Protein 4QKO (pdb70)

Nearest PDB structures (foldseek):
  4qko-assembly4_G  TM=1.012E+00  e=4.601E-16  Pseudomonas aeruginosa PAO1
  2wpt-assembly1_A  TM=9.923E-01  e=1.750E-10  Escherichia coli
  3u43-assembly2_A-2  TM=9.787E-01  e=2.387E-10  Escherichia coli
  6er6-assembly1_A  TM=9.795E-01  e=7.762E-10  Escherichia coli
  7cei-assembly1_A  TM=9.139E-01  e=5.317E-09  Escherichia coli str. K-12 substr. W3110

CATH classification: 1.10.1200.20

GO terms:
  GO:0030153 bacteriocin immunity (P, IDA)

InterPro domains:
  IPR000290 Colicin immunity protein/pyocin immunity protein [PF01320] (5-78)
  IPR000290 Colicin immunity protein/pyocin immunity protein [PR01299] (2-20)
  IPR000290 Colicin immunity protein/pyocin immunity protein [PR01299] (41-57)
  IPR000290 Colicin immunity protein/pyocin immunity protein [PR01299] (64-85)
  IPR000290 Colicin immunity protein/pyocin immunity protein [cd16363] (2-85)
  IPR035900 Colicin E immunity protein superfamily [G3DSA:1.10.1200.20] (1-87)
  IPR035900 Colicin E immunity protein superfamily [SSF47345] (1-86)

Secondary structure (DSSP, 8-state):
---SGGGSBHHHHHHHHHHHHTT-TTT--SHHHHHHHHHHHHHHH--TTTTHHHHS--TTS--SHHHHHHHHHHHHHHTT---PBP-/--TTSS-EE-BS--B---TTGGGGGGSTT-EEPBHHHHHHHTT-EESSHHHHHHHHHHHHHH-TTGGGGS-HHHHHHHTTTPPPBPPGGG-BTTB-B-EEEESS-GGGT--SSBGGGEEEE-HHHHHHHH-/---SGGGSBHHHHHHHHHHHHTT-TTT--SHHHHHHHHHHHHHHH--TTTTHHHHS--TTS-SSHHHHHHHHHHHHHHTT---PBP-/--TT-S-EE-BS--B---S-GGGGGGSSS-EEPBHHHHHHHTT-EESSHHHHHHHHHHHHHH-HHHHTTS-HHHHHHHTTTPPPBPPGGG-BTTB-B-EEEESS-GGGT--SSBGGGEEEE-HHHHHHHHH--/--SSGGGSBHHHHHHHHHHHHTT-TTT--SHHHHHHHHHHHHHHH--TTTTHHHHS--TTS--SHHHHHHHHHHHHHHTT---PBP-/--TT-S-EE-BS--B---S-GGGGGGSTT-EEPBHHHHHHHTT-EESSHHHHHHHHHHHHHH-HHHHTTS-HHHHHHHTTTPPPBPPGGG-BTTB-B-EEEESS-GGGT--SSBGGGEEEE-HHHHHHHT-/--SGGGSBHHHHHHHHHHHHTT-TTT--SHHHHHHHHHHHHHHH--TTTTHHHHS--TTS-SSHHHHHHHHHHHHHHTT---PBP-/--TT-S-EE-BS--B---SSGGGGGGSTT-EEPBHHHHHHHTT-EESSHHHHHHHHHHHHHH-HHHHTTS-HHHHHHHTTTPPPBPPGGG-BTTB-B-EEEESS-GGGT--SSBGGGEEEE-HHHHHHHT-

B-factor: mean 29.51, std 12.12, range [12.55, 99.49]

Solvent-accessible surface area: 43694 Å² total; per-residue (Å²): 195,72,73,135,5,38,70,21,21,68,120,55,0,39,58,32,0,91,16,0,13,82,14,44,38,68,118,20,26,52,43,121,32,4,39,94,4,0,54,61,0,48,157,14,0,100,17,103,39,4,1,25,4,0,6,66,26,78,133,119,47,113,53,21,20,55,6,0,4,121,43,0,97,97,52,11,76,88,131,69,65,84,45,36,105,96,116,244,89,85,62,39,63,100,25,52,3,75,22,144,10,71,39,37,29,66,88,4,33,28,39,0,29,117,43,128,12,0,36,2,0,39,57,2,0,80,136,3,108,53,92,104,4,150,30,4,118,34,0,28,72,56,0,0,62,11,0,8,106,18,101,103,1,12,96,59,24,22,77,0,4,17,16,7,0,137,58,2,5,0,0,1,4,123,48,83,22,30,24,70,69,89,5,16,9,47,9,40,20,103,75,152,44,86,86,69,12,28,22,6,54,3,43,8,3,6,0,0,6,0,78,57,38,54,90,89,98,216,162,72,61,79,5,38,40,21,24,69,160,65,0,43,84,36,0,80,18,0,13,83,14,43,80,180,116,20,86,65,30,98,20,5,41,125,6,0,60,24,0,45,127,5,0,101,17,66,40,3,1,28,4,0,6,68,27,80,176,124,48,116,53,21,22,56,7,0,5,128,45,0,100,103,53,12,72,85,133,72,62,84,47,35,99,93,115,211,84,79,77,51,31,103,26,50,4,71,21,158,10,102,106,47,78,67,102,6,31,33,36,0,32,95,36,131,6,0,41,1,0,38,57,2,0,81,142,6,102,50,109,104,5,164,54,14,121,26,0,46,60,54,0,1,70,13,0,2,94,22,104,104,1,22,149,62,26,22,81,0,4,19,26,6,0,138,67,2,4,0,0,1,4,123,46,66,26,26,27,66,55,97,2,15,9,40,10,21,20,106,77,145,41,80,94,63,10,27,27,7,54,3,41,8,2,5,0,0,6,0,40,52,20,52,46,38,116,169,73,102,143,145,77,127,5,32,45,23,26,71,137,47,0,41,71,34,0,86,15,0,14,81,14,47,79,189,131,20,82,52,33,34,8,5,38,92,7,0,43,67,0,45,158,5,0,99,17,98,39,3,1,28,4,0,6,64,19,80,167,122,51,115,52,21,17,57,7,0,5,131,45,0,95,99,56,9,72,84,127,69,62,82,45,40,108,103,110,172,86,65,82,43,43,106,29,45,3,80,20,147,9,107,108,46,78,66,99,5,32,28,37,0,35,110,42,117,15,0,41,1,0,34,60,2,0,79,129,2,98,54,89,104,4,158,47,13,96,25,0,45,64,50,0,0,69,11,0,10,110,20,103,101,2,23,147,60,26,22,76,0,4,22,16,5,0,141,68,2,5,0,0,1,3,125,48,76,29,26,26,67,58,96,2,13,8,42,9,19,23,86,76,137,44,77,92,67,9,27,27,8,58,3,40,10,1,4,0,0,7,0,103,70,27,77,90,62,126,184,102,71,134,5,40,79,40,18,65,127,85,0,39,65,30,0,78,28,0,14,79,11,38,28,102,125,22,60,64,34,100,25,4,39,106,1,0,62,66,0,48,109,7,0,103,16,98,38,4,1,30,4,0,7,67,34,78,176,120,50,110,56,21,16,56,8,1,4,131,48,0,97,96,59,9,74,84,121,70,58,87,42,40,100,90,110,226,88,88,78,53,32,93,29,48,5,70,26,146,15,90,121,44,78,67,103,5,33,27,31,0,35,115,45,128,12,0,30,1,0,34,66,3,0,49,116,4,68,43,105,91,5,146,57,12,120,28,0,46,39,51,0,1,62,14,0,11,110,22,62,105,1,24,154,57,29,23,77,0,3,22,10,6,0,139,30,2,5,0,2,0,4,129,48,82,26,28,31,66,55,100,3,13,10,40,8,22,20,84,77,141,42,84,92,67,12,27,25,9,53,3,42,10,1,4,0,0,6,0,82,54,25,80,74,53,115,218

Structure (mmCIF, N/CA/C/O backbone):
data_4QKO
#
_entry.id   4QKO
#
_cell.length_a   65.390
_cell.length_b   114.420
_cell.length_c   120.220
_cell.angle_alpha   90.00
_cell.angle_beta   90.00
_cell.angle_gamma   90.00
#
_symmetry.space_group_name_H-M   'P 21 21 21'
#
loop_
_entity.id
_entity.type
_entity.pdbx_description
1 polymer 'Pyocin-S2 immunity protein'
2 polymer Pyocin-S2
3 non-polymer 'BROMIDE ION'
4 non-polymer 'MAGNESIUM ION'
5 water water
#
loop_
_atom_site.group_PDB
_atom_site.id
_atom_site.type_symbol
_atom_site.label_atom_id
_atom_site.label_alt_id
_atom_site.label_comp_id
_atom_site.label_asym_id
_atom_site.label_entity_id
_atom_site.label_seq_id
_atom_site.pdbx_PDB_ins_code
_atom_site.Cartn_x
_atom_site.Cartn_y
_atom_site.Cartn_z
_atom_site.occupancy
_atom_site.B_iso_or_equiv
_atom_site.auth_seq_id
_atom_site.auth_comp_id
_atom_site.auth_asym_id
_atom_site.auth_atom_id
_atom_site.pdbx_PDB_model_num
ATOM 1 N N . MET A 1 1 ? 8.320 100.921 43.911 1.00 45.49 1 MET A N 1
ATOM 2 C CA . MET A 1 1 ? 8.486 100.624 42.447 1.00 48.99 1 MET A CA 1
ATOM 3 C C . MET A 1 1 ? 9.292 99.315 42.245 1.00 45.18 1 MET A C 1
ATOM 4 O O . MET A 1 1 ? 9.856 98.774 43.205 1.00 43.92 1 MET A O 1
ATOM 9 N N . LYS A 1 2 ? 9.332 98.798 41.014 1.00 52.05 2 LYS A N 1
ATOM 10 C CA . LYS A 1 2 ? 10.263 97.703 40.697 1.00 50.07 2 LYS A CA 1
ATOM 11 C C . LYS A 1 2 ? 11.692 98.256 40.685 1.00 46.46 2 LYS A C 1
ATOM 12 O O . LYS A 1 2 ? 11.982 99.336 40.130 1.00 43.47 2 LYS A O 1
ATOM 18 N N . SER A 1 3 ? 12.567 97.471 41.304 1.00 49.83 3 SER A N 1
ATOM 19 C CA . SER A 1 3 ? 13.975 97.826 41.607 1.00 51.10 3 SER A CA 1
ATOM 20 C C . SER A 1 3 ? 14.985 97.317 40.540 1.00 47.66 3 SER A C 1
ATOM 21 O O . SER A 1 3 ? 16.061 97.905 40.307 1.00 45.72 3 SER A O 1
ATOM 24 N N . LYS A 1 4 ? 14.631 96.208 39.909 1.00 40.83 4 LYS A N 1
ATOM 25 C CA . LYS A 1 4 ? 15.526 95.514 39.009 1.00 39.96 4 LYS A CA 1
ATOM 26 C C . LYS A 1 4 ? 14.741 95.175 37.791 1.00 35.02 4 LYS A C 1
ATOM 27 O O . LYS A 1 4 ? 13.548 94.837 37.878 1.00 32.00 4 LYS A O 1
ATOM 33 N N . ILE A 1 5 ? 15.419 95.206 36.646 1.00 30.85 5 ILE A N 1
ATOM 34 C CA . ILE A 1 5 ? 14.751 94.937 35.407 1.00 31.58 5 ILE A CA 1
ATOM 35 C C . ILE A 1 5 ? 14.137 93.477 35.366 1.00 31.90 5 ILE A C 1
ATOM 36 O O . ILE A 1 5 ? 13.128 93.205 34.694 1.00 30.55 5 ILE A O 1
ATOM 41 N N . SER A 1 6 ? 14.708 92.535 36.125 1.00 34.05 6 SER A N 1
ATOM 42 C CA . SER A 1 6 ? 14.204 91.166 36.137 1.00 37.73 6 SER A CA 1
ATOM 43 C C . SER A 1 6 ? 12.833 90.999 36.846 1.00 39.85 6 SER A C 1
ATOM 44 O O . SER A 1 6 ? 12.177 89.968 36.705 1.00 39.81 6 SER A O 1
ATOM 47 N N . GLU A 1 7 ? 12.405 92.018 37.586 1.00 37.61 7 GLU A N 1
ATOM 48 C CA . GLU A 1 7 ? 11.016 92.137 38.079 1.00 39.58 7 GLU A CA 1
ATOM 49 C C . GLU A 1 7 ? 9.976 92.568 37.000 1.00 38.32 7 GLU A C 1
ATOM 50 O O . GLU A 1 7 ? 8.754 92.348 37.170 1.00 36.75 7 GLU A O 1
ATOM 56 N N . TYR A 1 8 ? 10.430 93.179 35.889 1.00 31.29 8 TYR A N 1
ATOM 57 C CA . TYR A 1 8 ? 9.521 93.487 34.821 1.00 28.98 8 TYR A CA 1
ATOM 58 C C . TYR A 1 8 ? 9.379 92.306 33.901 1.00 30.05 8 TYR A C 1
ATOM 59 O O . TYR A 1 8 ? 10.378 91.661 33.570 1.00 33.26 8 TYR A O 1
ATOM 68 N N . THR A 1 9 ? 8.180 92.042 33.417 1.00 29.34 9 THR A N 1
ATOM 69 C CA . THR A 1 9 ? 8.081 91.359 32.155 1.00 29.88 9 THR A CA 1
ATOM 70 C C . THR A 1 9 ? 8.503 92.298 31.043 1.00 28.20 9 THR A C 1
ATOM 71 O O . THR A 1 9 ? 8.459 93.513 31.214 1.00 26.80 9 THR A O 1
ATOM 75 N N . GLU A 1 10 ? 8.863 91.725 29.895 1.00 28.13 10 GLU A N 1
ATOM 76 C CA . GLU A 1 10 ? 9.149 92.510 28.695 1.00 28.75 10 GLU A CA 1
ATOM 77 C C . GLU A 1 10 ? 7.992 93.458 28.340 1.00 29.87 10 GLU A C 1
ATOM 78 O O . GLU A 1 10 ? 8.233 94.627 28.041 1.00 28.36 10 GLU A O 1
ATOM 84 N N . LYS A 1 11 ? 6.738 92.971 28.383 1.00 28.67 11 LYS A N 1
ATOM 85 C CA . LYS A 1 11 ? 5.586 93.840 28.106 1.00 30.77 11 LYS A CA 1
ATOM 86 C C . LYS A 1 11 ? 5.479 95.035 29.074 1.00 28.40 11 LYS A C 1
ATOM 87 O O . LYS A 1 11 ? 5.159 96.180 28.627 1.00 27.65 11 LYS A O 1
ATOM 93 N N . GLU A 1 12 ? 5.734 94.793 30.366 1.00 24.97 12 GLU A N 1
ATOM 94 C CA . GLU A 1 12 ? 5.760 95.846 31.390 1.00 25.71 12 GLU A CA 1
ATOM 95 C C . GLU A 1 12 ? 6.877 96.855 31.143 1.00 24.26 12 GLU A C 1
ATOM 96 O O . GLU A 1 12 ? 6.740 98.058 31.373 1.00 22.80 12 GLU A O 1
ATOM 102 N N . PHE A 1 13 ? 8.036 96.343 30.766 1.00 22.93 13 PHE A N 1
ATOM 103 C CA . PHE A 1 13 ? 9.140 97.260 30.515 1.00 22.75 13 PHE A CA 1
ATOM 104 C C . PHE A 1 13 ? 8.885 98.102 29.257 1.00 20.58 13 PHE A C 1
ATOM 105 O O . PHE A 1 13 ? 9.194 99.257 29.238 1.00 20.89 13 PHE A O 1
ATOM 113 N N . LEU A 1 14 ? 8.293 97.498 28.229 1.00 21.90 14 LEU A N 1
ATOM 114 C CA . LEU A 1 14 ? 7.924 98.212 27.014 1.00 22.76 14 LEU A CA 1
ATOM 115 C C . LEU A 1 14 ? 6.949 99.325 27.362 1.00 24.52 14 LEU A C 1
ATOM 116 O O . LEU A 1 14 ? 7.113 100.457 26.879 1.00 21.77 14 LEU A O 1
ATOM 121 N N A GLU A 1 15 ? 5.964 99.034 28.200 0.50 24.63 15 GLU A N 1
ATOM 122 N N B GLU A 1 15 ? 5.936 99.054 28.195 0.50 24.71 15 GLU A N 1
ATOM 123 C CA A GLU A 1 15 ? 4.995 100.073 28.549 0.50 26.68 15 GLU A CA 1
ATOM 124 C CA B GLU A 1 15 ? 4.988 100.148 28.552 0.50 26.84 15 GLU A CA 1
ATOM 125 C C A GLU A 1 15 ? 5.631 101.251 29.358 0.50 24.47 15 GLU A C 1
ATOM 126 C C B GLU A 1 15 ? 5.669 101.290 29.335 0.50 24.50 15 GLU A C 1
ATOM 127 O O A GLU A 1 15 ? 5.304 102.415 29.122 0.50 26.31 15 GLU A O 1
ATOM 128 O O B GLU A 1 15 ? 5.398 102.470 29.076 0.50 25.71 15 GLU A O 1
ATOM 139 N N . PHE A 1 16 ? 6.567 100.970 30.262 1.00 22.61 16 PHE A N 1
ATOM 140 C CA . PHE A 1 16 ? 7.358 102.019 30.922 1.00 21.61 16 PHE A CA 1
ATOM 141 C C . PHE A 1 16 ? 8.176 102.832 29.885 1.00 20.26 16 PHE A C 1
ATOM 142 O O . PHE A 1 16 ? 8.122 104.082 29.871 1.00 20.61 16 PHE A O 1
ATOM 150 N N . VAL A 1 17 ? 8.878 102.143 28.965 1.00 18.93 17 VAL A N 1
ATOM 151 C CA . VAL A 1 17 ? 9.669 102.888 27.967 1.00 18.39 17 VAL A CA 1
ATOM 152 C C . VAL A 1 17 ? 8.763 103.733 27.027 1.00 19.42 17 VAL A C 1
ATOM 153 O O . VAL A 1 17 ? 9.075 104.877 26.705 1.00 18.89 17 VAL A O 1
ATOM 157 N N . LYS A 1 18 ? 7.617 103.189 26.623 1.00 20.53 18 LYS A N 1
ATOM 158 C CA . LYS A 1 18 ? 6.682 103.929 25.775 1.00 25.16 18 LYS A CA 1
ATOM 159 C C . LYS A 1 18 ? 6.207 105.150 26.526 1.00 22.88 18 LYS A C 1
ATOM 160 O O . LYS A 1 18 ? 6.097 106.225 25.916 1.00 23.58 18 LYS A O 1
ATOM 166 N N . ASP A 1 19 ? 5.931 105.013 27.828 1.00 22.54 19 ASP A N 1
ATOM 167 C CA . ASP A 1 19 ? 5.543 106.173 28.647 1.00 23.86 19 ASP A CA 1
ATOM 168 C C . ASP A 1 19 ? 6.577 107.266 28.702 1.00 24.18 19 ASP A C 1
ATOM 169 O O . ASP A 1 19 ? 6.244 108.460 28.580 1.00 21.17 19 ASP A O 1
ATOM 174 N N . ILE A 1 20 ? 7.827 106.874 28.911 1.00 21.66 20 ILE A N 1
ATOM 175 C CA . ILE A 1 20 ? 8.914 107.871 28.883 1.00 20.75 20 ILE A CA 1
ATOM 176 C C . ILE A 1 20 ? 9.037 108.508 27.495 1.00 19.53 20 ILE A C 1
ATOM 177 O O . ILE A 1 20 ? 9.073 109.742 27.372 1.00 18.83 20 ILE A O 1
ATOM 182 N N . TYR A 1 21 ? 9.089 107.671 26.454 1.00 19.31 21 TYR A N 1
ATOM 183 C CA . TYR A 1 21 ? 9.330 108.088 25.088 1.00 20.19 21 TYR A CA 1
ATOM 184 C C . TYR A 1 21 ? 8.266 109.014 24.521 1.00 21.97 21 TYR A C 1
ATOM 185 O O . TYR A 1 21 ? 8.607 109.989 23.834 1.00 20.99 21 TYR A O 1
ATOM 194 N N . THR A 1 22 ? 7.000 108.721 24.808 1.00 20.77 22 THR A N 1
ATOM 195 C CA . THR A 1 22 ? 5.884 109.544 24.348 1.00 22.17 22 THR A CA 1
ATOM 196 C C . THR A 1 22 ? 5.576 110.687 25.287 1.00 24.73 22 THR A C 1
ATOM 197 O O . THR A 1 22 ? 4.660 111.487 25.001 1.00 26.72 22 THR A O 1
ATOM 201 N N . ASN A 1 23 ? 6.277 110.774 26.406 1.00 22.87 23 ASN A N 1
ATOM 202 C CA . ASN A 1 23 ? 5.992 111.766 27.421 1.00 23.26 23 ASN A CA 1
ATOM 203 C C . ASN A 1 23 ? 4.503 111.725 27.854 1.00 25.23 23 ASN A C 1
ATOM 204 O O . ASN A 1 23 ? 3.762 112.725 27.773 1.00 24.34 23 ASN A O 1
ATOM 209 N N . ASN A 1 24 ? 4.118 110.564 28.318 1.00 23.47 24 ASN A N 1
ATOM 210 C CA . ASN A 1 24 ? 2.784 110.317 28.860 1.00 26.90 24 ASN A CA 1
ATOM 211 C C . ASN A 1 24 ? 2.593 111.131 30.148 1.00 26.35 24 ASN A C 1
ATOM 212 O O . ASN A 1 24 ? 3.181 110.802 31.146 1.00 25.49 24 ASN A O 1
ATOM 217 N N . LYS A 1 25 ? 1.788 112.195 30.107 1.00 27.60 25 LYS A N 1
ATOM 218 C CA . LYS A 1 25 ? 1.621 113.076 31.236 1.00 29.95 25 LYS A CA 1
ATOM 219 C C . LYS A 1 25 ? 0.803 112.495 32.371 1.00 31.35 25 LYS A C 1
ATOM 220 O O . LYS A 1 25 ? 0.924 112.937 33.501 1.00 28.72 25 LYS A O 1
ATOM 226 N N . LYS A 1 26 ? -0.013 111.494 32.083 1.00 31.47 26 LYS A N 1
ATOM 227 C CA A LYS A 1 26 ? -0.699 110.817 33.154 0.50 32.76 26 LYS A CA 1
ATOM 228 C CA B LYS A 1 26 ? -0.719 110.777 33.135 0.50 32.94 26 LYS A CA 1
ATOM 229 C C . LYS A 1 26 ? 0.306 110.141 34.091 1.00 33.39 26 LYS A C 1
ATOM 230 O O . LYS A 1 26 ? 0.091 110.107 35.311 1.00 30.90 26 LYS A O 1
ATOM 241 N N . LYS A 1 27 ? 1.428 109.634 33.529 1.00 29.26 27 LYS A N 1
ATOM 242 C CA . LYS A 1 27 ? 2.466 108.995 34.327 1.00 29.23 27 LYS A CA 1
ATOM 243 C C . LYS A 1 27 ? 3.503 109.975 34.867 1.00 27.30 27 LYS A C 1
ATOM 244 O O . LYS A 1 27 ? 3.970 109.815 35.984 1.00 27.60 27 LYS A O 1
ATOM 250 N N . PHE A 1 28 ? 3.860 110.955 34.040 1.00 27.31 28 PHE A N 1
ATOM 251 C CA . PHE A 1 28 ? 4.849 111.994 34.325 1.00 26.36 28 PHE A CA 1
ATOM 252 C C . PHE A 1 28 ? 4.253 113.388 34.125 1.00 28.02 28 PHE A C 1
ATOM 253 O O . PHE A 1 28 ? 4.550 114.081 33.116 1.00 29.42 28 PHE A O 1
ATOM 261 N N . PRO A 1 29 ? 3.404 113.826 35.096 1.00 29.62 29 PRO A N 1
ATOM 262 C CA . PRO A 1 29 ? 2.724 115.083 34.911 1.00 31.22 29 PRO A CA 1
ATOM 263 C C . PRO A 1 29 ? 3.710 116.264 34.897 1.00 31.74 29 PRO A C 1
ATOM 264 O O . PRO A 1 29 ? 3.441 117.251 34.225 1.00 33.57 29 PRO A O 1
ATOM 268 N N . THR A 1 30 ? 4.803 116.161 35.663 1.00 30.35 30 THR A N 1
ATOM 269 C CA . THR A 1 30 ? 5.830 117.208 35.736 1.00 30.32 30 THR A CA 1
ATOM 270 C C . THR A 1 30 ? 7.150 116.829 35.036 1.00 30.68 30 THR A C 1
ATOM 271 O O . THR A 1 30 ? 7.510 115.621 34.955 1.00 25.88 30 THR A O 1
ATOM 275 N N . GLU A 1 31 ? 7.883 117.859 34.602 1.00 29.95 31 GLU A N 1
ATOM 276 C CA . GLU A 1 31 ? 9.179 117.686 33.984 1.00 29.46 31 GLU A CA 1
ATOM 277 C C . GLU A 1 31 ? 10.119 116.959 34.943 1.00 30.36 31 GLU A C 1
ATOM 278 O O . GLU A 1 31 ? 10.905 116.070 34.530 1.00 24.95 31 GLU A O 1
ATOM 284 N N . GLU A 1 32 ? 9.993 117.291 36.218 1.00 31.72 32 GLU A N 1
ATOM 285 C CA . GLU A 1 32 ? 10.804 116.653 37.282 1.00 33.61 32 GLU A CA 1
ATOM 286 C C . GLU A 1 32 ? 10.507 115.163 37.427 1.00 31.74 32 GLU A C 1
ATOM 287 O O . GLU A 1 32 ? 11.429 114.369 37.678 1.00 31.50 32 GLU A O 1
ATOM 293 N N . SER A 1 33 ? 9.227 114.777 37.253 1.00 31.06 33 SER A N 1
ATOM 294 C CA . SER A 1 33 ? 8.845 113.376 37.284 1.00 28.65 33 SER A CA 1
ATOM 295 C C . SER A 1 33 ? 9.409 112.623 36.075 1.00 27.01 33 SER A C 1
ATOM 296 O O . SER A 1 33 ? 9.811 111.441 36.183 1.00 24.90 33 SER A O 1
ATOM 299 N N . HIS A 1 34 ? 9.414 113.277 34.912 1.00 24.89 34 HIS A N 1
ATOM 300 C CA . HIS A 1 34 ? 9.984 112.641 33.728 1.00 23.45 34 HIS A CA 1
ATOM 301 C C . HIS A 1 34 ? 11.489 112.435 33.877 1.00 23.09 34 HIS A C 1
ATOM 302 O O . HIS A 1 34 ? 12.031 111.402 33.452 1.00 23.72 34 HIS A O 1
ATOM 309 N N . ILE A 1 35 ? 12.175 113.420 34.416 1.00 22.42 35 ILE A N 1
ATOM 310 C CA . ILE A 1 35 ? 13.610 113.304 34.589 1.00 23.97 35 ILE A CA 1
ATOM 311 C C . ILE A 1 35 ? 13.930 112.116 35.467 1.00 27.24 35 ILE A C 1
ATOM 312 O O . ILE A 1 35 ? 14.872 111.338 35.179 1.00 24.17 35 ILE A O 1
ATOM 317 N N . GLN A 1 36 ? 13.144 111.955 36.536 1.00 26.13 36 GLN A N 1
ATOM 318 C CA . GLN A 1 36 ? 13.310 110.807 37.422 1.00 30.38 36 GLN A CA 1
ATOM 319 C C . GLN A 1 36 ? 13.123 109.481 36.753 1.00 26.82 36 GLN A C 1
ATOM 320 O O . GLN A 1 36 ? 13.898 108.550 36.981 1.00 29.24 36 GLN A O 1
ATOM 326 N N . ALA A 1 37 ? 12.138 109.396 35.881 1.00 22.51 37 ALA A N 1
ATOM 327 C CA . ALA A 1 37 ? 11.907 108.158 35.144 1.00 21.68 37 ALA A CA 1
ATOM 328 C C . ALA A 1 37 ? 13.074 107.858 34.163 1.00 21.46 37 ALA A C 1
ATOM 329 O O . ALA A 1 37 ? 13.490 106.732 34.040 1.00 21.50 37 ALA A O 1
ATOM 331 N N . VAL A 1 38 ? 13.597 108.869 33.471 1.00 21.43 38 VAL A N 1
ATOM 332 C CA . VAL A 1 38 ? 14.783 108.704 32.644 1.00 22.46 38 VAL A CA 1
ATOM 333 C C . VAL A 1 38 ? 15.985 108.176 33.484 1.00 23.71 38 VAL A C 1
ATOM 334 O O . VAL A 1 38 ? 16.651 107.238 33.065 1.00 21.89 38 VAL A O 1
ATOM 338 N N . LEU A 1 39 ? 16.209 108.744 34.657 1.00 25.52 39 LEU A N 1
ATOM 339 C CA . LEU A 1 39 ? 17.294 108.283 35.586 1.00 28.51 39 LEU A CA 1
ATOM 340 C C . LEU A 1 39 ? 17.022 106.899 36.052 1.00 27.45 39 LEU A C 1
ATOM 341 O O . LEU A 1 39 ? 17.921 106.063 36.033 1.00 29.33 39 LEU A O 1
ATOM 346 N N . GLU A 1 40 ? 15.764 106.581 36.342 1.00 28.09 40 GLU A N 1
ATOM 347 C CA . GLU A 1 40 ? 15.371 105.204 36.643 1.00 28.87 40 GLU A CA 1
ATOM 348 C C . GLU A 1 40 ? 15.641 104.218 35.468 1.00 26.88 40 GLU A C 1
ATOM 349 O O . GLU A 1 40 ? 16.136 103.123 35.712 1.00 25.62 40 GLU A O 1
ATOM 355 N N . PHE A 1 41 ? 15.288 104.611 34.234 1.00 23.98 41 PHE A N 1
ATOM 356 C CA . PHE A 1 41 ? 15.581 103.830 33.041 1.00 22.64 41 PHE A CA 1
ATOM 357 C C . PHE A 1 41 ? 17.065 103.515 32.961 1.00 21.01 41 PHE A C 1
ATOM 358 O O . PHE A 1 41 ? 17.431 102.360 32.714 1.00 20.99 41 PHE A O 1
ATOM 366 N N . LYS A 1 42 ? 17.881 104.516 33.083 1.00 21.36 42 LYS A N 1
ATOM 367 C CA . LYS A 1 42 ? 19.369 104.327 32.940 1.00 24.43 42 LYS A CA 1
ATOM 368 C C . LYS A 1 42 ? 19.857 103.316 33.954 1.00 26.47 42 LYS A C 1
ATOM 369 O O . LYS A 1 42 ? 20.620 102.366 33.639 1.00 23.19 42 LYS A O 1
ATOM 375 N N . LYS A 1 43 ? 19.367 103.465 35.188 1.00 28.57 43 LYS A N 1
ATOM 376 C CA . LYS A 1 43 ? 19.659 102.489 36.264 1.00 33.22 43 LYS A CA 1
ATOM 377 C C . LYS A 1 43 ? 19.171 101.077 35.988 1.00 31.03 43 LYS A C 1
ATOM 378 O O . LYS A 1 43 ? 19.888 100.088 36.197 1.00 27.97 43 LYS A O 1
ATOM 384 N N . LEU A 1 44 ? 17.934 100.951 35.560 1.00 26.69 44 LEU A N 1
ATOM 385 C CA . LEU A 1 44 ? 17.385 99.634 35.325 1.00 26.44 44 LEU A CA 1
ATOM 386 C C . LEU A 1 44 ? 18.123 98.860 34.218 1.00 24.11 44 LEU A C 1
ATOM 387 O O . LEU A 1 44 ? 18.338 97.657 34.354 1.00 25.32 44 LEU A O 1
ATOM 392 N N . THR A 1 45 ? 18.428 99.529 33.090 1.00 21.44 45 THR A N 1
ATOM 393 C CA . THR A 1 45 ? 18.941 98.794 31.919 1.00 21.20 45 THR A CA 1
ATOM 394 C C . THR A 1 45 ? 20.393 98.424 32.164 1.00 22.83 45 THR A C 1
ATOM 395 O O . THR A 1 45 ? 20.848 97.408 31.633 1.00 22.64 45 THR A O 1
ATOM 399 N N . GLU A 1 46 ? 21.126 99.269 32.896 1.00 21.19 46 GLU A N 1
ATOM 400 C CA . GLU A 1 46 ? 22.566 99.111 33.048 1.00 25.28 46 GLU A CA 1
ATOM 401 C C . GLU A 1 46 ? 23.298 99.242 31.719 1.00 25.04 46 GLU A C 1
ATOM 402 O O . GLU A 1 46 ? 24.478 98.904 31.634 1.00 24.65 46 GLU A O 1
ATOM 408 N N . HIS A 1 47 ? 22.648 99.803 30.716 1.00 20.91 47 HIS A N 1
ATOM 409 C CA . HIS A 1 47 ? 23.225 99.833 29.406 1.00 21.93 47 HIS A CA 1
ATOM 410 C C . HIS A 1 47 ? 24.166 101.034 29.299 1.00 22.14 47 HIS A C 1
ATOM 411 O O . HIS A 1 47 ? 23.839 102.165 29.725 1.00 22.30 47 HIS A O 1
ATOM 418 N N . PRO A 1 48 ? 25.302 100.840 28.655 1.00 22.62 48 PRO A N 1
ATOM 419 C CA . PRO A 1 48 ? 26.238 101.948 28.604 1.00 23.50 48 PRO A CA 1
ATOM 420 C C . PRO A 1 48 ? 25.853 103.163 27.730 1.00 22.49 48 PRO A C 1
ATOM 421 O O . PRO A 1 48 ? 26.431 104.195 27.875 1.00 23.54 48 PRO A O 1
ATOM 425 N N . SER A 1 49 ? 24.860 103.061 26.862 1.00 19.67 49 SER A N 1
ATOM 426 C CA . SER A 1 49 ? 24.359 104.239 26.131 1.00 19.38 49 SER A CA 1
ATOM 427 C C . SER A 1 49 ? 23.363 105.068 26.972 1.00 18.01 49 SER A C 1
ATOM 428 O O . SER A 1 49 ? 23.030 106.148 26.540 1.00 16.38 49 SER A O 1
ATOM 431 N N . GLY A 1 50 ? 22.902 104.574 28.138 1.00 17.30 50 GLY A N 1
ATOM 432 C CA . GLY A 1 50 ? 21.987 105.323 29.012 1.00 18.98 50 GLY A CA 1
ATOM 433 C C . GLY A 1 50 ? 20.821 105.938 28.250 1.00 17.20 50 GLY A C 1
ATOM 434 O O . GLY A 1 50 ? 20.172 105.286 27.450 1.00 17.63 50 GLY A O 1
ATOM 435 N N . SER A 1 51 ? 20.597 107.240 28.457 1.00 16.94 51 SER A N 1
ATOM 436 C CA . SER A 1 51 ? 19.438 107.939 27.835 1.00 16.52 51 SER A CA 1
ATOM 437 C C . SER A 1 51 ? 19.603 108.074 26.310 1.00 16.67 51 SER A C 1
ATOM 438 O O . SER A 1 51 ? 18.644 108.403 25.610 1.00 16.41 51 SER A O 1
ATOM 441 N N . ASP A 1 52 ? 20.813 107.830 25.758 1.00 15.74 52 ASP A N 1
ATOM 442 C CA . ASP A 1 52 ? 20.976 107.979 24.333 1.00 16.21 52 ASP A CA 1
ATOM 443 C C . ASP A 1 52 ? 20.143 106.925 23.629 1.00 15.16 52 ASP A C 1
ATOM 444 O O . ASP A 1 52 ? 19.803 107.143 22.513 1.00 15.99 52 ASP A O 1
ATOM 449 N N . LEU A 1 53 ? 19.788 105.809 24.294 1.00 14.30 53 LEU A N 1
ATOM 450 C CA . LEU A 1 53 ? 18.901 104.775 23.726 1.00 14.78 53 LEU A CA 1
ATOM 451 C C . LEU A 1 53 ? 17.578 105.414 23.335 1.00 15.29 53 LEU A C 1
ATOM 452 O O . LEU A 1 53 ? 17.022 105.040 22.346 1.00 15.47 53 LEU A O 1
ATOM 457 N N . LEU A 1 54 ? 17.130 106.367 24.165 1.00 14.02 54 LEU A N 1
ATOM 458 C CA . LEU A 1 54 ? 15.880 107.020 23.887 1.00 14.13 54 LEU A CA 1
ATOM 459 C C . LEU A 1 54 ? 15.971 108.157 22.905 1.00 15.07 54 LEU A C 1
ATOM 460 O O . LEU A 1 54 ? 15.104 108.321 22.070 1.00 16.45 54 LEU A O 1
ATOM 465 N N . TYR A 1 55 ? 16.985 109.006 23.042 1.00 15.01 55 TYR A N 1
ATOM 466 C CA . TYR A 1 55 ? 17.081 110.275 22.326 1.00 14.18 55 TYR A CA 1
ATOM 467 C C . TYR A 1 55 ? 18.087 110.397 21.205 1.00 15.03 55 TYR A C 1
ATOM 468 O O . TYR A 1 55 ? 17.943 111.251 20.336 1.00 15.03 55 TYR A O 1
ATOM 477 N N . TYR A 1 56 ? 19.102 109.561 21.211 1.00 15.53 56 TYR A N 1
ATOM 478 C CA . TYR A 1 56 ? 20.133 109.634 20.234 1.00 15.29 56 TYR A CA 1
ATOM 479 C C . TYR A 1 56 ? 20.455 108.206 19.797 1.00 15.37 56 TYR A C 1
ATOM 480 O O . TYR A 1 56 ? 21.611 107.692 19.979 1.00 15.09 56 TYR A O 1
ATOM 489 N N . PRO A 1 57 ? 19.441 107.496 19.305 1.00 16.18 57 PRO A N 1
ATOM 490 C CA . PRO A 1 57 ? 19.553 106.050 19.125 1.00 16.54 57 PRO A CA 1
ATOM 491 C C . PRO A 1 57 ? 20.478 105.705 17.957 1.00 16.97 57 PRO A C 1
ATOM 492 O O . PRO A 1 57 ? 20.680 106.500 17.006 1.00 16.35 57 PRO A O 1
ATOM 496 N N . ASN A 1 58 ? 21.123 104.546 18.055 1.00 19.16 58 ASN A N 1
ATOM 497 C CA . ASN A 1 58 ? 21.965 104.082 16.971 1.00 21.00 58 ASN A CA 1
ATOM 498 C C . ASN A 1 58 ? 21.140 103.900 15.677 1.00 23.06 58 ASN A C 1
ATOM 499 O O . ASN A 1 58 ? 20.056 103.323 15.723 1.00 21.35 58 ASN A O 1
ATOM 504 N N . GLU A 1 59 ? 21.699 104.343 14.563 1.00 24.34 59 GLU A N 1
ATOM 505 C CA . GLU A 1 59 ? 21.065 104.254 13.245 1.00 28.50 59 GLU A CA 1
ATOM 506 C C . GLU A 1 59 ? 20.923 102.824 12.771 1.00 24.70 59 GLU A C 1
ATOM 507 O O . GLU A 1 59 ? 20.297 102.577 11.772 1.00 24.80 59 GLU A O 1
ATOM 513 N N . ASN A 1 60 ? 21.521 101.883 13.472 1.00 22.47 60 ASN A N 1
ATOM 514 C CA . ASN A 1 60 ? 21.403 100.459 13.068 1.00 21.87 60 ASN A CA 1
ATOM 515 C C . ASN A 1 60 ? 20.146 99.763 13.544 1.00 22.72 60 ASN A C 1
ATOM 516 O O . ASN A 1 60 ? 19.992 98.565 13.356 1.00 22.70 60 ASN A O 1
ATOM 521 N N . ARG A 1 61 ? 19.227 100.479 14.171 1.00 20.99 61 ARG A N 1
ATOM 522 C CA . ARG A 1 61 ? 18.037 99.850 14.633 1.00 21.48 61 ARG A CA 1
ATOM 523 C C . ARG A 1 61 ? 16.878 100.840 14.666 1.00 22.98 61 ARG A C 1
ATOM 524 O O . ARG A 1 61 ? 17.034 102.036 14.348 1.00 23.09 61 ARG A O 1
ATOM 532 N N . GLU A 1 62 ? 15.694 100.329 14.977 1.00 24.30 62 GLU A N 1
ATOM 533 C CA . GLU A 1 62 ? 14.493 101.151 14.904 1.00 25.29 62 GLU A CA 1
ATOM 534 C C . GLU A 1 62 ? 14.432 102.163 16.013 1.00 21.75 62 GLU A C 1
ATOM 535 O O . GLU A 1 62 ? 14.552 101.783 17.148 1.00 20.79 62 GLU A O 1
ATOM 541 N N . ASP A 1 63 ? 14.232 103.439 15.691 1.00 20.40 63 ASP A N 1
ATOM 542 C CA . ASP A 1 63 ? 14.023 104.475 16.703 1.00 21.71 63 ASP A CA 1
ATOM 543 C C . ASP A 1 63 ? 12.588 104.432 17.179 1.00 20.08 63 ASP A C 1
ATOM 544 O O . ASP A 1 63 ? 11.729 105.098 16.587 1.00 20.91 63 ASP A O 1
ATOM 549 N N . SER A 1 64 ? 12.336 103.685 18.249 1.00 21.66 64 SER A N 1
ATOM 550 C CA . SER A 1 64 ? 10.990 103.479 18.822 1.00 21.10 64 SER A CA 1
ATOM 551 C C . SER A 1 64 ? 11.109 102.839 20.184 1.00 20.56 64 SER A C 1
ATOM 552 O O . SER A 1 64 ? 12.107 102.218 20.431 1.00 19.58 64 SER A O 1
ATOM 555 N N . PRO A 1 65 ? 10.036 102.816 21.015 1.00 21.40 65 PRO A N 1
ATOM 556 C CA . PRO A 1 65 ? 10.084 102.040 22.267 1.00 20.49 65 PRO A CA 1
ATOM 557 C C . PRO A 1 65 ? 10.408 100.565 22.050 1.00 21.72 65 PRO A C 1
ATOM 558 O O . PRO A 1 65 ? 11.244 100.000 22.754 1.00 20.82 65 PRO A O 1
ATOM 562 N N . ALA A 1 66 ? 9.847 99.941 21.019 1.00 21.95 66 ALA A N 1
ATOM 563 C CA . ALA A 1 66 ? 10.246 98.534 20.741 1.00 22.02 66 ALA A CA 1
ATOM 564 C C . ALA A 1 66 ? 11.737 98.391 20.370 1.00 22.39 66 ALA A C 1
ATOM 565 O O . ALA A 1 66 ? 12.377 97.412 20.751 1.00 22.39 66 ALA A O 1
ATOM 567 N N . GLY A 1 67 ? 12.266 99.350 19.621 1.00 20.68 67 GLY A N 1
ATOM 568 C CA . GLY A 1 67 ? 13.670 99.348 19.262 1.00 22.12 67 GLY A CA 1
ATOM 569 C C . GLY A 1 67 ? 14.524 99.438 20.480 1.00 19.31 67 GLY A C 1
ATOM 570 O O . GLY A 1 67 ? 15.523 98.772 20.593 1.00 19.26 67 GLY A O 1
ATOM 571 N N . VAL A 1 68 ? 14.083 100.253 21.438 1.00 18.85 68 VAL A N 1
ATOM 572 C CA . VAL A 1 68 ? 14.831 100.449 22.670 1.00 18.34 68 VAL A CA 1
ATOM 573 C C . VAL A 1 68 ? 14.853 99.157 23.460 1.00 18.00 68 VAL A C 1
ATOM 574 O O . VAL A 1 68 ? 15.915 98.698 23.961 1.00 17.69 68 VAL A O 1
ATOM 578 N N . VAL A 1 69 ? 13.696 98.554 23.594 1.00 17.38 69 VAL A N 1
ATOM 579 C CA . VAL A 1 69 ? 13.586 97.330 24.408 1.00 18.65 69 VAL A CA 1
ATOM 580 C C . VAL A 1 69 ? 14.414 96.209 23.847 1.00 18.91 69 VAL A C 1
ATOM 581 O O . VAL A 1 69 ? 15.047 95.489 24.587 1.00 18.65 69 VAL A O 1
ATOM 585 N N . LYS A 1 70 ? 14.295 95.981 22.547 1.00 21.66 70 LYS A N 1
ATOM 586 C CA . LYS A 1 70 ? 15.052 94.963 21.868 1.00 21.98 70 LYS A CA 1
ATOM 587 C C . LYS A 1 70 ? 16.543 95.195 22.054 1.00 20.18 70 LYS A C 1
ATOM 588 O O . LYS A 1 70 ? 17.261 94.211 22.300 1.00 20.99 70 LYS A O 1
ATOM 594 N N . GLU A 1 71 ? 17.011 96.457 21.936 1.00 18.88 71 GLU A N 1
ATOM 595 C CA . GLU A 1 71 ? 18.423 96.717 22.086 1.00 18.19 71 GLU A CA 1
ATOM 596 C C . GLU A 1 71 ? 18.884 96.333 23.508 1.00 18.74 71 GLU A C 1
ATOM 597 O O . GLU A 1 71 ? 19.921 95.718 23.742 1.00 19.68 71 GLU A O 1
ATOM 603 N N . VAL A 1 72 ? 18.090 96.738 24.485 1.00 20.78 72 VAL A N 1
ATOM 604 C CA . VAL A 1 72 ? 18.375 96.459 25.851 1.00 19.01 72 VAL A CA 1
ATOM 605 C C . VAL A 1 72 ? 18.348 94.946 26.080 1.00 19.13 72 VAL A C 1
ATOM 606 O O . VAL A 1 72 ? 19.301 94.390 26.674 1.00 19.77 72 VAL A O 1
ATOM 610 N N . LYS A 1 73 ? 17.276 94.291 25.656 1.00 17.91 73 LYS A N 1
ATOM 611 C CA . LYS A 1 73 ? 17.162 92.849 25.880 1.00 20.81 73 LYS A CA 1
ATOM 612 C C . LYS A 1 73 ? 18.384 92.056 25.309 1.00 21.14 73 LYS A C 1
ATOM 613 O O . LYS A 1 73 ? 18.947 91.132 25.989 1.00 19.64 73 LYS A O 1
ATOM 619 N N . GLU A 1 74 ? 18.758 92.421 24.086 1.00 19.97 74 GLU A N 1
ATOM 620 C CA . GLU A 1 74 ? 19.778 91.667 23.359 1.00 21.02 74 GLU A CA 1
ATOM 621 C C . GLU A 1 74 ? 21.112 91.955 23.935 1.00 20.18 74 GLU A C 1
ATOM 622 O O . GLU A 1 74 ? 21.922 91.045 24.059 1.00 20.53 74 GLU A O 1
ATOM 628 N N . TRP A 1 75 ? 21.357 93.197 24.335 1.00 21.53 75 TRP A N 1
ATOM 629 C CA . TRP A 1 75 ? 22.614 93.549 25.009 1.00 20.93 75 TRP A CA 1
ATOM 630 C C . TRP A 1 75 ? 22.794 92.814 26.365 1.00 21.42 75 TRP A C 1
ATOM 631 O O . TRP A 1 75 ? 23.843 92.177 26.611 1.00 21.64 75 TRP A O 1
ATOM 642 N N . ARG A 1 76 ? 21.770 92.771 27.202 1.00 21.06 76 ARG A N 1
ATOM 643 C CA . ARG A 1 76 ? 21.895 92.125 28.521 1.00 20.51 76 ARG A CA 1
ATOM 644 C C . ARG A 1 76 ? 22.065 90.633 28.321 1.00 21.93 76 ARG A C 1
ATOM 645 O O . ARG A 1 76 ? 22.802 90.023 29.070 1.00 24.47 76 ARG A O 1
ATOM 653 N N . ALA A 1 77 ? 21.338 90.041 27.375 1.00 21.24 77 ALA A N 1
ATOM 654 C CA . ALA A 1 77 ? 21.489 88.590 27.058 1.00 22.36 77 ALA A CA 1
ATOM 655 C C . ALA A 1 77 ? 22.934 88.273 26.655 1.00 23.41 77 ALA A C 1
ATOM 656 O O . ALA A 1 77 ? 23.520 87.223 27.049 1.00 22.77 77 ALA A O 1
ATOM 658 N N . SER A 1 78 ? 23.499 89.164 25.868 1.00 22.25 78 SER A N 1
ATOM 659 C CA . SER A 1 78 ? 24.847 88.969 25.311 1.00 26.45 78 SER A CA 1
ATOM 660 C C . SER A 1 78 ? 25.953 89.169 26.389 1.00 26.99 78 SER A C 1
ATOM 661 O O . SER A 1 78 ? 27.023 88.565 26.313 1.00 30.04 78 SER A O 1
ATOM 664 N N . LYS A 1 79 ? 25.664 89.933 27.434 1.00 26.57 79 LYS A N 1
ATOM 665 C CA . LYS A 1 79 ? 26.549 90.054 28.611 1.00 29.14 79 LYS A CA 1
ATOM 666 C C . LYS A 1 79 ? 26.290 89.051 29.737 1.00 28.64 79 LYS A C 1
ATOM 667 O O . LYS A 1 79 ? 26.910 89.098 30.786 1.00 29.43 79 LYS A O 1
ATOM 673 N N . GLY A 1 80 ? 25.349 88.148 29.563 1.00 28.41 80 GLY A N 1
ATOM 674 C CA . GLY A 1 80 ? 25.037 87.225 30.632 1.00 29.38 80 GLY A CA 1
ATOM 675 C C . GLY A 1 80 ? 24.352 87.810 31.856 1.00 29.33 80 GLY A C 1
ATOM 676 O O . GLY A 1 80 ? 24.349 87.184 32.932 1.00 28.38 80 GLY A O 1
ATOM 677 N N . LEU A 1 81 ? 23.704 88.953 31.688 1.00 26.77 81 LEU A N 1
ATOM 678 C CA . LEU A 1 81 ? 22.924 89.571 32.752 1.00 25.49 81 LEU A CA 1
ATOM 679 C C . LEU A 1 81 ? 21.471 89.022 32.874 1.00 27.23 81 LEU A C 1
ATOM 680 O O . LEU A 1 81 ? 20.929 88.448 31.918 1.00 27.33 81 LEU A O 1
ATOM 685 N N . PRO A 1 82 ? 20.832 89.152 34.058 1.00 29.40 82 PRO A N 1
ATOM 686 C CA . PRO A 1 82 ? 19.430 88.673 34.165 1.00 28.38 82 PRO A CA 1
ATOM 687 C C . PRO A 1 82 ? 18.477 89.396 33.205 1.00 27.10 82 PRO A C 1
ATOM 688 O O . PRO A 1 82 ? 18.657 90.584 32.973 1.00 25.07 82 PRO A O 1
ATOM 692 N N . GLY A 1 83 ? 17.486 88.667 32.689 1.00 25.31 83 GLY A N 1
ATOM 693 C CA . GLY A 1 83 ? 16.551 89.159 31.742 1.00 25.61 83 GLY A CA 1
ATOM 694 C C . GLY A 1 83 ? 15.208 89.424 32.371 1.00 27.44 83 GLY A C 1
ATOM 695 O O . GLY A 1 83 ? 15.048 89.433 33.567 1.00 27.62 83 GLY A O 1
ATOM 696 N N . PHE A 1 84 ? 14.233 89.662 31.524 1.00 28.40 84 PHE A N 1
ATOM 697 C CA . PHE A 1 84 ? 12.904 90.009 31.962 1.00 27.94 84 PHE A CA 1
ATOM 698 C C . PHE A 1 84 ? 12.287 88.774 32.596 1.00 31.11 84 PHE A C 1
ATOM 699 O O . PHE A 1 84 ? 12.544 87.645 32.171 1.00 28.40 84 PHE A O 1
ATOM 707 N N . LYS A 1 85 ? 11.480 89.008 33.616 1.00 32.96 85 LYS A N 1
ATOM 708 C CA . LYS A 1 85 ? 10.534 88.003 34.081 1.00 36.06 85 LYS A CA 1
ATOM 709 C C . LYS A 1 85 ? 9.692 87.437 32.943 1.00 37.77 85 LYS A C 1
ATOM 710 O O . LYS A 1 85 ? 9.213 88.179 32.083 1.00 38.17 85 LYS A O 1
ATOM 716 N N . ALA A 1 86 ? 9.469 86.123 32.970 1.00 40.42 86 ALA A N 1
ATOM 717 C CA . ALA A 1 86 ? 8.628 85.474 31.957 1.00 43.15 86 ALA A CA 1
ATOM 718 C C . ALA A 1 86 ? 7.185 86.004 32.057 1.00 45.75 86 ALA A C 1
ATOM 719 O O . ALA A 1 86 ? 6.719 86.329 33.159 1.00 44.37 86 ALA A O 1
ATOM 721 N N . GLY A 1 87 ? 6.506 86.120 30.912 1.00 51.25 87 GLY A N 1
ATOM 722 C CA . GLY A 1 87 ? 5.084 86.539 30.855 1.00 55.66 87 GLY A CA 1
ATOM 723 C C . GLY A 1 87 ? 4.162 85.328 30.744 1.00 57.13 87 GLY A C 1
ATOM 724 O O . GLY A 1 87 ? 2.936 85.463 30.657 1.00 65.01 87 GLY A O 1
ATOM 725 N N . ARG B 2 1 ? 15.122 135.028 44.401 1.00 91.86 556 ARG B N 1
ATOM 726 C CA . ARG B 2 1 ? 15.170 134.380 43.043 1.00 89.54 556 ARG B CA 1
ATOM 727 C C . ARG B 2 1 ? 16.460 134.746 42.272 1.00 78.31 556 ARG B C 1
ATOM 728 O O . ARG B 2 1 ? 17.219 135.624 42.684 1.00 82.28 556 ARG B O 1
ATOM 736 N N . ASP B 2 2 ? 16.684 134.085 41.142 1.00 65.47 557 ASP B N 1
ATOM 737 C CA . ASP B 2 2 ? 17.765 134.465 40.218 1.00 61.71 557 ASP B CA 1
ATOM 738 C C . ASP B 2 2 ? 17.434 135.762 39.463 1.00 55.27 557 ASP B C 1
ATOM 739 O O . ASP B 2 2 ? 16.254 136.065 39.258 1.00 48.11 557 ASP B O 1
ATOM 744 N N . PRO B 2 3 ? 18.471 136.506 39.014 1.00 51.89 558 PRO B N 1
ATOM 745 C CA . PRO B 2 3 ? 18.290 137.763 38.273 1.00 52.78 558 PRO B CA 1
ATOM 746 C C . PRO B 2 3 ? 17.487 137.643 36.965 1.00 47.01 558 PRO B C 1
ATOM 747 O O . PRO B 2 3 ? 16.966 138.649 36.454 1.00 43.01 558 PRO B O 1
ATOM 751 N N . ARG B 2 4 ? 17.410 136.434 36.425 1.00 40.86 559 ARG B N 1
ATOM 752 C CA . ARG B 2 4 ? 16.772 136.218 35.134 1.00 43.71 559 ARG B CA 1
ATOM 753 C C . ARG B 2 4 ? 15.291 135.931 35.347 1.00 40.01 559 ARG B C 1
ATOM 754 O O . ARG B 2 4 ? 14.509 135.908 34.386 1.00 39.17 559 ARG B O 1
ATOM 762 N N . ASP B 2 5 ? 14.899 135.706 36.603 1.00 39.13 560 ASP B N 1
ATOM 763 C CA . ASP B 2 5 ? 13.585 135.193 36.868 1.00 41.74 560 ASP B CA 1
ATOM 764 C C . ASP B 2 5 ? 12.670 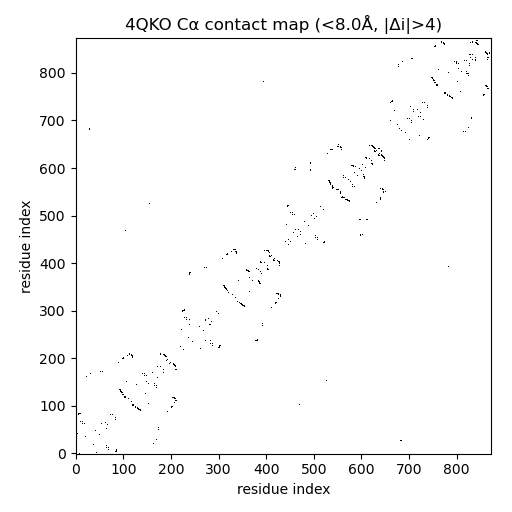136.369 37.163 1.00 44.68 560 ASP B C 1
ATOM 765 O O . ASP B 2 5 ? 12.238 136.555 38.249 1.00 45.43 560 ASP B O 1
ATOM 770 N N . VAL B 2 6 ? 12.367 137.120 36.108 1.00 45.97 561 VAL B N 1
ATOM 771 C CA . VAL B 2 6 ? 11.827 138.462 36.149 1.00 43.58 561 VAL B CA 1
ATOM 772 C C . VAL B 2 6 ? 10.882 138.638 34.952 1.00 41.84 561 VAL B C 1
ATOM 773 O O . VAL B 2 6 ? 11.004 137.950 33.953 1.00 44.59 561 VAL B O 1
ATOM 777 N N . PRO B 2 7 ? 9.936 139.565 35.040 1.00 42.91 562 PRO B N 1
ATOM 778 C CA . PRO B 2 7 ? 9.093 139.844 33.872 1.00 39.58 562 PRO B CA 1
ATOM 779 C C . PRO B 2 7 ? 9.791 140.619 32.768 1.00 39.37 562 PRO B C 1
ATOM 780 O O . PRO B 2 7 ? 10.685 141.479 33.028 1.00 36.28 562 PRO B O 1
ATOM 784 N N . GLY B 2 8 ? 9.362 140.361 31.540 1.00 32.69 563 GLY B N 1
ATOM 785 C CA . GLY B 2 8 ? 10.012 140.990 30.400 1.00 32.89 563 GLY B CA 1
ATOM 786 C C . GLY B 2 8 ? 9.387 140.580 29.095 1.00 29.14 563 GLY B C 1
ATOM 787 O O . GLY B 2 8 ? 8.447 139.792 29.049 1.00 32.12 563 GLY B O 1
ATOM 788 N N . ALA B 2 9 ? 9.922 141.163 28.046 1.00 28.65 564 ALA B N 1
ATOM 789 C CA . ALA B 2 9 ? 9.482 140.904 26.724 1.00 27.06 564 ALA B CA 1
ATOM 790 C C . ALA B 2 9 ? 10.706 140.463 25.941 1.00 23.88 564 ALA B C 1
ATOM 791 O O . ALA B 2 9 ? 11.820 141.022 26.092 1.00 22.60 564 ALA B O 1
ATOM 793 N N . ALA B 2 10 ? 10.480 139.509 25.065 1.00 22.46 565 ALA B N 1
ATOM 794 C CA . ALA B 2 10 ? 11.537 139.074 24.185 1.00 20.57 565 ALA B CA 1
ATOM 795 C C . ALA B 2 10 ? 11.875 140.151 23.162 1.00 20.76 565 ALA B C 1
ATOM 796 O O . ALA B 2 10 ? 10.987 140.778 22.555 1.00 18.49 565 ALA B O 1
ATOM 798 N N . THR B 2 11 ? 13.135 140.386 22.971 1.00 19.87 566 THR B N 1
ATOM 799 C CA . THR B 2 11 ? 13.536 141.275 21.906 1.00 22.26 566 THR B CA 1
ATOM 800 C C . THR B 2 11 ? 14.788 140.781 21.272 1.00 21.94 566 THR B C 1
ATOM 801 O O . THR B 2 11 ? 15.436 139.825 21.741 1.00 21.05 566 THR B O 1
ATOM 805 N N . GLY B 2 12 ? 15.147 141.411 20.198 1.00 20.12 567 GLY B N 1
ATOM 806 C CA . GLY B 2 12 ? 16.412 141.139 19.600 1.00 23.84 567 GLY B CA 1
ATOM 807 C C . GLY B 2 12 ? 16.398 140.109 18.533 1.00 23.30 567 GLY B C 1
ATOM 808 O O . GLY B 2 12 ? 15.359 139.553 18.123 1.00 22.35 567 GLY B O 1
ATOM 809 N N . LYS B 2 13 ? 17.593 139.871 18.040 1.00 28.80 568 LYS B N 1
ATOM 810 C CA . LYS B 2 13 ? 17.753 139.125 16.834 1.00 30.07 568 LYS B CA 1
ATOM 811 C C . LYS B 2 13 ? 18.525 137.872 17.190 1.00 29.34 568 LYS B C 1
ATOM 812 O O . LYS B 2 13 ? 19.463 137.923 18.027 1.00 31.66 568 LYS B O 1
ATOM 818 N N . GLY B 2 14 ? 18.122 136.762 16.584 1.00 25.47 569 GLY B N 1
ATOM 819 C CA . GLY B 2 14 ? 18.915 135.528 16.705 1.00 24.43 569 GLY B CA 1
ATOM 820 C C . GLY B 2 14 ? 19.920 135.469 15.560 1.00 23.21 569 GLY B C 1
ATOM 821 O O . GLY B 2 14 ? 20.294 136.490 15.028 1.00 25.13 569 GLY B O 1
ATOM 822 N N . GLN B 2 15 ? 20.400 134.279 15.214 1.00 21.19 570 GLN B N 1
ATOM 823 C CA . GLN B 2 15 ? 21.305 134.083 14.131 1.00 22.94 570 GLN B CA 1
ATOM 824 C C . GLN B 2 15 ? 20.799 132.965 13.251 1.00 21.62 570 GLN B C 1
ATOM 825 O O . GLN B 2 15 ? 20.124 132.089 13.738 1.00 20.17 570 GLN B O 1
ATOM 831 N N . PRO B 2 16 ? 21.102 132.989 11.964 1.00 22.88 571 PRO B N 1
ATOM 832 C CA . PRO B 2 16 ? 20.818 131.855 11.072 1.00 23.87 571 PRO B CA 1
ATOM 833 C C . PRO B 2 16 ? 21.633 130.642 11.503 1.00 24.95 571 PRO B C 1
ATOM 834 O O . PRO B 2 16 ? 22.822 130.771 11.769 1.00 22.96 571 PRO B O 1
ATOM 838 N N . VAL B 2 17 ? 21.016 129.480 11.531 1.00 24.80 572 VAL B N 1
ATOM 839 C CA . VAL B 2 17 ? 21.710 128.293 11.932 1.00 25.10 572 VAL B CA 1
ATOM 840 C C . VAL B 2 17 ? 21.614 127.187 10.917 1.00 27.75 572 VAL B C 1
ATOM 841 O O . VAL B 2 17 ? 20.833 127.230 9.970 1.00 27.65 572 VAL B O 1
ATOM 845 N N . SER B 2 18 ? 22.441 126.195 11.159 1.00 29.79 573 SER B N 1
ATOM 846 C CA . SER B 2 18 ? 22.619 125.057 10.282 1.00 35.23 573 SER B CA 1
ATOM 847 C C . SER B 2 18 ? 21.658 123.885 10.516 1.00 31.96 573 SER B C 1
ATOM 848 O O . SER B 2 18 ? 20.743 123.909 11.390 1.00 29.40 573 SER B O 1
ATOM 851 N N . GLY B 2 19 ? 21.932 122.809 9.777 1.00 30.04 574 GLY B N 1
ATOM 852 C CA . GLY B 2 19 ? 21.230 121.545 10.018 1.00 32.28 574 GLY B CA 1
ATOM 853 C C . GLY B 2 19 ? 21.591 120.804 11.316 1.00 30.82 574 GLY B C 1
ATOM 854 O O . GLY B 2 19 ? 20.986 119.772 11.611 1.00 33.97 574 GLY B O 1
ATOM 855 N N . ASN B 2 20 ? 22.581 121.252 12.074 1.00 29.15 575 ASN B N 1
ATOM 856 C CA . ASN B 2 20 ? 22.843 120.614 13.376 1.00 25.96 575 ASN B CA 1
ATOM 857 C C . ASN B 2 20 ? 23.027 121.701 14.437 1.00 24.46 575 ASN B C 1
ATOM 858 O O . ASN B 2 20 ? 24.128 121.943 14.967 1.00 24.90 575 ASN B O 1
ATOM 863 N N . TRP B 2 21 ? 21.943 122.436 14.729 1.00 20.32 576 TRP B N 1
ATOM 864 C CA . TRP B 2 21 ? 22.012 123.581 15.616 1.00 18.91 576 TRP B CA 1
ATOM 865 C C . TRP B 2 21 ? 22.703 123.342 16.931 1.00 18.90 576 TRP B C 1
ATOM 866 O O . TRP B 2 21 ? 23.659 124.065 17.305 1.00 19.80 576 TRP B O 1
ATOM 877 N N . LEU B 2 22 ? 22.252 122.325 17.636 1.00 17.26 577 LEU B N 1
ATOM 878 C CA . LEU B 2 22 ? 22.729 122.009 18.980 1.00 18.67 577 LEU B CA 1
ATOM 879 C C . LEU B 2 22 ? 24.105 121.331 19.018 1.00 19.96 577 LEU B C 1
ATOM 880 O O . LEU B 2 22 ? 24.709 121.238 20.081 1.00 19.61 577 LEU B O 1
ATOM 885 N N . GLY B 2 23 ? 24.640 121.019 17.868 1.00 23.63 578 GLY B N 1
ATOM 886 C CA . GLY B 2 23 ? 26.084 120.618 17.770 1.00 25.75 578 GLY B CA 1
ATOM 887 C C . GLY B 2 23 ? 26.973 121.704 18.353 1.00 28.04 578 GLY B C 1
ATOM 888 O O . GLY B 2 23 ? 27.996 121.394 18.986 1.00 29.14 578 GLY B O 1
ATOM 889 N N . ALA B 2 24 ? 26.593 122.984 18.189 1.00 24.17 579 ALA B N 1
ATOM 890 C CA . ALA B 2 24 ? 27.350 124.108 18.779 1.00 25.94 579 ALA B CA 1
ATOM 891 C C . ALA B 2 24 ? 27.227 124.268 20.310 1.00 23.09 579 ALA B C 1
ATOM 892 O O . ALA B 2 24 ? 27.958 125.070 20.922 1.00 25.13 579 ALA B O 1
ATOM 894 N N . ALA B 2 25 ? 26.261 123.583 20.936 1.00 22.47 580 ALA B N 1
ATOM 895 C CA . ALA B 2 25 ? 26.011 123.743 22.327 1.00 21.45 580 ALA B CA 1
ATOM 896 C C . ALA B 2 25 ? 27.097 123.172 23.227 1.00 23.36 580 ALA B C 1
ATOM 897 O O . ALA B 2 25 ? 27.181 123.517 24.441 1.00 22.43 580 ALA B O 1
ATOM 899 N N . SER B 2 26 ? 27.870 122.258 22.646 1.00 23.59 581 SER B N 1
ATOM 900 C CA . SER B 2 26 ? 28.913 121.595 23.359 1.00 28.25 581 SER B CA 1
ATOM 901 C C . SER B 2 26 ? 30.294 122.205 23.093 1.00 31.45 581 SER B C 1
ATOM 902 O O . SER B 2 26 ? 31.297 121.613 23.515 1.00 30.34 581 SER B O 1
ATOM 905 N N . GLN B 2 27 ? 30.357 123.329 22.406 1.00 33.33 582 GLN B N 1
ATOM 906 C CA . GLN B 2 27 ? 31.669 123.951 22.169 1.00 38.32 582 GLN B CA 1
ATOM 907 C C . GLN B 2 27 ? 31.616 125.438 22.129 1.00 37.62 582 GLN B C 1
ATOM 908 O O . GLN B 2 27 ? 30.570 126.026 22.112 1.00 29.04 582 GLN B O 1
ATOM 914 N N . GLY B 2 28 ? 32.787 126.043 22.208 1.00 39.60 583 GLY B N 1
ATOM 915 C CA . GLY B 2 28 ? 32.895 127.507 22.255 1.00 42.23 583 GLY B CA 1
ATOM 916 C C . GLY B 2 28 ? 31.937 128.226 23.181 1.00 42.20 583 GLY B C 1
ATOM 917 O O . GLY B 2 28 ? 31.818 127.908 24.369 1.00 42.12 583 GLY B O 1
ATOM 918 N N . GLU B 2 29 ? 31.208 129.184 22.608 1.00 40.64 584 GLU B N 1
ATOM 919 C CA . GLU B 2 29 ? 30.283 129.994 23.344 1.00 39.22 584 GLU B CA 1
ATOM 920 C C . GLU B 2 29 ? 28.865 129.406 23.412 1.00 36.48 584 GLU B C 1
ATOM 921 O O . GLU B 2 29 ? 28.006 130.005 23.997 1.00 36.14 584 GLU B O 1
ATOM 927 N N . GLY B 2 30 ? 28.594 128.244 22.836 1.00 30.80 585 GLY B N 1
ATOM 928 C CA . GLY B 2 30 ? 27.215 127.769 22.880 1.00 27.50 585 GLY B CA 1
ATOM 929 C C . GLY B 2 30 ? 26.538 127.999 21.554 1.00 25.66 585 GLY B C 1
ATOM 930 O O . GLY B 2 30 ? 27.142 128.521 20.614 1.00 27.03 585 GLY B O 1
ATOM 931 N N . ALA B 2 31 ? 25.283 127.560 21.457 1.00 22.30 586 ALA B N 1
ATOM 932 C CA . ALA B 2 31 ? 24.573 127.643 20.257 1.00 20.32 586 ALA B CA 1
ATOM 933 C C . ALA B 2 31 ? 23.802 128.947 20.343 1.00 19.32 586 ALA B C 1
ATOM 934 O O . ALA B 2 31 ? 23.247 129.207 21.338 1.00 21.49 586 ALA B O 1
ATOM 936 N N . PRO B 2 32 ? 23.772 129.708 19.277 1.00 22.02 587 PRO B N 1
ATOM 937 C CA . PRO B 2 32 ? 22.961 130.911 19.269 1.00 21.77 587 PRO B CA 1
ATOM 938 C C . PRO B 2 32 ? 21.470 130.613 19.233 1.00 20.07 587 PRO B C 1
ATOM 939 O O . PRO B 2 32 ? 21.045 129.461 18.988 1.00 19.83 587 PRO B O 1
ATOM 943 N N . ILE B 2 33 ? 20.654 131.638 19.563 1.00 17.86 588 ILE B N 1
ATOM 944 C CA . ILE B 2 33 ? 19.234 131.473 19.295 1.00 17.01 588 ILE B CA 1
ATOM 945 C C . ILE B 2 33 ? 18.953 131.525 17.759 1.00 15.98 588 ILE B C 1
ATOM 946 O O . ILE B 2 33 ? 19.391 132.504 17.045 1.00 16.82 588 ILE B O 1
ATOM 951 N N . PRO B 2 34 ? 18.280 130.512 17.213 1.00 15.66 589 PRO B N 1
ATOM 952 C CA . PRO B 2 34 ? 17.952 130.557 15.785 1.00 17.55 589 PRO B CA 1
ATOM 953 C C . PRO B 2 34 ? 17.096 131.774 15.420 1.00 17.33 589 PRO B C 1
ATOM 954 O O . PRO B 2 34 ? 16.181 132.065 16.139 1.00 18.03 589 PRO B O 1
ATOM 958 N N A SER B 2 35 ? 17.444 132.479 14.344 0.50 17.96 590 SER B N 1
ATOM 959 N N B SER B 2 35 ? 17.466 132.484 14.359 0.50 18.37 590 SER B N 1
ATOM 960 C CA A SER B 2 35 ? 16.676 133.649 13.918 0.50 18.54 590 SER B CA 1
ATOM 961 C CA B SER B 2 35 ? 16.697 133.611 13.841 0.50 19.29 590 SER B CA 1
ATOM 962 C C A SER B 2 35 ? 15.172 133.389 13.874 0.50 18.07 590 SER B C 1
ATOM 963 C C B SER B 2 35 ? 15.190 133.380 13.872 0.50 18.43 590 SER B C 1
ATOM 964 O O A SER B 2 35 ? 14.395 134.271 14.292 0.50 17.23 590 SER B O 1
ATOM 965 O O B SER B 2 35 ? 14.432 134.268 14.313 0.50 17.56 590 SER B O 1
ATOM 970 N N . GLN B 2 36 ? 14.748 132.209 13.414 1.00 18.73 591 GLN B N 1
ATOM 971 C CA . GLN B 2 36 ? 13.273 131.908 13.336 1.00 21.44 591 GLN B CA 1
ATOM 972 C C . GLN B 2 36 ? 12.620 131.890 14.681 1.00 20.07 591 GLN B C 1
ATOM 973 O O . GLN B 2 36 ? 11.404 132.100 14.799 1.00 18.28 591 GLN B O 1
ATOM 979 N N . ILE B 2 37 ? 13.378 131.490 15.693 1.00 18.46 592 ILE B N 1
ATOM 980 C CA . ILE B 2 37 ? 12.831 131.403 17.051 1.00 17.48 592 ILE B CA 1
ATOM 981 C C . ILE B 2 37 ? 12.785 132.779 17.706 1.00 16.82 592 ILE B C 1
ATOM 982 O O . ILE B 2 37 ? 11.771 133.154 18.267 1.00 16.71 592 ILE B O 1
ATOM 987 N N . ALA B 2 38 ? 13.862 133.557 17.544 1.00 16.87 593 ALA B N 1
ATOM 988 C CA . ALA B 2 38 ? 13.849 134.956 17.929 1.00 17.28 593 ALA B CA 1
ATOM 989 C C . ALA B 2 38 ? 12.690 135.719 17.292 1.00 18.48 593 ALA B C 1
ATOM 990 O O . ALA B 2 38 ? 12.035 136.489 17.973 1.00 18.97 593 ALA B O 1
ATOM 992 N N . ASP B 2 39 ? 12.428 135.459 16.022 1.00 19.51 594 ASP B N 1
ATOM 993 C CA . ASP B 2 39 ? 11.291 136.041 15.333 1.00 21.05 594 ASP B CA 1
ATOM 994 C C . ASP B 2 39 ? 9.979 135.609 15.949 1.00 19.63 594 ASP B C 1
ATOM 995 O O . ASP B 2 39 ? 9.094 136.431 16.226 1.00 19.76 594 ASP B O 1
ATOM 1000 N N . LYS B 2 40 ? 9.787 134.300 16.109 1.00 20.36 595 LYS B N 1
ATOM 1001 C CA . LYS B 2 40 ? 8.512 133.773 16.619 1.00 20.54 595 LYS B CA 1
ATOM 1002 C C . LYS B 2 40 ? 8.173 134.376 17.994 1.00 21.58 595 LYS B C 1
ATOM 1003 O O . LYS B 2 40 ? 7.006 134.655 18.322 1.00 21.22 595 LYS B O 1
ATOM 1009 N N . LEU B 2 41 ? 9.186 134.579 18.819 1.00 17.30 596 LEU B N 1
ATOM 1010 C CA . LEU B 2 41 ? 9.009 135.087 20.129 1.00 18.44 596 LEU B CA 1
ATOM 1011 C C . LEU B 2 41 ? 8.996 136.603 20.272 1.00 18.26 596 LEU B C 1
ATOM 1012 O O . LEU B 2 41 ? 8.674 137.041 21.344 1.00 18.89 596 LEU B O 1
ATOM 1017 N N . ARG B 2 42 ? 9.379 137.347 19.249 1.00 19.90 597 ARG B N 1
ATOM 1018 C CA . ARG B 2 42 ? 9.646 138.783 19.340 1.00 20.62 597 ARG B CA 1
ATOM 1019 C C . ARG B 2 42 ? 8.401 139.513 19.844 1.00 20.85 597 ARG B C 1
ATOM 1020 O O . ARG B 2 42 ? 7.315 139.276 19.336 1.00 21.79 597 ARG B O 1
ATOM 1028 N N . GLY B 2 43 ? 8.540 140.300 20.913 1.00 23.00 598 GLY B N 1
ATOM 1029 C CA . GLY B 2 43 ? 7.408 141.069 21.444 1.00 24.11 598 GLY B CA 1
ATOM 1030 C C . GLY B 2 43 ? 6.543 140.300 22.435 1.00 25.88 598 GLY B C 1
ATOM 1031 O O . GLY B 2 43 ? 5.736 140.908 23.143 1.00 26.07 598 GLY B O 1
ATOM 1032 N N . LYS B 2 44 ? 6.684 138.977 22.535 1.00 26.62 599 LYS B N 1
ATOM 1033 C CA . LYS B 2 44 ? 5.994 138.252 23.596 1.00 29.83 599 LYS B CA 1
ATOM 1034 C C . LYS B 2 44 ? 6.480 138.617 25.009 1.00 28.72 599 LYS B C 1
ATOM 1035 O O . LYS B 2 44 ? 7.634 138.901 25.202 1.00 29.02 599 LYS B O 1
ATOM 1041 N N . THR B 2 45 ? 5.554 138.675 25.973 1.00 28.48 600 THR B N 1
ATOM 1042 C CA . THR B 2 45 ? 5.900 138.968 27.347 1.00 29.42 600 THR B CA 1
ATOM 1043 C C . THR B 2 45 ? 5.853 137.697 28.162 1.00 30.22 600 THR B C 1
ATOM 1044 O O . THR B 2 45 ? 5.070 136.792 27.873 1.00 30.15 600 THR B O 1
ATOM 1048 N N . PHE B 2 46 ? 6.766 137.609 29.133 1.00 31.84 601 PHE B N 1
ATOM 1049 C CA . PHE B 2 46 ? 6.905 136.459 30.013 1.00 31.53 601 PHE B CA 1
ATOM 1050 C C . PHE B 2 46 ? 6.786 136.905 31.454 1.00 33.31 601 PHE B C 1
ATOM 1051 O O . PHE B 2 46 ? 7.379 137.896 31.821 1.00 34.26 601 PHE B O 1
ATOM 1059 N N . LYS B 2 47 ? 6.064 136.147 32.279 1.00 37.64 602 LYS B N 1
ATOM 1060 C CA . LYS B 2 47 ? 5.964 136.510 33.718 1.00 40.10 602 LYS B CA 1
ATOM 1061 C C . LYS B 2 47 ? 7.235 136.151 34.506 1.00 37.25 602 LYS B C 1
ATOM 1062 O O . LYS B 2 47 ? 7.584 136.827 35.479 1.00 35.40 602 LYS B O 1
ATOM 1068 N N . ASN B 2 48 ? 7.968 135.149 34.048 1.00 32.11 603 ASN B N 1
ATOM 1069 C CA . ASN B 2 48 ? 9.094 134.646 34.767 1.00 32.68 603 ASN B CA 1
ATOM 1070 C C . ASN B 2 48 ? 9.893 133.774 33.815 1.00 31.27 603 ASN B C 1
ATOM 1071 O O . ASN B 2 48 ? 9.440 133.510 32.720 1.00 29.26 603 ASN B O 1
ATOM 1076 N N . TRP B 2 49 ? 11.064 133.323 34.246 1.00 30.73 604 TRP B N 1
ATOM 1077 C CA . TRP B 2 49 ? 11.961 132.557 33.360 1.00 30.46 604 TRP B CA 1
ATOM 1078 C C . TRP B 2 49 ? 11.377 131.200 32.897 1.00 29.90 604 TRP B C 1
ATOM 1079 O O . TRP B 2 49 ? 11.594 130.814 31.771 1.00 29.18 604 TRP B O 1
ATOM 1090 N N A ARG B 2 50 ? 10.664 130.481 33.764 0.50 29.24 605 ARG B N 1
ATOM 1091 N N B ARG B 2 50 ? 10.661 130.482 33.776 0.50 29.75 605 ARG B N 1
ATOM 1092 C CA A ARG B 2 50 ? 10.091 129.199 33.360 0.50 28.71 605 ARG B CA 1
ATOM 1093 C CA B ARG B 2 50 ? 10.036 129.198 33.398 0.50 29.72 605 ARG B CA 1
ATOM 1094 C C A ARG B 2 50 ? 9.033 129.350 32.269 0.50 27.20 605 ARG B C 1
ATOM 1095 C C B ARG B 2 50 ? 9.035 129.356 32.270 0.50 27.76 605 ARG B C 1
ATOM 1096 O O A ARG B 2 50 ? 8.931 128.516 31.377 0.50 24.50 605 ARG B O 1
ATOM 1097 O O B ARG B 2 50 ? 8.962 128.529 31.368 0.50 24.95 605 ARG B O 1
ATOM 1112 N N . ASP B 2 51 ? 8.256 130.428 32.329 1.00 25.75 606 ASP B N 1
ATOM 1113 C CA . ASP B 2 51 ? 7.362 130.764 31.259 1.00 26.60 606 ASP B CA 1
ATOM 1114 C C . ASP B 2 51 ? 8.129 130.950 29.896 1.00 23.22 606 ASP B C 1
ATOM 1115 O O . ASP B 2 51 ? 7.692 130.453 28.850 1.00 22.46 606 ASP B O 1
ATOM 1120 N N . PHE B 2 52 ? 9.208 131.722 29.885 1.00 21.11 607 PHE B N 1
ATOM 1121 C CA . PHE B 2 52 ? 9.992 131.907 28.702 1.00 21.07 607 PHE B CA 1
ATOM 1122 C C . PHE B 2 52 ? 10.525 130.575 28.148 1.00 19.17 607 PHE B C 1
ATOM 1123 O O . PHE B 2 52 ? 10.420 130.317 26.976 1.00 20.10 607 PHE B O 1
ATOM 1131 N N . ARG B 2 53 ? 11.048 129.754 29.023 1.00 20.43 608 ARG B N 1
ATOM 1132 C CA . ARG B 2 53 ? 11.706 128.482 28.644 1.00 20.32 608 ARG B CA 1
ATOM 1133 C C . ARG B 2 53 ? 10.719 127.524 27.993 1.00 20.65 608 ARG B C 1
ATOM 1134 O O . ARG B 2 53 ? 11.004 126.887 26.971 1.00 18.84 608 ARG B O 1
ATOM 1142 N N . GLU B 2 54 ? 9.555 127.453 28.586 1.00 20.29 609 GLU B N 1
ATOM 1143 C CA . GLU B 2 54 ? 8.471 126.699 28.041 1.00 24.13 609 GLU B CA 1
ATOM 1144 C C . GLU B 2 54 ? 8.079 127.174 26.635 1.00 22.47 609 GLU B C 1
ATOM 1145 O O . GLU B 2 54 ? 8.012 126.390 25.728 1.00 20.30 609 GLU B O 1
ATOM 1151 N N . GLN B 2 55 ? 7.857 128.462 26.449 1.00 21.40 610 GLN B N 1
ATOM 1152 C CA . GLN B 2 55 ? 7.552 128.968 25.114 1.00 21.26 610 GLN B CA 1
ATOM 1153 C C . GLN B 2 55 ? 8.668 128.818 24.141 1.00 19.27 610 GLN B C 1
ATOM 1154 O O . GLN B 2 55 ? 8.412 128.585 22.990 1.00 19.23 610 GLN B O 1
ATOM 1160 N N . PHE B 2 56 ? 9.908 128.918 24.604 1.00 17.23 611 PHE B N 1
ATOM 1161 C CA . PHE B 2 56 ? 11.037 128.723 23.732 1.00 16.48 611 PHE B CA 1
ATOM 1162 C C . PHE B 2 56 ? 11.120 127.288 23.172 1.00 16.37 611 PHE B C 1
ATOM 1163 O O . PHE B 2 56 ? 11.223 127.088 21.949 1.00 13.74 611 PHE B O 1
ATOM 1171 N N . TRP B 2 57 ? 11.059 126.269 24.035 1.00 15.23 612 TRP B N 1
ATOM 1172 C CA . TRP B 2 57 ? 11.107 124.911 23.503 1.00 16.19 612 TRP B CA 1
ATOM 1173 C C . TRP B 2 57 ? 9.864 124.473 22.709 1.00 16.01 612 TRP B C 1
ATOM 1174 O O . TRP B 2 57 ? 9.937 123.695 21.795 1.00 13.53 612 TRP B O 1
ATOM 1185 N N . ILE B 2 58 ? 8.709 125.025 23.033 1.00 17.64 613 ILE B N 1
ATOM 1186 C CA . ILE B 2 58 ? 7.525 124.738 22.194 1.00 18.81 613 ILE B CA 1
ATOM 1187 C C . ILE B 2 58 ? 7.710 125.298 20.784 1.00 17.02 613 ILE B C 1
ATOM 1188 O O . ILE B 2 58 ? 7.408 124.619 19.811 1.00 17.49 613 ILE B O 1
ATOM 1193 N N . ALA B 2 59 ? 8.291 126.471 20.691 1.00 16.68 614 ALA B N 1
ATOM 1194 C CA . ALA B 2 59 ? 8.570 127.109 19.401 1.00 17.35 614 ALA B CA 1
ATOM 1195 C C . ALA B 2 59 ? 9.554 126.324 18.565 1.00 16.92 614 ALA B C 1
ATOM 1196 O O . ALA B 2 59 ? 9.402 126.163 17.365 1.00 15.79 614 ALA B O 1
ATOM 1198 N N . VAL B 2 60 ? 10.612 125.856 19.220 1.00 16.87 615 VAL B N 1
ATOM 1199 C CA . VAL B 2 60 ? 11.557 124.937 18.547 1.00 16.62 615 VAL B CA 1
ATOM 1200 C C . VAL B 2 60 ? 10.882 123.692 17.978 1.00 17.95 615 VAL B C 1
ATOM 1201 O O . VAL B 2 60 ? 11.068 123.328 16.748 1.00 16.98 615 VAL B O 1
ATOM 1205 N N . ALA B 2 61 ? 10.092 123.056 18.831 1.00 18.03 616 ALA B N 1
ATOM 1206 C CA . ALA B 2 61 ? 9.446 121.800 18.461 1.00 19.50 616 ALA B CA 1
ATOM 1207 C C . ALA B 2 61 ? 8.425 121.964 17.298 1.00 21.41 616 ALA B C 1
ATOM 1208 O O . ALA B 2 61 ? 8.260 121.041 16.490 1.00 23.06 616 ALA B O 1
ATOM 1210 N N . ASN B 2 62 ? 7.812 123.144 17.199 1.00 23.23 617 ASN B N 1
ATOM 1211 C CA . ASN B 2 62 ? 6.913 123.510 16.068 1.00 28.05 617 ASN B CA 1
ATOM 1212 C C . ASN B 2 62 ? 7.598 124.056 14.834 1.00 26.21 617 ASN B C 1
ATOM 1213 O O . ASN B 2 62 ? 6.952 124.290 13.841 1.00 30.20 617 ASN B O 1
ATOM 1218 N N . ASP B 2 63 ? 8.884 124.335 14.877 1.00 21.90 618 ASP B N 1
ATOM 1219 C CA . ASP B 2 63 ? 9.537 124.924 13.714 1.00 23.51 618 ASP B CA 1
ATOM 1220 C C . ASP B 2 63 ? 9.783 123.870 12.654 1.00 24.69 618 ASP B C 1
ATOM 1221 O O . ASP B 2 63 ? 10.349 122.842 12.950 1.00 25.32 618 ASP B O 1
ATOM 1226 N N . PRO B 2 64 ? 9.323 124.108 11.414 1.00 27.18 619 PRO B N 1
ATOM 1227 C CA . PRO B 2 64 ? 9.530 123.087 10.375 1.00 29.73 619 PRO B CA 1
ATOM 1228 C C . PRO B 2 64 ? 10.981 122.690 10.147 1.00 26.53 619 PRO B C 1
ATOM 1229 O O . PRO B 2 64 ? 11.241 121.525 9.865 1.00 29.06 619 PRO B O 1
ATOM 1233 N N . GLU B 2 65 ? 11.920 123.603 10.262 1.00 25.19 620 GLU B N 1
ATOM 1234 C CA . GLU B 2 65 ? 13.307 123.218 10.006 1.00 26.32 620 GLU B CA 1
ATOM 1235 C C . GLU B 2 65 ? 14.012 122.579 11.208 1.00 23.30 620 GLU B C 1
ATOM 1236 O O . GLU B 2 65 ? 14.669 121.508 11.088 1.00 24.20 620 GLU B O 1
ATOM 1242 N N . LEU B 2 66 ? 13.938 123.232 12.355 1.00 20.90 621 LEU B N 1
ATOM 1243 C CA . LEU B 2 66 ? 14.607 122.746 13.551 1.00 20.01 621 LEU B CA 1
ATOM 1244 C C . LEU B 2 66 ? 14.007 121.470 14.052 1.00 19.62 621 LEU B C 1
ATOM 1245 O O . LEU B 2 66 ? 14.714 120.644 14.578 1.00 18.13 621 LEU B O 1
ATOM 1250 N N . SER B 2 67 ? 12.707 121.271 13.912 1.00 19.17 622 SER B N 1
ATOM 1251 C CA . SER B 2 67 ? 12.124 120.025 14.447 1.00 20.57 622 SER B CA 1
ATOM 1252 C C . SER B 2 67 ? 12.634 118.774 13.750 1.00 21.68 622 SER B C 1
ATOM 1253 O O . SER B 2 67 ? 12.643 117.734 14.353 1.00 24.26 622 SER B O 1
ATOM 1256 N N . LYS B 2 68 ? 13.152 118.891 12.548 1.00 22.78 623 LYS B N 1
ATOM 1257 C CA . LYS B 2 68 ? 13.818 117.750 11.890 1.00 25.61 623 LYS B CA 1
ATOM 1258 C C . LYS B 2 68 ? 15.100 117.245 12.594 1.00 23.82 623 LYS B C 1
ATOM 1259 O O . LYS B 2 68 ? 15.551 116.111 12.338 1.00 24.34 623 LYS B O 1
ATOM 1265 N N . GLN B 2 69 ? 15.671 118.049 13.495 1.00 21.77 624 GLN B N 1
ATOM 1266 C CA . GLN B 2 69 ? 16.922 117.730 14.144 1.00 20.88 624 GLN B CA 1
ATOM 1267 C C . GLN B 2 69 ? 16.721 116.998 15.445 1.00 20.52 624 GLN B C 1
ATOM 1268 O O . GLN B 2 69 ? 17.693 116.812 16.201 1.00 20.63 624 GLN B O 1
ATOM 1274 N N . PHE B 2 70 ? 15.467 116.699 15.774 1.00 17.90 625 PHE B N 1
ATOM 1275 C CA . PHE B 2 70 ? 15.113 116.073 17.042 1.00 18.49 625 PHE B CA 1
ATOM 1276 C C . PHE B 2 70 ? 14.307 114.835 16.799 1.00 19.58 625 PHE B C 1
ATOM 1277 O O . PHE B 2 70 ? 13.436 114.847 15.950 1.00 21.84 625 PHE B O 1
ATOM 1285 N N . ASN B 2 71 ? 14.565 113.776 17.572 1.00 18.13 626 ASN B N 1
ATOM 1286 C CA . ASN B 2 71 ? 13.813 112.580 17.370 1.00 17.96 626 ASN B CA 1
ATOM 1287 C C . ASN B 2 71 ? 12.463 112.638 18.049 1.00 18.66 626 ASN B C 1
ATOM 1288 O O . ASN B 2 71 ? 12.172 113.565 18.788 1.00 16.97 626 ASN B O 1
ATOM 1293 N N . PRO B 2 72 ? 11.609 111.625 17.791 1.00 20.07 627 PRO B N 1
ATOM 1294 C CA . PRO B 2 72 ? 10.245 111.731 18.332 1.00 21.55 627 PRO B CA 1
ATOM 1295 C C . PRO B 2 72 ? 10.226 111.779 19.832 1.00 20.10 627 PRO B C 1
ATOM 1296 O O . PRO B 2 72 ? 9.385 112.443 20.401 1.00 22.38 627 PRO B O 1
ATOM 1300 N N . GLY B 2 73 ? 11.148 111.079 20.509 1.00 18.07 628 GLY B N 1
ATOM 1301 C CA . GLY B 2 73 ? 11.250 111.127 21.951 1.00 17.52 628 GLY B CA 1
ATOM 1302 C C . GLY B 2 73 ? 11.499 112.537 22.416 1.00 18.46 628 GLY B C 1
ATOM 1303 O O . GLY B 2 73 ? 10.913 113.015 23.388 1.00 18.52 628 GLY B O 1
ATOM 1304 N N . SER B 2 74 ? 12.438 113.211 21.780 1.00 17.94 629 SER B N 1
ATOM 1305 C CA . SER B 2 74 ? 12.762 114.557 22.197 1.00 17.15 629 SER B CA 1
ATOM 1306 C C . SER B 2 74 ? 11.609 115.548 21.934 1.00 18.85 629 SER B C 1
ATOM 1307 O O . SER B 2 74 ? 11.333 116.442 22.749 1.00 18.32 629 SER B O 1
ATOM 1310 N N . LEU B 2 75 ? 10.941 115.412 20.808 1.00 18.87 630 LEU B N 1
ATOM 1311 C CA . LEU B 2 75 ? 9.869 116.327 20.510 1.00 18.87 630 LEU B CA 1
ATOM 1312 C C . LEU B 2 75 ? 8.719 116.164 21.487 1.00 20.60 630 LEU B C 1
ATOM 1313 O O . LEU B 2 75 ? 8.008 117.136 21.817 1.00 20.60 630 LEU B O 1
ATOM 1318 N N . ALA B 2 76 ? 8.520 114.960 21.959 1.00 20.27 631 ALA B N 1
ATOM 1319 C CA . ALA B 2 76 ? 7.447 114.696 22.904 1.00 21.33 631 ALA B CA 1
ATOM 1320 C C . ALA B 2 76 ? 7.680 115.495 24.182 1.00 22.16 631 ALA B C 1
ATOM 1321 O O . ALA B 2 76 ? 6.729 116.035 24.766 1.00 24.28 631 ALA B O 1
ATOM 1323 N N . VAL B 2 77 ? 8.946 115.729 24.524 1.00 19.68 632 VAL B N 1
ATOM 1324 C CA . VAL B 2 77 ? 9.320 116.514 25.680 1.00 21.36 632 VAL B CA 1
ATOM 1325 C C . VAL B 2 77 ? 9.199 118.017 25.338 1.00 20.63 632 VAL B C 1
ATOM 1326 O O . VAL B 2 77 ? 8.636 118.784 26.134 1.00 22.52 632 VAL B O 1
ATOM 1330 N N . MET B 2 78 ? 9.646 118.401 24.145 1.00 19.39 633 MET B N 1
ATOM 1331 C CA . MET B 2 78 ? 9.754 119.803 23.802 1.00 19.20 633 MET B CA 1
ATOM 1332 C C . MET B 2 78 ? 8.384 120.440 23.533 1.00 19.77 633 MET B C 1
ATOM 1333 O O . MET B 2 78 ? 8.152 121.614 23.859 1.00 18.90 633 MET B O 1
ATOM 1338 N N . ARG B 2 79 ? 7.483 119.638 22.975 1.00 21.28 634 ARG B N 1
ATOM 1339 C CA . ARG B 2 79 ? 6.108 120.104 22.721 1.00 26.18 634 ARG B CA 1
ATOM 1340 C C . ARG B 2 79 ? 5.411 120.487 23.962 1.00 27.40 634 ARG B C 1
ATOM 1341 O O . ARG B 2 79 ? 4.469 121.288 23.892 1.00 29.39 634 ARG B O 1
ATOM 1349 N N . ASP B 2 80 ? 5.870 119.932 25.084 1.00 28.03 635 ASP B N 1
ATOM 1350 C CA . ASP B 2 80 ? 5.278 120.114 26.413 1.00 33.49 635 ASP B CA 1
ATOM 1351 C C . ASP B 2 80 ? 5.999 121.244 27.175 1.00 29.70 635 ASP B C 1
ATOM 1352 O O . ASP B 2 80 ? 5.712 121.501 28.366 1.00 31.12 635 ASP B O 1
ATOM 1357 N N . GLY B 2 81 ? 6.943 121.902 26.503 1.00 25.16 636 GLY B N 1
ATOM 1358 C CA . GLY B 2 81 ? 7.703 122.967 27.110 1.00 25.33 636 GLY B CA 1
ATOM 1359 C C . GLY B 2 81 ? 9.006 122.543 27.734 1.00 24.88 636 GLY B C 1
ATOM 1360 O O . GLY B 2 81 ? 9.691 123.354 28.332 1.00 26.04 636 GLY B O 1
ATOM 1361 N N . GLY B 2 82 ? 9.370 121.270 27.609 1.00 23.30 637 GLY B N 1
ATOM 1362 C CA . GLY B 2 82 ? 10.602 120.838 28.309 1.00 22.56 637 GLY B CA 1
ATOM 1363 C C . GLY B 2 82 ? 11.800 120.949 27.360 1.00 19.55 637 GLY B C 1
ATOM 1364 O O . GLY B 2 82 ? 11.639 120.835 26.188 1.00 17.53 637 GLY B O 1
ATOM 1365 N N . ALA B 2 83 ? 12.982 121.232 27.893 1.00 17.93 638 ALA B N 1
ATOM 1366 C CA . ALA B 2 83 ? 14.216 121.208 27.130 1.00 17.12 638 ALA B CA 1
ATOM 1367 C C . ALA B 2 83 ? 14.555 119.771 26.782 1.00 18.00 638 ALA B C 1
ATOM 1368 O O . ALA B 2 83 ? 14.325 118.877 27.567 1.00 17.71 638 ALA B O 1
ATOM 1370 N N . PRO B 2 84 ? 15.281 119.571 25.677 1.00 18.22 639 PRO B N 1
ATOM 1371 C CA . PRO B 2 84 ? 15.704 118.251 25.335 1.00 17.61 639 PRO B CA 1
ATOM 1372 C C . PRO B 2 84 ? 16.784 117.765 26.259 1.00 16.95 639 PRO B C 1
ATOM 1373 O O . PRO B 2 84 ? 17.581 118.545 26.803 1.00 16.13 639 PRO B O 1
ATOM 1377 N N . TYR B 2 85 ? 16.836 116.448 26.365 1.00 15.13 640 TYR B N 1
ATOM 1378 C CA . TYR B 2 85 ? 17.979 115.793 27.016 1.00 15.65 640 TYR B CA 1
ATOM 1379 C C . TYR B 2 85 ? 19.244 115.858 26.129 1.00 14.15 640 TYR B C 1
ATOM 1380 O O . TYR B 2 85 ? 19.151 115.800 24.889 1.00 13.18 640 TYR B O 1
ATOM 1389 N N . VAL B 2 86 ? 20.416 116.108 26.748 1.00 15.55 641 VAL B N 1
ATOM 1390 C CA . VAL B 2 86 ? 21.668 116.043 26.014 1.00 15.66 641 VAL B CA 1
ATOM 1391 C C . VAL B 2 86 ? 22.188 114.604 25.909 1.00 15.25 641 VAL B C 1
ATOM 1392 O O . VAL B 2 86 ? 21.710 113.649 26.548 1.00 14.84 641 VAL B O 1
ATOM 1396 N N . ARG B 2 87 ? 23.130 114.461 25.043 1.00 16.22 642 ARG B N 1
ATOM 1397 C CA . ARG B 2 87 ? 23.862 113.200 24.892 1.00 17.52 642 ARG B CA 1
ATOM 1398 C C . ARG B 2 87 ? 24.530 112.855 26.191 1.00 17.04 642 ARG B C 1
ATOM 1399 O O . ARG B 2 87 ? 24.937 113.738 26.950 1.00 16.46 642 ARG B O 1
ATOM 1407 N N . GLU B 2 88 ? 24.648 111.563 26.462 1.00 15.91 643 GLU B N 1
ATOM 1408 C CA . GLU B 2 88 ? 25.300 111.086 27.650 1.00 18.12 643 GLU B CA 1
ATOM 1409 C C . GLU B 2 88 ? 26.665 111.735 27.835 1.00 18.22 643 GLU B C 1
ATOM 1410 O O . GLU B 2 88 ? 27.006 112.102 28.959 1.00 20.22 643 GLU B O 1
ATOM 1416 N N . SER B 2 89 ? 27.389 111.929 26.740 1.00 18.69 644 SER B N 1
ATOM 1417 C CA . SER B 2 89 ? 28.758 112.552 26.810 1.00 20.56 644 SER B CA 1
ATOM 1418 C C . SER B 2 89 ? 28.786 113.991 27.278 1.00 21.70 644 SER B C 1
ATOM 1419 O O . SER B 2 89 ? 29.865 114.563 27.593 1.00 21.74 644 SER B O 1
ATOM 1422 N N . GLU B 2 90 ? 27.602 114.615 27.354 1.00 19.34 645 GLU B N 1
ATOM 1423 C CA . GLU B 2 90 ? 27.458 116.025 27.682 1.00 20.06 645 GLU B CA 1
ATOM 1424 C C . GLU B 2 90 ? 26.701 116.284 28.979 1.00 18.96 645 GLU B C 1
ATOM 1425 O O . GLU B 2 90 ? 26.400 117.456 29.335 1.00 19.71 645 GLU B O 1
ATOM 1431 N N . GLN B 2 91 ? 26.327 115.202 29.656 1.00 19.62 646 GLN B N 1
ATOM 1432 C CA . GLN B 2 91 ? 25.687 115.247 30.965 1.00 21.88 646 GLN B CA 1
ATOM 1433 C C . GLN B 2 91 ? 26.808 115.530 32.024 1.00 27.46 646 GLN B C 1
ATOM 1434 O O . GLN B 2 91 ? 27.980 115.150 31.858 1.00 26.96 646 GLN B O 1
ATOM 1440 N N . ALA B 2 92 ? 26.457 116.262 33.042 1.00 28.94 647 ALA B N 1
ATOM 1441 C CA . ALA B 2 92 ? 27.441 116.629 34.050 1.00 35.42 647 ALA B CA 1
ATOM 1442 C C . ALA B 2 92 ? 26.626 116.471 35.277 1.00 42.72 647 ALA B C 1
ATOM 1443 O O . ALA B 2 92 ? 25.838 117.363 35.615 1.00 40.08 647 ALA B O 1
ATOM 1445 N N . GLY B 2 93 ? 26.676 115.203 35.734 1.00 46.81 648 GLY B N 1
ATOM 1446 C CA . GLY B 2 93 ? 26.053 114.705 36.938 1.00 52.45 648 GLY B CA 1
ATOM 1447 C C . GLY B 2 93 ? 24.555 114.702 36.832 1.00 55.04 648 GLY B C 1
ATOM 1448 O O . GLY B 2 93 ? 23.991 113.978 35.970 1.00 51.78 648 GLY B O 1
ATOM 1449 N N . GLY B 2 94 ? 23.952 115.564 37.679 1.00 47.36 649 GLY B N 1
ATOM 1450 C CA . GLY B 2 94 ? 22.510 115.723 37.801 1.00 44.72 649 GLY B CA 1
ATOM 1451 C C . GLY B 2 94 ? 21.882 116.578 36.736 1.00 39.72 649 GLY B C 1
ATOM 1452 O O . GLY B 2 94 ? 20.651 116.621 36.611 1.00 42.74 649 GLY B O 1
ATOM 1453 N N . ARG B 2 95 ? 22.717 117.229 35.930 1.00 32.84 650 ARG B N 1
ATOM 1454 C CA . ARG B 2 95 ? 22.225 118.081 34.840 1.00 27.84 650 ARG B CA 1
ATOM 1455 C C . ARG B 2 95 ? 22.301 117.386 33.478 1.00 25.22 650 ARG B C 1
ATOM 1456 O O . ARG B 2 95 ? 23.400 117.066 33.045 1.00 24.52 650 ARG B O 1
ATOM 1464 N N . ILE B 2 96 ? 21.125 117.044 32.924 1.00 20.89 651 ILE B N 1
ATOM 1465 C CA . ILE B 2 96 ? 21.013 116.201 31.788 1.00 20.97 651 ILE B CA 1
ATOM 1466 C C . ILE B 2 96 ? 20.237 116.850 30.613 1.00 18.16 651 ILE B C 1
ATOM 1467 O O . ILE B 2 96 ? 20.024 116.212 29.643 1.00 17.51 651 ILE B O 1
ATOM 1472 N N . LYS B 2 97 ? 19.914 118.137 30.708 1.00 19.68 652 LYS B N 1
ATOM 1473 C CA . LYS B 2 97 ? 19.146 118.859 29.690 1.00 19.71 652 LYS B CA 1
ATOM 1474 C C . LYS B 2 97 ? 19.905 120.092 29.200 1.00 19.22 652 LYS B C 1
ATOM 1475 O O . LYS B 2 97 ? 20.789 120.617 29.902 1.00 20.43 652 LYS B O 1
ATOM 1481 N N . ILE B 2 98 ? 19.621 120.484 27.974 1.00 17.20 653 ILE B N 1
ATOM 1482 C CA . ILE B 2 98 ? 20.098 121.729 27.427 1.00 16.73 653 ILE B CA 1
ATOM 1483 C C . ILE B 2 98 ? 19.663 122.891 28.355 1.00 17.69 653 ILE B C 1
ATOM 1484 O O . ILE B 2 98 ? 18.467 122.988 28.832 1.00 18.99 653 ILE B O 1
ATOM 1489 N N . GLU B 2 99 ? 20.614 123.788 28.587 1.00 18.29 654 GLU B N 1
ATOM 1490 C CA . GLU B 2 99 ? 20.398 124.980 29.406 1.00 20.46 654 GLU B CA 1
ATOM 1491 C C . GLU B 2 99 ? 20.570 126.254 28.591 1.00 19.73 654 GLU B C 1
ATOM 1492 O O . GLU B 2 99 ? 21.383 126.326 27.716 1.00 21.64 654 GLU B O 1
ATOM 1498 N N . ILE B 2 100 ? 19.814 127.296 28.938 1.00 19.50 655 ILE B N 1
ATOM 1499 C CA . ILE B 2 100 ? 19.953 128.619 28.323 1.00 19.95 655 ILE B CA 1
ATOM 1500 C C . ILE B 2 100 ? 20.655 129.554 29.298 1.00 23.87 655 ILE B C 1
ATOM 1501 O O . ILE B 2 100 ? 20.166 129.709 30.433 1.00 22.73 655 ILE B O 1
ATOM 1506 N N . HIS B 2 101 ? 21.812 130.087 28.862 1.00 25.15 656 HIS B N 1
ATOM 1507 C CA . HIS B 2 101 ? 22.791 130.927 29.646 1.00 30.16 656 HIS B CA 1
ATOM 1508 C C . HIS B 2 101 ? 22.750 132.333 29.025 1.00 26.45 656 HIS B C 1
ATOM 1509 O O . HIS B 2 101 ? 22.515 132.466 27.813 1.00 25.06 656 HIS B O 1
ATOM 1516 N N . HIS B 2 102 ? 23.017 133.336 29.854 1.00 23.59 657 HIS B N 1
ATOM 1517 C CA . HIS B 2 102 ? 23.154 134.699 29.386 1.00 24.10 657 HIS B CA 1
ATOM 1518 C C . HIS B 2 102 ? 24.611 134.992 29.091 1.00 25.63 657 HIS B C 1
ATOM 1519 O O . HIS B 2 102 ? 25.488 134.753 29.917 1.00 28.94 657 HIS B O 1
ATOM 1526 N N . LYS B 2 103 ? 24.914 135.525 27.935 1.00 26.72 658 LYS B N 1
ATOM 1527 C CA . LYS B 2 103 ? 26.306 135.868 27.621 1.00 29.28 658 LYS B CA 1
ATOM 1528 C C . LYS B 2 103 ? 26.846 137.016 28.462 1.00 30.61 658 LYS B C 1
ATOM 1529 O O . LYS B 2 103 ? 27.958 136.932 28.978 1.00 29.56 658 LYS B O 1
ATOM 1535 N N . VAL B 2 104 ? 26.056 138.069 28.596 1.00 28.62 659 VAL B N 1
ATOM 1536 C CA . VAL B 2 104 ? 26.338 139.193 29.508 1.00 29.45 659 VAL B CA 1
ATOM 1537 C C . VAL B 2 104 ? 25.468 139.115 30.761 1.00 30.41 659 VAL B C 1
ATOM 1538 O O . VAL B 2 104 ? 24.250 139.040 30.680 1.00 27.43 659 VAL B O 1
ATOM 1542 N N . ARG B 2 105 ? 26.078 139.139 31.951 1.00 33.75 660 ARG B N 1
ATOM 1543 C CA . ARG B 2 105 ? 25.324 138.953 33.180 1.00 35.57 660 ARG B CA 1
ATOM 1544 C C . ARG B 2 105 ? 24.339 140.057 33.261 1.00 35.66 660 ARG B C 1
ATOM 1545 O O . ARG B 2 105 ? 24.629 141.185 32.846 1.00 33.23 660 ARG B O 1
ATOM 1553 N N . ILE B 2 106 ? 23.168 139.728 33.780 1.00 34.20 661 ILE B N 1
ATOM 1554 C CA . ILE B 2 106 ? 22.121 140.723 33.966 1.00 37.52 661 ILE B CA 1
ATOM 1555 C C . ILE B 2 106 ? 22.605 141.815 34.942 1.00 39.61 661 ILE B C 1
ATOM 1556 O O . ILE B 2 106 ? 22.375 142.995 34.731 1.00 38.08 661 ILE B O 1
ATOM 1561 N N . ALA B 2 107 ? 23.323 141.418 35.995 1.00 39.22 662 ALA B N 1
ATOM 1562 C CA . ALA B 2 107 ? 23.995 142.387 36.892 1.00 37.10 662 ALA B CA 1
ATOM 1563 C C . ALA B 2 107 ? 25.018 143.283 36.187 1.00 39.08 662 ALA B C 1
ATOM 1564 O O . ALA B 2 107 ? 25.294 144.354 36.694 1.00 44.23 662 ALA B O 1
ATOM 1566 N N . ASP B 2 108 ? 25.577 142.877 35.041 1.00 36.08 663 ASP B N 1
ATOM 1567 C CA . ASP B 2 108 ? 26.492 143.714 34.228 1.00 36.39 663 ASP B CA 1
ATOM 1568 C C . ASP B 2 108 ? 25.824 144.429 33.082 1.00 35.40 663 ASP B C 1
ATOM 1569 O O . ASP B 2 108 ? 26.523 144.935 32.208 1.00 36.13 663 ASP B O 1
ATOM 1574 N N . GLY B 2 109 ? 24.490 144.473 33.057 1.00 33.09 664 GLY B N 1
ATOM 1575 C CA . GLY B 2 109 ? 23.779 145.229 32.014 1.00 31.07 664 GLY B CA 1
ATOM 1576 C C . GLY B 2 109 ? 23.066 144.354 31.014 1.00 29.60 664 GLY B C 1
ATOM 1577 O O . GLY B 2 109 ? 22.447 144.859 30.123 1.00 26.93 664 GLY B O 1
ATOM 1578 N N . GLY B 2 110 ? 23.187 143.031 31.120 1.00 27.12 665 GLY B N 1
ATOM 1579 C CA . GLY B 2 110 ? 22.689 142.165 30.069 1.00 24.88 665 GLY B CA 1
ATOM 1580 C C . GLY B 2 110 ? 21.174 142.124 30.039 1.00 24.95 665 GLY B C 1
ATOM 1581 O O . GLY B 2 110 ? 20.495 142.260 31.075 1.00 23.97 665 GLY B O 1
ATOM 1582 N N . GLY B 2 111 ? 20.641 141.832 28.848 1.00 25.92 666 GLY B N 1
ATOM 1583 C CA . GLY B 2 111 ? 19.183 141.742 28.678 1.00 26.24 666 GLY B CA 1
ATOM 1584 C C . GLY B 2 111 ? 18.724 140.359 29.072 1.00 23.55 666 GLY B C 1
ATOM 1585 O O . GLY B 2 111 ? 19.336 139.349 28.699 1.00 24.44 666 GLY B O 1
ATOM 1586 N N . VAL B 2 112 ? 17.669 140.316 29.836 1.00 25.44 667 VAL B N 1
ATOM 1587 C CA . VAL B 2 112 ? 17.126 139.037 30.327 1.00 24.66 667 VAL B CA 1
ATOM 1588 C C . VAL B 2 112 ? 16.525 138.204 29.161 1.00 23.83 667 VAL B C 1
ATOM 1589 O O . VAL B 2 112 ? 16.842 137.004 29.054 1.00 23.14 667 VAL B O 1
ATOM 1593 N N . TYR B 2 113 ? 15.665 138.832 28.356 1.00 20.48 668 TYR B N 1
ATOM 1594 C CA . TYR B 2 113 ? 15.035 138.164 27.189 1.00 21.30 668 TYR B CA 1
ATOM 1595 C C . TYR B 2 113 ? 15.453 138.772 25.845 1.00 21.16 668 TYR B C 1
ATOM 1596 O O . TYR B 2 113 ? 14.722 138.720 24.893 1.00 21.08 668 TYR B O 1
ATOM 1605 N N . ASN B 2 114 ? 16.643 139.354 25.796 1.00 20.92 669 ASN B N 1
ATOM 1606 C CA . ASN B 2 114 ? 17.255 139.824 24.567 1.00 21.79 669 ASN B CA 1
ATOM 1607 C C . ASN B 2 114 ? 17.842 138.619 23.907 1.00 19.42 669 ASN B C 1
ATOM 1608 O O . ASN B 2 114 ? 18.718 137.996 24.456 1.00 20.23 669 ASN B O 1
ATOM 1613 N N . MET B 2 115 ? 17.383 138.277 22.733 1.00 19.40 670 MET B N 1
ATOM 1614 C CA . MET B 2 115 ? 17.891 137.049 22.043 1.00 19.95 670 MET B CA 1
ATOM 1615 C C . MET B 2 115 ? 19.321 137.081 21.676 1.00 20.53 670 MET B C 1
ATOM 1616 O O . MET B 2 115 ? 19.923 136.046 21.552 1.00 21.75 670 MET B O 1
ATOM 1621 N N . GLY B 2 116 ? 19.885 138.254 21.484 1.00 19.15 671 GLY B N 1
ATOM 1622 C CA . GLY B 2 116 ? 21.342 138.393 21.279 1.00 20.27 671 GLY B CA 1
ATOM 1623 C C . GLY B 2 116 ? 22.172 138.120 22.554 1.00 21.18 671 GLY B C 1
ATOM 1624 O O . GLY B 2 116 ? 23.401 138.031 22.451 1.00 24.20 671 GLY B O 1
ATOM 1625 N N . ASN B 2 117 ? 21.536 137.963 23.722 1.00 19.52 672 ASN B N 1
ATOM 1626 C CA . ASN B 2 117 ? 22.245 137.714 24.936 1.00 21.77 672 ASN B CA 1
ATOM 1627 C C . ASN B 2 117 ? 22.159 136.233 25.334 1.00 22.21 672 ASN B C 1
ATOM 1628 O O . ASN B 2 117 ? 22.613 135.912 26.395 1.00 23.46 672 ASN B O 1
ATOM 1633 N N . LEU B 2 118 ? 21.382 135.440 24.607 1.00 21.81 673 LEU B N 1
ATOM 1634 C CA . LEU B 2 118 ? 21.170 134.044 24.995 1.00 20.45 673 LEU B CA 1
ATOM 1635 C C . LEU B 2 118 ? 21.939 133.040 24.159 1.00 20.84 673 LEU B C 1
ATOM 1636 O O . LEU B 2 118 ? 22.104 133.188 22.965 1.00 22.70 673 LEU B O 1
ATOM 1641 N N . VAL B 2 119 ? 22.424 132.020 24.837 1.00 19.96 674 VAL B N 1
ATOM 1642 C CA . VAL B 2 119 ? 22.959 130.811 24.173 1.00 21.31 674 VAL B CA 1
ATOM 1643 C C . VAL B 2 119 ? 22.392 129.507 24.785 1.00 20.28 674 VAL B C 1
ATOM 1644 O O . VAL B 2 119 ? 22.069 129.443 25.960 1.00 21.09 674 VAL B O 1
ATOM 1648 N N . ALA B 2 120 ? 22.330 128.429 23.985 1.00 20.04 675 ALA B N 1
ATOM 1649 C CA . ALA B 2 120 ? 21.933 127.136 24.461 1.00 19.64 675 ALA B CA 1
ATOM 1650 C C . ALA B 2 120 ? 23.259 126.413 24.617 1.00 20.91 675 ALA B C 1
ATOM 1651 O O . ALA B 2 120 ? 24.038 126.365 23.655 1.00 20.89 675 ALA B O 1
ATOM 1653 N N . VAL B 2 121 ? 23.447 125.861 25.815 1.00 20.49 676 VAL B N 1
ATOM 1654 C CA . VAL B 2 121 ? 24.655 125.076 26.150 1.00 23.36 676 VAL B CA 1
ATOM 1655 C C . VAL B 2 121 ? 24.348 123.749 26.789 1.00 22.19 676 VAL B C 1
ATOM 1656 O O . VAL B 2 121 ? 23.379 123.603 27.520 1.00 21.12 676 VAL B O 1
ATOM 1660 N N . THR B 2 122 ? 25.249 122.800 26.589 1.00 22.22 677 THR B N 1
ATOM 1661 C CA . THR B 2 122 ? 25.135 121.585 27.375 1.00 22.40 677 THR B CA 1
ATOM 1662 C C . THR B 2 122 ? 25.675 121.844 28.769 1.00 23.74 677 THR B C 1
ATOM 1663 O O . THR B 2 122 ? 26.487 122.762 28.956 1.00 23.01 677 THR B O 1
ATOM 1667 N N . PRO B 2 123 ? 25.276 121.008 29.752 1.00 23.78 678 PRO B N 1
ATOM 1668 C CA . PRO B 2 123 ? 25.845 121.058 31.109 1.00 24.37 678 PRO B CA 1
ATOM 1669 C C . PRO B 2 123 ? 27.380 120.923 31.140 1.00 25.09 678 PRO B C 1
ATOM 1670 O O . PRO B 2 123 ? 28.094 121.720 31.804 1.00 27.97 678 PRO B O 1
ATOM 1674 N N . LYS B 2 124 ? 27.909 119.997 30.386 1.00 23.87 679 LYS B N 1
ATOM 1675 C CA . LYS B 2 124 ? 29.339 119.788 30.446 1.00 25.96 679 LYS B CA 1
ATOM 1676 C C . LYS B 2 124 ? 30.018 121.071 29.965 1.00 26.57 679 LYS B C 1
ATOM 1677 O O . LYS B 2 124 ? 31.002 121.510 30.557 1.00 27.18 679 LYS B O 1
ATOM 1683 N N . ARG B 2 125 ? 29.500 121.679 28.911 1.00 26.05 680 ARG B N 1
ATOM 1684 C CA . ARG B 2 125 ? 30.178 122.848 28.380 1.00 28.67 680 ARG B CA 1
ATOM 1685 C C . ARG B 2 125 ? 30.016 124.028 29.342 1.00 34.31 680 ARG B C 1
ATOM 1686 O O . ARG B 2 125 ? 30.995 124.783 29.587 1.00 32.01 680 ARG B O 1
ATOM 1694 N N . HIS B 2 126 ? 28.849 124.183 29.950 1.00 34.48 681 HIS B N 1
ATOM 1695 C CA . HIS B 2 126 ? 28.690 125.259 30.916 1.00 38.56 681 HIS B CA 1
ATOM 1696 C C . HIS B 2 126 ? 29.673 125.186 32.069 1.00 41.45 681 HIS B C 1
ATOM 1697 O O . HIS B 2 126 ? 30.306 126.168 32.449 1.00 49.38 681 HIS B O 1
ATOM 1704 N N . ILE B 2 127 ? 29.813 124.020 32.634 1.00 40.03 682 ILE B N 1
ATOM 1705 C CA . ILE B 2 127 ? 30.714 123.825 33.741 1.00 42.02 682 ILE B CA 1
ATOM 1706 C C . ILE B 2 127 ? 32.167 124.082 33.356 1.00 44.26 682 ILE B C 1
ATOM 1707 O O . ILE B 2 127 ? 32.957 124.464 34.244 1.00 41.64 682 ILE B O 1
ATOM 1712 N N . GLU B 2 128 ? 32.514 123.893 32.065 1.00 41.77 683 GLU B N 1
ATOM 1713 C CA . GLU B 2 128 ? 33.878 124.131 31.595 1.00 42.88 683 GLU B CA 1
ATOM 1714 C C . GLU B 2 128 ? 34.204 125.586 31.768 1.00 48.13 683 GLU B C 1
ATOM 1715 O O . GLU B 2 128 ? 35.341 125.967 32.066 1.00 50.96 683 GLU B O 1
ATOM 1721 N N . ILE B 2 129 ? 33.182 126.404 31.629 1.00 48.28 684 ILE B N 1
ATOM 1722 C CA . ILE B 2 129 ? 33.358 127.853 31.762 1.00 45.56 684 ILE B CA 1
ATOM 1723 C C . ILE B 2 129 ? 33.380 128.373 33.221 1.00 46.50 684 ILE B C 1
ATOM 1724 O O . ILE B 2 129 ? 34.175 129.273 33.562 1.00 47.09 684 ILE B O 1
ATOM 1729 N N . HIS B 2 130 ? 32.506 127.814 34.054 1.00 48.58 685 HIS B N 1
ATOM 1730 C CA . HIS B 2 130 ? 32.099 128.432 35.339 1.00 57.14 685 HIS B CA 1
ATOM 1731 C C . HIS B 2 130 ? 32.509 127.739 36.648 1.00 59.07 685 HIS B C 1
ATOM 1732 O O . HIS B 2 130 ? 32.229 128.292 37.712 1.00 65.16 685 HIS B O 1
ATOM 1739 N N . LYS B 2 131 ? 33.113 126.547 36.612 1.00 59.42 686 LYS B N 1
ATOM 1740 C CA . LYS B 2 131 ? 33.304 125.769 37.878 1.00 61.88 686 LYS B CA 1
ATOM 1741 C C . LYS B 2 131 ? 34.151 126.432 38.983 1.00 60.55 686 LYS B C 1
ATOM 1742 O O . LYS B 2 131 ? 34.978 127.309 38.715 1.00 62.19 686 LYS B O 1
ATOM 1748 N N . MET C 1 1 ? 15.675 109.787 1.270 1.00 66.83 1 MET C N 1
ATOM 1749 C CA . MET C 1 1 ? 14.214 109.582 1.528 1.00 68.95 1 MET C CA 1
ATOM 1750 C C . MET C 1 1 ? 13.596 110.798 2.238 1.00 64.19 1 MET C C 1
ATOM 1751 O O . MET C 1 1 ? 14.065 111.197 3.312 1.00 62.55 1 MET C O 1
ATOM 1756 N N . LYS C 1 2 ? 12.562 111.385 1.616 1.00 57.78 2 LYS C N 1
ATOM 1757 C CA . LYS C 1 2 ? 11.611 112.266 2.317 1.00 52.20 2 LYS C CA 1
ATOM 1758 C C . LYS C 1 2 ? 10.961 111.479 3.462 1.00 49.90 2 LYS C C 1
ATOM 1759 O O . LYS C 1 2 ? 10.498 110.361 3.230 1.00 46.16 2 LYS C O 1
ATOM 1765 N N . SER C 1 3 ? 10.944 112.061 4.668 1.00 45.60 3 SER C N 1
ATOM 1766 C CA . SER C 1 3 ? 10.386 111.452 5.897 1.00 46.31 3 SER C CA 1
ATOM 1767 C C . SER C 1 3 ? 8.944 111.867 6.196 1.00 41.75 3 SER C C 1
ATOM 1768 O O . SER C 1 3 ? 8.252 111.176 6.915 1.00 44.74 3 SER C O 1
ATOM 1771 N N . LYS C 1 4 ? 8.525 113.037 5.728 1.00 37.56 4 LYS C N 1
ATOM 1772 C CA . LYS C 1 4 ? 7.251 113.614 6.140 1.00 37.56 4 LYS C CA 1
ATOM 1773 C C . LYS C 1 4 ? 6.532 114.121 4.931 1.00 34.20 4 LYS C C 1
ATOM 1774 O O . LYS C 1 4 ? 7.136 114.543 3.940 1.00 31.37 4 LYS C O 1
ATOM 1780 N N . ILE C 1 5 ? 5.214 114.137 5.034 1.00 32.20 5 ILE C N 1
ATOM 1781 C CA . ILE C 1 5 ? 4.434 114.384 3.865 1.00 31.57 5 ILE C CA 1
ATOM 1782 C C . ILE C 1 5 ? 4.610 115.841 3.421 1.00 32.52 5 ILE C C 1
ATOM 1783 O O . ILE C 1 5 ? 4.407 116.190 2.228 1.00 31.36 5 ILE C O 1
ATOM 1788 N N . SER C 1 6 ? 5.009 116.685 4.364 1.00 32.81 6 SER C N 1
ATOM 1789 C CA . SER C 1 6 ? 5.222 118.098 4.047 1.00 37.22 6 SER C CA 1
ATOM 1790 C C . SER C 1 6 ? 6.459 118.344 3.163 1.00 37.67 6 SER C C 1
ATOM 1791 O O . SER C 1 6 ? 6.620 119.435 2.617 1.00 39.29 6 SER C O 1
ATOM 1794 N N . GLU C 1 7 ? 7.304 117.323 3.019 1.00 36.89 7 GLU C N 1
ATOM 1795 C CA . GLU C 1 7 ? 8.438 117.326 2.088 1.00 38.54 7 GLU C CA 1
ATOM 1796 C C . GLU C 1 7 ? 8.105 116.973 0.646 1.00 36.65 7 GLU C C 1
ATOM 1797 O O . GLU C 1 7 ? 8.962 117.041 -0.226 1.00 38.17 7 GLU C O 1
ATOM 1803 N N . TYR C 1 8 ? 6.865 116.563 0.404 1.00 32.27 8 TYR C N 1
ATOM 1804 C CA . TYR C 1 8 ? 6.375 116.288 -0.954 1.00 30.27 8 TYR C CA 1
ATOM 1805 C C . TYR C 1 8 ? 5.539 117.418 -1.443 1.00 28.11 8 TYR C C 1
ATOM 1806 O O . TYR C 1 8 ? 4.704 117.929 -0.696 1.00 26.71 8 TYR C O 1
ATOM 1815 N N . THR C 1 9 ? 5.666 117.744 -2.716 1.00 26.17 9 THR C N 1
ATOM 1816 C CA . THR C 1 9 ? 4.643 118.512 -3.366 1.00 28.06 9 THR C CA 1
ATOM 1817 C C . THR C 1 9 ? 3.448 117.595 -3.586 1.00 27.48 9 THR C C 1
ATOM 1818 O O . THR C 1 9 ? 3.593 116.387 -3.529 1.00 27.67 9 THR C O 1
ATOM 1822 N N . GLU C 1 10 ? 2.301 118.171 -3.881 1.00 27.95 10 GLU C N 1
ATOM 1823 C CA . GLU C 1 10 ? 1.070 117.390 -4.052 1.00 30.15 10 GLU C CA 1
ATOM 1824 C C . GLU C 1 10 ? 1.201 116.494 -5.313 1.00 30.50 10 GLU C C 1
ATOM 1825 O O . GLU C 1 10 ? 0.795 115.290 -5.352 1.00 25.75 10 GLU C O 1
ATOM 1831 N N . LYS C 1 11 ? 1.842 117.038 -6.338 1.00 30.73 11 LYS C N 1
ATOM 1832 C CA . LYS C 1 11 ? 2.119 116.240 -7.528 1.00 29.88 11 LYS C CA 1
ATOM 1833 C C . LYS C 1 11 ? 3.078 115.071 -7.258 1.00 29.13 11 LYS C C 1
ATOM 1834 O O . LYS C 1 11 ? 2.885 113.985 -7.819 1.00 29.23 11 LYS C O 1
ATOM 1840 N N . GLU C 1 12 ? 4.076 115.258 -6.406 1.00 26.67 12 GLU C N 1
ATOM 1841 C CA . GLU C 1 12 ? 4.991 114.177 -6.087 1.00 25.68 12 GLU C CA 1
ATOM 1842 C C . GLU C 1 12 ? 4.220 113.118 -5.284 1.00 24.41 12 GLU C C 1
ATOM 1843 O O . GLU C 1 12 ? 4.457 111.915 -5.472 1.00 22.55 12 GLU C O 1
ATOM 1849 N N . PHE C 1 13 ? 3.361 113.576 -4.389 1.00 21.59 13 PHE C N 1
ATOM 1850 C CA . PHE C 1 13 ? 2.609 112.658 -3.551 1.00 22.32 13 PHE C CA 1
ATOM 1851 C C . PHE C 1 13 ? 1.638 111.828 -4.399 1.00 22.26 13 PHE C C 1
ATOM 1852 O O . PHE C 1 13 ? 1.547 110.580 -4.268 1.00 22.81 13 PHE C O 1
ATOM 1860 N N . LEU C 1 14 ? 0.963 112.508 -5.285 1.00 23.20 14 LEU C N 1
ATOM 1861 C CA . LEU C 1 14 ? 0.111 111.897 -6.269 1.00 22.66 14 LEU C CA 1
ATOM 1862 C C . LEU C 1 14 ? 0.792 110.787 -7.058 1.00 22.93 14 LEU C C 1
ATOM 1863 O O . LEU C 1 14 ? 0.242 109.704 -7.154 1.00 20.78 14 LEU C O 1
ATOM 1868 N N . GLU C 1 15 ? 1.947 111.065 -7.653 1.00 23.47 15 GLU C N 1
ATOM 1869 C CA . GLU C 1 15 ? 2.743 110.035 -8.323 1.00 24.87 15 GLU C CA 1
ATOM 1870 C C . GLU C 1 15 ? 3.058 108.797 -7.450 1.00 23.11 15 GLU C C 1
ATOM 1871 O O . GLU C 1 15 ? 3.036 107.720 -7.961 1.00 21.77 15 GLU C O 1
ATOM 1877 N N . PHE C 1 16 ? 3.397 108.993 -6.181 1.00 21.32 16 PHE C N 1
ATOM 1878 C CA . PHE C 1 16 ? 3.696 107.893 -5.260 1.00 21.10 16 PHE C CA 1
ATOM 1879 C C . PHE C 1 16 ? 2.442 107.035 -5.057 1.00 18.79 16 PHE C C 1
ATOM 1880 O O . PHE C 1 16 ? 2.472 105.818 -5.215 1.00 17.77 16 PHE C O 1
ATOM 1888 N N . VAL C 1 17 ? 1.357 107.697 -4.744 1.00 17.12 17 VAL C N 1
ATOM 1889 C CA . VAL C 1 17 ? 0.050 106.987 -4.630 1.00 15.79 17 VAL C CA 1
ATOM 1890 C C . VAL C 1 17 ? -0.332 106.264 -5.940 1.00 16.79 17 VAL C C 1
ATOM 1891 O O . VAL C 1 17 ? -0.769 105.113 -5.882 1.00 17.56 17 VAL C O 1
ATOM 1895 N N . LYS C 1 18 ? -0.207 106.892 -7.126 1.00 18.17 18 LYS C N 1
ATOM 1896 C CA . LYS C 1 18 ? -0.477 106.197 -8.386 1.00 21.17 18 LYS C CA 1
ATOM 1897 C C . LYS C 1 18 ? 0.371 104.943 -8.468 1.00 18.83 18 LYS C C 1
ATOM 1898 O O . LYS C 1 18 ? -0.089 103.897 -8.968 1.00 19.62 18 LYS C O 1
ATOM 1904 N N . ASP C 1 19 ? 1.641 105.067 -8.124 1.00 19.88 19 ASP C N 1
ATOM 1905 C CA . ASP C 1 19 ? 2.577 103.924 -8.278 1.00 21.23 19 ASP C CA 1
ATOM 1906 C C . ASP C 1 19 ? 2.132 102.754 -7.377 1.00 19.30 19 ASP C C 1
ATOM 1907 O O . ASP C 1 19 ? 2.244 101.544 -7.791 1.00 19.98 19 ASP C O 1
ATOM 1912 N N . ILE C 1 20 ? 1.613 103.095 -6.204 1.00 16.65 20 ILE C N 1
ATOM 1913 C CA . ILE C 1 20 ? 1.088 102.087 -5.245 1.00 17.43 20 ILE C CA 1
ATOM 1914 C C . ILE C 1 20 ? -0.167 101.504 -5.760 1.00 17.24 20 ILE C C 1
ATOM 1915 O O . ILE C 1 20 ? -0.272 100.252 -5.907 1.00 15.14 20 ILE C O 1
ATOM 1920 N N . TYR C 1 21 ? -1.091 102.380 -6.128 1.00 16.85 21 TYR C N 1
ATOM 1921 C CA . TYR C 1 21 ? -2.410 101.952 -6.563 1.00 17.20 21 TYR C CA 1
ATOM 1922 C C . TYR C 1 21 ? -2.436 101.109 -7.814 1.00 18.49 21 TYR C C 1
ATOM 1923 O O . TYR C 1 21 ? -3.193 100.120 -7.876 1.00 16.18 21 TYR C O 1
ATOM 1932 N N . THR C 1 22 ? -1.525 101.386 -8.762 1.00 19.81 22 THR C N 1
ATOM 1933 C CA . THR C 1 22 ? -1.495 100.660 -10.010 1.00 20.45 22 THR C CA 1
ATOM 1934 C C . THR C 1 22 ? -0.536 99.489 -9.929 1.00 20.96 22 THR C C 1
ATOM 1935 O O . THR C 1 22 ? -0.373 98.768 -10.878 1.00 21.57 22 THR C O 1
ATOM 1939 N N . ASN C 1 23 ? 0.163 99.363 -8.826 1.00 19.86 23 ASN C N 1
ATOM 1940 C CA . ASN C 1 23 ? 1.197 98.365 -8.658 1.00 20.17 23 ASN C CA 1
ATOM 1941 C C . ASN C 1 23 ? 2.255 98.427 -9.755 1.00 21.00 23 ASN C C 1
ATOM 1942 O O . ASN C 1 23 ? 2.495 97.464 -10.482 1.00 21.20 23 ASN C O 1
ATOM 1947 N N . ASN C 1 24 ? 2.953 99.569 -9.814 1.00 19.63 24 ASN C N 1
ATOM 1948 C CA . ASN C 1 24 ? 3.958 99.811 -10.786 1.00 22.04 24 ASN C CA 1
ATOM 1949 C C . ASN C 1 24 ? 5.181 98.952 -10.430 1.00 22.45 24 ASN C C 1
ATOM 1950 O O . ASN C 1 24 ? 5.853 99.191 -9.426 1.00 22.69 24 ASN C O 1
ATOM 1955 N N . LYS C 1 25 ? 5.455 97.967 -11.261 1.00 23.74 25 LYS C N 1
ATOM 1956 C CA . LYS C 1 25 ? 6.496 97.014 -10.994 1.00 27.06 25 LYS C CA 1
ATOM 1957 C C . LYS C 1 25 ? 7.930 97.550 -11.128 1.00 28.57 25 LYS C C 1
ATOM 1958 O O . LYS C 1 25 ? 8.845 96.929 -10.615 1.00 29.08 25 LYS C O 1
ATOM 1964 N N . LYS C 1 26 ? 8.116 98.674 -11.799 1.00 31.74 26 LYS C N 1
ATOM 1965 C CA . LYS C 1 26 ? 9.434 99.343 -11.789 1.00 34.34 26 LYS C CA 1
ATOM 1966 C C . LYS C 1 26 ? 9.770 99.917 -10.416 1.00 34.00 26 LYS C C 1
ATOM 1967 O O . LYS C 1 26 ? 10.915 99.854 -9.950 1.00 31.44 26 LYS C O 1
ATOM 1973 N N . LYS C 1 27 ? 8.786 100.558 -9.788 1.00 28.15 27 LYS C N 1
ATOM 1974 C CA . LYS C 1 27 ? 9.011 101.087 -8.463 1.00 29.26 27 LYS C CA 1
ATOM 1975 C C . LYS C 1 27 ? 8.988 99.987 -7.434 1.00 30.35 27 LYS C C 1
ATOM 1976 O O . LYS C 1 27 ? 9.705 100.094 -6.446 1.00 28.33 27 LYS C O 1
ATOM 1982 N N . PHE C 1 28 ? 8.087 99.013 -7.625 1.00 26.04 28 PHE C N 1
ATOM 1983 C CA . PHE C 1 28 ? 7.832 97.934 -6.620 1.00 25.27 28 PHE C CA 1
ATOM 1984 C C . PHE C 1 28 ? 7.975 96.543 -7.230 1.00 25.17 28 PHE C C 1
ATOM 1985 O O . PHE C 1 28 ? 6.981 95.847 -7.570 1.00 27.78 28 PHE C O 1
ATOM 1993 N N . PRO C 1 29 ? 9.220 96.105 -7.395 1.00 28.11 29 PRO C N 1
ATOM 1994 C CA . PRO C 1 29 ? 9.397 94.872 -8.173 1.00 27.45 29 PRO C CA 1
ATOM 1995 C C . PRO C 1 29 ? 8.971 93.624 -7.431 1.00 27.56 29 PRO C C 1
ATOM 1996 O O . PRO C 1 29 ? 8.652 92.599 -8.066 1.00 26.08 29 PRO C O 1
ATOM 2000 N N . THR C 1 30 ? 8.948 93.689 -6.112 1.00 25.12 30 THR C N 1
ATOM 2001 C CA . THR C 1 30 ? 8.450 92.554 -5.314 1.00 23.86 30 THR C CA 1
ATOM 2002 C C . THR C 1 30 ? 7.262 92.909 -4.426 1.00 22.39 30 THR C C 1
ATOM 2003 O O . THR C 1 30 ? 7.055 94.069 -4.074 1.00 20.80 30 THR C O 1
ATOM 2007 N N . GLU C 1 31 ? 6.532 91.903 -3.989 1.00 21.21 31 GLU C N 1
ATOM 2008 C CA . GLU C 1 31 ? 5.414 92.133 -3.098 1.00 21.91 31 GLU C CA 1
ATOM 2009 C C . GLU C 1 31 ? 5.929 92.735 -1.807 1.00 21.16 31 GLU C C 1
ATOM 2010 O O . GLU C 1 31 ? 5.273 93.611 -1.236 1.00 21.18 31 GLU C O 1
ATOM 2016 N N . GLU C 1 32 ? 7.119 92.285 -1.347 1.00 20.08 32 GLU C N 1
ATOM 2017 C CA . GLU C 1 32 ? 7.694 92.838 -0.159 1.00 19.77 32 GLU C CA 1
ATOM 2018 C C . GLU C 1 32 ? 7.939 94.366 -0.335 1.00 19.32 32 GLU C C 1
ATOM 2019 O O . GLU C 1 32 ? 7.665 95.141 0.603 1.00 19.78 32 GLU C O 1
ATOM 2025 N N . SER C 1 33 ? 8.436 94.820 -1.488 1.00 18.77 33 SER C N 1
ATOM 2026 C CA . SER C 1 33 ? 8.618 96.264 -1.666 1.00 18.90 33 SER C CA 1
ATOM 2027 C C . SER C 1 33 ? 7.306 96.989 -1.704 1.00 17.88 33 SER C C 1
ATOM 2028 O O . SER C 1 33 ? 7.268 98.153 -1.331 1.00 18.31 33 SER C O 1
ATOM 2031 N N . HIS C 1 34 ? 6.255 96.348 -2.215 1.00 15.96 34 HIS C N 1
ATOM 2032 C CA . HIS C 1 34 ? 4.954 97.019 -2.261 1.00 16.50 34 HIS C CA 1
ATOM 2033 C C . HIS C 1 34 ? 4.390 97.170 -0.849 1.00 16.12 34 HIS C C 1
ATOM 2034 O O . HIS C 1 34 ? 3.830 98.245 -0.486 1.00 17.02 34 HIS C O 1
ATOM 2041 N N . ILE C 1 35 ? 4.520 96.136 -0.027 1.00 15.86 35 ILE C N 1
ATOM 2042 C CA . ILE C 1 35 ? 4.051 96.194 1.366 1.00 17.60 35 ILE C CA 1
ATOM 2043 C C . ILE C 1 35 ? 4.747 97.366 2.102 1.00 17.04 35 ILE C C 1
ATOM 2044 O O . ILE C 1 35 ? 4.087 98.195 2.853 1.00 16.25 35 ILE C O 1
ATOM 2049 N N . GLN C 1 36 ? 6.066 97.484 1.853 1.00 17.31 36 GLN C N 1
ATOM 2050 C CA . GLN C 1 36 ? 6.856 98.557 2.488 1.00 18.85 36 GLN C CA 1
ATOM 2051 C C . GLN C 1 36 ? 6.296 99.948 2.085 1.00 19.28 36 GLN C C 1
ATOM 2052 O O . GLN C 1 36 ? 6.161 100.883 2.940 1.00 19.22 36 GLN C O 1
ATOM 2058 N N . ALA C 1 37 ? 5.883 100.066 0.810 1.00 17.75 37 ALA C N 1
ATOM 2059 C CA . ALA C 1 37 ? 5.356 101.352 0.303 1.00 18.20 37 ALA C CA 1
ATOM 2060 C C . ALA C 1 37 ? 4.009 101.645 0.931 1.00 15.88 37 ALA C C 1
ATOM 2061 O O . ALA C 1 37 ? 3.725 102.780 1.253 1.00 16.29 37 ALA C O 1
ATOM 2063 N N . VAL C 1 38 ? 3.147 100.654 1.102 1.00 16.43 38 VAL C N 1
ATOM 2064 C CA . VAL C 1 38 ? 1.841 100.882 1.782 1.00 15.55 38 VAL C CA 1
ATOM 2065 C C . VAL C 1 38 ? 2.037 101.294 3.239 1.00 16.19 38 VAL C C 1
ATOM 2066 O O . VAL C 1 38 ? 1.371 102.185 3.754 1.00 15.74 38 VAL C O 1
ATOM 2070 N N . LEU C 1 39 ? 2.977 100.653 3.944 1.00 16.82 39 LEU C N 1
ATOM 2071 C CA . LEU C 1 39 ? 3.321 101.053 5.325 1.00 18.42 39 LEU C CA 1
ATOM 2072 C C . LEU C 1 39 ? 3.849 102.519 5.366 1.00 19.98 39 LEU C C 1
ATOM 2073 O O . LEU C 1 39 ? 3.522 103.268 6.275 1.00 21.04 39 LEU C O 1
ATOM 2078 N N . GLU C 1 40 ? 4.632 102.890 4.366 1.00 19.32 40 GLU C N 1
ATOM 2079 C CA . GLU C 1 40 ? 5.174 104.228 4.297 1.00 21.66 40 GLU C CA 1
ATOM 2080 C C . GLU C 1 40 ? 4.009 105.187 4.032 1.00 19.04 40 GLU C C 1
ATOM 2081 O O . GLU C 1 40 ? 3.956 106.268 4.586 1.00 19.51 40 GLU C O 1
ATOM 2087 N N . PHE C 1 41 ? 3.112 104.831 3.134 1.00 17.05 41 PHE C N 1
ATOM 2088 C CA . PHE C 1 41 ? 1.903 105.634 2.919 1.00 17.83 41 PHE C CA 1
ATOM 2089 C C . PHE C 1 41 ? 1.127 105.904 4.232 1.00 18.45 41 PHE C C 1
ATOM 2090 O O . PHE C 1 41 ? 0.716 107.040 4.558 1.00 18.67 41 PHE C O 1
ATOM 2098 N N . LYS C 1 42 ? 0.841 104.830 4.971 1.00 18.98 42 LYS C N 1
ATOM 2099 C CA . LYS C 1 42 ? 0.169 104.937 6.256 1.00 18.59 42 LYS C CA 1
ATOM 2100 C C . LYS C 1 42 ? 0.928 105.962 7.162 1.00 21.34 42 LYS C C 1
ATOM 2101 O O . LYS C 1 42 ? 0.328 106.792 7.837 1.00 22.24 42 LYS C O 1
ATOM 2107 N N . LYS C 1 43 ? 2.241 105.795 7.250 1.00 22.69 43 LYS C N 1
ATOM 2108 C CA . LYS C 1 43 ? 3.058 106.623 8.122 1.00 26.37 43 LYS C CA 1
ATOM 2109 C C . LYS C 1 43 ? 3.046 108.073 7.681 1.00 25.15 43 LYS C C 1
ATOM 2110 O O . LYS C 1 43 ? 2.968 108.991 8.520 1.00 24.33 43 LYS C O 1
ATOM 2116 N N . LEU C 1 44 ? 3.245 108.297 6.386 1.00 22.84 44 LEU C N 1
ATOM 2117 C CA . LEU C 1 44 ? 3.263 109.665 5.862 1.00 25.04 44 LEU C CA 1
ATOM 2118 C C . LEU C 1 44 ? 1.904 110.404 6.069 1.00 23.64 44 LEU C C 1
ATOM 2119 O O . LEU C 1 44 ? 1.892 111.602 6.397 1.00 23.77 44 LEU C O 1
ATOM 2124 N N . THR C 1 45 ? 0.776 109.740 5.811 1.00 21.64 45 THR C N 1
ATOM 2125 C CA . THR C 1 45 ? -0.447 110.484 5.828 1.00 20.36 45 THR C CA 1
ATOM 2126 C C . THR C 1 45 ? -0.909 110.824 7.205 1.00 20.42 45 THR C C 1
ATOM 2127 O O . THR C 1 45 ? -1.575 111.861 7.396 1.00 21.98 45 THR C O 1
ATOM 2131 N N . GLU C 1 46 ? -0.619 109.916 8.144 1.00 21.76 46 GLU C N 1
ATOM 2132 C CA . GLU C 1 46 ? -1.185 109.913 9.500 1.00 24.83 46 GLU C CA 1
ATOM 2133 C C . GLU C 1 46 ? -2.673 109.828 9.514 1.00 23.45 46 GLU C C 1
ATOM 2134 O O . GLU C 1 46 ? -3.296 110.133 10.509 1.00 24.09 46 GLU C O 1
ATOM 2140 N N . HIS C 1 47 ? -3.263 109.345 8.436 1.00 23.06 47 HIS C N 1
ATOM 2141 C CA . HIS C 1 47 ? -4.689 109.387 8.320 1.00 21.59 47 HIS C CA 1
ATOM 2142 C C . HIS C 1 47 ? -5.232 108.133 9.008 1.00 22.39 47 HIS C C 1
ATOM 2143 O O . HIS C 1 47 ? -4.720 107.059 8.797 1.00 21.31 47 HIS C O 1
ATOM 2150 N N . PRO C 1 48 ? -6.248 108.255 9.837 1.00 21.78 48 PRO C N 1
ATOM 2151 C CA . PRO C 1 48 ? -6.730 107.122 10.559 1.00 22.34 48 PRO C CA 1
ATOM 2152 C C . PRO C 1 48 ? -7.321 106.038 9.651 1.00 21.73 48 PRO C C 1
ATOM 2153 O O . PRO C 1 48 ? -7.402 104.926 10.052 1.00 22.66 48 PRO C O 1
ATOM 2157 N N . SER C 1 49 ? -7.782 106.341 8.456 1.00 19.73 49 SER C N 1
ATOM 2158 C CA . SER C 1 49 ? -8.205 105.230 7.562 1.00 19.68 49 SER C CA 1
ATOM 2159 C C . SER C 1 49 ? -7.033 104.453 7.010 1.00 17.89 49 SER C C 1
ATOM 2160 O O . SER C 1 49 ? -7.253 103.379 6.462 1.00 18.83 49 SER C O 1
ATOM 2163 N N . GLY C 1 50 ? -5.800 104.987 7.064 1.00 17.70 50 GLY C N 1
ATOM 2164 C CA . GLY C 1 50 ? -4.604 104.228 6.577 1.00 17.51 50 GLY C CA 1
ATOM 2165 C C . GLY C 1 50 ? -4.751 103.710 5.140 1.00 16.46 50 GLY C C 1
ATOM 2166 O O . GLY C 1 50 ? -5.167 104.423 4.196 1.00 16.04 50 GLY C O 1
ATOM 2167 N N . SER C 1 51 ? -4.421 102.447 4.963 1.00 16.59 51 SER C N 1
ATOM 2168 C CA . SER C 1 51 ? -4.486 101.800 3.660 1.00 15.84 51 SER C CA 1
ATOM 2169 C C . SER C 1 51 ? -5.928 101.590 3.186 1.00 15.60 51 SER C C 1
ATOM 2170 O O . SER C 1 51 ? -6.144 101.325 2.002 1.00 14.75 51 SER C O 1
ATOM 2173 N N . ASP C 1 52 ? -6.901 101.802 4.043 1.00 15.21 52 ASP C N 1
ATOM 2174 C CA . ASP C 1 52 ? -8.267 101.754 3.604 1.00 14.76 52 ASP C CA 1
ATOM 2175 C C . ASP C 1 52 ? -8.535 102.813 2.524 1.00 14.86 52 ASP C C 1
ATOM 2176 O O . ASP C 1 52 ? -9.380 102.658 1.658 1.00 14.09 52 ASP C O 1
ATOM 2181 N N . LEU C 1 53 ? -7.810 103.928 2.588 1.00 14.41 53 LEU C N 1
ATOM 2182 C CA . LEU C 1 53 ? -7.916 104.943 1.560 1.00 14.67 53 LEU C CA 1
ATOM 2183 C C . LEU C 1 53 ? -7.646 104.364 0.184 1.00 15.10 53 LEU C C 1
ATOM 2184 O O . LEU C 1 53 ? -8.287 104.783 -0.794 1.00 15.18 53 LEU C O 1
ATOM 2189 N N . LEU C 1 54 ? -6.741 103.401 0.100 1.00 14.47 54 LEU C N 1
ATOM 2190 C CA . LEU C 1 54 ? -6.404 102.785 -1.160 1.00 14.86 54 LEU C CA 1
ATOM 2191 C C . LEU C 1 54 ? -7.351 101.672 -1.594 1.00 14.10 54 LEU C C 1
ATOM 2192 O O . LEU C 1 54 ? -7.793 101.635 -2.723 1.00 15.54 54 LEU C O 1
ATOM 2197 N N . TYR C 1 55 ? -7.726 100.842 -0.658 1.00 14.57 55 TYR C N 1
ATOM 2198 C CA . TYR C 1 55 ? -8.360 99.561 -0.986 1.00 14.73 55 TYR C CA 1
ATOM 2199 C C . TYR C 1 55 ? -9.804 99.426 -0.578 1.00 15.30 55 TYR C C 1
ATOM 2200 O O . TYR C 1 55 ? -10.520 98.528 -1.142 1.00 14.77 55 TYR C O 1
ATOM 2209 N N . TYR C 1 56 ? -10.269 100.244 0.382 1.00 15.11 56 TYR C N 1
ATOM 2210 C CA . TYR C 1 56 ? -11.634 100.177 0.874 1.00 14.90 56 TYR C CA 1
ATOM 2211 C C . TYR C 1 56 ? -12.117 101.623 1.011 1.00 16.64 56 TYR C C 1
ATOM 2212 O O . TYR C 1 56 ? -12.437 102.097 2.106 1.00 16.66 56 TYR C O 1
ATOM 2221 N N . PRO C 1 57 ? -12.072 102.349 -0.081 1.00 16.74 57 PRO C N 1
ATOM 2222 C CA . PRO C 1 57 ? -12.333 103.798 -0.002 1.00 18.52 57 PRO C CA 1
ATOM 2223 C C . PRO C 1 57 ? -13.810 104.100 0.317 1.00 18.77 57 PRO C C 1
ATOM 2224 O O . PRO C 1 57 ? -14.691 103.341 -0.026 1.00 19.84 57 PRO C O 1
ATOM 2228 N N . ASN C 1 58 ? -14.066 105.216 0.956 1.00 20.77 58 ASN C N 1
ATOM 2229 C CA . ASN C 1 58 ? -15.369 105.664 1.213 1.00 22.39 58 ASN C CA 1
ATOM 2230 C C . ASN C 1 58 ? -16.063 105.866 -0.137 1.00 22.97 58 ASN C C 1
ATOM 2231 O O . ASN C 1 58 ? -15.505 106.429 -1.069 1.00 23.18 58 ASN C O 1
ATOM 2236 N N . GLU C 1 59 ? -17.294 105.422 -0.229 1.00 24.34 59 GLU C N 1
ATOM 2237 C CA . GLU C 1 59 ? -18.057 105.593 -1.481 1.00 26.50 59 GLU C CA 1
ATOM 2238 C C . GLU C 1 59 ? -18.497 107.013 -1.721 1.00 25.10 59 GLU C C 1
ATOM 2239 O O . GLU C 1 59 ? -19.057 107.310 -2.773 1.00 24.50 59 GLU C O 1
ATOM 2245 N N . ASN C 1 60 ? -18.248 107.905 -0.765 1.00 23.51 60 ASN C N 1
ATOM 2246 C CA . ASN C 1 60 ? -18.605 109.324 -0.997 1.00 22.93 60 ASN C CA 1
ATOM 2247 C C . ASN C 1 60 ? -17.620 110.128 -1.849 1.00 21.84 60 ASN C C 1
ATOM 2248 O O . ASN C 1 60 ? -17.820 111.313 -1.995 1.00 23.17 60 ASN C O 1
ATOM 2253 N N . ARG C 1 61 ? -16.535 109.514 -2.362 1.00 20.69 61 ARG C N 1
ATOM 2254 C CA . ARG C 1 61 ? -15.547 110.216 -3.155 1.00 20.18 61 ARG C CA 1
ATOM 2255 C C . ARG C 1 61 ? -14.976 109.283 -4.232 1.00 20.09 61 ARG C C 1
ATOM 2256 O O . ARG C 1 61 ? -15.293 108.081 -4.251 1.00 21.40 61 ARG C O 1
ATOM 2264 N N . GLU C 1 62 ? -14.205 109.813 -5.156 1.00 20.78 62 GLU C N 1
ATOM 2265 C CA . GLU C 1 62 ? -13.714 109.009 -6.258 1.00 21.84 62 GLU C CA 1
ATOM 2266 C C . GLU C 1 62 ? -12.663 107.972 -5.792 1.00 19.13 62 GLU C C 1
ATOM 2267 O O . GLU C 1 62 ? -11.688 108.306 -5.079 1.00 17.89 62 GLU C O 1
ATOM 2273 N N . ASP C 1 63 ? -12.868 106.725 -6.201 1.00 20.52 63 ASP C N 1
ATOM 2274 C CA . ASP C 1 63 ? -11.867 105.681 -5.996 1.00 20.56 63 ASP C CA 1
ATOM 2275 C C . ASP C 1 63 ? -10.799 105.786 -7.101 1.00 19.71 63 ASP C C 1
ATOM 2276 O O . ASP C 1 63 ? -10.911 105.163 -8.140 1.00 20.36 63 ASP C O 1
ATOM 2281 N N . SER C 1 64 ? -9.770 106.598 -6.860 1.00 20.79 64 SER C N 1
ATOM 2282 C CA . SER C 1 64 ? -8.631 106.770 -7.753 1.00 20.94 64 SER C CA 1
ATOM 2283 C C . SER C 1 64 ? -7.509 107.380 -6.948 1.00 20.70 64 SER C C 1
ATOM 2284 O O . SER C 1 64 ? -7.788 107.869 -5.871 1.00 20.28 64 SER C O 1
ATOM 2287 N N . PRO C 1 65 ? -6.275 107.449 -7.503 1.00 20.36 65 PRO C N 1
ATOM 2288 C CA . PRO C 1 65 ? -5.187 108.176 -6.839 1.00 19.33 65 PRO C CA 1
ATOM 2289 C C . PRO C 1 65 ? -5.507 109.614 -6.487 1.00 19.53 65 PRO C C 1
ATOM 2290 O O . PRO C 1 65 ? -5.210 110.078 -5.397 1.00 17.60 65 PRO C O 1
ATOM 2294 N N . ALA C 1 66 ? -6.198 110.299 -7.401 1.00 20.82 66 ALA C N 1
ATOM 2295 C CA . ALA C 1 66 ? -6.596 111.702 -7.139 1.00 21.47 66 ALA C CA 1
ATOM 2296 C C . ALA C 1 66 ? -7.552 111.811 -5.985 1.00 20.22 66 ALA C C 1
ATOM 2297 O O . ALA C 1 66 ? -7.427 112.696 -5.148 1.00 23.07 66 ALA C O 1
ATOM 2299 N N . GLY C 1 67 ? -8.489 110.879 -5.897 1.00 19.20 67 GLY C N 1
ATOM 2300 C CA . GLY C 1 67 ? -9.382 110.847 -4.756 1.00 18.66 67 GLY C CA 1
ATOM 2301 C C . GLY C 1 67 ? -8.655 110.605 -3.450 1.00 18.34 67 GLY C C 1
ATOM 2302 O O . GLY C 1 67 ? -8.987 111.195 -2.436 1.00 20.04 67 GLY C O 1
ATOM 2303 N N . VAL C 1 68 ? -7.678 109.692 -3.448 1.00 18.22 68 VAL C N 1
ATOM 2304 C CA . VAL C 1 68 ? -6.922 109.392 -2.211 1.00 17.00 68 VAL C CA 1
ATOM 2305 C C . VAL C 1 68 ? -6.223 110.667 -1.756 1.00 17.53 68 VAL C C 1
ATOM 2306 O O . VAL C 1 68 ? -6.271 111.078 -0.573 1.00 17.91 68 VAL C O 1
ATOM 2310 N N . VAL C 1 69 ? -5.596 111.344 -2.695 1.00 18.48 69 VAL C N 1
ATOM 2311 C CA . VAL C 1 69 ? -4.834 112.503 -2.361 1.00 18.69 69 VAL C CA 1
ATOM 2312 C C . VAL C 1 69 ? -5.740 113.638 -1.872 1.00 20.21 69 VAL C C 1
ATOM 2313 O O . VAL C 1 69 ? -5.422 114.348 -0.886 1.00 19.74 69 VAL C O 1
ATOM 2317 N N . LYS C 1 70 ? -6.884 113.784 -2.497 1.00 21.84 70 LYS C N 1
ATOM 2318 C CA . LYS C 1 70 ? -7.783 114.848 -2.056 1.00 22.71 70 LYS C CA 1
ATOM 2319 C C . LYS C 1 70 ? -8.268 114.567 -0.655 1.00 23.09 70 LYS C C 1
ATOM 2320 O O . LYS C 1 70 ? -8.381 115.472 0.222 1.00 21.72 70 LYS C O 1
ATOM 2326 N N . GLU C 1 71 ? -8.592 113.302 -0.398 1.00 22.52 71 GLU C N 1
ATOM 2327 C CA . GLU C 1 71 ? -9.046 112.990 0.931 1.00 21.50 71 GLU C CA 1
ATOM 2328 C C . GLU C 1 71 ? -7.949 113.241 1.963 1.00 20.89 71 GLU C C 1
ATOM 2329 O O . GLU C 1 71 ? -8.217 113.718 3.096 1.00 22.52 71 GLU C O 1
ATOM 2335 N N . VAL C 1 72 ? -6.700 112.884 1.662 1.00 20.03 72 VAL C N 1
ATOM 2336 C CA . VAL C 1 72 ? -5.613 113.038 2.623 1.00 19.68 72 VAL C CA 1
ATOM 2337 C C . VAL C 1 72 ? -5.394 114.571 2.883 1.00 21.20 72 VAL C C 1
ATOM 2338 O O . VAL C 1 72 ? -5.232 115.012 4.031 1.00 22.48 72 VAL C O 1
ATOM 2342 N N . LYS C 1 73 ? -5.425 115.331 1.812 1.00 21.25 73 LYS C N 1
ATOM 2343 C CA . LYS C 1 73 ? -5.199 116.826 1.876 1.00 21.51 73 LYS C CA 1
ATOM 2344 C C . LYS C 1 73 ? -6.264 117.515 2.714 1.00 22.31 73 LYS C C 1
ATOM 2345 O O . LYS C 1 73 ? -5.962 118.360 3.552 1.00 24.71 73 LYS C O 1
ATOM 2351 N N . GLU C 1 74 ? -7.500 117.155 2.499 1.00 22.89 74 GLU C N 1
ATOM 2352 C CA . GLU C 1 74 ? -8.584 117.740 3.225 1.00 24.61 74 GLU C CA 1
ATOM 2353 C C . GLU C 1 74 ? -8.632 117.352 4.689 1.00 25.78 74 GLU C C 1
ATOM 2354 O O . GLU C 1 74 ? -9.014 118.152 5.528 1.00 27.31 74 GLU C O 1
ATOM 2360 N N . TRP C 1 75 ? -8.241 116.132 4.995 1.00 22.11 75 TRP C N 1
ATOM 2361 C CA . TRP C 1 75 ? -8.192 115.660 6.318 1.00 23.20 75 TRP C CA 1
ATOM 2362 C C . TRP C 1 75 ? -7.128 116.379 7.081 1.00 23.84 75 TRP C C 1
ATOM 2363 O O . TRP C 1 75 ? -7.386 116.918 8.150 1.00 27.08 75 TRP C O 1
ATOM 2374 N N . ARG C 1 76 ? -5.940 116.405 6.552 1.00 22.80 76 ARG C N 1
ATOM 2375 C CA . ARG C 1 76 ? -4.834 117.030 7.219 1.00 24.68 76 ARG C CA 1
ATOM 2376 C C . ARG C 1 76 ? -5.115 118.517 7.489 1.00 24.43 76 ARG C C 1
ATOM 2377 O O . ARG C 1 76 ? -4.786 119.016 8.533 1.00 25.12 76 ARG C O 1
ATOM 2385 N N . ALA C 1 77 ? -5.714 119.184 6.537 1.00 25.70 77 ALA C N 1
ATOM 2386 C CA . ALA C 1 77 ? -6.106 120.607 6.706 1.00 28.28 77 ALA C CA 1
ATOM 2387 C C . ALA C 1 77 ? -7.102 120.781 7.870 1.00 30.80 77 ALA C C 1
ATOM 2388 O O . ALA C 1 77 ? -6.947 121.661 8.746 1.00 27.69 77 ALA C O 1
ATOM 2390 N N . SER C 1 78 ? -8.076 119.874 7.923 1.00 29.17 78 SER C N 1
ATOM 2391 C CA . SER C 1 78 ? -9.115 119.928 8.942 1.00 30.89 78 SER C CA 1
ATOM 2392 C C . SER C 1 78 ? -8.519 119.742 10.320 1.00 31.74 78 SER C C 1
ATOM 2393 O O . SER C 1 78 ? -9.119 120.201 11.293 1.00 34.70 78 SER C O 1
ATOM 2396 N N . LYS C 1 79 ? -7.375 119.063 10.428 1.00 28.98 79 LYS C N 1
ATOM 2397 C CA . LYS C 1 79 ? -6.704 118.927 11.698 1.00 31.71 79 LYS C CA 1
ATOM 2398 C C . LYS C 1 79 ? -5.573 119.931 11.963 1.00 32.76 79 LYS C C 1
ATOM 2399 O O . LYS C 1 79 ? -4.826 119.757 12.917 1.00 35.95 79 LYS C O 1
ATOM 2405 N N . GLY C 1 80 ? -5.429 120.941 11.121 1.00 34.76 80 GLY C N 1
ATOM 2406 C CA . GLY C 1 80 ? -4.344 121.925 11.265 1.00 36.93 80 GLY C CA 1
ATOM 2407 C C . GLY C 1 80 ? -2.951 121.297 11.123 1.00 38.17 80 GLY C C 1
ATOM 2408 O O . GLY C 1 80 ? -1.963 121.840 11.629 1.00 37.20 80 GLY C O 1
ATOM 2409 N N . LEU C 1 81 ? -2.845 120.169 10.403 1.00 32.04 81 LEU C N 1
ATOM 2410 C CA . LEU C 1 81 ? -1.538 119.518 10.223 1.00 32.28 81 LEU C CA 1
ATOM 2411 C C . LEU C 1 81 ? -0.794 120.094 9.034 1.00 31.04 81 LEU C C 1
ATOM 2412 O O . LEU C 1 81 ? -1.393 120.672 8.134 1.00 31.08 81 LEU C O 1
ATOM 2417 N N . PRO C 1 82 ? 0.535 119.907 8.998 1.00 32.08 82 PRO C N 1
ATOM 2418 C CA . PRO C 1 82 ? 1.270 120.452 7.843 1.00 31.02 82 PRO C CA 1
ATOM 2419 C C . PRO C 1 82 ? 0.855 119.859 6.507 1.00 33.19 82 PRO C C 1
ATOM 2420 O O . PRO C 1 82 ? 0.683 118.643 6.402 1.00 31.79 82 PRO C O 1
ATOM 2424 N N . GLY C 1 83 ? 0.705 120.715 5.502 1.00 32.34 83 GLY C N 1
ATOM 2425 C CA . GLY C 1 83 ? 0.369 120.280 4.148 1.00 32.89 83 GLY C CA 1
ATOM 2426 C C . GLY C 1 83 ? 1.557 120.105 3.226 1.00 30.01 83 GLY C C 1
ATOM 2427 O O . GLY C 1 83 ? 2.697 120.091 3.638 1.00 29.14 83 GLY C O 1
ATOM 2428 N N . PHE C 1 84 ? 1.246 119.897 1.960 1.00 27.99 84 PHE C N 1
ATOM 2429 C CA . PHE C 1 84 ? 2.245 119.632 0.955 1.00 27.85 84 PHE C CA 1
ATOM 2430 C C . PHE C 1 84 ? 3.127 120.857 0.715 1.00 30.16 84 PHE C C 1
ATOM 2431 O O . PHE C 1 84 ? 2.671 121.960 0.819 1.00 30.32 84 PHE C O 1
ATOM 2439 N N . LYS C 1 85 ? 4.382 120.628 0.414 1.00 32.16 85 LYS C N 1
ATOM 2440 C CA . LYS C 1 85 ? 5.262 121.685 -0.054 1.00 34.45 85 LYS C CA 1
ATOM 2441 C C . LYS C 1 85 ? 4.629 122.319 -1.266 1.00 35.11 85 LYS C C 1
ATOM 2442 O O . LYS C 1 85 ? 4.159 121.627 -2.147 1.00 30.74 85 LYS C O 1
ATOM 2448 N N . ALA C 1 86 ? 4.620 123.645 -1.349 1.00 35.72 86 ALA C N 1
ATOM 2449 C CA . ALA C 1 86 ? 4.174 124.300 -2.598 1.00 38.50 86 ALA C CA 1
ATOM 2450 C C . ALA C 1 86 ? 5.024 123.948 -3.865 1.00 43.35 86 ALA C C 1
ATOM 2451 O O . ALA C 1 86 ? 6.229 123.594 -3.811 1.00 44.02 86 ALA C O 1
ATOM 2453 N N . GLY C 1 87 ? 4.379 124.041 -5.018 1.00 47.92 87 GLY C N 1
ATOM 2454 C CA . GLY C 1 87 ? 5.027 123.705 -6.270 1.00 55.38 87 GLY C CA 1
ATOM 2455 C C . GLY C 1 87 ? 5.928 124.823 -6.760 1.00 58.16 87 GLY C C 1
ATOM 2456 O O . GLY C 1 87 ? 6.318 124.823 -7.924 1.00 70.88 87 GLY C O 1
ATOM 2457 N N . ARG D 2 1 ? 12.176 75.209 7.975 1.00 60.97 556 ARG D N 1
ATOM 2458 C CA . ARG D 2 1 ? 11.422 75.296 6.663 1.00 59.73 556 ARG D CA 1
ATOM 2459 C C . ARG D 2 1 ? 9.981 74.790 6.824 1.00 50.64 556 ARG D C 1
ATOM 2460 O O . ARG D 2 1 ? 9.746 73.670 7.329 1.00 53.47 556 ARG D O 1
ATOM 2468 N N . ASP D 2 2 ? 9.028 75.611 6.381 1.00 42.72 557 ASP D N 1
ATOM 2469 C CA . ASP D 2 2 ? 7.659 75.495 6.839 1.00 35.95 557 ASP D CA 1
ATOM 2470 C C . ASP D 2 2 ? 7.056 74.211 6.255 1.00 30.80 557 ASP D C 1
ATOM 2471 O O . ASP D 2 2 ? 7.384 73.832 5.138 1.00 26.91 557 ASP D O 1
ATOM 2476 N N . PRO D 2 3 ? 6.148 73.535 6.998 1.00 29.39 558 PRO D N 1
ATOM 2477 C CA . PRO D 2 3 ? 5.653 72.263 6.481 1.00 27.52 558 PRO D CA 1
ATOM 2478 C C . PRO D 2 3 ? 4.842 72.453 5.205 1.00 24.89 558 PRO D C 1
ATOM 2479 O O . PRO D 2 3 ? 4.684 71.520 4.428 1.00 24.26 558 PRO D O 1
ATOM 2483 N N . ARG D 2 4 ? 4.326 73.673 4.995 1.00 22.64 559 ARG D N 1
ATOM 2484 C CA . ARG D 2 4 ? 3.482 73.975 3.848 1.00 21.37 559 ARG D CA 1
ATOM 2485 C C . ARG D 2 4 ? 4.337 74.306 2.632 1.00 19.85 559 ARG D C 1
ATOM 2486 O O . ARG D 2 4 ? 3.877 74.260 1.496 1.00 18.34 559 ARG D O 1
ATOM 2494 N N . ASP D 2 5 ? 5.624 74.571 2.846 1.00 19.69 560 ASP D N 1
ATOM 2495 C CA . ASP D 2 5 ? 6.480 75.013 1.714 1.00 22.08 560 ASP D CA 1
ATOM 2496 C C . ASP D 2 5 ? 7.143 73.887 0.916 1.00 23.06 560 ASP D C 1
ATOM 2497 O O . ASP D 2 5 ? 8.357 73.691 0.978 1.00 25.69 560 ASP D O 1
ATOM 2502 N N . VAL D 2 6 ? 6.344 73.185 0.132 1.00 21.65 561 VAL D N 1
ATOM 2503 C CA . VAL D 2 6 ? 6.750 71.946 -0.490 1.00 24.09 561 VAL D CA 1
ATOM 2504 C C . VAL D 2 6 ? 6.068 71.856 -1.841 1.00 25.48 561 VAL D C 1
ATOM 2505 O O . VAL D 2 6 ? 5.035 72.543 -2.111 1.00 22.82 561 VAL D O 1
ATOM 2509 N N . PRO D 2 7 ? 6.596 71.021 -2.714 1.00 28.77 562 PRO D N 1
ATOM 2510 C CA . PRO D 2 7 ? 5.850 70.800 -3.964 1.00 28.61 562 PRO D CA 1
ATOM 2511 C C . PRO D 2 7 ? 4.606 69.927 -3.779 1.00 25.42 562 PRO D C 1
ATOM 2512 O O . PRO D 2 7 ? 4.548 69.071 -2.863 1.00 24.09 562 PRO D O 1
ATOM 2516 N N . GLY D 2 8 ? 3.636 70.097 -4.675 1.00 24.05 563 GLY D N 1
ATOM 2517 C CA . GLY D 2 8 ? 2.393 69.342 -4.548 1.00 21.84 563 GLY D CA 1
ATOM 2518 C C . GLY D 2 8 ? 1.408 69.753 -5.592 1.00 22.97 563 GLY D C 1
ATOM 2519 O O . GLY D 2 8 ? 1.730 70.551 -6.419 1.00 21.49 563 GLY D O 1
ATOM 2520 N N . ALA D 2 9 ? 0.223 69.153 -5.540 1.00 21.67 564 ALA D N 1
ATOM 2521 C CA . ALA D 2 9 ? -0.815 69.400 -6.509 1.00 22.60 564 ALA D CA 1
ATOM 2522 C C . ALA D 2 9 ? -2.079 69.763 -5.780 1.00 20.65 564 ALA D C 1
ATOM 2523 O O . ALA D 2 9 ? -2.348 69.238 -4.692 1.00 21.17 564 ALA D O 1
ATOM 2525 N N . ALA D 2 10 ? -2.870 70.667 -6.364 1.00 20.48 565 ALA D N 1
ATOM 2526 C CA . ALA D 2 10 ? -4.120 71.072 -5.742 1.00 21.02 565 ALA D CA 1
ATOM 2527 C C . ALA D 2 10 ? -5.119 69.947 -5.859 1.00 20.35 565 ALA D C 1
ATOM 2528 O O . ALA D 2 10 ? -5.166 69.288 -6.908 1.00 21.58 565 ALA D O 1
ATOM 2530 N N . THR D 2 11 ? -5.892 69.712 -4.801 1.00 20.14 566 THR D N 1
ATOM 2531 C CA . THR D 2 11 ? -6.915 68.730 -4.825 1.00 21.07 566 THR D CA 1
ATOM 2532 C C . THR D 2 11 ? -8.067 69.195 -4.017 1.00 19.63 566 THR D C 1
ATOM 2533 O O . THR D 2 11 ? -7.927 70.094 -3.213 1.00 18.97 566 THR D O 1
ATOM 2537 N N . GLY D 2 12 ? -9.185 68.497 -4.101 1.00 19.26 567 GLY D N 1
ATOM 2538 C CA . GLY D 2 12 ? -10.241 68.766 -3.145 1.00 18.47 567 GLY D CA 1
ATOM 2539 C C . GLY D 2 12 ? -11.191 69.836 -3.592 1.00 19.04 567 GLY D C 1
ATOM 2540 O O . GLY D 2 12 ? -11.048 70.398 -4.673 1.00 20.96 567 GLY D O 1
ATOM 2541 N N . LYS D 2 13 ? -12.145 70.113 -2.732 1.00 19.74 568 LYS D N 1
ATOM 2542 C CA . LYS D 2 13 ? -13.281 70.959 -3.050 1.00 21.21 568 LYS D CA 1
ATOM 2543 C C . LYS D 2 13 ? -13.263 72.180 -2.135 1.00 18.86 568 LYS D C 1
ATOM 2544 O O . LYS D 2 13 ? -12.923 72.095 -0.920 1.00 17.72 568 LYS D O 1
ATOM 2550 N N . GLY D 2 14 ? -13.718 73.268 -2.727 1.00 17.81 569 GLY D N 1
ATOM 2551 C CA . GLY D 2 14 ? -13.999 74.469 -1.972 1.00 18.75 569 GLY D CA 1
ATOM 2552 C C . GLY D 2 14 ? -15.456 74.504 -1.581 1.00 19.78 569 GLY D C 1
ATOM 2553 O O . GLY D 2 14 ? -16.123 73.461 -1.490 1.00 19.67 569 GLY D O 1
ATOM 2554 N N . GLN D 2 15 ? -15.974 75.695 -1.347 1.00 19.20 570 GLN D N 1
ATOM 2555 C CA . GLN D 2 15 ? -17.350 75.828 -0.918 1.00 20.38 570 GLN D CA 1
ATOM 2556 C C . GLN D 2 15 ? -17.929 77.041 -1.617 1.00 20.68 570 GLN D C 1
ATOM 2557 O O . GLN D 2 15 ? -17.196 77.966 -1.905 1.00 18.46 570 GLN D O 1
ATOM 2563 N N . PRO D 2 16 ? -19.225 77.060 -1.818 1.00 18.19 571 PRO D N 1
ATOM 2564 C CA . PRO D 2 16 ? -19.847 78.173 -2.536 1.00 20.13 571 PRO D CA 1
ATOM 2565 C C . PRO D 2 16 ? -19.855 79.415 -1.680 1.00 19.69 571 PRO D C 1
ATOM 2566 O O . PRO D 2 16 ? -20.144 79.289 -0.513 1.00 21.21 571 PRO D O 1
ATOM 2570 N N . VAL D 2 17 ? -19.559 80.592 -2.229 1.00 18.78 572 VAL D N 1
ATOM 2571 C CA . VAL D 2 17 ? -19.493 81.755 -1.388 1.00 20.76 572 VAL D CA 1
ATOM 2572 C C . VAL D 2 17 ? -20.496 82.772 -1.947 1.00 23.58 572 VAL D C 1
ATOM 2573 O O . VAL D 2 17 ? -21.019 82.562 -3.012 1.00 24.50 572 VAL D O 1
ATOM 2577 N N . SER D 2 18 ? -20.688 83.815 -1.174 1.00 28.22 573 SER D N 1
ATOM 2578 C CA . SER D 2 18 ? -21.663 84.861 -1.315 1.00 33.24 573 SER D CA 1
ATOM 2579 C C . SER D 2 18 ? -21.018 86.104 -1.915 1.00 28.86 573 SER D C 1
ATOM 2580 O O . SER D 2 18 ? -19.822 86.120 -2.237 1.00 26.21 573 SER D O 1
ATOM 2583 N N . GLY D 2 19 ? -21.750 87.192 -1.894 1.00 25.83 574 GLY D N 1
ATOM 2584 C CA . GLY D 2 19 ? -21.178 88.429 -2.356 1.00 26.26 574 GLY D CA 1
ATOM 2585 C C . GLY D 2 19 ? -20.179 89.203 -1.522 1.00 29.44 574 GLY D C 1
ATOM 2586 O O . GLY D 2 19 ? -19.774 90.275 -1.987 1.00 35.21 574 GLY D O 1
ATOM 2587 N N . ASN D 2 20 ? -19.831 88.777 -0.304 1.00 26.09 575 ASN D N 1
ATOM 2588 C CA . ASN D 2 20 ? -18.776 89.482 0.455 1.00 24.45 575 ASN D CA 1
ATOM 2589 C C . ASN D 2 20 ? -17.935 88.342 1.042 1.00 21.27 575 ASN D C 1
ATOM 2590 O O . ASN D 2 20 ? -17.973 88.041 2.208 1.00 22.01 575 ASN D O 1
ATOM 2595 N N . TRP D 2 21 ? -17.196 87.693 0.170 1.00 19.83 576 TRP D N 1
ATOM 2596 C CA . TRP D 2 21 ? -16.473 86.522 0.480 1.00 17.27 576 TRP D CA 1
ATOM 2597 C C . TRP D 2 21 ? -15.489 86.693 1.659 1.00 17.04 576 TRP D C 1
ATOM 2598 O O . TRP D 2 21 ? -15.532 85.923 2.639 1.00 16.86 576 TRP D O 1
ATOM 2609 N N . LEU D 2 22 ? -14.675 87.750 1.621 1.00 16.44 577 LEU D N 1
ATOM 2610 C CA . LEU D 2 22 ? -13.675 87.942 2.619 1.00 15.92 577 LEU D CA 1
ATOM 2611 C C . LEU D 2 22 ? -14.201 88.599 3.872 1.00 17.65 577 LEU D C 1
ATOM 2612 O O . LEU D 2 22 ? -13.478 88.705 4.817 1.00 17.12 577 LEU D O 1
ATOM 2617 N N . GLY D 2 23 ? -15.467 89.023 3.890 1.00 18.39 578 GLY D N 1
ATOM 2618 C CA . GLY D 2 23 ? -16.093 89.370 5.143 1.00 20.23 578 GLY D CA 1
ATOM 2619 C C . GLY D 2 23 ? -16.024 88.294 6.193 1.00 21.96 578 GLY D C 1
ATOM 2620 O O . GLY D 2 23 ? -15.968 88.656 7.351 1.00 22.48 578 GLY D O 1
ATOM 2621 N N . ALA D 2 24 ? -15.933 87.002 5.785 1.00 19.96 579 ALA D N 1
ATOM 2622 C CA . ALA D 2 24 ? -15.781 85.897 6.722 1.00 19.55 579 ALA D CA 1
ATOM 2623 C C . ALA D 2 24 ? -14.326 85.691 7.216 1.00 17.57 579 ALA D C 1
ATOM 2624 O O . ALA D 2 24 ? -14.120 84.930 8.177 1.00 17.13 579 ALA D O 1
ATOM 2626 N N . ALA D 2 25 ? -13.361 86.348 6.574 1.00 15.65 580 ALA D N 1
ATOM 2627 C CA . ALA D 2 25 ? -11.955 86.199 6.955 1.00 16.31 580 ALA D CA 1
ATOM 2628 C C . ALA D 2 25 ? -11.634 86.680 8.403 1.00 16.54 580 ALA D C 1
ATOM 2629 O O . ALA D 2 25 ? -10.677 86.248 8.977 1.00 15.61 580 ALA D O 1
ATOM 2631 N N . SER D 2 26 ? -12.466 87.554 8.970 1.00 16.87 581 SER D N 1
ATOM 2632 C CA . SER D 2 26 ? -12.202 88.101 10.294 1.00 18.90 581 SER D CA 1
ATOM 2633 C C . SER D 2 26 ? -13.018 87.349 11.354 1.00 22.97 581 SER D C 1
ATOM 2634 O O . SER D 2 26 ? -12.972 87.719 12.517 1.00 23.01 581 SER D O 1
ATOM 2637 N N A GLN D 2 27 ? -13.750 86.320 10.943 0.50 24.63 582 GLN D N 1
ATOM 2638 N N B GLN D 2 27 ? -13.745 86.305 10.945 0.50 24.17 582 GLN D N 1
ATOM 2639 C CA A GLN D 2 27 ? -14.680 85.649 11.829 0.50 29.74 582 GLN D CA 1
ATOM 2640 C CA B GLN D 2 27 ? -14.735 85.650 11.803 0.50 28.85 582 GLN D CA 1
ATOM 2641 C C A GLN D 2 27 ? -14.138 84.285 12.143 0.50 27.67 582 GLN D C 1
ATOM 2642 C C B GLN D 2 27 ? -14.489 84.178 11.912 0.50 26.46 582 GLN D C 1
ATOM 2643 O O A GLN D 2 27 ? -13.054 83.923 11.643 0.50 25.90 582 GLN D O 1
ATOM 2644 O O B GLN D 2 27 ? -14.139 83.555 10.919 0.50 22.99 582 GLN D O 1
ATOM 2655 N N . GLY D 2 28 ? -14.822 83.603 13.073 1.00 27.55 583 GLY D N 1
ATOM 2656 C CA . GLY D 2 28 ? -14.707 82.167 13.324 1.00 28.13 583 GLY D CA 1
ATOM 2657 C C . GLY D 2 28 ? -13.757 81.303 12.565 1.00 26.72 583 GLY D C 1
ATOM 2658 O O . GLY D 2 28 ? -12.583 81.369 12.785 1.00 30.39 583 GLY D O 1
ATOM 2659 N N . GLU D 2 29 ? -14.252 80.543 11.612 1.00 32.22 584 GLU D N 1
ATOM 2660 C CA A GLU D 2 29 ? -13.437 79.577 10.902 0.50 32.79 584 GLU D CA 1
ATOM 2661 C CA B GLU D 2 29 ? -13.431 79.573 10.877 0.50 35.15 584 GLU D CA 1
ATOM 2662 C C . GLU D 2 29 ? -12.650 80.283 9.766 1.00 33.60 584 GLU D C 1
ATOM 2663 O O . GLU D 2 29 ? -11.626 79.778 9.289 1.00 38.33 584 GLU D O 1
ATOM 2674 N N . GLY D 2 30 ? -13.095 81.474 9.374 1.00 28.57 585 GLY D N 1
ATOM 2675 C CA . GLY D 2 30 ? -12.442 82.211 8.300 1.00 23.90 585 GLY D CA 1
ATOM 2676 C C . GLY D 2 30 ? -13.190 81.959 7.005 1.00 22.61 585 GLY D C 1
ATOM 2677 O O . GLY D 2 30 ? -14.257 81.335 6.996 1.00 23.21 585 GLY D O 1
ATOM 2678 N N . ALA D 2 31 ? -12.705 82.509 5.913 1.00 18.05 586 ALA D N 1
ATOM 2679 C CA . ALA D 2 31 ? -13.403 82.338 4.653 1.00 18.52 586 ALA D CA 1
ATOM 2680 C C . ALA D 2 31 ? -12.933 81.071 3.956 1.00 18.08 586 ALA D C 1
ATOM 2681 O O . ALA D 2 31 ? -11.744 80.865 3.792 1.00 15.02 586 ALA D O 1
ATOM 2683 N N . PRO D 2 32 ? -13.859 80.229 3.518 1.00 18.84 587 PRO D N 1
ATOM 2684 C CA . PRO D 2 32 ? -13.453 79.062 2.758 1.00 18.03 587 PRO D CA 1
ATOM 2685 C C . PRO D 2 32 ? -12.884 79.377 1.399 1.00 16.59 587 PRO D C 1
ATOM 2686 O O . PRO D 2 32 ? -13.057 80.482 0.880 1.00 16.62 587 PRO D O 1
ATOM 2690 N N . ILE D 2 33 ? -12.255 78.393 0.786 1.00 15.66 588 ILE D N 1
ATOM 2691 C CA . ILE D 2 33 ? -11.858 78.582 -0.596 1.00 16.23 588 ILE D CA 1
ATOM 2692 C C . ILE D 2 33 ? -13.127 78.520 -1.497 1.00 15.59 588 ILE D C 1
ATOM 2693 O O . ILE D 2 33 ? -13.833 77.513 -1.470 1.00 16.95 588 ILE D O 1
ATOM 2698 N N . PRO D 2 34 ? -13.402 79.539 -2.305 1.00 14.55 589 PRO D N 1
ATOM 2699 C CA . PRO D 2 34 ? -14.527 79.429 -3.254 1.00 15.48 589 PRO D CA 1
ATOM 2700 C C . PRO D 2 34 ? -14.480 78.240 -4.181 1.00 14.71 589 PRO D C 1
ATOM 2701 O O . PRO D 2 34 ? -13.432 77.935 -4.736 1.00 14.08 589 PRO D O 1
ATOM 2705 N N . SER D 2 35 ? -15.621 77.570 -4.313 1.00 16.36 590 SER D N 1
ATOM 2706 C CA A SER D 2 35 ? -15.686 76.379 -5.133 0.50 16.98 590 SER D CA 1
ATOM 2707 C CA B SER D 2 35 ? -15.714 76.388 -5.168 0.50 16.89 590 SER D CA 1
ATOM 2708 C C . SER D 2 35 ? -15.057 76.588 -6.529 1.00 17.18 590 SER D C 1
ATOM 2709 O O . SER D 2 35 ? -14.382 75.710 -7.027 1.00 17.47 590 SER D O 1
ATOM 2714 N N . GLN D 2 36 ? -15.312 77.725 -7.176 1.00 16.87 591 GLN D N 1
ATOM 2715 C CA . GLN D 2 36 ? -14.785 77.935 -8.524 1.00 17.09 591 GLN D CA 1
ATOM 2716 C C . GLN D 2 36 ? -13.254 78.096 -8.610 1.00 17.26 591 GLN D C 1
ATOM 2717 O O . GLN D 2 36 ? -12.655 77.853 -9.678 1.00 17.56 591 GLN D O 1
ATOM 2723 N N . ILE D 2 37 ? -12.635 78.527 -7.508 1.00 16.27 592 ILE D N 1
ATOM 2724 C CA . ILE D 2 37 ? -11.185 78.620 -7.442 1.00 16.76 592 ILE D CA 1
ATOM 2725 C C . ILE D 2 37 ? -10.589 77.259 -7.187 1.00 15.02 592 ILE D C 1
ATOM 2726 O O . ILE D 2 37 ? -9.597 76.921 -7.829 1.00 14.91 592 ILE D O 1
ATOM 2731 N N . ALA D 2 38 ? -11.168 76.521 -6.248 1.00 15.50 593 ALA D N 1
ATOM 2732 C CA . ALA D 2 38 ? -10.821 75.121 -6.020 1.00 15.34 593 ALA D CA 1
ATOM 2733 C C . ALA D 2 38 ? -10.902 74.356 -7.329 1.00 16.21 593 ALA D C 1
ATOM 2734 O O . ALA D 2 38 ? -9.956 73.574 -7.631 1.00 16.71 593 ALA D O 1
ATOM 2736 N N . ASP D 2 39 ? -11.984 74.567 -8.085 1.00 17.98 594 ASP D N 1
ATOM 2737 C CA . ASP D 2 39 ? -12.096 74.019 -9.493 1.00 20.04 594 ASP D CA 1
ATOM 2738 C C . ASP D 2 39 ? -10.991 74.454 -10.416 1.00 19.66 594 ASP D C 1
ATOM 2739 O O . ASP D 2 39 ? -10.251 73.625 -10.965 1.00 18.31 594 ASP D O 1
ATOM 2744 N N . LYS D 2 40 ? -10.754 75.752 -10.510 1.00 20.39 595 LYS D N 1
ATOM 2745 C CA . LYS D 2 40 ? -9.751 76.266 -11.432 1.00 22.18 595 LYS D CA 1
ATOM 2746 C C . LYS D 2 40 ? -8.370 75.708 -11.130 1.00 21.51 595 LYS D C 1
ATOM 2747 O O . LYS D 2 40 ? -7.595 75.406 -12.058 1.00 24.38 595 LYS D O 1
ATOM 2753 N N . LEU D 2 41 ? -8.023 75.554 -9.864 1.00 19.31 596 LEU D N 1
ATOM 2754 C CA . LEU D 2 41 ? -6.686 75.067 -9.560 1.00 18.33 596 LEU D CA 1
ATOM 2755 C C . LEU D 2 41 ? -6.525 73.557 -9.532 1.00 17.73 596 LEU D C 1
ATOM 2756 O O . LEU D 2 41 ? -5.368 73.048 -9.416 1.00 16.70 596 LEU D O 1
ATOM 2761 N N . ARG D 2 42 ? -7.613 72.846 -9.561 1.00 16.52 597 ARG D N 1
ATOM 2762 C CA . ARG D 2 42 ? -7.572 71.388 -9.290 1.00 18.07 597 ARG D CA 1
ATOM 2763 C C . ARG D 2 42 ? -6.610 70.683 -10.259 1.00 20.45 597 ARG D C 1
ATOM 2764 O O . ARG D 2 42 ? -6.631 70.887 -11.419 1.00 20.16 597 ARG D O 1
ATOM 2772 N N . GLY D 2 43 ? -5.725 69.870 -9.733 1.00 20.85 598 GLY D N 1
ATOM 2773 C CA . GLY D 2 43 ? -4.722 69.243 -10.564 1.00 22.37 598 GLY D CA 1
ATOM 2774 C C . GLY D 2 43 ? -3.521 70.051 -10.935 1.00 22.10 598 GLY D C 1
ATOM 2775 O O . GLY D 2 43 ? -2.561 69.472 -11.422 1.00 23.76 598 GLY D O 1
ATOM 2776 N N . LYS D 2 44 ? -3.507 71.350 -10.707 1.00 22.50 599 LYS D N 1
ATOM 2777 C CA . LYS D 2 44 ? -2.298 72.102 -10.976 1.00 24.91 599 LYS D CA 1
ATOM 2778 C C . LYS D 2 44 ? -1.177 71.707 -9.990 1.00 22.84 599 LYS D C 1
ATOM 2779 O O . LYS D 2 44 ? -1.409 71.511 -8.815 1.00 20.91 599 LYS D O 1
ATOM 2785 N N . THR D 2 45 ? 0.050 71.669 -10.466 1.00 23.38 600 THR D N 1
ATOM 2786 C CA . THR D 2 45 ? 1.135 71.422 -9.589 1.00 24.49 600 THR D CA 1
ATOM 2787 C C . THR D 2 45 ? 1.826 72.740 -9.204 1.00 24.79 600 THR D C 1
ATOM 2788 O O . THR D 2 45 ? 1.914 73.737 -9.996 1.00 24.40 600 THR D O 1
ATOM 2792 N N . PHE D 2 46 ? 2.375 72.731 -8.001 1.00 22.60 601 PHE D N 1
ATOM 2793 C CA . PHE D 2 46 ? 3.101 73.927 -7.492 1.00 22.79 601 PHE D CA 1
ATOM 2794 C C . PHE D 2 46 ? 4.507 73.585 -7.055 1.00 24.15 601 PHE D C 1
ATOM 2795 O O . PHE D 2 46 ? 4.717 72.545 -6.479 1.00 25.07 601 PHE D O 1
ATOM 2803 N N . LYS D 2 47 ? 5.450 74.478 -7.317 1.00 26.67 602 LYS D N 1
ATOM 2804 C CA . LYS D 2 47 ? 6.835 74.296 -6.822 1.00 30.77 602 LYS D CA 1
ATOM 2805 C C . LYS D 2 47 ? 6.958 74.356 -5.325 1.00 27.20 602 LYS D C 1
ATOM 2806 O O . LYS D 2 47 ? 7.754 73.660 -4.723 1.00 25.62 602 LYS D O 1
ATOM 2812 N N . ASN D 2 48 ? 6.208 75.279 -4.719 1.00 23.50 603 ASN D N 1
ATOM 2813 C CA . ASN D 2 48 ? 6.305 75.611 -3.317 1.00 21.94 603 ASN D CA 1
ATOM 2814 C C . ASN D 2 48 ? 5.149 76.518 -2.983 1.00 20.15 603 ASN D C 1
ATOM 2815 O O . ASN D 2 48 ? 4.269 76.684 -3.823 1.00 19.53 603 ASN D O 1
ATOM 2820 N N . TRP D 2 49 ? 5.090 76.999 -1.748 1.00 18.95 604 TRP D N 1
ATOM 2821 C CA . TRP D 2 49 ? 3.923 77.744 -1.299 1.00 18.33 604 TRP D CA 1
ATOM 2822 C C . TRP D 2 49 ? 3.720 79.072 -2.035 1.00 19.18 604 TRP D C 1
ATOM 2823 O O . TRP D 2 49 ? 2.619 79.464 -2.360 1.00 18.08 604 TRP D O 1
ATOM 2834 N N . ARG D 2 50 ? 4.805 79.770 -2.322 1.00 20.45 605 ARG D N 1
ATOM 2835 C CA . ARG D 2 50 ? 4.753 81.039 -3.030 1.00 23.28 605 ARG D CA 1
ATOM 2836 C C . ARG D 2 50 ? 4.145 80.900 -4.373 1.00 21.14 605 ARG D C 1
ATOM 2837 O O . ARG D 2 50 ? 3.317 81.723 -4.742 1.00 19.92 605 ARG D O 1
ATOM 2845 N N . ASP D 2 51 ? 4.505 79.825 -5.078 1.00 21.19 606 ASP D N 1
ATOM 2846 C CA . ASP D 2 51 ? 3.962 79.517 -6.362 1.00 21.83 606 ASP D CA 1
ATOM 2847 C C . ASP D 2 51 ? 2.449 79.297 -6.200 1.00 19.82 606 ASP D C 1
ATOM 2848 O O . ASP D 2 51 ? 1.648 79.817 -6.965 1.00 20.17 606 ASP D O 1
ATOM 2853 N N . PHE D 2 52 ? 2.059 78.538 -5.186 1.00 18.07 607 PHE D N 1
ATOM 2854 C CA . PHE D 2 52 ? 0.629 78.253 -5.020 1.00 16.02 607 PHE D CA 1
ATOM 2855 C C . PHE D 2 52 ? -0.136 79.558 -4.738 1.00 16.07 607 PHE D C 1
ATOM 2856 O O . PHE D 2 52 ? -1.196 79.859 -5.313 1.00 16.33 607 PHE D O 1
ATOM 2864 N N . ARG D 2 53 ? 0.427 80.358 -3.868 1.00 15.44 608 ARG D N 1
ATOM 2865 C CA . ARG D 2 53 ? -0.272 81.579 -3.404 1.00 17.82 608 ARG D CA 1
ATOM 2866 C C . ARG D 2 53 ? -0.444 82.536 -4.593 1.00 16.66 608 ARG D C 1
ATOM 2867 O O . ARG D 2 53 ? -1.478 83.210 -4.716 1.00 14.82 608 ARG D O 1
ATOM 2875 N N . GLU D 2 54 ? 0.572 82.643 -5.411 1.00 17.71 609 GLU D N 1
ATOM 2876 C CA . GLU D 2 54 ? 0.504 83.518 -6.591 1.00 18.47 609 GLU D CA 1
ATOM 2877 C C . GLU D 2 54 ? -0.600 83.054 -7.529 1.00 19.56 609 GLU D C 1
ATOM 2878 O O . GLU D 2 54 ? -1.486 83.827 -7.959 1.00 18.89 609 GLU D O 1
ATOM 2884 N N . GLN D 2 55 ? -0.611 81.775 -7.795 1.00 17.23 610 GLN D N 1
ATOM 2885 C CA . GLN D 2 55 ? -1.619 81.202 -8.707 1.00 18.99 610 GLN D CA 1
ATOM 2886 C C . GLN D 2 55 ? -3.039 81.343 -8.141 1.00 16.46 610 GLN D C 1
ATOM 2887 O O . GLN D 2 55 ? -4.004 81.680 -8.873 1.00 19.65 610 GLN D O 1
ATOM 2893 N N . PHE D 2 56 ? -3.166 81.193 -6.826 1.00 15.05 611 PHE D N 1
ATOM 2894 C CA . PHE D 2 56 ? -4.433 81.421 -6.142 1.00 14.73 611 PHE D CA 1
ATOM 2895 C C . PHE D 2 56 ? -4.982 82.828 -6.296 1.00 13.61 611 PHE D C 1
ATOM 2896 O O . PHE D 2 56 ? -6.141 83.001 -6.632 1.00 13.12 611 PHE D O 1
ATOM 2904 N N . TRP D 2 57 ? -4.164 83.824 -5.997 1.00 13.44 612 TRP D N 1
ATOM 2905 C CA . TRP D 2 57 ? -4.723 85.211 -6.068 1.00 13.78 612 TRP D CA 1
ATOM 2906 C C . TRP D 2 57 ? -4.987 85.630 -7.498 1.00 15.30 612 TRP D C 1
ATOM 2907 O O . TRP D 2 57 ? -5.883 86.433 -7.757 1.00 15.12 612 TRP D O 1
ATOM 2918 N N . ILE D 2 58 ? -4.185 85.128 -8.447 1.00 16.63 613 ILE D N 1
ATOM 2919 C CA . ILE D 2 58 ? -4.408 85.410 -9.869 1.00 18.14 613 ILE D CA 1
ATOM 2920 C C . ILE D 2 58 ? -5.755 84.831 -10.279 1.00 16.36 613 ILE D C 1
ATOM 2921 O O . ILE D 2 58 ? -6.530 85.476 -11.015 1.00 17.81 613 ILE D O 1
ATOM 2926 N N . ALA D 2 59 ? -6.051 83.611 -9.833 1.00 15.34 614 ALA D N 1
ATOM 2927 C CA . ALA D 2 59 ? -7.316 83.016 -10.123 1.00 14.99 614 ALA D CA 1
ATOM 2928 C C . ALA D 2 59 ? -8.464 83.789 -9.561 1.00 15.40 614 ALA D C 1
ATOM 2929 O O . ALA D 2 59 ? -9.535 83.932 -10.225 1.00 16.77 614 ALA D O 1
ATOM 2931 N N . VAL D 2 60 ? -8.280 84.319 -8.364 1.00 15.81 615 VAL D N 1
ATOM 2932 C CA . VAL D 2 60 ? -9.356 85.071 -7.727 1.00 16.69 615 VAL D CA 1
ATOM 2933 C C . VAL D 2 60 ? -9.568 86.336 -8.571 1.00 16.43 615 VAL D C 1
ATOM 2934 O O . VAL D 2 60 ? -10.704 86.684 -8.821 1.00 16.13 615 VAL D O 1
ATOM 2938 N N . ALA D 2 61 ? -8.480 87.039 -8.924 1.00 16.75 616 ALA D N 1
ATOM 2939 C CA . ALA D 2 61 ? -8.598 88.310 -9.648 1.00 18.18 616 ALA D CA 1
ATOM 2940 C C . ALA D 2 61 ? -9.243 88.118 -10.978 1.00 20.07 616 ALA D C 1
ATOM 2941 O O . ALA D 2 61 ? -9.906 89.083 -11.467 1.00 23.47 616 ALA D O 1
ATOM 2943 N N . ASN D 2 62 ? -9.069 86.951 -11.603 1.00 20.83 617 ASN D N 1
ATOM 2944 C CA . ASN D 2 62 ? -9.669 86.746 -12.920 1.00 24.18 617 ASN D CA 1
ATOM 2945 C C . ASN D 2 62 ? -11.044 86.103 -12.934 1.00 23.41 617 ASN D C 1
ATOM 2946 O O . ASN D 2 62 ? -11.655 85.978 -13.978 1.00 22.00 617 ASN D O 1
ATOM 2951 N N . ASP D 2 63 ? -11.555 85.738 -11.765 1.00 20.99 618 ASP D N 1
ATOM 2952 C CA . ASP D 2 63 ? -12.874 85.107 -11.678 1.00 22.01 618 ASP D CA 1
ATOM 2953 C C . ASP D 2 63 ? -13.962 86.234 -11.834 1.00 22.64 618 ASP D C 1
ATOM 2954 O O . ASP D 2 63 ? -13.901 87.243 -11.131 1.00 22.17 618 ASP D O 1
ATOM 2959 N N . PRO D 2 64 ? -14.920 86.058 -12.734 1.00 23.93 619 PRO D N 1
ATOM 2960 C CA . PRO D 2 64 ? -15.942 87.110 -12.966 1.00 26.12 619 PRO D CA 1
ATOM 2961 C C . PRO D 2 64 ? -16.726 87.446 -11.686 1.00 26.84 619 PRO D C 1
ATOM 2962 O O . PRO D 2 64 ? -16.930 88.623 -11.408 1.00 25.37 619 PRO D O 1
ATOM 2966 N N . GLU D 2 65 ? -17.090 86.431 -10.884 1.00 23.42 620 GLU D N 1
ATOM 2967 C CA . GLU D 2 65 ? -17.875 86.692 -9.636 1.00 25.04 620 GLU D CA 1
ATOM 2968 C C . GLU D 2 65 ? -17.050 87.296 -8.477 1.00 22.57 620 GLU D C 1
ATOM 2969 O O . GLU D 2 65 ? -17.496 88.206 -7.800 1.00 22.01 620 GLU D O 1
ATOM 2975 N N . LEU D 2 66 ? -15.858 86.772 -8.219 1.00 18.26 621 LEU D N 1
ATOM 2976 C CA . LEU D 2 66 ? -15.102 87.275 -7.106 1.00 18.47 621 LEU D CA 1
ATOM 2977 C C . LEU D 2 66 ? -14.406 88.614 -7.427 1.00 18.05 621 LEU D C 1
ATOM 2978 O O . LEU D 2 66 ? -14.269 89.430 -6.546 1.00 15.20 621 LEU D O 1
ATOM 2983 N N . SER D 2 67 ? -14.023 88.848 -8.672 1.00 18.35 622 SER D N 1
ATOM 2984 C CA . SER D 2 67 ? -13.228 90.010 -8.974 1.00 20.04 622 SER D CA 1
ATOM 2985 C C . SER D 2 67 ? -14.031 91.257 -8.726 1.00 20.36 622 SER D C 1
ATOM 2986 O O . SER D 2 67 ? -13.461 92.326 -8.471 1.00 20.05 622 SER D O 1
ATOM 2989 N N . LYS D 2 68 ? -15.355 91.145 -8.899 1.00 19.85 623 LYS D N 1
ATOM 2990 C CA . LYS D 2 68 ? -16.251 92.251 -8.624 1.00 23.09 623 LYS D CA 1
ATOM 2991 C C . LYS D 2 68 ? -16.188 92.755 -7.179 1.00 20.45 623 LYS D C 1
ATOM 2992 O O . LYS D 2 68 ? -16.655 93.856 -6.909 1.00 20.85 623 LYS D O 1
ATOM 2998 N N . GLN D 2 69 ? -15.686 91.966 -6.254 1.00 17.04 624 GLN D N 1
ATOM 2999 C CA . GLN D 2 69 ? -15.616 92.312 -4.872 1.00 17.93 624 GLN D CA 1
ATOM 3000 C C . GLN D 2 69 ? -14.359 93.096 -4.468 1.00 17.82 624 GLN D C 1
ATOM 3001 O O . GLN D 2 69 ? -14.162 93.381 -3.296 1.00 20.84 624 GLN D O 1
ATOM 3007 N N . PHE D 2 70 ? -13.503 93.377 -5.415 1.00 17.75 625 PHE D N 1
ATOM 3008 C CA . PHE D 2 70 ? -12.219 94.029 -5.149 1.00 17.03 625 PHE D CA 1
ATOM 3009 C C . PHE D 2 70 ? -12.140 95.281 -6.008 1.00 17.84 625 PHE D C 1
ATOM 3010 O O . PHE D 2 70 ? -12.672 95.302 -7.106 1.00 18.84 625 PHE D O 1
ATOM 3018 N N . ASN D 2 71 ? -11.556 96.350 -5.475 1.00 16.33 626 ASN D N 1
ATOM 3019 C CA . ASN D 2 71 ? -11.421 97.587 -6.223 1.00 17.22 626 ASN D CA 1
ATOM 3020 C C . ASN D 2 71 ? -10.212 97.463 -7.189 1.00 16.94 626 ASN D C 1
ATOM 3021 O O . ASN D 2 71 ? -9.408 96.543 -7.110 1.00 16.89 626 ASN D O 1
ATOM 3026 N N . PRO D 2 72 ? -9.991 98.447 -8.052 1.00 17.96 627 PRO D N 1
ATOM 3027 C CA . PRO D 2 72 ? -8.891 98.353 -8.975 1.00 19.40 627 PRO D CA 1
ATOM 3028 C C . PRO D 2 72 ? -7.492 98.324 -8.288 1.00 17.51 627 PRO D C 1
ATOM 3029 O O . PRO D 2 72 ? -6.567 97.674 -8.778 1.00 17.61 627 PRO D O 1
ATOM 3033 N N . GLY D 2 73 ? -7.313 99.074 -7.212 1.00 17.09 628 GLY D N 1
ATOM 3034 C CA . GLY D 2 73 ? -6.095 98.957 -6.398 1.00 17.59 628 GLY D CA 1
ATOM 3035 C C . GLY D 2 73 ? -5.810 97.552 -5.948 1.00 15.50 628 GLY D C 1
ATOM 3036 O O . GLY D 2 73 ? -4.652 97.020 -6.094 1.00 15.95 628 GLY D O 1
ATOM 3037 N N . SER D 2 74 ? -6.857 96.879 -5.444 1.00 14.17 629 SER D N 1
ATOM 3038 C CA . SER D 2 74 ? -6.628 95.538 -4.963 1.00 14.44 629 SER D CA 1
ATOM 3039 C C . SER D 2 74 ? -6.323 94.613 -6.154 1.00 15.48 629 SER D C 1
ATOM 3040 O O . SER D 2 74 ? -5.467 93.684 -6.065 1.00 14.81 629 SER D O 1
ATOM 3043 N N . LEU D 2 75 ? -7.052 94.793 -7.227 1.00 16.97 630 LEU D N 1
ATOM 3044 C CA . LEU D 2 75 ? -6.902 93.877 -8.375 1.00 19.00 630 LEU D CA 1
ATOM 3045 C C . LEU D 2 75 ? -5.508 94.065 -9.040 1.00 17.21 630 LEU D C 1
ATOM 3046 O O . LEU D 2 75 ? -4.902 93.118 -9.550 1.00 16.46 630 LEU D O 1
ATOM 3051 N N . ALA D 2 76 ? -4.961 95.266 -8.999 1.00 17.00 631 ALA D N 1
ATOM 3052 C CA . ALA D 2 76 ? -3.591 95.471 -9.478 1.00 18.03 631 ALA D CA 1
ATOM 3053 C C . ALA D 2 76 ? -2.565 94.616 -8.695 1.00 18.49 631 ALA D C 1
ATOM 3054 O O . ALA D 2 76 ? -1.578 94.158 -9.255 1.00 17.59 631 ALA D O 1
ATOM 3056 N N . VAL D 2 77 ? -2.801 94.409 -7.381 1.00 16.93 632 VAL D N 1
ATOM 3057 C CA . VAL D 2 77 ? -1.922 93.609 -6.577 1.00 17.68 632 VAL D CA 1
ATOM 3058 C C . VAL D 2 77 ? -2.175 92.106 -6.902 1.00 15.75 632 VAL D C 1
ATOM 3059 O O . VAL D 2 77 ? -1.241 91.303 -7.077 1.00 16.34 632 VAL D O 1
ATOM 3063 N N . MET D 2 78 ? -3.434 91.745 -6.960 1.00 14.40 633 MET D N 1
ATOM 3064 C CA . MET D 2 78 ? -3.815 90.359 -7.107 1.00 15.61 633 MET D CA 1
ATOM 3065 C C . MET D 2 78 ? -3.539 89.747 -8.491 1.00 16.09 633 MET D C 1
ATOM 3066 O O . MET D 2 78 ? -3.212 88.551 -8.581 1.00 17.35 633 MET D O 1
ATOM 3071 N N . ARG D 2 79 ? -3.617 90.537 -9.540 1.00 16.79 634 ARG D N 1
ATOM 3072 C CA . ARG D 2 79 ? -3.382 90.047 -10.888 1.00 20.05 634 ARG D CA 1
ATOM 3073 C C . ARG D 2 79 ? -1.914 89.761 -11.017 1.00 21.97 634 ARG D C 1
ATOM 3074 O O . ARG D 2 79 ? -1.495 88.985 -11.864 1.00 25.21 634 ARG D O 1
ATOM 3082 N N . ASP D 2 80 ? -1.133 90.319 -10.123 1.00 20.82 635 ASP D N 1
ATOM 3083 C CA . ASP D 2 80 ? 0.260 90.089 -10.053 1.00 24.89 635 ASP D CA 1
ATOM 3084 C C . ASP D 2 80 ? 0.609 89.004 -9.044 1.00 22.38 635 ASP D C 1
ATOM 3085 O O . ASP D 2 80 ? 1.772 88.812 -8.753 1.00 24.40 635 ASP D O 1
ATOM 3090 N N . GLY D 2 81 ? -0.385 88.286 -8.510 1.00 20.05 636 GLY D N 1
ATOM 3091 C CA . GLY D 2 81 ? -0.142 87.168 -7.619 1.00 18.96 636 GLY D CA 1
ATOM 3092 C C . GLY D 2 81 ? 0.052 87.543 -6.135 1.00 18.74 636 GLY D C 1
ATOM 3093 O O . GLY D 2 81 ? 0.357 86.688 -5.310 1.00 21.34 636 GLY D O 1
ATOM 3094 N N . GLY D 2 82 ? -0.214 88.788 -5.751 1.00 16.45 637 GLY D N 1
ATOM 3095 C CA . GLY D 2 82 ? -0.201 89.163 -4.320 1.00 15.56 637 GLY D CA 1
ATOM 3096 C C . GLY D 2 82 ? -1.528 89.050 -3.678 1.00 14.08 637 GLY D C 1
ATOM 3097 O O . GLY D 2 82 ? -2.548 89.210 -4.326 1.00 15.59 637 GLY D O 1
ATOM 3098 N N . ALA D 2 83 ? -1.533 88.830 -2.391 1.00 14.41 638 ALA D N 1
ATOM 3099 C CA . ALA D 2 83 ? -2.748 88.783 -1.588 1.00 13.74 638 ALA D CA 1
ATOM 3100 C C . ALA D 2 83 ? -3.305 90.203 -1.459 1.00 14.07 638 ALA D C 1
ATOM 3101 O O . ALA D 2 83 ? -2.556 91.165 -1.389 1.00 15.08 638 ALA D O 1
ATOM 3103 N N . PRO D 2 84 ? -4.593 90.340 -1.362 1.00 13.58 639 PRO D N 1
ATOM 3104 C CA . PRO D 2 84 ? -5.078 91.637 -0.995 1.00 14.43 639 PRO D CA 1
ATOM 3105 C C . PRO D 2 84 ? -4.758 92.117 0.424 1.00 13.63 639 PRO D C 1
ATOM 3106 O O . PRO D 2 84 ? -4.646 91.340 1.395 1.00 13.58 639 PRO D O 1
ATOM 3110 N N . TYR D 2 85 ? -4.665 93.445 0.553 1.00 12.55 640 TYR D N 1
ATOM 3111 C CA . TYR D 2 85 ? -4.485 94.113 1.835 1.00 13.44 640 TYR D CA 1
ATOM 3112 C C . TYR D 2 85 ? -5.824 94.003 2.644 1.00 14.00 640 TYR D C 1
ATOM 3113 O O . TYR D 2 85 ? -6.916 94.064 2.035 1.00 14.19 640 TYR D O 1
ATOM 3122 N N . VAL D 2 86 ? -5.761 93.846 3.960 1.00 14.05 641 VAL D N 1
ATOM 3123 C CA . VAL D 2 86 ? -6.992 93.826 4.787 1.00 14.97 641 VAL D CA 1
ATOM 3124 C C . VAL D 2 86 ? -7.349 95.224 5.228 1.00 14.89 641 VAL D C 1
ATOM 3125 O O . VAL D 2 86 ? -6.528 96.156 5.211 1.00 13.93 641 VAL D O 1
ATOM 3129 N N . ARG D 2 87 ? -8.576 95.362 5.720 1.00 15.87 642 ARG D N 1
ATOM 3130 C CA . ARG D 2 87 ? -8.953 96.634 6.379 1.00 16.46 642 ARG D CA 1
ATOM 3131 C C . ARG D 2 87 ? -8.060 96.957 7.568 1.00 16.99 642 ARG D C 1
ATOM 3132 O O . ARG D 2 87 ? -7.548 96.070 8.269 1.00 14.39 642 ARG D O 1
ATOM 3140 N N . GLU D 2 88 ? -7.826 98.224 7.834 1.00 17.31 643 GLU D N 1
ATOM 3141 C CA . GLU D 2 88 ? -7.056 98.620 9.044 1.00 18.74 643 GLU D CA 1
ATOM 3142 C C . GLU D 2 88 ? -7.457 97.942 10.353 1.00 18.98 643 GLU D C 1
ATOM 3143 O O . GLU D 2 88 ? -6.610 97.578 11.131 1.00 19.70 643 GLU D O 1
ATOM 3149 N N . SER D 2 89 ? -8.766 97.759 10.555 1.00 18.66 644 SER D N 1
ATOM 3150 C CA . SER D 2 89 ? -9.300 97.212 11.786 1.00 18.87 644 SER D CA 1
ATOM 3151 C C . SER D 2 89 ? -8.926 95.765 11.937 1.00 20.43 644 SER D C 1
ATOM 3152 O O . SER D 2 89 ? -9.132 95.195 13.050 1.00 22.48 644 SER D O 1
ATOM 3155 N N . GLU D 2 90 ? -8.401 95.137 10.853 1.00 18.17 645 GLU D N 1
ATOM 3156 C CA . GLU D 2 90 ? -8.002 93.754 10.907 1.00 18.10 645 GLU D CA 1
ATOM 3157 C C . GLU D 2 90 ? -6.511 93.500 10.778 1.00 17.52 645 GLU D C 1
ATOM 3158 O O . GLU D 2 90 ? -6.092 92.349 10.695 1.00 16.15 645 GLU D O 1
ATOM 3164 N N . GLN D 2 91 ? -5.723 94.575 10.688 1.00 17.28 646 GLN D N 1
ATOM 3165 C CA . GLN D 2 91 ? -4.254 94.462 10.562 1.00 18.37 646 GLN D CA 1
ATOM 3166 C C . GLN D 2 91 ? -3.691 94.109 11.906 1.00 21.09 646 GLN D C 1
ATOM 3167 O O . GLN D 2 91 ? -4.373 94.295 12.924 1.00 20.89 646 GLN D O 1
ATOM 3173 N N . ALA D 2 92 ? -2.464 93.597 11.897 1.00 20.35 647 ALA D N 1
ATOM 3174 C CA . ALA D 2 92 ? -1.699 93.368 13.085 1.00 23.10 647 ALA D CA 1
ATOM 3175 C C . ALA D 2 92 ? -0.257 93.743 12.818 1.00 26.05 647 ALA D C 1
ATOM 3176 O O . ALA D 2 92 ? 0.538 92.905 12.391 1.00 25.18 647 ALA D O 1
ATOM 3178 N N . GLY D 2 93 ? 0.074 94.986 13.111 1.00 27.41 648 GLY D N 1
ATOM 3179 C CA . GLY D 2 93 ? 1.423 95.498 12.894 1.00 29.85 648 GLY D CA 1
ATOM 3180 C C . GLY D 2 93 ? 1.843 95.469 11.436 1.00 28.80 648 GLY D C 1
ATOM 3181 O O . GLY D 2 93 ? 1.207 96.065 10.606 1.00 30.25 648 GLY D O 1
ATOM 3182 N N . GLY D 2 94 ? 2.886 94.723 11.142 1.00 28.05 649 GLY D N 1
ATOM 3183 C CA . GLY D 2 94 ? 3.385 94.547 9.779 1.00 28.36 649 GLY D CA 1
ATOM 3184 C C . GLY D 2 94 ? 2.661 93.493 8.950 1.00 23.84 649 GLY D C 1
ATOM 3185 O O . GLY D 2 94 ? 2.947 93.345 7.750 1.00 26.37 649 GLY D O 1
ATOM 3186 N N . ARG D 2 95 ? 1.720 92.781 9.575 1.00 22.33 650 ARG D N 1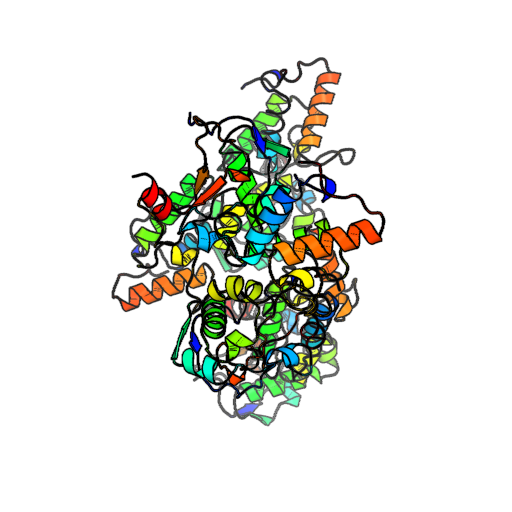
ATOM 3187 C CA . ARG D 2 95 ? 0.920 91.837 8.833 1.00 18.60 650 ARG D CA 1
ATOM 3188 C C . ARG D 2 95 ? -0.326 92.556 8.405 1.00 16.41 650 ARG D C 1
ATOM 3189 O O . ARG D 2 95 ? -1.174 92.841 9.242 1.00 15.42 650 ARG D O 1
ATOM 3197 N N . ILE D 2 96 ? -0.381 92.915 7.137 1.00 14.28 651 ILE D N 1
ATOM 3198 C CA . ILE D 2 96 ? -1.456 93.671 6.596 1.00 15.27 651 ILE D CA 1
ATOM 3199 C C . ILE D 2 96 ? -2.212 93.066 5.408 1.00 15.40 651 ILE D C 1
ATOM 3200 O O . ILE D 2 96 ? -3.096 93.752 4.804 1.00 17.46 651 ILE D O 1
ATOM 3205 N N . LYS D 2 97 ? -2.000 91.780 5.158 1.00 14.74 652 LYS D N 1
ATOM 3206 C CA . LYS D 2 97 ? -2.579 91.086 3.993 1.00 14.34 652 LYS D CA 1
ATOM 3207 C C . LYS D 2 97 ? -3.332 89.869 4.452 1.00 13.83 652 LYS D C 1
ATOM 3208 O O . LYS D 2 97 ? -3.021 89.294 5.551 1.00 14.27 652 LYS D O 1
ATOM 3214 N N . ILE D 2 98 ? -4.289 89.467 3.631 1.00 12.55 653 ILE D N 1
ATOM 3215 C CA . ILE D 2 98 ? -4.990 88.160 3.869 1.00 13.92 653 ILE D CA 1
ATOM 3216 C C . ILE D 2 98 ? -3.946 87.041 3.906 1.00 13.76 653 ILE D C 1
ATOM 3217 O O . ILE D 2 98 ? -3.025 86.981 3.026 1.00 13.77 653 ILE D O 1
ATOM 3222 N N . GLU D 2 99 ? -4.126 86.167 4.895 1.00 14.40 654 GLU D N 1
ATOM 3223 C CA . GLU D 2 99 ? -3.297 84.952 5.046 1.00 16.33 654 GLU D CA 1
ATOM 3224 C C . GLU D 2 99 ? -4.136 83.707 4.833 1.00 16.23 654 GLU D C 1
ATOM 3225 O O . GLU D 2 99 ? -5.340 83.684 5.135 1.00 14.62 654 GLU D O 1
ATOM 3231 N N . ILE D 2 100 ? -3.477 82.653 4.358 1.00 16.07 655 ILE D N 1
ATOM 3232 C CA . ILE D 2 100 ? -4.137 81.344 4.194 1.00 16.39 655 ILE D CA 1
ATOM 3233 C C . ILE D 2 100 ? -3.718 80.445 5.371 1.00 17.39 655 ILE D C 1
ATOM 3234 O O . ILE D 2 100 ? -2.529 80.321 5.682 1.00 19.81 655 ILE D O 1
ATOM 3239 N N . HIS D 2 101 ? -4.692 79.912 6.100 1.00 16.65 656 HIS D N 1
ATOM 3240 C CA . HIS D 2 101 ? -4.490 79.041 7.301 1.00 17.55 656 HIS D CA 1
ATOM 3241 C C . HIS D 2 101 ? -4.893 77.594 6.942 1.00 16.45 656 HIS D C 1
ATOM 3242 O O . HIS D 2 101 ? -5.854 77.415 6.200 1.00 15.22 656 HIS D O 1
ATOM 3249 N N . HIS D 2 102 ? -4.113 76.616 7.407 1.00 16.00 657 HIS D N 1
ATOM 3250 C CA . HIS D 2 102 ? -4.472 75.188 7.300 1.00 15.78 657 HIS D CA 1
ATOM 3251 C C . HIS D 2 102 ? -5.327 74.824 8.520 1.00 16.70 657 HIS D C 1
ATOM 3252 O O . HIS D 2 102 ? -4.888 74.937 9.670 1.00 17.41 657 HIS D O 1
ATOM 3259 N N . LYS D 2 103 ? -6.550 74.381 8.307 1.00 17.21 658 LYS D N 1
ATOM 3260 C CA . LYS D 2 103 ? -7.421 74.105 9.387 1.00 19.10 658 LYS D CA 1
ATOM 3261 C C . LYS D 2 103 ? -6.952 72.911 10.242 1.00 20.40 658 LYS D C 1
ATOM 3262 O O . LYS D 2 103 ? -6.957 73.023 11.458 1.00 19.64 658 LYS D O 1
ATOM 3268 N N . VAL D 2 104 ? -6.523 71.849 9.566 1.00 20.37 659 VAL D N 1
ATOM 3269 C CA . VAL D 2 104 ? -5.826 70.700 10.181 1.00 20.76 659 VAL D CA 1
ATOM 3270 C C . VAL D 2 104 ? -4.351 70.890 9.914 1.00 21.08 659 VAL D C 1
ATOM 3271 O O . VAL D 2 104 ? -3.941 71.041 8.753 1.00 19.35 659 VAL D O 1
ATOM 3275 N N . ARG D 2 105 ? -3.558 70.919 11.000 1.00 21.64 660 ARG D N 1
ATOM 3276 C CA . ARG D 2 105 ? -2.155 71.100 10.896 1.00 24.35 660 ARG D CA 1
ATOM 3277 C C . ARG D 2 105 ? -1.569 70.010 10.002 1.00 22.21 660 ARG D C 1
ATOM 3278 O O . ARG D 2 105 ? -1.926 68.843 10.115 1.00 21.68 660 ARG D O 1
ATOM 3286 N N . ILE D 2 106 ? -0.687 70.427 9.109 1.00 21.17 661 ILE D N 1
ATOM 3287 C CA . ILE D 2 106 ? -0.003 69.526 8.187 1.00 21.87 661 ILE D CA 1
ATOM 3288 C C . ILE D 2 106 ? 0.704 68.375 8.998 1.00 24.33 661 ILE D C 1
ATOM 3289 O O . ILE D 2 106 ? 0.583 67.186 8.681 1.00 22.13 661 ILE D O 1
ATOM 3294 N N . ALA D 2 107 ? 1.356 68.724 10.083 1.00 27.30 662 ALA D N 1
ATOM 3295 C CA . ALA D 2 107 ? 1.912 67.686 10.970 1.00 28.57 662 ALA D CA 1
ATOM 3296 C C . ALA D 2 107 ? 0.900 66.680 11.538 1.00 29.16 662 ALA D C 1
ATOM 3297 O O . ALA D 2 107 ? 1.241 65.532 11.776 1.00 30.84 662 ALA D O 1
ATOM 3299 N N . ASP D 2 108 ? -0.347 67.072 11.737 1.00 27.70 663 ASP D N 1
ATOM 3300 C CA . ASP D 2 108 ? -1.411 66.180 12.157 1.00 27.51 663 ASP D CA 1
ATOM 3301 C C . ASP D 2 108 ? -2.109 65.530 11.001 1.00 26.45 663 ASP D C 1
ATOM 3302 O O . ASP D 2 108 ? -3.174 64.964 11.178 1.00 29.06 663 ASP D O 1
ATOM 3307 N N . GLY D 2 109 ? -1.563 65.668 9.792 1.00 23.90 664 GLY D N 1
ATOM 3308 C CA . GLY D 2 109 ? -2.104 64.992 8.617 1.00 22.59 664 GLY D CA 1
ATOM 3309 C C . GLY D 2 109 ? -2.931 65.838 7.690 1.00 20.74 664 GLY D C 1
ATOM 3310 O O . GLY D 2 109 ? -3.462 65.355 6.741 1.00 20.01 664 GLY D O 1
ATOM 3311 N N . GLY D 2 110 ? -3.033 67.138 7.953 1.00 20.00 665 GLY D N 1
ATOM 3312 C CA . GLY D 2 110 ? -3.738 67.964 7.064 1.00 18.08 665 GLY D CA 1
ATOM 3313 C C . GLY D 2 110 ? -3.058 68.151 5.725 1.00 16.39 665 GLY D C 1
ATOM 3314 O O . GLY D 2 110 ? -1.869 68.151 5.593 1.00 16.16 665 GLY D O 1
ATOM 3315 N N . GLY D 2 111 ? -3.848 68.301 4.680 1.00 15.39 666 GLY D N 1
ATOM 3316 C CA . GLY D 2 111 ? -3.316 68.415 3.321 1.00 15.45 666 GLY D CA 1
ATOM 3317 C C . GLY D 2 111 ? -2.791 69.798 3.021 1.00 15.32 666 GLY D C 1
ATOM 3318 O O . GLY D 2 111 ? -3.436 70.807 3.411 1.00 15.87 666 GLY D O 1
ATOM 3319 N N . VAL D 2 112 ? -1.636 69.863 2.360 1.00 15.62 667 VAL D N 1
ATOM 3320 C CA . VAL D 2 112 ? -0.974 71.119 2.077 1.00 15.83 667 VAL D CA 1
ATOM 3321 C C . VAL D 2 112 ? -1.798 71.938 1.067 1.00 16.31 667 VAL D C 1
ATOM 3322 O O . VAL D 2 112 ? -2.037 73.141 1.279 1.00 15.98 667 VAL D O 1
ATOM 3326 N N . TYR D 2 113 ? -2.252 71.284 -0.001 1.00 15.51 668 TYR D N 1
ATOM 3327 C CA . TYR D 2 113 ? -2.955 71.958 -1.089 1.00 16.01 668 TYR D CA 1
ATOM 3328 C C . TYR D 2 113 ? -4.308 71.249 -1.279 1.00 16.92 668 TYR D C 1
ATOM 3329 O O . TYR D 2 113 ? -4.861 71.237 -2.348 1.00 18.10 668 TYR D O 1
ATOM 3338 N N . ASN D 2 114 ? -4.836 70.718 -0.192 1.00 18.21 669 ASN D N 1
ATOM 3339 C CA . ASN D 2 114 ? -6.230 70.252 -0.189 1.00 17.03 669 ASN D CA 1
ATOM 3340 C C . ASN D 2 114 ? -7.099 71.451 0.065 1.00 16.62 669 ASN D C 1
ATOM 3341 O O . ASN D 2 114 ? -7.053 72.031 1.139 1.00 15.17 669 ASN D O 1
ATOM 3346 N N . MET D 2 115 ? -7.869 71.865 -0.935 1.00 17.16 670 MET D N 1
ATOM 3347 C CA . MET D 2 115 ? -8.711 73.058 -0.843 1.00 17.58 670 MET D CA 1
ATOM 3348 C C . MET D 2 115 ? -9.666 73.009 0.307 1.00 17.12 670 MET D C 1
ATOM 3349 O O . MET D 2 115 ? -10.027 74.064 0.902 1.00 17.82 670 MET D O 1
ATOM 3354 N N . GLY D 2 116 ? -10.024 71.786 0.728 1.00 17.08 671 GLY D N 1
ATOM 3355 C CA . GLY D 2 116 ? -10.915 71.629 1.837 1.00 17.61 671 GLY D CA 1
ATOM 3356 C C . GLY D 2 116 ? -10.243 71.838 3.208 1.00 16.65 671 GLY D C 1
ATOM 3357 O O . GLY D 2 116 ? -10.928 71.829 4.240 1.00 19.35 671 GLY D O 1
ATOM 3358 N N . ASN D 2 117 ? -8.910 72.033 3.227 1.00 16.11 672 ASN D N 1
ATOM 3359 C CA . ASN D 2 117 ? -8.152 72.308 4.418 1.00 15.14 672 ASN D CA 1
ATOM 3360 C C . ASN D 2 117 ? -7.728 73.759 4.549 1.00 14.98 672 ASN D C 1
ATOM 3361 O O . ASN D 2 117 ? -7.050 74.069 5.520 1.00 15.84 672 ASN D O 1
ATOM 3366 N N . LEU D 2 118 ? -8.176 74.624 3.650 1.00 14.93 673 LEU D N 1
ATOM 3367 C CA . LEU D 2 118 ? -7.649 75.992 3.626 1.00 14.59 673 LEU D CA 1
ATOM 3368 C C . LEU D 2 118 ? -8.708 76.988 3.926 1.00 15.86 673 LEU D C 1
ATOM 3369 O O . LEU D 2 118 ? -9.826 76.838 3.443 1.00 16.02 673 LEU D O 1
ATOM 3374 N N . VAL D 2 119 ? -8.345 78.011 4.692 1.00 16.03 674 VAL D N 1
ATOM 3375 C CA . VAL D 2 119 ? -9.225 79.167 4.873 1.00 16.28 674 VAL D CA 1
ATOM 3376 C C . VAL D 2 119 ? -8.422 80.435 4.717 1.00 16.40 674 VAL D C 1
ATOM 3377 O O . VAL D 2 119 ? -7.219 80.461 4.975 1.00 16.80 674 VAL D O 1
ATOM 3381 N N . ALA D 2 120 ? -9.086 81.501 4.246 1.00 15.41 675 ALA D N 1
ATOM 3382 C CA . ALA D 2 120 ? -8.498 82.829 4.246 1.00 15.72 675 ALA D CA 1
ATOM 3383 C C . ALA D 2 120 ? -8.858 83.538 5.532 1.00 15.59 675 ALA D C 1
ATOM 3384 O O . ALA D 2 120 ? -10.025 83.562 5.874 1.00 16.07 675 ALA D O 1
ATOM 3386 N N . VAL D 2 121 ? -7.883 84.136 6.207 1.00 13.69 676 VAL D N 1
ATOM 3387 C CA . VAL D 2 121 ? -8.101 84.870 7.416 1.00 14.97 676 VAL D CA 1
ATOM 3388 C C . VAL D 2 121 ? -7.344 86.141 7.445 1.00 14.13 676 VAL D C 1
ATOM 3389 O O . VAL D 2 121 ? -6.332 86.333 6.718 1.00 14.43 676 VAL D O 1
ATOM 3393 N N . THR D 2 122 ? -7.884 87.088 8.221 1.00 14.43 677 THR D N 1
ATOM 3394 C CA . THR D 2 122 ? -7.094 88.295 8.492 1.00 14.50 677 THR D CA 1
ATOM 3395 C C . THR D 2 122 ? -6.025 88.007 9.480 1.00 15.23 677 THR D C 1
ATOM 3396 O O . THR D 2 122 ? -6.079 87.023 10.185 1.00 16.55 677 THR D O 1
ATOM 3400 N N . PRO D 2 123 ? -5.025 88.879 9.562 1.00 16.50 678 PRO D N 1
ATOM 3401 C CA . PRO D 2 123 ? -3.943 88.707 10.563 1.00 16.90 678 PRO D CA 1
ATOM 3402 C C . PRO D 2 123 ? -4.504 88.731 11.993 1.00 17.72 678 PRO D C 1
ATOM 3403 O O . PRO D 2 123 ? -4.118 87.883 12.822 1.00 15.17 678 PRO D O 1
ATOM 3407 N N . LYS D 2 124 ? -5.472 89.611 12.260 1.00 18.29 679 LYS D N 1
ATOM 3408 C CA . LYS D 2 124 ? -6.052 89.720 13.619 1.00 19.27 679 LYS D CA 1
ATOM 3409 C C . LYS D 2 124 ? -6.711 88.408 13.980 1.00 19.00 679 LYS D C 1
ATOM 3410 O O . LYS D 2 124 ? -6.508 87.893 15.041 1.00 18.67 679 LYS D 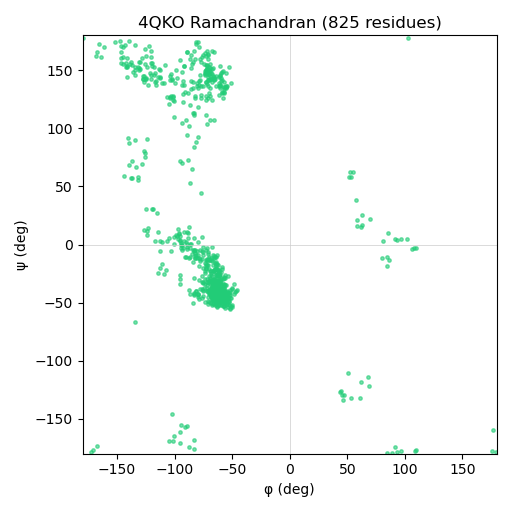O 1
ATOM 3416 N N . ARG D 2 125 ? -7.430 87.810 13.045 1.00 18.89 680 ARG D N 1
ATOM 3417 C CA . ARG D 2 125 ? -8.158 86.567 13.336 1.00 18.06 680 ARG D CA 1
ATOM 3418 C C . ARG D 2 125 ? -7.195 85.402 13.410 1.00 19.84 680 ARG D C 1
ATOM 3419 O O . ARG D 2 125 ? -7.341 84.508 14.305 1.00 21.72 680 ARG D O 1
ATOM 3427 N N . HIS D 2 126 ? -6.211 85.412 12.522 1.00 18.06 681 HIS D N 1
ATOM 3428 C CA . HIS D 2 126 ? -5.176 84.409 12.497 1.00 20.76 681 HIS D CA 1
ATOM 3429 C C . HIS D 2 126 ? -4.389 84.358 13.848 1.00 19.76 681 HIS D C 1
ATOM 3430 O O . HIS D 2 126 ? -4.116 83.277 14.336 1.00 19.83 681 HIS D O 1
ATOM 3437 N N . ILE D 2 127 ? -4.001 85.488 14.418 1.00 21.68 682 ILE D N 1
ATOM 3438 C CA . ILE D 2 127 ? -3.389 85.551 15.755 1.00 23.75 682 ILE D CA 1
ATOM 3439 C C . ILE D 2 127 ? -4.304 84.927 16.839 1.00 24.39 682 ILE D C 1
ATOM 3440 O O . ILE D 2 127 ? -3.842 84.139 17.637 1.00 24.24 682 ILE D O 1
ATOM 3445 N N . GLU D 2 128 ? -5.595 85.235 16.802 1.00 23.97 683 GLU D N 1
ATOM 3446 C CA . GLU D 2 128 ? -6.554 84.632 17.739 1.00 26.17 683 GLU D CA 1
ATOM 3447 C C . GLU D 2 128 ? -6.561 83.119 17.632 1.00 25.75 683 GLU D C 1
ATOM 3448 O O . GLU D 2 128 ? -6.523 82.397 18.636 1.00 27.51 683 GLU D O 1
ATOM 3454 N N . ILE D 2 129 ? -6.580 82.618 16.410 1.00 22.80 684 ILE D N 1
ATOM 3455 C CA . ILE D 2 129 ? -6.579 81.187 16.213 1.00 24.32 684 ILE D CA 1
ATOM 3456 C C . ILE D 2 129 ? -5.330 80.528 16.760 1.00 25.90 684 ILE D C 1
ATOM 3457 O O . ILE D 2 129 ? -5.402 79.468 17.427 1.00 26.11 684 ILE D O 1
ATOM 3462 N N A HIS D 2 130 ? -4.188 81.148 16.553 0.50 26.55 685 HIS D N 1
ATOM 3463 N N B HIS D 2 130 ? -4.181 81.161 16.503 0.50 26.81 685 HIS D N 1
ATOM 3464 C CA A HIS D 2 130 ? -2.962 80.519 16.958 0.50 28.37 685 HIS D CA 1
ATOM 3465 C CA B HIS D 2 130 ? -2.869 80.668 16.938 0.50 29.04 685 HIS D CA 1
ATOM 3466 C C A HIS D 2 130 ? -2.649 80.680 18.459 0.50 28.25 685 HIS D C 1
ATOM 3467 C C B HIS D 2 130 ? -2.820 80.591 18.460 0.50 29.14 685 HIS D C 1
ATOM 3468 O O A HIS D 2 130 ? -1.893 79.866 19.009 0.50 27.72 685 HIS D O 1
ATOM 3469 O O B HIS D 2 130 ? -2.457 79.528 19.013 0.50 28.64 685 HIS D O 1
ATOM 3482 N N . LYS D 2 131 ? -3.252 81.663 19.124 1.00 28.02 686 LYS D N 1
ATOM 3483 C CA . LYS D 2 131 ? -3.228 81.747 20.568 1.00 33.35 686 LYS D CA 1
ATOM 3484 C C . LYS D 2 131 ? -4.032 80.597 21.215 1.00 34.10 686 LYS D C 1
ATOM 3485 O O . LYS D 2 131 ? -3.588 80.012 22.198 1.00 34.52 686 LYS D O 1
ATOM 3491 N N . GLY D 2 132 ? -5.193 80.323 20.631 1.00 31.77 687 GLY D N 1
ATOM 3492 C CA . GLY D 2 132 ? -6.182 79.339 21.096 1.00 35.48 687 GLY D CA 1
ATOM 3493 C C . GLY D 2 132 ? -5.817 77.880 20.827 1.00 44.91 687 GLY D C 1
ATOM 3494 O O . GLY D 2 132 ? -6.534 76.956 21.293 1.00 43.57 687 GLY D O 1
ATOM 3495 N N . GLY D 2 133 ? -4.749 77.680 20.049 1.00 46.20 688 GLY D N 1
ATOM 3496 C CA . GLY D 2 133 ? -4.107 76.382 19.891 1.00 55.61 688 GLY D CA 1
ATOM 3497 C C . GLY D 2 133 ? -4.901 75.416 19.053 1.00 58.63 688 GLY D C 1
ATOM 3498 O O . GLY D 2 133 ? -4.694 74.211 19.180 1.00 68.05 688 GLY D O 1
ATOM 3499 N N . MET E 1 1 ? 24.546 154.027 10.835 1.00 89.59 1 MET E N 1
ATOM 3500 C CA . MET E 1 1 ? 25.399 152.822 10.572 1.00 85.52 1 MET E CA 1
ATOM 3501 C C . MET E 1 1 ? 24.580 151.499 10.470 1.00 76.40 1 MET E C 1
ATOM 3502 O O . MET E 1 1 ? 25.079 150.463 10.904 1.00 87.18 1 MET E O 1
ATOM 3507 N N . LYS E 1 2 ? 23.364 151.496 9.900 1.00 73.48 2 LYS E N 1
ATOM 3508 C CA . LYS E 1 2 ? 22.477 150.334 10.090 1.00 70.23 2 LYS E CA 1
ATOM 3509 C C . LYS E 1 2 ? 21.732 149.744 8.900 1.00 63.73 2 LYS E C 1
ATOM 3510 O O . LYS E 1 2 ? 21.956 148.590 8.578 1.00 61.78 2 LYS E O 1
ATOM 3516 N N . SER E 1 3 ? 20.786 150.466 8.315 1.00 55.60 3 SER E N 1
ATOM 3517 C CA . SER E 1 3 ? 19.826 149.828 7.378 1.00 54.16 3 SER E CA 1
ATOM 3518 C C . SER E 1 3 ? 19.937 150.209 5.889 1.00 49.54 3 SER E C 1
ATOM 3519 O O . SER E 1 3 ? 19.358 149.561 5.024 1.00 48.16 3 SER E O 1
ATOM 3522 N N . LYS E 1 4 ? 20.623 151.299 5.611 1.00 43.08 4 LYS E N 1
ATOM 3523 C CA . LYS E 1 4 ? 20.806 151.772 4.249 1.00 44.77 4 LYS E CA 1
ATOM 3524 C C . LYS E 1 4 ? 22.196 152.367 4.236 1.00 41.14 4 LYS E C 1
ATOM 3525 O O . LYS E 1 4 ? 22.762 152.748 5.278 1.00 37.78 4 LYS E O 1
ATOM 3531 N N . ILE E 1 5 ? 22.791 152.396 3.058 1.00 40.80 5 ILE E N 1
ATOM 3532 C CA . ILE E 1 5 ? 24.188 152.693 2.979 1.00 37.08 5 ILE E CA 1
ATOM 3533 C C . ILE E 1 5 ? 24.530 154.128 3.358 1.00 35.99 5 ILE E C 1
ATOM 3534 O O . ILE E 1 5 ? 25.635 154.394 3.821 1.00 35.17 5 ILE E O 1
ATOM 3539 N N . SER E 1 6 ? 23.590 155.052 3.193 1.00 41.24 6 SER E N 1
ATOM 3540 C CA . SER E 1 6 ? 23.823 156.456 3.563 1.00 43.00 6 SER E CA 1
ATOM 3541 C C . SER E 1 6 ? 24.065 156.637 5.061 1.00 46.53 6 SER E C 1
ATOM 3542 O O . SER E 1 6 ? 24.430 157.719 5.498 1.00 44.47 6 SER E O 1
ATOM 3545 N N . GLU E 1 7 ? 23.864 155.592 5.862 1.00 45.28 7 GLU E N 1
ATOM 3546 C CA . GLU E 1 7 ? 24.069 155.720 7.296 1.00 45.63 7 GLU E CA 1
ATOM 3547 C C . GLU E 1 7 ? 25.466 155.301 7.737 1.00 45.56 7 GLU E C 1
ATOM 3548 O O . GLU E 1 7 ? 25.783 155.383 8.933 1.00 44.84 7 GLU E O 1
ATOM 3554 N N . TYR E 1 8 ? 26.296 154.875 6.783 1.00 37.74 8 TYR E N 1
ATOM 3555 C CA . TYR E 1 8 ? 27.667 154.543 7.079 1.00 37.37 8 TYR E CA 1
ATOM 3556 C C . TYR E 1 8 ? 28.521 155.692 6.695 1.00 34.13 8 TYR E C 1
ATOM 3557 O O . TYR E 1 8 ? 28.303 156.232 5.645 1.00 32.79 8 TYR E O 1
ATOM 3566 N N . THR E 1 9 ? 29.523 156.050 7.502 1.00 33.95 9 THR E N 1
ATOM 3567 C CA . THR E 1 9 ? 30.641 156.793 6.931 1.00 37.02 9 THR E CA 1
ATOM 3568 C C . THR E 1 9 ? 31.387 155.876 5.937 1.00 35.82 9 THR E C 1
ATOM 3569 O O . THR E 1 9 ? 31.212 154.633 5.916 1.00 35.32 9 THR E O 1
ATOM 3573 N N . GLU E 1 10 ? 32.239 156.480 5.131 1.00 35.08 10 GLU E N 1
ATOM 3574 C CA . GLU E 1 10 ? 33.032 155.681 4.194 1.00 36.09 10 GLU E CA 1
ATOM 3575 C C . GLU E 1 10 ? 33.925 154.764 5.007 1.00 36.86 10 GLU E C 1
ATOM 3576 O O . GLU E 1 10 ? 34.126 153.601 4.649 1.00 35.44 10 GLU E O 1
ATOM 3582 N N . LYS E 1 11 ? 34.485 155.290 6.082 1.00 34.83 11 LYS E N 1
ATOM 3583 C CA . LYS E 1 11 ? 35.400 154.531 6.871 1.00 36.92 11 LYS E CA 1
ATOM 3584 C C . LYS E 1 11 ? 34.652 153.348 7.497 1.00 34.36 11 LYS E C 1
ATOM 3585 O O . LYS E 1 11 ? 35.225 152.266 7.645 1.00 35.10 11 LYS E O 1
ATOM 3591 N N . GLU E 1 12 ? 33.394 153.551 7.876 1.00 33.45 12 GLU E N 1
ATOM 3592 C CA . GLU E 1 12 ? 32.657 152.455 8.487 1.00 35.03 12 GLU E CA 1
ATOM 3593 C C . GLU E 1 12 ? 32.344 151.365 7.459 1.00 34.68 12 GLU E C 1
ATOM 3594 O O . GLU E 1 12 ? 32.396 150.162 7.769 1.00 33.33 12 GLU E O 1
ATOM 3600 N N . PHE E 1 13 ? 31.934 151.791 6.268 1.00 30.95 13 PHE E N 1
ATOM 3601 C CA . PHE E 1 13 ? 31.660 150.827 5.181 1.00 28.41 13 PHE E CA 1
ATOM 3602 C C . PHE E 1 13 ? 32.931 150.031 4.785 1.00 26.18 13 PHE E C 1
ATOM 3603 O O . PHE E 1 13 ? 32.908 148.793 4.674 1.00 27.87 13 PHE E O 1
ATOM 3611 N N . LEU E 1 14 ? 34.053 150.725 4.687 1.00 25.38 14 LEU E N 1
ATOM 3612 C CA . LEU E 1 14 ? 35.331 150.070 4.445 1.00 28.15 14 LEU E CA 1
ATOM 3613 C C . LEU E 1 14 ? 35.610 148.991 5.518 1.00 29.02 14 LEU E C 1
ATOM 3614 O O . LEU E 1 14 ? 35.981 147.855 5.210 1.00 26.83 14 LEU E O 1
ATOM 3619 N N . GLU E 1 15 ? 35.453 149.349 6.779 1.00 29.23 15 GLU E N 1
ATOM 3620 C CA . GLU E 1 15 ? 35.520 148.355 7.865 1.00 33.58 15 GLU E CA 1
ATOM 3621 C C . GLU E 1 15 ? 34.605 147.111 7.726 1.00 30.24 15 GLU E C 1
ATOM 3622 O O . GLU E 1 15 ? 35.081 145.958 7.869 1.00 26.52 15 GLU E O 1
ATOM 3628 N N . PHE E 1 16 ? 33.338 147.346 7.430 1.00 28.38 16 PHE E N 1
ATOM 3629 C CA . PHE E 1 16 ? 32.417 146.277 7.082 1.00 28.79 16 PHE E CA 1
ATOM 3630 C C . PHE E 1 16 ? 32.956 145.384 5.924 1.00 27.02 16 PHE E C 1
ATOM 3631 O O . PHE E 1 16 ? 32.927 144.105 5.980 1.00 25.78 16 PHE E O 1
ATOM 3639 N N . VAL E 1 17 ? 33.415 146.047 4.866 1.00 26.89 17 VAL E N 1
ATOM 3640 C CA . VAL E 1 17 ? 33.885 145.318 3.691 1.00 24.65 17 VAL E CA 1
ATOM 3641 C C . VAL E 1 17 ? 35.124 144.516 4.046 1.00 24.82 17 VAL E C 1
ATOM 3642 O O . VAL E 1 17 ? 35.243 143.361 3.635 1.00 21.80 17 VAL E O 1
ATOM 3646 N N . LYS E 1 18 ? 36.052 145.108 4.789 1.00 24.74 18 LYS E N 1
ATOM 3647 C CA . LYS E 1 18 ? 37.222 144.381 5.223 1.00 28.61 18 LYS E CA 1
ATOM 3648 C C . LYS E 1 18 ? 36.851 143.157 6.034 1.00 27.19 18 LYS E C 1
ATOM 3649 O O . LYS E 1 18 ? 37.484 142.076 5.916 1.00 26.18 18 LYS E O 1
ATOM 3655 N N . ASP E 1 19 ? 35.860 143.316 6.898 1.00 26.94 19 ASP E N 1
ATOM 3656 C CA . ASP E 1 19 ? 35.464 142.181 7.771 1.00 28.52 19 ASP E CA 1
ATOM 3657 C C . ASP E 1 19 ? 34.920 141.038 6.915 1.00 26.31 19 ASP E C 1
ATOM 3658 O O . ASP E 1 19 ? 35.199 139.853 7.190 1.00 24.98 19 ASP E O 1
ATOM 3663 N N . ILE E 1 20 ? 34.145 141.378 5.886 1.00 23.24 20 ILE E N 1
ATOM 3664 C CA . ILE E 1 20 ? 33.642 140.359 4.990 1.00 23.66 20 ILE E CA 1
ATOM 3665 C C . ILE E 1 20 ? 34.816 139.752 4.215 1.00 23.87 20 ILE E C 1
ATOM 3666 O O . ILE E 1 20 ? 34.980 138.520 4.200 1.00 22.69 20 ILE E O 1
ATOM 3671 N N . TYR E 1 21 ? 35.628 140.595 3.606 1.00 20.60 21 TYR E N 1
ATOM 3672 C CA . TYR E 1 21 ? 36.636 140.160 2.691 1.00 21.53 21 TYR E CA 1
ATOM 3673 C C . TYR E 1 21 ? 37.654 139.256 3.369 1.00 22.17 21 TYR E C 1
ATOM 3674 O O . TYR E 1 21 ? 38.140 138.298 2.740 1.00 22.87 21 TYR E O 1
ATOM 3683 N N . THR E 1 22 ? 38.010 139.575 4.624 1.00 21.69 22 THR E N 1
ATOM 3684 C CA . THR E 1 22 ? 39.048 138.873 5.349 1.00 23.31 22 THR E CA 1
ATOM 3685 C C . THR E 1 22 ? 38.430 137.794 6.212 1.00 24.66 22 THR E C 1
ATOM 3686 O O . THR E 1 22 ? 39.172 137.069 6.908 1.00 25.33 22 THR E O 1
ATOM 3690 N N . ASN E 1 23 ? 37.108 137.624 6.126 1.00 21.53 23 ASN E N 1
ATOM 3691 C CA . ASN E 1 23 ? 36.429 136.640 6.932 1.00 23.43 23 ASN E CA 1
ATOM 3692 C C . ASN E 1 23 ? 36.745 136.734 8.451 1.00 25.18 23 ASN E C 1
ATOM 3693 O O . ASN E 1 23 ? 37.207 135.770 9.076 1.00 24.46 23 ASN E O 1
ATOM 3698 N N . ASN E 1 24 ? 36.467 137.905 9.001 1.00 27.71 24 ASN E N 1
ATOM 3699 C CA . ASN E 1 24 ? 36.748 138.213 10.385 1.00 28.66 24 ASN E CA 1
ATOM 3700 C C . ASN E 1 24 ? 35.796 137.373 11.278 1.00 28.29 24 ASN E C 1
ATOM 3701 O O . ASN E 1 24 ? 34.566 137.644 11.332 1.00 27.66 24 ASN E O 1
ATOM 3706 N N . LYS E 1 25 ? 36.359 136.351 11.930 1.00 30.02 25 LYS E N 1
ATOM 3707 C CA . LYS E 1 25 ? 35.563 135.432 12.748 1.00 33.25 25 LYS E CA 1
ATOM 3708 C C . LYS E 1 25 ? 34.903 136.058 14.016 1.00 35.97 25 LYS E C 1
ATOM 3709 O O . LYS E 1 25 ? 33.900 135.546 14.491 1.00 36.14 25 LYS E O 1
ATOM 3715 N N . LYS E 1 26 ? 35.439 137.173 14.522 1.00 41.18 26 LYS E N 1
ATOM 3716 C CA . LYS E 1 26 ? 34.763 137.929 15.611 1.00 44.29 26 LYS E CA 1
ATOM 3717 C C . LYS E 1 26 ? 33.401 138.467 15.170 1.00 41.80 26 LYS E C 1
ATOM 3718 O O . LYS E 1 26 ? 32.422 138.346 15.910 1.00 40.88 26 LYS E O 1
ATOM 3724 N N . LYS E 1 27 ? 33.343 139.063 13.975 1.00 36.72 27 LYS E N 1
ATOM 3725 C CA . LYS E 1 27 ? 32.082 139.596 13.452 1.00 36.03 27 LYS E CA 1
ATOM 3726 C C . LYS E 1 27 ? 31.228 138.492 12.923 1.00 34.05 27 LYS E C 1
ATOM 3727 O O . LYS E 1 27 ? 30.014 138.527 13.057 1.00 32.22 27 LYS E O 1
ATOM 3733 N N . PHE E 1 28 ? 31.888 137.527 12.275 1.00 32.29 28 PHE E N 1
ATOM 3734 C CA . PHE E 1 28 ? 31.200 136.467 11.532 1.00 31.34 28 PHE E CA 1
ATOM 3735 C C . PHE E 1 28 ? 31.735 135.120 12.050 1.00 32.60 28 PHE E C 1
ATOM 3736 O O . PHE E 1 28 ? 32.576 134.514 11.416 1.00 33.45 28 PHE E O 1
ATOM 3744 N N . PRO E 1 29 ? 31.217 134.649 13.209 1.00 33.12 29 PRO E N 1
ATOM 3745 C CA . PRO E 1 29 ? 31.687 133.404 13.801 1.00 34.38 29 PRO E CA 1
ATOM 3746 C C . PRO E 1 29 ? 31.343 132.163 12.983 1.00 31.03 29 PRO E C 1
ATOM 3747 O O . PRO E 1 29 ? 32.061 131.190 13.048 1.00 33.44 29 PRO E O 1
ATOM 3751 N N . THR E 1 30 ? 30.269 132.205 12.205 1.00 29.70 30 THR E N 1
ATOM 3752 C CA . THR E 1 30 ? 29.829 131.024 11.435 1.00 28.30 30 THR E CA 1
ATOM 3753 C C . THR E 1 30 ? 29.703 131.336 9.986 1.00 26.64 30 THR E C 1
ATOM 3754 O O . THR E 1 30 ? 29.566 132.527 9.606 1.00 25.82 30 THR E O 1
ATOM 3758 N N . GLU E 1 31 ? 29.683 130.284 9.172 1.00 24.03 31 GLU E N 1
ATOM 3759 C CA . GLU E 1 31 ? 29.514 130.482 7.724 1.00 24.88 31 GLU E CA 1
ATOM 3760 C C . GLU E 1 31 ? 28.171 131.094 7.409 1.00 24.39 31 GLU E C 1
ATOM 3761 O O . GLU E 1 31 ? 28.058 131.942 6.525 1.00 24.81 31 GLU E O 1
ATOM 3767 N N . GLU E 1 32 ? 27.144 130.642 8.126 1.00 25.78 32 GLU E N 1
ATOM 3768 C CA . GLU E 1 32 ? 25.802 131.249 8.092 1.00 26.13 32 GLU E CA 1
ATOM 3769 C C . GLU E 1 32 ? 25.822 132.757 8.337 1.00 24.78 32 GLU E C 1
ATOM 3770 O O . GLU E 1 32 ? 25.188 133.519 7.620 1.00 24.42 32 GLU E O 1
ATOM 3776 N N . SER E 1 33 ? 26.586 133.206 9.296 1.00 24.36 33 SER E N 1
ATOM 3777 C CA . SER E 1 33 ? 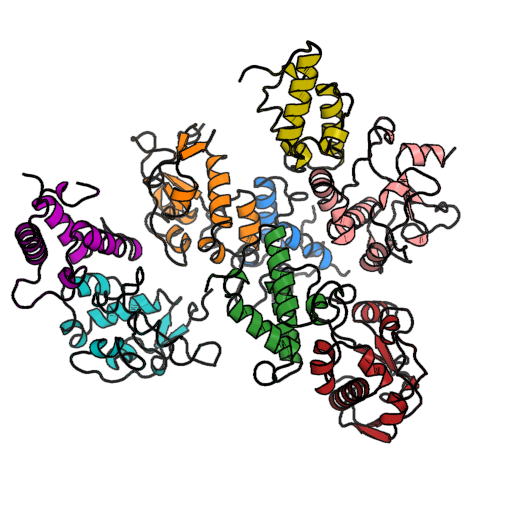26.575 134.641 9.596 1.00 25.64 33 SER E CA 1
ATOM 3778 C C . SER E 1 33 ? 27.330 135.421 8.498 1.00 23.93 33 SER E C 1
ATOM 3779 O O . SER E 1 33 ? 26.987 136.553 8.192 1.00 22.74 33 SER E O 1
ATOM 3782 N N . HIS E 1 34 ? 28.325 134.780 7.877 1.00 23.46 34 HIS E N 1
ATOM 3783 C CA . HIS E 1 34 ? 29.027 135.337 6.707 1.00 23.16 34 HIS E CA 1
ATOM 3784 C C . HIS E 1 34 ? 28.150 135.512 5.481 1.00 22.00 34 HIS E C 1
ATOM 3785 O O . HIS E 1 34 ? 28.082 136.588 4.887 1.00 22.32 34 HIS E O 1
ATOM 3792 N N . ILE E 1 35 ? 27.381 134.479 5.176 1.00 21.92 35 ILE E N 1
ATOM 3793 C CA . ILE E 1 35 ? 26.405 134.538 4.109 1.00 21.43 35 ILE E CA 1
ATOM 3794 C C . ILE E 1 35 ? 25.460 135.697 4.314 1.00 22.81 35 ILE E C 1
ATOM 3795 O O . ILE E 1 35 ? 25.180 136.479 3.365 1.00 22.88 35 ILE E O 1
ATOM 3800 N N . GLN E 1 36 ? 24.987 135.848 5.549 1.00 23.77 36 GLN E N 1
ATOM 3801 C CA A GLN E 1 36 ? 24.056 136.920 5.797 0.50 26.49 36 GLN E CA 1
ATOM 3802 C CA B GLN E 1 36 ? 24.098 136.952 5.951 0.50 25.46 36 GLN E CA 1
ATOM 3803 C C . GLN E 1 36 ? 24.729 138.293 5.633 1.00 24.22 36 GLN E C 1
ATOM 3804 O O . GLN E 1 36 ? 24.123 139.177 5.111 1.00 24.32 36 GLN E O 1
ATOM 3815 N N . ALA E 1 37 ? 25.981 138.454 6.040 1.00 23.68 37 ALA E N 1
ATOM 3816 C CA . ALA E 1 37 ? 26.749 139.701 5.758 1.00 24.76 37 ALA E CA 1
ATOM 3817 C C . ALA E 1 37 ? 26.882 139.978 4.288 1.00 22.05 37 ALA E C 1
ATOM 3818 O O . ALA E 1 37 ? 26.797 141.162 3.849 1.00 22.60 37 ALA E O 1
ATOM 3820 N N . VAL E 1 38 ? 27.152 138.927 3.517 1.00 21.40 38 VAL E N 1
ATOM 3821 C CA . VAL E 1 38 ? 27.312 139.120 2.057 1.00 22.23 38 VAL E CA 1
ATOM 3822 C C . VAL E 1 38 ? 25.976 139.519 1.416 1.00 23.32 38 VAL E C 1
ATOM 3823 O O . VAL E 1 38 ? 25.922 140.389 0.553 1.00 23.26 38 VAL E O 1
ATOM 3827 N N . LEU E 1 39 ? 24.891 138.864 1.841 1.00 24.03 39 LEU E N 1
ATOM 3828 C CA . LEU E 1 39 ? 23.551 139.279 1.400 1.00 24.56 39 LEU E CA 1
ATOM 3829 C C . LEU E 1 39 ? 23.225 140.704 1.829 1.00 25.73 39 LEU E C 1
ATOM 3830 O O . LEU E 1 39 ? 22.597 141.450 1.092 1.00 29.57 39 LEU E O 1
ATOM 3835 N N . GLU E 1 40 ? 23.686 141.115 2.989 1.00 27.56 40 GLU E N 1
ATOM 3836 C CA . GLU E 1 40 ? 23.493 142.506 3.422 1.00 30.24 40 GLU E CA 1
ATOM 3837 C C . GLU E 1 40 ? 24.360 143.462 2.630 1.00 29.51 40 GLU E C 1
ATOM 3838 O O . GLU E 1 40 ? 23.965 144.592 2.331 1.00 29.03 40 GLU E O 1
ATOM 3844 N N . PHE E 1 41 ? 25.569 143.060 2.293 1.00 26.36 41 PHE E N 1
ATOM 3845 C CA . PHE E 1 41 ? 26.380 143.895 1.338 1.00 24.40 41 PHE E CA 1
ATOM 3846 C C . PHE E 1 41 ? 25.680 144.165 -0.002 1.00 23.56 41 PHE E C 1
ATOM 3847 O O . PHE E 1 41 ? 25.723 145.286 -0.498 1.00 24.51 41 PHE E O 1
ATOM 3855 N N . LYS E 1 42 ? 25.094 143.110 -0.593 1.00 25.39 42 LYS E N 1
ATOM 3856 C CA . LYS E 1 42 ? 24.412 143.187 -1.845 1.00 23.98 42 LYS E CA 1
ATOM 3857 C C . LYS E 1 42 ? 23.338 144.274 -1.736 1.00 28.94 42 LYS E C 1
ATOM 3858 O O . LYS E 1 42 ? 23.239 145.154 -2.605 1.00 26.28 42 LYS E O 1
ATOM 3864 N N . LYS E 1 43 ? 22.572 144.191 -0.654 1.00 29.80 43 LYS E N 1
ATOM 3865 C CA . LYS E 1 43 ? 21.455 145.131 -0.383 1.00 34.87 43 LYS E CA 1
ATOM 3866 C C . LYS E 1 43 ? 21.879 146.506 -0.074 1.00 29.47 43 LYS E C 1
ATOM 3867 O O . LYS E 1 43 ? 21.314 147.473 -0.576 1.00 30.34 43 LYS E O 1
ATOM 3873 N N . LEU E 1 44 ? 22.902 146.654 0.747 1.00 28.53 44 LEU E N 1
ATOM 3874 C CA . LEU E 1 44 ? 23.400 147.994 1.026 1.00 28.43 44 LEU E CA 1
ATOM 3875 C C . LEU E 1 44 ? 23.827 148.735 -0.232 1.00 26.77 44 LEU E C 1
ATOM 3876 O O . LEU E 1 44 ? 23.416 149.867 -0.470 1.00 26.36 44 LEU E O 1
ATOM 3881 N N . THR E 1 45 ? 24.692 148.121 -1.031 1.00 25.16 45 THR E N 1
ATOM 3882 C CA . THR E 1 45 ? 25.299 148.832 -2.174 1.00 26.18 45 THR E CA 1
ATOM 3883 C C . THR E 1 45 ? 24.311 149.112 -3.301 1.00 27.88 45 THR E C 1
ATOM 3884 O O . THR E 1 45 ? 24.431 150.139 -3.998 1.00 31.00 45 THR E O 1
ATOM 3888 N N . GLU E 1 46 ? 23.353 148.205 -3.472 1.00 27.91 46 GLU E N 1
ATOM 3889 C CA . GLU E 1 46 ? 22.484 148.175 -4.653 1.00 30.08 46 GLU E CA 1
ATOM 3890 C C . GLU E 1 46 ? 23.224 148.022 -6.021 1.00 29.77 46 GLU E C 1
ATOM 3891 O O . GLU E 1 46 ? 22.658 148.260 -7.086 1.00 31.10 46 GLU E O 1
ATOM 3897 N N . HIS E 1 47 ? 24.484 147.607 -6.007 1.00 27.83 47 HIS E N 1
ATOM 3898 C CA . HIS E 1 47 ? 25.265 147.613 -7.200 1.00 26.46 47 HIS E CA 1
ATOM 3899 C C . HIS E 1 47 ? 24.926 146.393 -8.027 1.00 27.19 47 HIS E C 1
ATOM 3900 O O . HIS E 1 47 ? 24.792 145.307 -7.479 1.00 24.79 47 HIS E O 1
ATOM 3907 N N . PRO E 1 48 ? 24.809 146.532 -9.349 1.00 29.72 48 PRO E N 1
ATOM 3908 C CA . PRO E 1 48 ? 24.407 145.362 -10.143 1.00 29.30 48 PRO E CA 1
ATOM 3909 C C . PRO E 1 48 ? 25.403 144.209 -10.196 1.00 29.44 48 PRO E C 1
ATOM 3910 O O . PRO E 1 48 ? 24.989 143.103 -10.507 1.00 30.54 48 PRO E O 1
ATOM 3914 N N . SER E 1 49 ? 26.675 144.467 -9.947 1.00 26.05 49 SER E N 1
ATOM 3915 C CA . SER E 1 49 ? 27.679 143.383 -9.793 1.00 26.71 49 SER E CA 1
ATOM 3916 C C . SER E 1 49 ? 27.581 142.611 -8.500 1.00 24.06 49 SER E C 1
ATOM 3917 O O . SER E 1 49 ? 28.187 141.552 -8.357 1.00 23.15 49 SER E O 1
ATOM 3920 N N . GLY E 1 50 ? 26.865 143.154 -7.523 1.00 22.88 50 GLY E N 1
ATOM 3921 C CA . GLY E 1 50 ? 26.700 142.505 -6.243 1.00 21.13 50 GLY E CA 1
ATOM 3922 C C . GLY E 1 50 ? 27.910 141.909 -5.594 1.00 21.17 50 GLY E C 1
ATOM 3923 O O . GLY E 1 50 ? 28.962 142.562 -5.491 1.00 21.52 50 GLY E O 1
ATOM 3924 N N . SER E 1 51 ? 27.796 140.645 -5.187 1.00 18.54 51 SER E N 1
ATOM 3925 C CA . SER E 1 51 ? 28.923 139.926 -4.590 1.00 18.18 51 SER E CA 1
ATOM 3926 C C . SER E 1 51 ? 30.110 139.723 -5.490 1.00 16.30 51 SER E C 1
ATOM 3927 O O . SER E 1 51 ? 31.201 139.472 -4.994 1.00 16.81 51 SER E O 1
ATOM 3930 N N . ASP E 1 52 ? 29.954 139.883 -6.791 1.00 17.27 52 ASP E N 1
ATOM 3931 C CA . ASP E 1 52 ? 31.084 139.806 -7.728 1.00 18.47 52 ASP E CA 1
ATOM 3932 C C . ASP E 1 52 ? 32.058 140.912 -7.407 1.00 17.72 52 ASP E C 1
ATOM 3933 O O . ASP E 1 52 ? 33.224 140.733 -7.631 1.00 16.62 52 ASP E O 1
ATOM 3938 N N . LEU E 1 53 ? 31.617 142.017 -6.790 1.00 17.10 53 LEU E N 1
ATOM 3939 C CA . LEU E 1 53 ? 32.603 143.040 -6.373 1.00 17.06 53 LEU E CA 1
ATOM 3940 C C . LEU E 1 53 ? 33.664 142.505 -5.426 1.00 17.01 53 LEU E C 1
ATOM 3941 O O . LEU E 1 53 ? 34.844 142.927 -5.524 1.00 20.67 53 LEU E O 1
ATOM 3946 N N . LEU E 1 54 ? 33.259 141.552 -4.578 1.00 16.49 54 LEU E N 1
ATOM 3947 C CA . LEU E 1 54 ? 34.147 140.962 -3.589 1.00 17.34 54 LEU E CA 1
ATOM 3948 C C . LEU E 1 54 ? 35.037 139.828 -4.122 1.00 17.31 54 LEU E C 1
ATOM 3949 O O . LEU E 1 54 ? 36.196 139.732 -3.760 1.00 18.94 54 LEU E O 1
ATOM 3954 N N . TYR E 1 55 ? 34.437 138.983 -4.935 1.00 16.25 55 TYR E N 1
ATOM 3955 C CA . TYR E 1 55 ? 35.001 137.658 -5.321 1.00 15.04 55 TYR E CA 1
ATOM 3956 C C . TYR E 1 55 ? 35.365 137.498 -6.806 1.00 15.84 55 TYR E C 1
ATOM 3957 O O . TYR E 1 55 ? 36.143 136.578 -7.163 1.00 17.14 55 TYR E O 1
ATOM 3966 N N . TYR E 1 56 ? 34.727 138.283 -7.700 1.00 15.35 56 TYR E N 1
ATOM 3967 C CA . TYR E 1 56 ? 34.989 138.263 -9.135 1.00 16.05 56 TYR E CA 1
ATOM 3968 C C . TYR E 1 56 ? 35.169 139.711 -9.674 1.00 17.30 56 TYR E C 1
ATOM 3969 O O . TYR E 1 56 ? 34.453 140.175 -10.560 1.00 18.23 56 TYR E O 1
ATOM 3978 N N . PRO E 1 57 ? 36.115 140.452 -9.077 1.00 17.57 57 PRO E N 1
ATOM 3979 C CA . PRO E 1 57 ? 36.234 141.873 -9.312 1.00 18.22 57 PRO E CA 1
ATOM 3980 C C . PRO E 1 57 ? 36.748 142.150 -10.707 1.00 20.16 57 PRO E C 1
ATOM 3981 O O . PRO E 1 57 ? 37.500 141.293 -11.284 1.00 20.51 57 PRO E O 1
ATOM 3985 N N . ASN E 1 58 ? 36.357 143.280 -11.268 1.00 20.79 58 ASN E N 1
ATOM 3986 C CA . ASN E 1 58 ? 36.870 143.708 -12.542 1.00 23.53 58 ASN E CA 1
ATOM 3987 C C . ASN E 1 58 ? 38.382 143.885 -12.469 1.00 23.90 58 ASN E C 1
ATOM 3988 O O . ASN E 1 58 ? 38.903 144.388 -11.456 1.00 23.44 58 ASN E O 1
ATOM 3993 N N . GLU E 1 59 ? 39.081 143.384 -13.474 1.00 25.78 59 GLU E N 1
ATOM 3994 C CA . GLU E 1 59 ? 40.557 143.491 -13.497 1.00 29.36 59 GLU E CA 1
ATOM 3995 C C . GLU E 1 59 ? 41.039 144.919 -13.763 1.00 26.62 59 GLU E C 1
ATOM 3996 O O . GLU E 1 59 ? 42.262 145.147 -13.760 1.00 27.42 59 GLU E O 1
ATOM 4002 N N . ASN E 1 60 ? 40.114 145.845 -14.004 1.00 23.25 60 ASN E N 1
ATOM 4003 C CA . ASN E 1 60 ? 40.494 147.241 -14.248 1.00 24.19 60 ASN E CA 1
ATOM 4004 C C . ASN E 1 60 ? 40.651 148.058 -12.994 1.00 24.81 60 ASN E C 1
ATOM 4005 O O . ASN E 1 60 ? 40.876 149.261 -13.111 1.00 24.07 60 ASN E O 1
ATOM 4010 N N . ARG E 1 61 ? 40.443 147.455 -11.809 1.00 23.05 61 ARG E N 1
ATOM 4011 C CA . ARG E 1 61 ? 40.631 148.138 -10.538 1.00 24.30 61 ARG E CA 1
ATOM 4012 C C . ARG E 1 61 ? 41.297 147.218 -9.526 1.00 22.85 61 ARG E C 1
ATOM 4013 O O . ARG E 1 61 ? 41.450 146.030 -9.775 1.00 20.37 61 ARG E O 1
ATOM 4021 N N . GLU E 1 62 ? 41.618 147.741 -8.352 1.00 23.00 62 GLU E N 1
ATOM 4022 C CA . GLU E 1 62 ? 42.294 146.957 -7.364 1.00 23.17 62 GLU E CA 1
ATOM 4023 C C . GLU E 1 62 ? 41.354 145.961 -6.672 1.00 21.67 62 GLU E C 1
ATOM 4024 O O . GLU E 1 62 ? 40.274 146.304 -6.267 1.00 20.63 62 GLU E O 1
ATOM 4030 N N . ASP E 1 63 ? 41.843 144.728 -6.497 1.00 22.60 63 ASP E N 1
ATOM 4031 C CA . ASP E 1 63 ? 41.104 143.715 -5.735 1.00 21.31 63 ASP E CA 1
ATOM 4032 C C . ASP E 1 63 ? 41.473 143.799 -4.279 1.00 22.97 63 ASP E C 1
ATOM 4033 O O . ASP E 1 63 ? 42.441 143.139 -3.833 1.00 22.15 63 ASP E O 1
ATOM 4038 N N . SER E 1 64 ? 40.676 144.551 -3.539 1.00 22.58 64 SER E N 1
ATOM 4039 C CA . SER E 1 64 ? 40.882 144.833 -2.153 1.00 25.38 64 SER E CA 1
ATOM 4040 C C . SER E 1 64 ? 39.633 145.465 -1.580 1.00 23.46 64 SER E C 1
ATOM 4041 O O . SER E 1 64 ? 38.806 145.979 -2.339 1.00 22.69 64 SER E O 1
ATOM 4044 N N . PRO E 1 65 ? 39.485 145.464 -0.242 1.00 24.16 65 PRO E N 1
ATOM 4045 C CA . PRO E 1 65 ? 38.388 146.243 0.316 1.00 22.90 65 PRO E CA 1
ATOM 4046 C C . PRO E 1 65 ? 38.314 147.713 -0.139 1.00 23.42 65 PRO E C 1
ATOM 4047 O O . PRO E 1 65 ? 37.237 148.196 -0.397 1.00 21.98 65 PRO E O 1
ATOM 4051 N N . ALA E 1 66 ? 39.448 148.393 -0.279 1.00 26.75 66 ALA E N 1
ATOM 4052 C CA . ALA E 1 66 ? 39.433 149.793 -0.720 1.00 25.97 66 ALA E CA 1
ATOM 4053 C C . ALA E 1 66 ? 38.943 149.889 -2.159 1.00 25.66 66 ALA E C 1
ATOM 4054 O O . ALA E 1 66 ? 38.114 150.783 -2.506 1.00 23.43 66 ALA E O 1
ATOM 4056 N N . GLY E 1 67 ? 39.352 148.926 -2.983 1.00 24.04 67 GLY E N 1
ATOM 4057 C CA . GLY E 1 67 ? 38.858 148.836 -4.349 1.00 22.40 67 GLY E CA 1
ATOM 4058 C C . GLY E 1 67 ? 37.357 148.657 -4.435 1.00 21.47 67 GLY E C 1
ATOM 4059 O O . GLY E 1 67 ? 36.683 149.237 -5.320 1.00 21.69 67 GLY E O 1
ATOM 4060 N N . VAL E 1 68 ? 36.801 147.841 -3.534 1.00 20.66 68 VAL E N 1
ATOM 4061 C CA . VAL E 1 68 ? 35.385 147.547 -3.543 1.00 19.53 68 VAL E CA 1
ATOM 4062 C C . VAL E 1 68 ? 34.643 148.822 -3.212 1.00 20.69 68 VAL E C 1
ATOM 4063 O O . VAL E 1 68 ? 33.689 149.172 -3.885 1.00 21.73 68 VAL E O 1
ATOM 4067 N N . VAL E 1 69 ? 35.136 149.544 -2.202 1.00 21.60 69 VAL E N 1
ATOM 4068 C CA . VAL E 1 69 ? 34.427 150.734 -1.693 1.00 22.71 69 VAL E CA 1
ATOM 4069 C C . VAL E 1 69 ? 34.467 151.836 -2.765 1.00 23.39 69 VAL E C 1
ATOM 4070 O O . VAL E 1 69 ? 33.484 152.497 -3.028 1.00 22.59 69 VAL E O 1
ATOM 4074 N N . LYS E 1 70 ? 35.613 152.002 -3.392 1.00 23.69 70 LYS E N 1
ATOM 4075 C CA . LYS E 1 70 ? 35.745 152.989 -4.467 1.00 23.91 70 LYS E CA 1
ATOM 4076 C C . LYS E 1 70 ? 34.813 152.683 -5.624 1.00 23.86 70 LYS E C 1
ATOM 4077 O O . LYS E 1 70 ? 34.127 153.571 -6.089 1.00 23.29 70 LYS E O 1
ATOM 4083 N N . GLU E 1 71 ? 34.661 151.406 -5.991 1.00 23.15 71 GLU E N 1
ATOM 4084 C CA . GLU E 1 71 ? 33.814 151.080 -7.118 1.00 22.47 71 GLU E CA 1
ATOM 4085 C C . GLU E 1 71 ? 32.337 151.375 -6.764 1.00 23.40 71 GLU E C 1
ATOM 4086 O O . GLU E 1 71 ? 31.563 151.888 -7.588 1.00 24.00 71 GLU E O 1
ATOM 4092 N N . VAL E 1 72 ? 31.941 151.012 -5.548 1.00 22.21 72 VAL E N 1
ATOM 4093 C CA . VAL E 1 72 ? 30.598 151.228 -5.068 1.00 24.60 72 VAL E CA 1
ATOM 4094 C C . VAL E 1 72 ? 30.319 152.741 -5.077 1.00 25.38 72 VAL E C 1
ATOM 4095 O O . VAL E 1 72 ? 29.256 153.213 -5.513 1.00 25.70 72 VAL E O 1
ATOM 4099 N N . LYS E 1 73 ? 31.269 153.457 -4.510 1.00 25.42 73 LYS E N 1
ATOM 4100 C CA . LYS E 1 73 ? 31.124 154.908 -4.331 1.00 26.97 73 LYS E CA 1
ATOM 4101 C C . LYS E 1 73 ? 30.884 155.608 -5.656 1.00 28.26 73 LYS E C 1
ATOM 4102 O O . LYS E 1 73 ? 29.920 156.383 -5.830 1.00 27.72 73 LYS E O 1
ATOM 4108 N N . GLU E 1 74 ? 31.780 155.319 -6.580 1.00 27.76 74 GLU E N 1
ATOM 4109 C CA . GLU E 1 74 ? 31.753 155.929 -7.890 1.00 28.35 74 GLU E CA 1
ATOM 4110 C C . GLU E 1 74 ? 30.499 155.544 -8.669 1.00 27.69 74 GLU E C 1
ATOM 4111 O O . GLU E 1 74 ? 29.851 156.378 -9.274 1.00 27.23 74 GLU E O 1
ATOM 4117 N N . TRP E 1 75 ? 30.116 154.275 -8.642 1.00 26.28 75 TRP E N 1
ATOM 4118 C CA . TRP E 1 75 ? 28.871 153.846 -9.286 1.00 25.36 75 TRP E CA 1
ATOM 4119 C C . TRP E 1 75 ? 27.684 154.576 -8.697 1.00 25.88 75 TRP E C 1
ATOM 4120 O O . TRP E 1 75 ? 26.836 155.082 -9.433 1.00 27.05 75 TRP E O 1
ATOM 4131 N N . ARG E 1 76 ? 27.595 154.619 -7.379 1.00 24.31 76 ARG E N 1
ATOM 4132 C CA . ARG E 1 76 ? 26.436 155.224 -6.766 1.00 27.36 76 ARG E CA 1
ATOM 4133 C C . ARG E 1 76 ? 26.367 156.731 -7.172 1.00 28.09 76 ARG E C 1
ATOM 4134 O O . ARG E 1 76 ? 25.285 157.253 -7.564 1.00 27.26 76 ARG E O 1
ATOM 4142 N N . ALA E 1 77 ? 27.507 157.401 -7.111 1.00 30.30 77 ALA E N 1
ATOM 4143 C CA . ALA E 1 77 ? 27.541 158.849 -7.492 1.00 31.32 77 ALA E CA 1
ATOM 4144 C C . ALA E 1 77 ? 27.095 159.014 -8.962 1.00 34.66 77 ALA E C 1
ATOM 4145 O O . ALA E 1 77 ? 26.241 159.884 -9.271 1.00 32.88 77 ALA E O 1
ATOM 4147 N N . SER E 1 78 ? 27.626 158.146 -9.853 1.00 32.13 78 SER E N 1
ATOM 4148 C CA . SER E 1 78 ? 27.293 158.173 -11.305 1.00 32.73 78 SER E CA 1
ATOM 4149 C C . SER E 1 78 ? 25.814 158.026 -11.507 1.00 33.29 78 SER E C 1
ATOM 4150 O O . SER E 1 78 ? 25.299 158.502 -12.491 1.00 33.12 78 SER E O 1
ATOM 4153 N N . LYS E 1 79 ? 25.138 157.360 -10.579 1.00 33.85 79 LYS E N 1
ATOM 4154 C CA . LYS E 1 79 ? 23.698 157.155 -10.643 1.00 34.95 79 LYS E CA 1
ATOM 4155 C C . LYS E 1 79 ? 22.895 158.208 -9.861 1.00 35.65 79 LYS E C 1
ATOM 4156 O O . LYS E 1 79 ? 21.679 158.126 -9.814 1.00 36.98 79 LYS E O 1
ATOM 4162 N N . GLY E 1 80 ? 23.575 159.181 -9.260 1.00 37.51 80 GLY E N 1
ATOM 4163 C CA . GLY E 1 80 ? 22.944 160.165 -8.398 1.00 38.81 80 GLY E CA 1
ATOM 4164 C C . GLY E 1 80 ? 22.195 159.540 -7.236 1.00 41.45 80 GLY E C 1
ATOM 4165 O O . GLY E 1 80 ? 21.125 159.994 -6.877 1.00 43.14 80 GLY E O 1
ATOM 4166 N N . LEU E 1 81 ? 22.742 158.464 -6.657 1.00 35.37 81 LEU E N 1
ATOM 4167 C CA . LEU E 1 81 ? 22.141 157.835 -5.510 1.00 33.97 81 LEU E CA 1
ATOM 4168 C C . LEU E 1 81 ? 22.773 158.370 -4.248 1.00 33.92 81 LEU E C 1
ATOM 4169 O O . LEU E 1 81 ? 23.896 158.866 -4.274 1.00 34.78 81 LEU E O 1
ATOM 4174 N N . PRO E 1 82 ? 22.067 158.244 -3.113 1.00 35.52 82 PRO E N 1
ATOM 4175 C CA . PRO E 1 82 ? 22.632 158.744 -1.866 1.00 34.79 82 PRO E CA 1
ATOM 4176 C C . PRO E 1 82 ? 24.005 158.151 -1.497 1.00 36.41 82 PRO E C 1
ATOM 4177 O O . PRO E 1 82 ? 24.224 156.939 -1.684 1.00 35.49 82 PRO E O 1
ATOM 4181 N N . GLY E 1 83 ? 24.911 158.980 -0.981 1.00 34.01 83 GLY E N 1
ATOM 4182 C CA . GLY E 1 83 ? 26.271 158.537 -0.654 1.00 36.06 83 GLY E CA 1
ATOM 4183 C C . GLY E 1 83 ? 26.507 158.248 0.813 1.00 34.15 83 GLY E C 1
ATOM 4184 O O . GLY E 1 83 ? 25.565 158.092 1.568 1.00 35.76 83 GLY E O 1
ATOM 4185 N N . PHE E 1 84 ? 27.782 158.158 1.196 1.00 33.29 84 PHE E N 1
ATOM 4186 C CA . PHE E 1 84 ? 28.181 157.898 2.579 1.00 32.69 84 PHE E CA 1
ATOM 4187 C C . PHE E 1 84 ? 27.943 159.148 3.454 1.00 37.00 84 PHE E C 1
ATOM 4188 O O . PHE E 1 84 ? 28.033 160.256 2.959 1.00 36.22 84 PHE E O 1
ATOM 4196 N N . LYS E 1 85 ? 27.606 158.938 4.718 1.00 41.96 85 LYS E N 1
ATOM 4197 C CA . LYS E 1 85 ? 27.588 160.001 5.753 1.00 45.40 85 LYS E CA 1
ATOM 4198 C C . LYS E 1 85 ? 28.946 160.655 5.811 1.00 46.63 85 LYS E C 1
ATOM 4199 O O . LYS E 1 85 ? 29.999 159.989 5.571 1.00 42.88 85 LYS E O 1
ATOM 4205 N N . ALA E 1 86 ? 28.935 161.945 6.134 1.00 42.63 86 ALA E N 1
ATOM 4206 C CA . ALA E 1 86 ? 30.175 162.683 6.349 1.00 48.29 86 ALA E CA 1
ATOM 4207 C C . ALA E 1 86 ? 30.864 162.195 7.647 1.00 50.41 86 ALA E C 1
ATOM 4208 O O . ALA E 1 86 ? 30.201 161.783 8.601 1.00 46.38 86 ALA E O 1
ATOM 4210 N N . GLY E 1 87 ? 32.197 162.256 7.659 1.00 54.52 87 GLY E N 1
ATOM 4211 C CA . GLY E 1 87 ? 33.002 161.687 8.742 1.00 62.77 87 GLY E CA 1
ATOM 4212 C C . GLY E 1 87 ? 34.202 162.555 9.074 1.00 67.08 87 GLY E C 1
ATOM 4213 O O . GLY E 1 87 ? 35.074 162.144 9.833 1.00 72.32 87 GLY E O 1
ATOM 4214 N N . ARG F 2 1 ? 17.271 112.739 8.469 1.00 71.97 556 ARG F N 1
ATOM 4215 C CA . ARG F 2 1 ? 18.575 113.374 8.095 1.00 72.92 556 ARG F CA 1
ATOM 4216 C C . ARG F 2 1 ? 18.881 113.079 6.645 1.00 61.85 556 ARG F C 1
ATOM 4217 O O . ARG F 2 1 ? 18.364 112.112 6.078 1.00 61.21 556 ARG F O 1
ATOM 4225 N N . ASP F 2 2 ? 19.741 113.893 6.051 1.00 53.19 557 ASP F N 1
ATOM 4226 C CA . ASP F 2 2 ? 20.044 113.742 4.633 1.00 46.56 557 ASP F CA 1
ATOM 4227 C C . ASP F 2 2 ? 20.783 112.429 4.446 1.00 36.58 557 ASP F C 1
ATOM 4228 O O . ASP F 2 2 ? 21.553 112.046 5.286 1.00 35.17 557 ASP F O 1
ATOM 4233 N N . PRO F 2 3 ? 20.495 111.684 3.389 1.00 34.18 558 PRO F N 1
ATOM 4234 C CA . PRO F 2 3 ? 21.267 110.432 3.257 1.00 34.83 558 PRO F CA 1
ATOM 4235 C C . PRO F 2 3 ? 22.782 110.620 3.116 1.00 30.44 558 PRO F C 1
ATOM 4236 O O . PRO F 2 3 ? 23.528 109.668 3.380 1.00 27.12 558 PRO F O 1
ATOM 4240 N N . ARG F 2 4 ? 23.235 111.814 2.674 1.00 28.11 559 ARG F N 1
ATOM 4241 C CA . ARG F 2 4 ? 24.672 112.055 2.591 1.00 27.17 559 ARG F CA 1
ATOM 4242 C C . ARG F 2 4 ? 25.277 112.370 3.959 1.00 27.54 559 ARG F C 1
ATOM 4243 O O . ARG F 2 4 ? 26.504 112.357 4.148 1.00 27.22 559 ARG F O 1
ATOM 4251 N N . ASP F 2 5 ? 24.423 112.664 4.948 1.00 29.33 560 ASP F N 1
ATOM 4252 C CA . ASP F 2 5 ? 24.912 113.161 6.248 1.00 30.83 560 ASP F CA 1
ATOM 4253 C C . ASP F 2 5 ? 25.327 112.054 7.222 1.00 31.17 560 ASP F C 1
ATOM 4254 O O . ASP F 2 5 ? 24.690 111.840 8.281 1.00 34.34 560 ASP F O 1
ATOM 4259 N N . VAL F 2 6 ? 26.369 111.328 6.856 1.00 30.05 561 VAL F N 1
ATOM 4260 C CA . VAL F 2 6 ? 26.664 110.080 7.536 1.00 30.49 561 VAL F CA 1
ATOM 4261 C C . VAL F 2 6 ? 28.140 109.987 7.664 1.00 31.75 561 VAL F C 1
ATOM 4262 O O . VAL F 2 6 ? 28.849 110.688 6.919 1.00 32.12 561 VAL F O 1
ATOM 4266 N N . PRO F 2 7 ? 28.629 109.148 8.593 1.00 31.60 562 PRO F N 1
ATOM 4267 C CA . PRO F 2 7 ? 30.036 108.904 8.646 1.00 32.86 562 PRO F CA 1
ATOM 4268 C C . PRO F 2 7 ? 30.508 108.042 7.489 1.00 29.24 562 PRO F C 1
ATOM 4269 O O . PRO F 2 7 ? 29.784 107.174 6.971 1.00 29.28 562 PRO F O 1
ATOM 4273 N N . GLY F 2 8 ? 31.749 108.239 7.085 1.00 28.61 563 GLY F N 1
ATOM 4274 C CA . GLY F 2 8 ? 32.298 107.467 5.986 1.00 26.49 563 GLY F CA 1
ATOM 4275 C C . GLY F 2 8 ? 33.725 107.872 5.678 1.00 26.89 563 GLY F C 1
ATOM 4276 O O . GLY F 2 8 ? 34.323 108.664 6.393 1.00 26.60 563 GLY F O 1
ATOM 4277 N N . ALA F 2 9 ? 34.307 107.254 4.667 1.00 24.04 564 ALA F N 1
ATOM 4278 C CA . ALA F 2 9 ? 35.669 107.543 4.301 1.00 24.25 564 ALA F CA 1
ATOM 4279 C C . ALA F 2 9 ? 35.724 107.893 2.869 1.00 21.69 564 ALA F C 1
ATOM 4280 O O . ALA F 2 9 ? 35.046 107.292 2.093 1.00 20.99 564 ALA F O 1
ATOM 4282 N N . ALA F 2 10 ? 36.596 108.803 2.496 1.00 21.47 565 ALA F N 1
ATOM 4283 C CA . ALA F 2 10 ? 36.730 109.135 1.107 1.00 20.85 565 ALA F CA 1
ATOM 4284 C C . ALA F 2 10 ? 37.358 108.014 0.333 1.00 22.55 565 ALA F C 1
ATOM 4285 O O . ALA F 2 10 ? 38.270 107.395 0.778 1.00 22.55 565 ALA F O 1
ATOM 4287 N N . THR F 2 11 ? 36.859 107.832 -0.865 1.00 23.30 566 THR F N 1
ATOM 4288 C CA . THR F 2 11 ? 37.257 106.730 -1.707 1.00 23.98 566 THR F CA 1
ATOM 4289 C C . THR F 2 11 ? 37.301 107.264 -3.143 1.00 22.87 566 THR F C 1
ATOM 4290 O O . THR F 2 11 ? 36.620 108.249 -3.479 1.00 20.67 566 THR F O 1
ATOM 4294 N N . GLY F 2 12 ? 38.060 106.633 -4.000 1.00 21.57 567 GLY F N 1
ATOM 4295 C CA . GLY F 2 12 ? 37.936 106.905 -5.405 1.00 24.44 567 GLY F CA 1
ATOM 4296 C C . GLY F 2 12 ? 38.796 107.980 -6.026 1.00 22.12 567 GLY F C 1
ATOM 4297 O O . GLY F 2 12 ? 39.634 108.543 -5.398 1.00 20.23 567 GLY F O 1
ATOM 4298 N N . LYS F 2 13 ? 38.536 108.239 -7.289 1.00 25.23 568 LYS F N 1
ATOM 4299 C CA . LYS F 2 13 ? 39.381 109.077 -8.104 1.00 27.47 568 LYS F CA 1
ATOM 4300 C C . LYS F 2 13 ? 38.588 110.317 -8.519 1.00 24.85 568 LYS F C 1
ATOM 4301 O O . LYS F 2 13 ? 37.448 110.246 -8.868 1.00 22.04 568 LYS F O 1
ATOM 4307 N N . GLY F 2 14 ? 39.220 111.454 -8.457 1.00 23.72 569 GLY F N 1
ATOM 4308 C CA . GLY F 2 14 ? 38.726 112.600 -9.200 1.00 21.89 569 GLY F CA 1
ATOM 4309 C C . GLY F 2 14 ? 39.296 112.689 -10.602 1.00 21.53 569 GLY F C 1
ATOM 4310 O O . GLY F 2 14 ? 39.806 111.689 -11.178 1.00 21.39 569 GLY F O 1
ATOM 4311 N N . GLN F 2 15 ? 39.315 113.891 -11.174 1.00 21.53 570 GLN F N 1
ATOM 4312 C CA . GLN F 2 15 ? 39.816 114.084 -12.531 1.00 21.86 570 GLN F CA 1
ATOM 4313 C C . GLN F 2 15 ? 40.797 115.236 -12.563 1.00 20.47 570 GLN F C 1
ATOM 4314 O O . GLN F 2 15 ? 40.652 116.196 -11.792 1.00 18.09 570 GLN F O 1
ATOM 4320 N N . PRO F 2 16 ? 41.752 115.191 -13.455 1.00 19.84 571 PRO F N 1
ATOM 4321 C CA . PRO F 2 16 ? 42.663 116.359 -13.529 1.00 20.36 571 PRO F CA 1
ATOM 4322 C C . PRO F 2 16 ? 41.900 117.527 -14.123 1.00 20.11 571 PRO F C 1
ATOM 4323 O O . PRO F 2 16 ? 41.058 117.293 -14.990 1.00 20.23 571 PRO F O 1
ATOM 4327 N N . VAL F 2 17 ? 42.135 118.744 -13.615 1.00 19.84 572 VAL F N 1
ATOM 4328 C CA . VAL F 2 17 ? 41.403 119.906 -14.066 1.00 20.76 572 VAL F CA 1
ATOM 4329 C C . VAL F 2 17 ? 42.320 120.946 -14.635 1.00 22.19 572 VAL F C 1
ATOM 4330 O O . VAL F 2 17 ? 43.539 120.888 -14.410 1.00 21.90 572 VAL F O 1
ATOM 4334 N N . SER F 2 18 ? 41.690 121.921 -15.338 1.00 23.11 573 SER F N 1
ATOM 4335 C CA . SER F 2 18 ? 42.334 123.050 -15.971 1.00 24.69 573 SER F CA 1
ATOM 4336 C C . SER F 2 18 ? 42.604 124.222 -15.018 1.00 21.93 573 SER F C 1
ATOM 4337 O O . SER F 2 18 ? 42.357 124.164 -13.839 1.00 23.07 573 SER F O 1
ATOM 4340 N N . GLY F 2 19 ? 43.113 125.283 -15.581 1.00 23.05 574 GLY F N 1
ATOM 4341 C CA . GLY F 2 19 ? 43.254 126.540 -14.926 1.00 22.78 574 GLY F CA 1
ATOM 4342 C C . GLY F 2 19 ? 41.953 127.253 -14.590 1.00 23.86 574 GLY F C 1
ATOM 4343 O O . GLY F 2 19 ? 41.999 128.327 -14.015 1.00 24.10 574 GLY F O 1
ATOM 4344 N N . ASN F 2 20 ? 40.806 126.704 -14.957 1.00 21.68 575 ASN F N 1
ATOM 4345 C CA . ASN F 2 20 ? 39.556 127.326 -14.598 1.00 21.73 575 ASN F CA 1
ATOM 4346 C C . ASN F 2 20 ? 38.589 126.243 -14.213 1.00 20.58 575 ASN F C 1
ATOM 4347 O O . ASN F 2 20 ? 37.625 125.914 -14.919 1.00 20.80 575 ASN F O 1
ATOM 4352 N N . TRP F 2 21 ? 38.898 125.637 -13.090 1.00 18.02 576 TRP F N 1
ATOM 4353 C CA . TRP F 2 21 ? 38.152 124.470 -12.629 1.00 17.47 576 TRP F CA 1
ATOM 4354 C C . TRP F 2 21 ? 36.612 124.678 -12.545 1.00 17.74 576 TRP F C 1
ATOM 4355 O O . TRP F 2 21 ? 35.786 123.927 -13.100 1.00 17.51 576 TRP F O 1
ATOM 4366 N N . LEU F 2 22 ? 36.234 125.715 -11.836 1.00 18.15 577 LEU F N 1
ATOM 4367 C CA . LEU F 2 22 ? 34.835 125.979 -11.560 1.00 18.07 577 LEU F CA 1
ATOM 4368 C C . LEU F 2 22 ? 34.097 126.660 -12.691 1.00 21.33 577 LEU F C 1
ATOM 4369 O O . LEU F 2 22 ? 32.865 126.782 -12.653 1.00 17.50 577 LEU F O 1
ATOM 4374 N N . GLY F 2 23 ? 34.821 127.030 -13.725 1.00 20.36 578 GLY F N 1
ATOM 4375 C CA . GLY F 2 23 ? 34.152 127.339 -14.990 1.00 25.11 578 GLY F CA 1
ATOM 4376 C C . GLY F 2 23 ? 33.163 126.250 -15.379 1.00 24.84 578 GLY F C 1
ATOM 4377 O O . GLY F 2 23 ? 32.123 126.550 -15.908 1.00 24.97 578 GLY F O 1
ATOM 4378 N N . ALA F 2 24 ? 33.446 124.989 -15.067 1.00 21.89 579 ALA F N 1
ATOM 4379 C CA . ALA F 2 24 ? 32.561 123.899 -15.421 1.00 21.02 579 ALA F CA 1
ATOM 4380 C C . ALA F 2 24 ? 31.398 123.717 -14.460 1.00 19.36 579 ALA F C 1
ATOM 4381 O O . ALA F 2 24 ? 30.496 122.914 -14.718 1.00 20.33 579 ALA F O 1
ATOM 4383 N N . ALA F 2 25 ? 31.380 124.405 -13.330 1.00 16.58 580 ALA F N 1
ATOM 4384 C CA . ALA F 2 25 ? 30.340 124.122 -12.333 1.00 16.96 580 ALA F CA 1
ATOM 4385 C C . ALA F 2 25 ? 28.986 124.648 -12.784 1.00 18.24 580 ALA F C 1
ATOM 4386 O O . ALA F 2 25 ? 27.943 124.232 -12.271 1.00 19.72 580 ALA F O 1
ATOM 4388 N N . SER F 2 26 ? 29.024 125.600 -13.725 1.00 19.13 581 SER F N 1
ATOM 4389 C CA . SER F 2 26 ? 27.815 126.171 -14.299 1.00 21.79 581 SER F CA 1
ATOM 4390 C C . SER F 2 26 ? 27.246 125.473 -15.515 1.00 25.21 581 SER F C 1
ATOM 4391 O O . SER F 2 26 ? 26.189 125.934 -16.000 1.00 26.69 581 SER F O 1
ATOM 4394 N N . GLN F 2 27 ? 27.898 124.416 -16.024 1.00 23.71 582 GLN F N 1
ATOM 4395 C CA . GLN F 2 27 ? 27.373 123.689 -17.174 1.00 26.85 582 GLN F CA 1
ATOM 4396 C C . GLN F 2 27 ? 27.400 122.220 -17.073 1.00 26.55 582 GLN F C 1
ATOM 4397 O O . GLN F 2 27 ? 28.032 121.657 -16.243 1.00 23.61 582 GLN F O 1
ATOM 4403 N N . GLY F 2 28 ? 26.775 121.584 -18.032 1.00 28.38 583 GLY F N 1
ATOM 4404 C CA . GLY F 2 28 ? 26.665 120.147 -18.013 1.00 28.60 583 GLY F CA 1
ATOM 4405 C C . GLY F 2 28 ? 26.253 119.549 -16.694 1.00 28.36 583 GLY F C 1
ATOM 4406 O O . GLY F 2 28 ? 25.296 119.962 -16.052 1.00 32.45 583 GLY F O 1
ATOM 4407 N N . GLU F 2 29 ? 26.976 118.515 -16.331 1.00 29.67 584 GLU F N 1
ATOM 4408 C CA . GLU F 2 29 ? 26.819 117.877 -15.068 1.00 31.46 584 GLU F CA 1
ATOM 4409 C C . GLU F 2 29 ? 27.592 118.540 -13.896 1.00 28.71 584 GLU F C 1
ATOM 4410 O O . GLU F 2 29 ? 27.496 118.061 -12.796 1.00 29.15 584 GLU F O 1
ATOM 4416 N N . GLY F 2 30 ? 28.399 119.570 -14.146 1.00 23.44 585 GLY F N 1
ATOM 4417 C CA . GLY F 2 30 ? 29.146 120.235 -13.086 1.00 21.00 585 GLY F CA 1
ATOM 4418 C C . GLY F 2 30 ? 30.612 119.933 -13.188 1.00 18.78 585 GLY F C 1
ATOM 4419 O O . GLY F 2 30 ? 31.061 119.241 -14.124 1.00 19.99 585 GLY F O 1
ATOM 4420 N N . ALA F 2 31 ? 31.384 120.461 -12.237 1.00 17.79 586 ALA F N 1
ATOM 4421 C CA . ALA F 2 31 ? 32.829 120.324 -12.325 1.00 17.26 586 ALA F CA 1
ATOM 4422 C C . ALA F 2 31 ? 33.173 119.064 -11.544 1.00 16.23 586 ALA F C 1
ATOM 4423 O O . ALA F 2 31 ? 32.699 118.898 -10.475 1.00 16.86 586 ALA F O 1
ATOM 4425 N N . PRO F 2 32 ? 34.118 118.261 -12.025 1.00 17.16 587 PRO F N 1
ATOM 4426 C CA . PRO F 2 32 ? 34.581 117.126 -11.260 1.00 17.72 587 PRO F CA 1
ATOM 4427 C C . PRO F 2 32 ? 35.423 117.491 -10.040 1.00 17.24 587 PRO F C 1
ATOM 4428 O O . PRO F 2 32 ? 35.899 118.627 -9.913 1.00 16.39 587 PRO F O 1
ATOM 4432 N N . ILE F 2 33 ? 35.579 116.543 -9.118 1.00 15.91 588 ILE F N 1
ATOM 4433 C CA . ILE F 2 33 ? 36.567 116.696 -8.029 1.00 15.64 588 ILE F CA 1
ATOM 4434 C C . ILE F 2 33 ? 37.980 116.665 -8.572 1.00 15.64 588 ILE F C 1
ATOM 4435 O O . ILE F 2 33 ? 38.343 115.717 -9.209 1.00 17.18 588 ILE F O 1
ATOM 4440 N N . PRO F 2 34 ? 38.803 117.677 -8.315 1.00 14.16 589 PRO F N 1
ATOM 4441 C CA . PRO F 2 34 ? 40.135 117.666 -8.820 1.00 15.43 589 PRO F CA 1
ATOM 4442 C C . PRO F 2 34 ? 40.944 116.487 -8.307 1.00 16.77 589 PRO F C 1
ATOM 4443 O O . PRO F 2 34 ? 40.844 116.125 -7.083 1.00 17.17 589 PRO F O 1
ATOM 4447 N N . SER F 2 35 ? 41.718 115.853 -9.184 1.00 17.92 590 SER F N 1
ATOM 4448 C CA . SER F 2 35 ? 42.396 114.622 -8.798 1.00 17.81 590 SER F CA 1
ATOM 4449 C C . SER F 2 35 ? 43.308 114.813 -7.546 1.00 18.68 590 SER F C 1
ATOM 4450 O O . SER F 2 35 ? 43.405 113.920 -6.695 1.00 18.38 590 SER F O 1
ATOM 4453 N N . GLN F 2 36 ? 43.928 115.984 -7.390 1.00 19.27 591 GLN F N 1
ATOM 4454 C CA . GLN F 2 36 ? 44.792 116.206 -6.229 1.00 18.63 591 GLN F CA 1
ATOM 4455 C C . GLN F 2 36 ? 44.028 116.324 -4.896 1.00 18.33 591 GLN F C 1
ATOM 4456 O O . GLN F 2 36 ? 44.602 116.078 -3.838 1.00 18.80 591 GLN F O 1
ATOM 4462 N N . ILE F 2 37 ? 42.776 116.761 -4.926 1.00 16.24 592 ILE F N 1
ATOM 4463 C CA . ILE F 2 37 ? 41.995 116.847 -3.759 1.00 16.94 592 ILE F CA 1
ATOM 4464 C C . ILE F 2 37 ? 41.405 115.464 -3.424 1.00 16.51 592 ILE F C 1
ATOM 4465 O O . ILE F 2 37 ? 41.386 115.067 -2.233 1.00 14.83 592 ILE F O 1
ATOM 4470 N N . ALA F 2 38 ? 40.973 114.719 -4.438 1.00 15.40 593 ALA F N 1
ATOM 4471 C CA . ALA F 2 38 ? 40.589 113.328 -4.212 1.00 15.51 593 ALA F CA 1
ATOM 4472 C C . ALA F 2 38 ? 41.766 112.570 -3.605 1.00 17.97 593 ALA F C 1
ATOM 4473 O O . ALA F 2 38 ? 41.578 111.737 -2.690 1.00 18.11 593 ALA F O 1
ATOM 4475 N N . ASP F 2 39 ? 42.974 112.856 -4.082 1.00 18.00 594 ASP F N 1
ATOM 4476 C CA . ASP F 2 39 ? 44.168 112.242 -3.519 1.00 20.41 594 ASP F CA 1
ATOM 4477 C C . ASP F 2 39 ? 44.377 112.636 -2.034 1.00 21.14 594 ASP F C 1
ATOM 4478 O O . ASP F 2 39 ? 44.472 111.757 -1.144 1.00 20.32 594 ASP F O 1
ATOM 4483 N N . LYS F 2 40 ? 44.380 113.947 -1.754 1.00 21.46 595 LYS F N 1
ATOM 4484 C CA . LYS F 2 40 ? 44.623 114.458 -0.396 1.00 22.92 595 LYS F CA 1
ATOM 4485 C C . LYS F 2 40 ? 43.657 113.887 0.634 1.00 21.59 595 LYS F C 1
ATOM 4486 O O . LYS F 2 40 ? 44.045 113.554 1.736 1.00 23.58 595 LYS F O 1
ATOM 4492 N N . LEU F 2 41 ? 42.408 113.751 0.258 1.00 18.55 596 LEU F N 1
ATOM 4493 C CA . LEU F 2 41 ? 41.340 113.180 1.130 1.00 19.45 596 LEU F CA 1
ATOM 4494 C C . LEU F 2 41 ? 41.222 111.661 1.202 1.00 19.21 596 LEU F C 1
ATOM 4495 O O . LEU F 2 41 ? 40.493 111.150 2.071 1.00 20.60 596 LEU F O 1
ATOM 4500 N N . ARG F 2 42 ? 41.897 110.949 0.333 1.00 17.55 597 ARG F N 1
ATOM 4501 C CA . ARG F 2 42 ? 41.665 109.519 0.192 1.00 19.60 597 ARG F CA 1
ATOM 4502 C C . ARG F 2 42 ? 41.980 108.778 1.512 1.00 22.53 597 ARG F C 1
ATOM 4503 O O . ARG F 2 42 ? 43.027 108.957 2.123 1.00 23.19 597 ARG F O 1
ATOM 4511 N N . GLY F 2 43 ? 41.028 107.966 1.971 1.00 25.02 598 GLY F N 1
ATOM 4512 C CA . GLY F 2 43 ? 41.228 107.212 3.195 1.00 26.02 598 GLY F CA 1
ATOM 4513 C C . GLY F 2 43 ? 40.897 107.981 4.437 1.00 27.82 598 GLY F C 1
ATOM 4514 O O . GLY F 2 43 ? 40.716 107.357 5.476 1.00 31.37 598 GLY F O 1
ATOM 4515 N N . LYS F 2 44 ? 40.675 109.298 4.350 1.00 26.25 599 LYS F N 1
ATOM 4516 C CA . LYS F 2 44 ? 40.287 110.060 5.486 1.00 26.84 599 LYS F CA 1
ATOM 4517 C C . LYS F 2 44 ? 38.867 109.756 5.907 1.00 27.71 599 LYS F C 1
ATOM 4518 O O . LYS F 2 44 ? 38.013 109.552 5.063 1.00 25.20 599 LYS F O 1
ATOM 4524 N N . THR F 2 45 ? 38.596 109.830 7.200 1.00 28.52 600 THR F N 1
ATOM 4525 C CA . THR F 2 45 ? 37.219 109.584 7.703 1.00 31.56 600 THR F CA 1
ATOM 4526 C C . THR F 2 45 ? 36.486 110.851 8.049 1.00 32.43 600 THR F C 1
ATOM 4527 O O . THR F 2 45 ? 37.086 111.790 8.598 1.00 34.17 600 THR F O 1
ATOM 4531 N N . PHE F 2 46 ? 35.181 110.895 7.767 1.00 28.47 601 PHE F N 1
ATOM 4532 C CA . PHE F 2 46 ? 34.400 112.056 8.131 1.00 29.38 601 PHE F CA 1
ATOM 4533 C C . PHE F 2 46 ? 33.288 111.649 9.061 1.00 31.17 601 PHE F C 1
ATOM 4534 O O . PHE F 2 46 ? 32.662 110.570 8.888 1.00 29.13 601 PHE F O 1
ATOM 4542 N N . LYS F 2 47 ? 32.996 112.580 9.973 1.00 32.02 602 LYS F N 1
ATOM 4543 C CA . LYS F 2 47 ? 31.915 112.439 10.926 1.00 35.73 602 LYS F CA 1
ATOM 4544 C C . LYS F 2 47 ? 30.540 112.579 10.303 1.00 37.41 602 LYS F C 1
ATOM 4545 O O . LYS F 2 47 ? 29.605 111.867 10.667 1.00 34.86 602 LYS F O 1
ATOM 4551 N N . ASN F 2 48 ? 30.415 113.522 9.378 1.00 31.28 603 ASN F N 1
ATOM 4552 C CA . ASN F 2 48 ? 29.175 113.787 8.726 1.00 27.06 603 ASN F CA 1
ATOM 4553 C C . ASN F 2 48 ? 29.487 114.691 7.516 1.00 25.06 603 ASN F C 1
ATOM 4554 O O . ASN F 2 48 ? 30.660 114.983 7.171 1.00 26.21 603 ASN F O 1
ATOM 4559 N N . TRP F 2 49 ? 28.461 115.155 6.854 1.00 25.23 604 TRP F N 1
ATOM 4560 C CA . TRP F 2 49 ? 28.711 115.868 5.607 1.00 24.08 604 TRP F CA 1
ATOM 4561 C C . TRP F 2 49 ? 29.477 117.177 5.812 1.00 26.55 604 TRP F C 1
ATOM 4562 O O . TRP F 2 49 ? 30.391 117.526 5.033 1.00 24.79 604 TRP F O 1
ATOM 4573 N N A ARG F 2 50 ? 29.105 117.924 6.850 0.50 25.04 605 ARG F N 1
ATOM 4574 N N B ARG F 2 50 ? 29.100 117.915 6.845 0.50 26.02 605 ARG F N 1
ATOM 4575 C CA A ARG F 2 50 ? 29.740 119.208 7.115 0.50 26.24 605 ARG F CA 1
ATOM 4576 C CA B ARG F 2 50 ? 29.738 119.179 7.119 0.50 28.08 605 ARG F CA 1
ATOM 4577 C C A ARG F 2 50 ? 31.237 119.085 7.357 0.50 24.77 605 ARG F C 1
ATOM 4578 C C B ARG F 2 50 ? 31.234 119.070 7.337 0.50 25.75 605 ARG F C 1
ATOM 4579 O O A ARG F 2 50 ? 32.000 119.972 6.933 0.50 21.50 605 ARG F O 1
ATOM 4580 O O B ARG F 2 50 ? 31.987 119.959 6.902 0.50 22.33 605 ARG F O 1
ATOM 4595 N N . ASP F 2 51 ? 31.653 117.997 8.014 1.00 22.69 606 ASP F N 1
ATOM 4596 C CA . ASP F 2 51 ? 33.051 117.701 8.271 1.00 25.64 606 ASP F CA 1
ATOM 4597 C C . ASP F 2 51 ? 33.821 117.488 6.933 1.00 21.97 606 ASP F C 1
ATOM 4598 O O . ASP F 2 51 ? 34.923 118.021 6.715 1.00 22.91 606 ASP F O 1
ATOM 4603 N N . PHE F 2 52 ? 33.231 116.663 6.060 1.00 21.15 607 PHE F N 1
ATOM 4604 C CA . PHE F 2 52 ? 33.769 116.417 4.729 1.00 18.61 607 PHE F CA 1
ATOM 4605 C C . PHE F 2 52 ? 33.921 117.742 3.999 1.00 18.21 607 PHE F C 1
ATOM 4606 O O . PHE F 2 52 ? 35.030 118.079 3.509 1.00 18.64 607 PHE F O 1
ATOM 4614 N N . ARG F 2 53 ? 32.817 118.494 3.932 1.00 17.60 608 ARG F N 1
ATOM 4615 C CA . ARG F 2 53 ? 32.791 119.716 3.145 1.00 17.86 608 ARG F CA 1
ATOM 4616 C C . ARG F 2 53 ? 33.837 120.712 3.648 1.00 18.38 608 ARG F C 1
ATOM 4617 O O . ARG F 2 53 ? 34.575 121.358 2.856 1.00 17.50 608 ARG F O 1
ATOM 4625 N N . GLU F 2 54 ? 33.926 120.852 4.966 1.00 19.34 609 GLU F N 1
ATOM 4626 C CA . GLU F 2 54 ? 34.979 121.628 5.535 1.00 23.17 609 GLU F CA 1
ATOM 4627 C C . GLU F 2 54 ? 36.387 121.185 5.083 1.00 21.58 609 GLU F C 1
ATOM 4628 O O . GLU F 2 54 ? 37.224 122.006 4.683 1.00 19.72 609 GLU F O 1
ATOM 4634 N N . GLN F 2 55 ? 36.679 119.907 5.197 1.00 19.87 610 GLN F N 1
ATOM 4635 C CA . GLN F 2 55 ? 38.010 119.402 4.854 1.00 20.10 610 GLN F CA 1
ATOM 4636 C C . GLN F 2 55 ? 38.311 119.562 3.378 1.00 19.19 610 GLN F C 1
ATOM 4637 O O . GLN F 2 55 ? 39.447 119.829 2.984 1.00 17.79 610 GLN F O 1
ATOM 4643 N N . PHE F 2 56 ? 37.262 119.420 2.574 1.00 17.44 611 PHE F N 1
ATOM 4644 C CA . PHE F 2 56 ? 37.361 119.604 1.136 1.00 15.90 611 PHE F CA 1
ATOM 4645 C C . PHE F 2 56 ? 37.740 121.028 0.780 1.00 15.61 611 PHE F C 1
ATOM 4646 O O . PHE F 2 56 ? 38.705 121.194 0.035 1.00 14.11 611 PHE F O 1
ATOM 4654 N N . TRP F 2 57 ? 37.021 122.048 1.259 1.00 13.64 612 TRP F N 1
ATOM 4655 C CA . TRP F 2 57 ? 37.412 123.415 0.867 1.00 14.37 612 TRP F CA 1
ATOM 4656 C C . TRP F 2 57 ? 38.712 123.887 1.454 1.00 15.62 612 TRP F C 1
ATOM 4657 O O . TRP F 2 57 ? 39.441 124.641 0.796 1.00 13.68 612 TRP F O 1
ATOM 4668 N N . ILE F 2 58 ? 39.029 123.394 2.642 1.00 17.31 613 ILE F N 1
ATOM 4669 C CA . ILE F 2 58 ? 40.358 123.634 3.238 1.00 19.57 613 ILE F CA 1
ATOM 4670 C C . ILE F 2 58 ? 41.474 123.071 2.350 1.00 16.82 613 ILE F C 1
ATOM 4671 O O . ILE F 2 58 ? 42.480 123.776 2.072 1.00 16.99 613 ILE F O 1
ATOM 4676 N N . ALA F 2 59 ? 41.255 121.890 1.820 1.00 15.92 614 ALA F N 1
ATOM 4677 C CA . ALA F 2 59 ? 42.216 121.278 0.899 1.00 16.32 614 ALA F CA 1
ATOM 4678 C C . ALA F 2 59 ? 42.367 122.026 -0.431 1.00 16.99 614 ALA F C 1
ATOM 4679 O O . ALA F 2 59 ? 43.523 122.194 -0.933 1.00 17.46 614 ALA F O 1
ATOM 4681 N N . VAL F 2 60 ? 41.246 122.528 -0.980 1.00 14.50 615 VAL F N 1
ATOM 4682 C CA . VAL F 2 60 ? 41.313 123.362 -2.161 1.00 14.59 615 VAL F CA 1
ATOM 4683 C C . VAL F 2 60 ? 42.131 124.633 -1.872 1.00 16.02 615 VAL F C 1
ATOM 4684 O O . VAL F 2 60 ? 43.032 124.978 -2.636 1.00 16.89 615 VAL F O 1
ATOM 4688 N N . ALA F 2 61 ? 41.834 125.328 -0.794 1.00 16.76 616 ALA F N 1
ATOM 4689 C CA . ALA F 2 61 ? 42.572 126.565 -0.477 1.00 18.50 616 ALA F CA 1
ATOM 4690 C C . ALA F 2 61 ? 44.055 126.314 -0.264 1.00 21.88 616 ALA F C 1
ATOM 4691 O O . ALA F 2 61 ? 44.814 127.193 -0.503 1.00 21.07 616 ALA F O 1
ATOM 4693 N N . ASN F 2 62 ? 44.445 125.124 0.199 1.00 21.81 617 ASN F N 1
ATOM 4694 C CA . ASN F 2 62 ? 45.831 124.845 0.471 1.00 25.94 617 ASN F CA 1
ATOM 4695 C C . ASN F 2 62 ? 46.562 124.289 -0.734 1.00 25.13 617 ASN F C 1
ATOM 4696 O O . ASN F 2 62 ? 47.749 124.075 -0.662 1.00 27.78 617 ASN F O 1
ATOM 4701 N N . ASP F 2 63 ? 45.878 124.045 -1.848 1.00 22.34 618 ASP F N 1
ATOM 4702 C CA . ASP F 2 63 ? 46.502 123.379 -2.989 1.00 22.54 618 ASP F CA 1
ATOM 4703 C C . ASP F 2 63 ? 47.275 124.409 -3.804 1.00 23.63 618 ASP F C 1
ATOM 4704 O O . ASP F 2 63 ? 46.719 125.417 -4.193 1.00 22.25 618 ASP F O 1
ATOM 4709 N N . PRO F 2 64 ? 48.553 124.141 -4.085 1.00 24.83 619 PRO F N 1
ATOM 4710 C CA . PRO F 2 64 ? 49.297 125.181 -4.767 1.00 28.14 619 PRO F CA 1
ATOM 4711 C C . PRO F 2 64 ? 48.668 125.597 -6.103 1.00 27.59 619 PRO F C 1
ATOM 4712 O O . PRO F 2 64 ? 48.582 126.795 -6.373 1.00 31.88 619 PRO F O 1
ATOM 4716 N N . GLU F 2 65 ? 48.168 124.653 -6.911 1.00 26.30 620 GLU F N 1
ATOM 4717 C CA . GLU F 2 65 ? 47.587 125.007 -8.224 1.00 24.71 620 GLU F CA 1
ATOM 4718 C C . GLU F 2 65 ? 46.162 125.560 -8.144 1.00 21.76 620 GLU F C 1
ATOM 4719 O O . GLU F 2 65 ? 45.865 126.620 -8.735 1.00 20.08 620 GLU F O 1
ATOM 4725 N N . LEU F 2 66 ? 45.291 124.904 -7.394 1.00 19.18 621 LEU F N 1
ATOM 4726 C CA . LEU F 2 66 ? 43.893 125.428 -7.347 1.00 19.42 621 LEU F CA 1
ATOM 4727 C C . LEU F 2 66 ? 43.763 126.757 -6.645 1.00 20.06 621 LEU F C 1
ATOM 4728 O O . LEU F 2 66 ? 42.934 127.604 -7.034 1.00 19.93 621 LEU F O 1
ATOM 4733 N N . SER F 2 67 ? 44.617 127.011 -5.675 1.00 20.51 622 SER F N 1
ATOM 4734 C CA . SER F 2 67 ? 44.404 128.219 -4.904 1.00 20.61 622 SER F CA 1
ATOM 4735 C C . SER F 2 67 ? 44.659 129.481 -5.726 1.00 22.20 622 SER F C 1
ATOM 4736 O O . SER F 2 67 ? 44.081 130.538 -5.452 1.00 20.91 622 SER F O 1
ATOM 4739 N N . LYS F 2 68 ? 45.445 129.347 -6.779 1.00 21.36 623 LYS F N 1
ATOM 4740 C CA . LYS F 2 68 ? 45.640 130.451 -7.691 1.00 23.31 623 LYS F CA 1
ATOM 4741 C C . LYS F 2 68 ? 44.401 130.914 -8.458 1.00 21.34 623 LYS F C 1
ATOM 4742 O O . LYS F 2 68 ? 44.385 132.007 -8.989 1.00 19.92 623 LYS F O 1
ATOM 4748 N N . GLN F 2 69 ? 43.361 130.076 -8.530 1.00 20.22 624 GLN F N 1
ATOM 4749 C CA . GLN F 2 69 ? 42.124 130.393 -9.216 1.00 18.96 624 GLN F CA 1
ATOM 4750 C C . GLN F 2 69 ? 41.116 131.092 -8.355 1.00 17.64 624 GLN F C 1
ATOM 4751 O O . GLN F 2 69 ? 39.999 131.338 -8.787 1.00 18.74 624 GLN F O 1
ATOM 4757 N N . PHE F 2 70 ? 41.464 131.446 -7.131 1.00 17.04 625 PHE F N 1
ATOM 4758 C CA . PHE F 2 70 ? 40.549 132.088 -6.228 1.00 17.39 625 PHE F CA 1
ATOM 4759 C C . PHE F 2 70 ? 41.181 133.382 -5.689 1.00 17.75 625 PHE F C 1
ATOM 4760 O O . PHE F 2 70 ? 42.390 133.432 -5.458 1.00 21.08 625 PHE F O 1
ATOM 4768 N N . ASN F 2 71 ? 40.373 134.428 -5.519 1.00 18.64 626 ASN F N 1
ATOM 4769 C CA . ASN F 2 71 ? 40.934 135.664 -5.070 1.00 17.11 626 ASN F CA 1
ATOM 4770 C C . ASN F 2 71 ? 41.090 135.595 -3.509 1.00 18.73 626 ASN F C 1
ATOM 4771 O O . ASN F 2 71 ? 40.661 134.619 -2.835 1.00 18.28 626 ASN F O 1
ATOM 4776 N N . PRO F 2 72 ? 41.704 136.599 -2.915 1.00 19.40 627 PRO F N 1
ATOM 4777 C CA . PRO F 2 72 ? 41.959 136.573 -1.489 1.00 21.84 627 PRO F CA 1
ATOM 4778 C C . PRO F 2 72 ? 40.686 136.543 -0.652 1.00 20.88 627 PRO F C 1
ATOM 4779 O O . PRO F 2 72 ? 40.668 135.898 0.372 1.00 19.36 627 PRO F O 1
ATOM 4783 N N . GLY F 2 73 ? 39.606 137.168 -1.148 1.00 20.05 628 GLY F N 1
ATOM 4784 C CA . GLY F 2 73 ? 38.330 137.135 -0.484 1.00 18.72 628 GLY F CA 1
ATOM 4785 C C . GLY F 2 73 ? 37.795 135.721 -0.378 1.00 17.70 628 GLY F C 1
ATOM 4786 O O . GLY F 2 73 ? 37.294 135.287 0.699 1.00 18.43 628 GLY F O 1
ATOM 4787 N N . SER F 2 74 ? 37.893 135.019 -1.510 1.00 16.91 629 SER F N 1
ATOM 4788 C CA . SER F 2 74 ? 37.396 133.606 -1.603 1.00 17.18 629 SER F CA 1
ATOM 4789 C C . SER F 2 74 ? 38.226 132.703 -0.723 1.00 17.43 629 SER F C 1
ATOM 4790 O O . SER F 2 74 ? 37.671 131.882 0.032 1.00 17.33 629 SER F O 1
ATOM 4793 N N . LEU F 2 75 ? 39.544 132.870 -0.745 1.00 17.89 630 LEU F N 1
ATOM 4794 C CA . LEU F 2 75 ? 40.457 132.045 0.058 1.00 18.26 630 LEU F CA 1
ATOM 4795 C C . LEU F 2 75 ? 40.302 132.236 1.600 1.00 20.39 630 LEU F C 1
ATOM 4796 O O . LEU F 2 75 ? 40.492 131.295 2.372 1.00 20.71 630 LEU F O 1
ATOM 4801 N N . ALA F 2 76 ? 39.972 133.451 2.056 1.00 20.56 631 ALA F N 1
ATOM 4802 C CA . ALA F 2 76 ? 39.641 133.659 3.440 1.00 22.25 631 ALA F CA 1
ATOM 4803 C C . ALA F 2 76 ? 38.425 132.817 3.959 1.00 22.78 631 ALA F C 1
ATOM 4804 O O . ALA F 2 76 ? 38.415 132.347 5.099 1.00 22.94 631 ALA F O 1
ATOM 4806 N N . VAL F 2 77 ? 37.424 132.652 3.110 1.00 22.43 632 VAL F N 1
ATOM 4807 C CA . VAL F 2 77 ? 36.235 131.772 3.349 1.00 21.19 632 VAL F CA 1
ATOM 4808 C C . VAL F 2 77 ? 36.619 130.269 3.279 1.00 19.26 632 VAL F C 1
ATOM 4809 O O . VAL F 2 77 ? 36.288 129.525 4.166 1.00 19.77 632 VAL F O 1
ATOM 4813 N N . MET F 2 78 ? 37.400 129.896 2.278 1.00 18.75 633 MET F N 1
ATOM 4814 C CA . MET F 2 78 ? 37.789 128.531 2.070 1.00 19.28 633 MET F CA 1
ATOM 4815 C C . MET F 2 78 ? 38.800 127.998 3.074 1.00 20.26 633 MET F C 1
ATOM 4816 O O . MET F 2 78 ? 38.707 126.797 3.424 1.00 19.32 633 MET F O 1
ATOM 4821 N N . ARG F 2 79 ? 39.722 128.846 3.538 1.00 21.19 634 ARG F N 1
ATOM 4822 C CA . ARG F 2 79 ? 40.679 128.430 4.525 1.00 24.11 634 ARG F CA 1
ATOM 4823 C C . ARG F 2 79 ? 39.967 128.075 5.809 1.00 25.42 634 ARG F C 1
ATOM 4824 O O . ARG F 2 79 ? 40.506 127.356 6.591 1.00 24.86 634 ARG F O 1
ATOM 4832 N N . ASP F 2 80 ? 38.747 128.578 5.975 1.00 23.90 635 ASP F N 1
ATOM 4833 C CA . ASP F 2 80 ? 37.978 128.389 7.139 1.00 26.89 635 ASP F CA 1
ATOM 4834 C C . ASP F 2 80 ? 36.980 127.252 6.921 1.00 24.86 635 ASP F C 1
ATOM 4835 O O . ASP F 2 80 ? 36.197 126.999 7.764 1.00 26.95 635 ASP F O 1
ATOM 4840 N N . GLY F 2 81 ? 37.044 126.534 5.823 1.00 20.59 636 GLY F N 1
ATOM 4841 C CA . GLY F 2 81 ? 36.122 125.449 5.575 1.00 21.74 636 GLY F CA 1
ATOM 4842 C C . GLY F 2 81 ? 34.842 125.752 4.826 1.00 20.85 636 GLY F C 1
ATOM 4843 O O . GLY F 2 81 ? 34.037 124.853 4.595 1.00 20.75 636 GLY F O 1
ATOM 4844 N N . GLY F 2 82 ? 34.696 126.983 4.367 1.00 21.25 637 GLY F N 1
ATOM 4845 C CA . GLY F 2 82 ? 33.538 127.351 3.588 1.00 19.14 637 GLY F CA 1
ATOM 4846 C C . GLY F 2 82 ? 33.695 127.214 2.087 1.00 17.46 637 GLY F C 1
ATOM 4847 O O . GLY F 2 82 ? 34.737 127.412 1.546 1.00 17.89 637 GLY F O 1
ATOM 4848 N N . ALA F 2 83 ? 32.577 127.010 1.434 1.00 15.69 638 ALA F N 1
ATOM 4849 C CA . ALA F 2 83 ? 32.500 127.007 0.040 1.00 15.09 638 ALA F CA 1
ATOM 4850 C C . ALA F 2 83 ? 32.608 128.446 -0.523 1.00 15.37 638 ALA F C 1
ATOM 4851 O O . ALA F 2 83 ? 32.083 129.372 0.064 1.00 16.01 638 ALA F O 1
ATOM 4853 N N . PRO F 2 84 ? 33.193 128.597 -1.693 1.00 14.90 639 PRO F N 1
ATOM 4854 C CA . PRO F 2 84 ? 33.305 129.896 -2.359 1.00 16.10 639 PRO F CA 1
ATOM 4855 C C . PRO F 2 84 ? 31.922 130.321 -2.841 1.00 15.53 639 PRO F C 1
ATOM 4856 O O . PRO F 2 84 ? 31.087 129.483 -3.173 1.00 14.88 639 PRO F O 1
ATOM 4860 N N . TYR F 2 85 ? 31.715 131.599 -2.879 1.00 16.33 640 TYR F N 1
ATOM 4861 C CA . TYR F 2 85 ? 30.585 132.206 -3.490 1.00 16.61 640 TYR F CA 1
ATOM 4862 C C . TYR F 2 85 ? 30.636 132.099 -5.006 1.00 19.35 640 TYR F C 1
ATOM 4863 O O . TYR F 2 85 ? 31.703 132.195 -5.624 1.00 18.01 640 TYR F O 1
ATOM 4872 N N . VAL F 2 86 ? 29.482 131.877 -5.613 1.00 17.35 641 VAL F N 1
ATOM 4873 C CA . VAL F 2 86 ? 29.364 131.887 -7.068 1.00 18.85 641 VAL F CA 1
ATOM 4874 C C . VAL F 2 86 ? 29.121 133.326 -7.645 1.00 17.38 641 VAL F C 1
ATOM 4875 O O . VAL F 2 86 ? 28.729 134.249 -6.942 1.00 17.27 641 VAL F O 1
ATOM 4879 N N . ARG F 2 87 ? 29.348 133.444 -8.937 1.00 18.47 642 ARG F N 1
ATOM 4880 C CA . ARG F 2 87 ? 29.047 134.680 -9.685 1.00 20.05 642 ARG F CA 1
ATOM 4881 C C . ARG F 2 87 ? 27.589 134.963 -9.580 1.00 19.95 642 ARG F C 1
ATOM 4882 O O . ARG F 2 87 ? 26.785 134.059 -9.488 1.00 20.13 642 ARG F O 1
ATOM 4890 N N . GLU F 2 88 ? 27.225 136.244 -9.532 1.00 21.38 643 GLU F N 1
ATOM 4891 C CA . GLU F 2 88 ? 25.840 136.662 -9.427 1.00 22.94 643 GLU F CA 1
ATOM 4892 C C . GLU F 2 88 ? 24.935 135.967 -10.379 1.00 23.66 643 GLU F C 1
ATOM 4893 O O . GLU F 2 88 ? 23.808 135.560 -10.031 1.00 21.95 643 GLU F O 1
ATOM 4899 N N . SER F 2 89 ? 25.421 135.798 -11.586 1.00 24.54 644 SER F N 1
ATOM 4900 C CA . SER F 2 89 ? 24.600 135.171 -12.629 1.00 24.98 644 SER F CA 1
ATOM 4901 C C . SER F 2 89 ? 24.278 133.699 -12.354 1.00 26.25 644 SER F C 1
ATOM 4902 O O . SER F 2 89 ? 23.418 133.150 -13.024 1.00 24.34 644 SER F O 1
ATOM 4905 N N . GLU F 2 90 ? 24.954 133.083 -11.361 1.00 22.28 645 GLU F N 1
ATOM 4906 C CA . GLU F 2 90 ? 24.720 131.665 -11.045 1.00 21.87 645 GLU F CA 1
ATOM 4907 C C . GLU F 2 90 ? 24.111 131.443 -9.674 1.00 21.84 645 GLU F C 1
ATOM 4908 O O . GLU F 2 90 ? 24.010 130.311 -9.220 1.00 22.43 645 GLU F O 1
ATOM 4914 N N . GLN F 2 91 ? 23.667 132.512 -9.030 1.00 21.74 646 GLN F N 1
ATOM 4915 C CA . GLN F 2 91 ? 23.024 132.433 -7.738 1.00 24.61 646 GLN F CA 1
ATOM 4916 C C . GLN F 2 91 ? 21.511 132.124 -7.899 1.00 27.96 646 GLN F C 1
ATOM 4917 O O . GLN F 2 91 ? 20.925 132.501 -8.878 1.00 32.79 646 GLN F O 1
ATOM 4923 N N . ALA F 2 92 ? 20.907 131.539 -6.889 1.00 31.73 647 ALA F N 1
ATOM 4924 C CA . ALA F 2 92 ? 19.467 131.223 -6.885 1.00 33.96 647 ALA F CA 1
ATOM 4925 C C . ALA F 2 92 ? 18.975 131.678 -5.535 1.00 37.76 647 ALA F C 1
ATOM 4926 O O . ALA F 2 92 ? 19.035 130.921 -4.529 1.00 34.13 647 ALA F O 1
ATOM 4928 N N . GLY F 2 93 ? 18.551 132.940 -5.520 1.00 38.66 648 GLY F N 1
ATOM 4929 C CA . GLY F 2 93 ? 18.081 133.624 -4.308 1.00 41.78 648 GLY F CA 1
ATOM 4930 C C . GLY F 2 93 ? 19.079 133.458 -3.183 1.00 40.34 648 GLY F C 1
ATOM 4931 O O . GLY F 2 93 ? 20.211 133.966 -3.267 1.00 38.40 648 GLY F O 1
ATOM 4932 N N . GLY F 2 94 ? 18.688 132.674 -2.169 1.00 39.65 649 GLY F N 1
ATOM 4933 C CA . GLY F 2 94 ? 19.489 132.554 -0.956 1.00 35.86 649 GLY F CA 1
ATOM 4934 C C . GLY F 2 94 ? 20.632 131.566 -1.072 1.00 33.95 649 GLY F C 1
ATOM 4935 O O . GLY F 2 94 ? 21.514 131.529 -0.192 1.00 37.03 649 GLY F O 1
ATOM 4936 N N . ARG F 2 95 ? 20.631 130.764 -2.139 1.00 31.52 650 ARG F N 1
ATOM 4937 C CA . ARG F 2 95 ? 21.780 129.850 -2.396 1.00 28.01 650 ARG F CA 1
ATOM 4938 C C . ARG F 2 95 ? 22.766 130.593 -3.236 1.00 23.49 650 ARG F C 1
ATOM 4939 O O . ARG F 2 95 ? 22.502 130.862 -4.400 1.00 23.80 650 ARG F O 1
ATOM 4947 N N . ILE F 2 96 ? 23.864 130.979 -2.594 1.00 22.38 651 ILE F N 1
ATOM 4948 C CA . ILE F 2 96 ? 24.883 131.763 -3.260 1.00 20.53 651 ILE F CA 1
ATOM 4949 C C . ILE F 2 96 ? 26.295 131.199 -3.254 1.00 20.08 651 ILE F C 1
ATOM 4950 O O . ILE F 2 96 ? 27.212 131.881 -3.693 1.00 18.78 651 ILE F O 1
ATOM 4955 N N . LYS F 2 97 ? 26.429 129.927 -2.849 1.00 20.01 652 LYS F N 1
ATOM 4956 C CA . LYS F 2 97 ? 27.695 129.240 -2.811 1.00 19.25 652 LYS F CA 1
ATOM 4957 C C . LYS F 2 97 ? 27.731 127.999 -3.711 1.00 18.49 652 LYS F C 1
ATOM 4958 O O . LYS F 2 97 ? 26.708 127.440 -4.047 1.00 18.14 652 LYS F O 1
ATOM 4964 N N . ILE F 2 98 ? 28.955 127.594 -4.120 1.00 18.25 653 ILE F N 1
ATOM 4965 C CA . ILE F 2 98 ? 29.116 126.301 -4.834 1.00 16.86 653 ILE F CA 1
ATOM 4966 C C . ILE F 2 98 ? 28.602 125.185 -3.907 1.00 17.08 653 ILE F C 1
ATOM 4967 O O . ILE F 2 98 ? 28.880 125.167 -2.684 1.00 18.03 653 ILE F O 1
ATOM 4972 N N . GLU F 2 99 ? 27.940 124.226 -4.513 1.00 17.05 654 GLU F N 1
ATOM 4973 C CA . GLU F 2 99 ? 27.386 123.081 -3.806 1.00 19.28 654 GLU F CA 1
ATOM 4974 C C . GLU F 2 99 ? 27.972 121.830 -4.386 1.00 18.63 654 GLU F C 1
ATOM 4975 O O . GLU F 2 99 ? 28.309 121.780 -5.571 1.00 17.78 654 GLU F O 1
ATOM 4981 N N . ILE F 2 100 ? 28.152 120.804 -3.561 1.00 17.38 655 ILE F N 1
ATOM 4982 C CA . ILE F 2 100 ? 28.687 119.544 -4.052 1.00 18.07 655 ILE F CA 1
ATOM 4983 C C . ILE F 2 100 ? 27.493 118.569 -4.155 1.00 20.46 655 ILE F C 1
ATOM 4984 O O . ILE F 2 100 ? 26.769 118.389 -3.160 1.00 22.40 655 ILE F O 1
ATOM 4989 N N A HIS F 2 101 ? 27.301 117.991 -5.363 0.50 20.16 656 HIS F N 1
ATOM 4990 N N B HIS F 2 101 ? 27.341 117.902 -5.272 0.50 19.31 656 HIS F N 1
ATOM 4991 C CA A HIS F 2 101 ? 26.141 117.153 -5.840 0.50 20.14 656 HIS F CA 1
ATOM 4992 C CA B HIS F 2 101 ? 26.244 117.001 -5.372 0.50 18.86 656 HIS F CA 1
ATOM 4993 C C A HIS F 2 101 ? 26.609 115.704 -6.036 0.50 18.46 656 HIS F C 1
ATOM 4994 C C B HIS F 2 101 ? 26.665 115.664 -5.887 0.50 17.86 656 HIS F C 1
ATOM 4995 O O A HIS F 2 101 ? 27.748 115.474 -6.434 0.50 17.72 656 HIS F O 1
ATOM 4996 O O B HIS F 2 101 ? 27.796 115.459 -6.326 0.50 16.98 656 HIS F O 1
ATOM 5009 N N . HIS F 2 102 ? 25.744 114.742 -5.742 1.00 17.66 657 HIS F N 1
ATOM 5010 C CA . HIS F 2 102 ? 26.016 113.315 -6.098 1.00 19.21 657 HIS F CA 1
ATOM 5011 C C . HIS F 2 102 ? 25.450 112.987 -7.462 1.00 21.39 657 HIS F C 1
ATOM 5012 O O . HIS F 2 102 ? 24.227 113.175 -7.663 1.00 21.15 657 HIS F O 1
ATOM 5019 N N . LYS F 2 103 ? 26.301 112.535 -8.380 1.00 20.20 658 LYS F N 1
ATOM 5020 C CA . LYS F 2 103 ? 25.875 112.182 -9.744 1.00 22.46 658 LYS F CA 1
ATOM 5021 C C . LYS F 2 103 ? 24.836 111.064 -9.762 1.00 24.36 658 LYS F C 1
ATOM 5022 O O . LYS F 2 103 ? 23.782 111.202 -10.378 1.00 21.35 658 LYS F O 1
ATOM 5028 N N . VAL F 2 104 ? 25.152 110.004 -9.040 1.00 20.75 659 VAL F N 1
ATOM 5029 C CA . VAL F 2 104 ? 24.231 108.906 -8.774 1.00 23.03 659 VAL F CA 1
ATOM 5030 C C . VAL F 2 104 ? 23.699 109.068 -7.386 1.00 21.95 659 VAL F C 1
ATOM 5031 O O . VAL F 2 104 ? 24.443 109.203 -6.406 1.00 21.25 659 VAL F O 1
ATOM 5035 N N . ARG F 2 105 ? 22.382 109.058 -7.273 1.00 23.43 660 ARG F N 1
ATOM 5036 C CA . ARG F 2 105 ? 21.762 109.211 -5.989 1.00 26.43 660 ARG F CA 1
ATOM 5037 C C . ARG F 2 105 ? 22.214 108.073 -5.024 1.00 24.72 660 ARG F C 1
ATOM 5038 O O . ARG F 2 105 ? 22.308 106.873 -5.431 1.00 24.11 660 ARG F O 1
ATOM 5046 N N . ILE F 2 106 ? 22.421 108.470 -3.769 1.00 22.85 661 ILE F N 1
ATOM 5047 C CA . ILE F 2 106 ? 22.823 107.567 -2.698 1.00 22.43 661 ILE F CA 1
ATOM 5048 C C . ILE F 2 106 ? 21.809 106.422 -2.554 1.00 23.34 661 ILE F C 1
ATOM 5049 O O . ILE F 2 106 ? 22.218 105.247 -2.482 1.00 22.77 661 ILE F O 1
ATOM 5054 N N . ALA F 2 107 ? 20.512 106.749 -2.630 1.00 24.88 662 ALA F N 1
ATOM 5055 C CA . ALA F 2 107 ? 19.460 105.668 -2.744 1.00 25.80 662 ALA F CA 1
ATOM 5056 C C . ALA F 2 107 ? 19.600 104.703 -3.904 1.00 27.98 662 ALA F C 1
ATOM 5057 O O . ALA F 2 107 ? 19.117 103.550 -3.842 1.00 30.08 662 ALA F O 1
ATOM 5059 N N . ASP F 2 108 ? 20.178 105.149 -4.990 1.00 26.48 663 ASP F N 1
ATOM 5060 C CA . ASP F 2 108 ? 20.381 104.313 -6.139 1.00 28.64 663 ASP F CA 1
ATOM 5061 C C . ASP F 2 108 ? 21.726 103.631 -6.112 1.00 26.99 663 ASP F C 1
ATOM 5062 O O . ASP F 2 108 ? 22.129 103.078 -7.130 1.00 29.40 663 ASP F O 1
ATOM 5067 N N . GLY F 2 109 ? 22.440 103.697 -4.996 1.00 23.54 664 GLY F N 1
ATOM 5068 C CA . GLY F 2 109 ? 23.716 102.982 -4.937 1.00 21.96 664 GLY F CA 1
ATOM 5069 C C . GLY F 2 109 ? 24.911 103.889 -4.976 1.00 20.70 664 GLY F C 1
ATOM 5070 O O . GLY F 2 109 ? 26.041 103.421 -4.904 1.00 20.73 664 GLY F O 1
ATOM 5071 N N . GLY F 2 110 ? 24.666 105.195 -5.121 1.00 19.81 665 GLY F N 1
ATOM 5072 C CA . GLY F 2 110 ? 25.732 106.142 -5.264 1.00 18.70 665 GLY F CA 1
ATOM 5073 C C . GLY F 2 110 ? 26.578 106.249 -4.042 1.00 17.58 665 GLY F C 1
ATOM 5074 O O . GLY F 2 110 ? 26.064 106.229 -2.940 1.00 20.62 665 GLY F O 1
ATOM 5075 N N . GLY F 2 111 ? 27.909 106.410 -4.203 1.00 17.86 666 GLY F N 1
ATOM 5076 C CA . GLY F 2 111 ? 28.768 106.521 -3.004 1.00 17.52 666 GLY F CA 1
ATOM 5077 C C . GLY F 2 111 ? 28.702 107.913 -2.400 1.00 17.13 666 GLY F C 1
ATOM 5078 O O . GLY F 2 111 ? 28.724 108.928 -3.130 1.00 17.47 666 GLY F O 1
ATOM 5079 N N . VAL F 2 112 ? 28.697 107.980 -1.061 1.00 18.38 667 VAL F N 1
ATOM 5080 C CA . VAL F 2 112 ? 28.537 109.236 -0.360 1.00 17.79 667 VAL F CA 1
ATOM 5081 C C . VAL F 2 112 ? 29.787 110.080 -0.536 1.00 17.71 667 VAL F C 1
ATOM 5082 O O . VAL F 2 112 ? 29.692 111.314 -0.863 1.00 15.74 667 VAL F O 1
ATOM 5086 N N . TYR F 2 113 ? 30.926 109.433 -0.273 1.00 17.89 668 TYR F N 1
ATOM 5087 C CA . TYR F 2 113 ? 32.254 110.097 -0.392 1.00 16.93 668 TYR F CA 1
ATOM 5088 C C . TYR F 2 113 ? 33.157 109.405 -1.443 1.00 17.48 668 TYR F C 1
ATOM 5089 O O . TYR F 2 113 ? 34.401 109.382 -1.339 1.00 19.47 668 TYR F O 1
ATOM 5098 N N . ASN F 2 114 ? 32.545 108.831 -2.448 1.00 18.19 669 ASN F N 1
ATOM 5099 C CA . ASN F 2 114 ? 33.284 108.327 -3.594 1.00 17.30 669 ASN F CA 1
ATOM 5100 C C . ASN F 2 114 ? 33.475 109.553 -4.448 1.00 16.08 669 ASN F C 1
ATOM 5101 O O . ASN F 2 114 ? 32.525 110.146 -4.965 1.00 15.35 669 ASN F O 1
ATOM 5106 N N . MET F 2 115 ? 34.704 109.975 -4.569 1.00 17.35 670 MET F N 1
ATOM 5107 C CA . MET F 2 115 ? 34.992 111.216 -5.322 1.00 18.48 670 MET F CA 1
ATOM 5108 C C . MET F 2 115 ? 34.564 111.152 -6.783 1.00 20.37 670 MET F C 1
ATOM 5109 O O . MET F 2 115 ? 34.290 112.196 -7.393 1.00 21.63 670 MET F O 1
ATOM 5114 N N . GLY F 2 116 ? 34.508 109.936 -7.363 1.00 18.28 671 GLY F N 1
ATOM 5115 C CA . GLY F 2 116 ? 33.943 109.696 -8.680 1.00 18.80 671 GLY F CA 1
ATOM 5116 C C . GLY F 2 116 ? 32.439 109.954 -8.781 1.00 18.17 671 GLY F C 1
ATOM 5117 O O . GLY F 2 116 ? 31.859 109.997 -9.864 1.00 20.74 671 GLY F O 1
ATOM 5118 N N . ASN F 2 117 ? 31.767 110.170 -7.680 1.00 17.33 672 ASN F N 1
ATOM 5119 C CA . ASN F 2 117 ? 30.323 110.436 -7.714 1.00 17.35 672 ASN F CA 1
ATOM 5120 C C . ASN F 2 117 ? 30.040 111.883 -7.441 1.00 17.49 672 ASN F C 1
ATOM 5121 O O . ASN F 2 117 ? 28.886 112.234 -7.350 1.00 19.31 672 ASN F O 1
ATOM 5126 N N . LEU F 2 118 ? 31.055 112.707 -7.269 1.00 15.23 673 LEU F N 1
ATOM 5127 C CA . LEU F 2 118 ? 30.790 114.049 -6.810 1.00 16.53 673 LEU F CA 1
ATOM 5128 C C . LEU F 2 118 ? 31.089 115.093 -7.854 1.00 17.81 673 LEU F C 1
ATOM 5129 O O . LEU F 2 118 ? 31.999 114.945 -8.624 1.00 17.34 673 LEU F O 1
ATOM 5134 N N . VAL F 2 119 ? 30.281 116.134 -7.866 1.00 16.65 674 VAL F N 1
ATOM 5135 C CA . VAL F 2 119 ? 30.517 117.267 -8.755 1.00 17.10 674 VAL F CA 1
ATOM 5136 C C . VAL F 2 119 ? 30.293 118.537 -7.980 1.00 17.56 674 VAL F C 1
ATOM 5137 O O . VAL F 2 119 ? 29.466 118.579 -7.017 1.00 18.79 674 VAL F O 1
ATOM 5141 N N . ALA F 2 120 ? 31.062 119.575 -8.363 1.00 16.11 675 ALA F N 1
ATOM 5142 C CA . ALA F 2 120 ? 30.831 120.942 -7.813 1.00 15.20 675 ALA F CA 1
ATOM 5143 C C . ALA F 2 120 ? 29.936 121.658 -8.807 1.00 15.78 675 ALA F C 1
ATOM 5144 O O . ALA F 2 120 ? 30.245 121.682 -9.986 1.00 16.15 675 ALA F O 1
ATOM 5146 N N A VAL F 2 121 ? 28.779 122.120 -8.326 0.50 16.33 676 VAL F N 1
ATOM 5147 N N B VAL F 2 121 ? 28.798 122.158 -8.350 0.50 16.14 676 VAL F N 1
ATOM 5148 C CA A VAL F 2 121 ? 27.760 122.754 -9.136 0.50 17.40 676 VAL F CA 1
ATOM 5149 C CA B VAL F 2 121 ? 27.835 122.755 -9.231 0.50 17.12 676 VAL F CA 1
ATOM 5150 C C A VAL F 2 121 ? 27.348 124.121 -8.586 0.50 17.47 676 VAL F C 1
ATOM 5151 C C B VAL F 2 121 ? 27.298 124.062 -8.623 0.50 17.33 676 VAL F C 1
ATOM 5152 O O A VAL F 2 121 ? 27.431 124.381 -7.374 0.50 18.36 676 VAL F O 1
ATOM 5153 O O B VAL F 2 121 ? 27.272 124.227 -7.397 0.50 18.76 676 VAL F O 1
ATOM 5160 N N . THR F 2 122 ? 26.981 125.039 -9.476 1.00 17.79 677 THR F N 1
ATOM 5161 C CA . THR F 2 122 ? 26.363 126.276 -9.014 1.00 17.87 677 THR F CA 1
ATOM 5162 C C . THR F 2 122 ? 24.916 126.022 -8.689 1.00 20.77 677 THR F C 1
ATOM 5163 O O . THR F 2 122 ? 24.345 125.052 -9.165 1.00 22.18 677 THR F O 1
ATOM 5167 N N . PRO F 2 123 ? 24.346 126.849 -7.806 1.00 21.03 678 PRO F N 1
ATOM 5168 C CA . PRO F 2 123 ? 22.962 126.701 -7.428 1.00 24.57 678 PRO F CA 1
ATOM 5169 C C . PRO F 2 123 ? 22.084 126.751 -8.658 1.00 25.08 678 PRO F C 1
ATOM 5170 O O . PRO F 2 123 ? 21.219 125.900 -8.785 1.00 27.45 678 PRO F O 1
ATOM 5174 N N . LYS F 2 124 ? 22.325 127.682 -9.580 1.00 25.54 679 LYS F N 1
ATOM 5175 C CA . LYS F 2 124 ? 21.493 127.767 -10.736 1.00 31.54 679 LYS F CA 1
ATOM 5176 C C . LYS F 2 124 ? 21.511 126.515 -11.624 1.00 30.68 679 LYS F C 1
ATOM 5177 O O . LYS F 2 124 ? 20.462 126.105 -12.140 1.00 30.72 679 LYS F O 1
ATOM 5183 N N . ARG F 2 125 ? 22.694 125.953 -11.852 1.00 27.59 680 ARG F N 1
ATOM 5184 C CA . ARG F 2 125 ? 22.828 124.764 -12.669 1.00 26.57 680 ARG F CA 1
ATOM 5185 C C . ARG F 2 125 ? 22.212 123.589 -11.935 1.00 27.60 680 ARG F C 1
ATOM 5186 O O . ARG F 2 125 ? 21.480 122.749 -12.535 1.00 29.82 680 ARG F O 1
ATOM 5194 N N . HIS F 2 126 ? 22.467 123.514 -10.644 1.00 28.41 681 HIS F N 1
ATOM 5195 C CA A HIS F 2 126 ? 21.936 122.438 -9.772 0.50 32.43 681 HIS F CA 1
ATOM 5196 C CA B HIS F 2 126 ? 21.930 122.392 -9.868 0.50 31.80 681 HIS F CA 1
ATOM 5197 C C . HIS F 2 126 ? 20.414 122.278 -9.917 1.00 35.86 681 HIS F C 1
ATOM 5198 O O . HIS F 2 126 ? 19.892 121.166 -10.085 1.00 34.52 681 HIS F O 1
ATOM 5211 N N . ILE F 2 127 ? 19.729 123.409 -9.786 1.00 35.65 682 ILE F N 1
ATOM 5212 C CA . ILE F 2 127 ? 18.276 123.469 -9.862 1.00 39.70 682 ILE F CA 1
ATOM 5213 C C . ILE F 2 127 ? 17.822 122.980 -11.234 1.00 44.71 682 ILE F C 1
ATOM 5214 O O . ILE F 2 127 ? 16.863 122.231 -11.302 1.00 42.89 682 ILE F O 1
ATOM 5219 N N . GLU F 2 128 ? 18.488 123.392 -12.320 1.00 46.34 683 GLU F N 1
ATOM 5220 C CA . GLU F 2 128 ? 18.147 122.889 -13.667 1.00 54.52 683 GLU F CA 1
ATOM 5221 C C . GLU F 2 128 ? 18.389 121.361 -13.815 1.00 54.51 683 GLU F C 1
ATOM 5222 O O . GLU F 2 128 ? 17.539 120.651 -14.344 1.00 62.33 683 GLU F O 1
ATOM 5228 N N . ILE F 2 129 ? 19.513 120.859 -13.314 1.00 52.17 684 ILE F N 1
ATOM 5229 C CA . ILE F 2 129 ? 19.793 119.403 -13.307 1.00 54.21 684 ILE F CA 1
ATOM 5230 C C . ILE F 2 129 ? 18.645 118.577 -12.685 1.00 58.05 684 ILE F C 1
ATOM 5231 O O . ILE F 2 129 ? 18.143 117.663 -13.308 1.00 65.33 684 ILE F O 1
ATOM 5236 N N . HIS F 2 130 ? 18.263 118.893 -11.455 1.00 55.29 685 HIS F N 1
ATOM 5237 C CA . HIS F 2 130 ? 17.135 118.270 -10.787 1.00 57.22 685 HIS F CA 1
ATOM 5238 C C . HIS F 2 130 ? 15.744 118.786 -11.265 1.00 60.76 685 HIS F C 1
ATOM 5239 O O . HIS F 2 130 ? 14.881 119.055 -10.443 1.00 64.00 685 HIS F O 1
ATOM 5246 N N . LYS F 2 131 ? 15.505 118.948 -12.562 1.00 61.88 686 LYS F N 1
ATOM 5247 C CA . LYS F 2 131 ? 14.160 119.332 -13.034 1.00 63.60 686 LYS F CA 1
ATOM 5248 C C . LYS F 2 131 ? 13.546 118.267 -13.933 1.00 60.59 686 LYS F C 1
ATOM 5249 O O . LYS F 2 131 ? 13.434 117.104 -13.543 1.00 58.67 686 LYS F O 1
ATOM 5255 N N . LYS G 1 2 ? -9.861 130.695 46.490 1.00 57.27 2 LYS G N 1
ATOM 5256 C CA . LYS G 1 2 ? -10.361 129.654 47.463 1.00 56.75 2 LYS G CA 1
ATOM 5257 C C . LYS G 1 2 ? -11.873 129.411 47.326 1.00 53.85 2 LYS G C 1
ATOM 5258 O O . LYS G 1 2 ? -12.289 128.809 46.359 1.00 51.03 2 LYS G O 1
ATOM 5260 N N . SER G 1 3 ? -12.701 129.887 48.264 1.00 51.98 3 SER G N 1
ATOM 5261 C CA . SER G 1 3 ? -14.129 129.508 48.285 1.00 51.39 3 SER G CA 1
ATOM 5262 C C . SER G 1 3 ? -15.103 130.282 47.366 1.00 44.93 3 SER G C 1
ATOM 5263 O O . SER G 1 3 ? -16.132 129.758 46.964 1.00 46.85 3 SER G O 1
ATOM 5266 N N . LYS G 1 4 ? -14.795 131.543 47.079 1.00 43.99 4 LYS G N 1
ATOM 5267 C CA . LYS G 1 4 ? -15.681 132.432 46.300 1.00 38.27 4 LYS G CA 1
ATOM 5268 C C . LYS G 1 4 ? -15.028 132.801 44.967 1.00 34.99 4 LYS G C 1
ATOM 5269 O O . LYS G 1 4 ? -13.849 133.036 44.890 1.00 30.63 4 LYS G O 1
ATOM 5275 N N . ILE G 1 5 ? -15.831 132.928 43.933 1.00 33.70 5 ILE G N 1
ATOM 5276 C CA . ILE G 1 5 ? -15.292 133.304 42.632 1.00 34.59 5 ILE G CA 1
ATOM 5277 C C . ILE G 1 5 ? -14.735 134.747 42.602 1.00 35.87 5 ILE G C 1
ATOM 5278 O O . ILE G 1 5 ? -13.793 135.070 41.879 1.00 31.25 5 ILE G O 1
ATOM 5283 N N . SER G 1 6 ? -15.317 135.628 43.411 1.00 35.48 6 SER G N 1
ATOM 5284 C CA . SER G 1 6 ? -14.758 136.983 43.544 1.00 38.07 6 SER G CA 1
ATOM 5285 C C . SER G 1 6 ? -13.366 137.001 44.148 1.00 39.60 6 SER G C 1
ATOM 5286 O O . SER G 1 6 ? -12.717 138.024 44.148 1.00 42.13 6 SER G O 1
ATOM 5289 N N . GLU G 1 7 ? -12.909 135.878 44.682 1.00 39.67 7 GLU G N 1
ATOM 5290 C CA . GLU G 1 7 ? -11.531 135.757 45.155 1.00 44.01 7 GLU G CA 1
ATOM 5291 C C . GLU G 1 7 ? -10.557 135.586 44.006 1.00 41.29 7 GLU G C 1
ATOM 5292 O O . GLU G 1 7 ? -9.358 135.697 44.193 1.00 44.00 7 GLU G O 1
ATOM 5298 N N . TYR G 1 8 ? -11.055 135.315 42.812 1.00 37.70 8 TYR G N 1
ATOM 5299 C CA . TYR G 1 8 ? -10.182 135.157 41.649 1.00 36.00 8 TYR G CA 1
ATOM 5300 C C . TYR G 1 8 ? -10.222 136.381 40.762 1.00 31.80 8 TYR G C 1
ATOM 5301 O O . TYR G 1 8 ? -11.275 136.932 40.580 1.00 31.91 8 TYR G O 1
ATOM 5310 N N . THR G 1 9 ? -9.109 136.715 40.121 1.00 31.00 9 THR G N 1
ATOM 5311 C CA . THR G 1 9 ? -9.167 137.546 38.931 1.00 30.63 9 THR G CA 1
ATOM 5312 C C . THR G 1 9 ? -9.730 136.756 37.742 1.00 30.20 9 THR G C 1
ATOM 5313 O O . THR G 1 9 ? -9.793 135.514 37.776 1.00 29.23 9 THR G O 1
ATOM 5317 N N . GLU G 1 10 ? -10.169 137.480 36.720 1.00 30.72 10 GLU G N 1
ATOM 5318 C CA . GLU G 1 10 ? -10.685 136.842 35.512 1.00 30.45 10 GLU G CA 1
ATOM 5319 C C . GLU G 1 10 ? -9.628 135.961 34.852 1.00 31.54 10 GLU G C 1
ATOM 5320 O O . GLU G 1 10 ? -9.915 134.848 34.462 1.00 27.43 10 GLU G O 1
ATOM 5326 N N . LYS G 1 11 ? -8.413 136.471 34.717 1.00 32.00 11 LYS G N 1
ATOM 5327 C CA . LYS G 1 11 ? -7.303 135.664 34.206 1.00 35.48 11 LYS G CA 1
ATOM 5328 C C . LYS G 1 11 ? -7.009 134.398 35.055 1.00 32.60 11 LYS G C 1
ATOM 5329 O O . LYS G 1 11 ? -6.775 133.341 34.490 1.00 29.42 11 LYS G O 1
ATOM 5335 N N . GLU G 1 12 ? -7.039 134.486 36.387 1.00 31.02 12 GLU G N 1
ATOM 5336 C CA . GLU G 1 12 ? -6.843 133.269 37.217 1.00 30.41 12 GLU G CA 1
ATOM 5337 C C . GLU G 1 12 ? -8.004 132.275 36.969 1.00 28.35 12 GLU G C 1
ATOM 5338 O O . GLU G 1 12 ? -7.777 131.061 36.894 1.00 26.87 12 GLU G O 1
ATOM 5344 N N . PHE G 1 13 ? -9.208 132.791 36.784 1.00 26.30 13 PHE G N 1
ATOM 5345 C CA . PHE G 1 13 ? -10.372 131.908 36.639 1.00 24.28 13 PHE G CA 1
ATOM 5346 C C . PHE G 1 13 ? -10.311 131.310 35.261 1.00 23.84 13 PHE G C 1
ATOM 5347 O O . PHE G 1 13 ? -10.521 130.121 35.116 1.00 22.88 13 PHE G O 1
ATOM 5355 N N . LEU G 1 14 ? -9.926 132.094 34.260 1.00 23.48 14 LEU G N 1
ATOM 5356 C CA . LEU G 1 14 ? -9.704 131.527 32.950 1.00 24.77 14 LEU G CA 1
ATOM 5357 C C . LEU G 1 14 ? -8.642 130.387 32.958 1.00 25.12 14 LEU G C 1
ATOM 5358 O O . LEU G 1 14 ? -8.815 129.353 32.266 1.00 22.98 14 LEU G O 1
ATOM 5363 N N A GLU G 1 15 ? -7.570 130.539 33.717 0.50 25.26 15 GLU G N 1
ATOM 5364 N N B GLU G 1 15 ? -7.546 130.559 33.719 0.50 25.79 15 GLU G N 1
ATOM 5365 C CA A GLU G 1 15 ? -6.570 129.469 33.722 0.50 26.92 15 GLU G CA 1
ATOM 5366 C CA B GLU G 1 15 ? -6.510 129.488 33.812 0.50 27.81 15 GLU G CA 1
ATOM 5367 C C A GLU G 1 15 ? -7.109 128.204 34.392 0.50 25.53 15 GLU G C 1
ATOM 5368 C C B GLU G 1 15 ? -7.146 128.214 34.358 0.50 26.03 15 GLU G C 1
ATOM 5369 O O A GLU G 1 15 ? -6.775 127.111 33.973 0.50 26.46 15 GLU G O 1
ATOM 5370 O O B GLU G 1 15 ? -6.868 127.130 33.877 0.50 26.80 15 GLU G O 1
ATOM 5381 N N . PHE G 1 16 ? -7.966 128.354 35.404 1.00 24.32 16 PHE G N 1
ATOM 5382 C CA . PHE G 1 16 ? -8.641 127.206 36.083 1.00 22.53 16 PHE G CA 1
ATOM 5383 C C . PHE G 1 16 ? -9.536 126.496 35.067 1.00 22.73 16 PHE G C 1
ATOM 5384 O O . PHE G 1 16 ? -9.441 125.268 34.867 1.00 21.09 16 PHE G O 1
ATOM 5392 N N . VAL G 1 17 ? -10.349 127.256 34.355 1.00 20.11 17 VAL G N 1
ATOM 5393 C CA . VAL G 1 17 ? -11.161 126.668 33.326 1.00 20.13 17 VAL G CA 1
ATOM 5394 C C . VAL G 1 17 ? -10.367 125.979 32.206 1.00 21.64 17 VAL G C 1
ATOM 5395 O O . VAL G 1 17 ? -10.705 124.874 31.787 1.00 19.59 17 VAL G O 1
ATOM 5399 N N . LYS G 1 18 ? -9.291 126.619 31.744 1.00 22.90 18 LYS G N 1
ATOM 5400 C CA . LYS G 1 18 ? -8.395 125.982 30.777 1.00 25.35 18 LYS G CA 1
ATOM 5401 C C . LYS G 1 18 ? -7.849 124.657 31.237 1.00 25.46 18 LYS G C 1
ATOM 5402 O O . LYS G 1 18 ? -7.752 123.732 30.431 1.00 25.85 18 LYS G O 1
ATOM 5408 N N . ASP G 1 19 ? -7.430 124.605 32.505 1.00 24.55 19 ASP G N 1
ATOM 5409 C CA . ASP G 1 19 ? -6.801 123.432 33.097 1.00 25.30 19 ASP G CA 1
ATOM 5410 C C . ASP G 1 19 ? -7.828 122.303 33.189 1.00 22.58 19 ASP G C 1
ATOM 5411 O O . ASP G 1 19 ? -7.515 121.144 32.921 1.00 20.72 19 ASP G O 1
ATOM 5416 N N . ILE G 1 20 ? -9.085 122.667 33.517 1.00 20.53 20 ILE G N 1
ATOM 5417 C CA . ILE G 1 20 ? -10.175 121.656 33.510 1.00 19.02 20 ILE G CA 1
ATOM 5418 C C . ILE G 1 20 ? -10.405 121.152 32.077 1.00 20.22 20 ILE G C 1
ATOM 5419 O O . ILE G 1 20 ? -10.387 119.929 31.745 1.00 19.58 20 ILE G O 1
ATOM 5424 N N . TYR G 1 21 ? -10.582 122.104 31.180 1.00 20.56 21 TYR G N 1
ATOM 5425 C CA . TYR G 1 21 ? -11.016 121.851 29.813 1.00 22.64 21 TYR G CA 1
ATOM 5426 C C . TYR G 1 21 ? -9.969 121.049 29.019 1.00 22.89 21 TYR G C 1
ATOM 5427 O O . TYR G 1 21 ? -10.311 120.182 28.260 1.00 22.45 21 TYR G O 1
ATOM 5436 N N . THR G 1 22 ? -8.691 121.317 29.267 1.00 23.74 22 THR G N 1
ATOM 5437 C CA . THR G 1 22 ? -7.649 120.623 28.568 1.00 26.37 22 THR G CA 1
ATOM 5438 C C . THR G 1 22 ? -7.150 119.428 29.360 1.00 26.02 22 THR G C 1
ATOM 5439 O O . THR G 1 22 ? -6.260 118.695 28.894 1.00 25.83 22 THR G O 1
ATOM 5443 N N . ASN G 1 23 ? -7.715 119.204 30.544 1.00 23.70 23 ASN G N 1
ATOM 5444 C CA . ASN G 1 23 ? -7.324 118.128 31.443 1.00 23.32 23 ASN G CA 1
ATOM 5445 C C . ASN G 1 23 ? -5.831 118.147 31.684 1.00 26.59 23 ASN G C 1
ATOM 5446 O O . ASN G 1 23 ? -5.103 117.201 31.329 1.00 25.51 23 ASN G O 1
ATOM 5451 N N . ASN G 1 24 ? -5.394 119.232 32.275 1.00 25.49 24 ASN G N 1
ATOM 5452 C CA . ASN G 1 24 ? -4.013 119.429 32.676 1.00 28.85 24 ASN G CA 1
ATOM 5453 C C . ASN G 1 24 ? -3.613 118.564 33.886 1.00 27.90 24 ASN G C 1
ATOM 5454 O O . ASN G 1 24 ? -3.972 118.854 35.025 1.00 28.69 24 ASN G O 1
ATOM 5459 N N . LYS G 1 25 ? -2.872 117.498 33.610 1.00 30.67 25 LYS G N 1
ATOM 5460 C CA . LYS G 1 25 ? -2.403 116.545 34.616 1.00 32.74 25 LYS G CA 1
ATOM 5461 C C . LYS G 1 25 ? -1.450 117.104 35.730 1.00 34.71 25 LYS G C 1
ATOM 5462 O O . LYS G 1 25 ? -1.394 116.575 36.870 1.00 31.46 25 LYS G O 1
ATOM 5468 N N . LYS G 1 26 ? -0.777 118.226 35.470 1.00 35.05 26 LYS G N 1
ATOM 5469 C CA . LYS G 1 26 ? -0.047 118.899 36.537 1.00 39.74 26 LYS G CA 1
ATOM 5470 C C . LYS G 1 26 ? -0.940 119.313 37.671 1.00 38.85 26 LYS G C 1
ATOM 5471 O O . LYS G 1 26 ? -0.513 119.348 38.826 1.00 40.38 26 LYS G O 1
ATOM 5477 N N . LYS G 1 27 ? -2.156 119.748 37.325 1.00 36.72 27 LYS G N 1
ATOM 5478 C CA . LYS G 1 27 ? -3.113 120.248 38.306 1.00 34.73 27 LYS G CA 1
ATOM 5479 C C . LYS G 1 27 ? -4.099 119.195 38.770 1.00 32.40 27 LYS G C 1
ATOM 5480 O O . LYS G 1 27 ? -4.525 119.193 39.933 1.00 32.24 27 LYS G O 1
ATOM 5486 N N . PHE G 1 28 ? -4.444 118.300 37.841 1.00 26.74 28 PHE G N 1
ATOM 5487 C CA . PHE G 1 28 ? -5.441 117.276 38.006 1.00 26.00 28 PHE G CA 1
ATOM 5488 C C . PHE G 1 28 ? -4.844 115.916 37.607 1.00 26.97 28 PHE G C 1
ATOM 5489 O O . PHE G 1 28 ? -5.182 115.317 36.600 1.00 25.87 28 PHE G O 1
ATOM 5497 N N . PRO G 1 29 ? -3.915 115.424 38.413 1.00 28.67 29 PRO G N 1
ATOM 5498 C CA . PRO G 1 29 ? -3.221 114.174 38.001 1.00 29.75 29 PRO G CA 1
ATOM 5499 C C . PRO G 1 29 ? -4.072 112.896 37.943 1.00 28.28 29 PRO G C 1
ATOM 5500 O O . PRO G 1 29 ? -3.668 111.899 37.296 1.00 27.93 29 PRO G O 1
ATOM 5504 N N . THR G 1 30 ? -5.241 112.879 38.584 1.00 24.45 30 THR G N 1
ATOM 5505 C CA . THR G 1 30 ? -6.102 111.696 38.566 1.00 23.91 30 THR G CA 1
ATOM 5506 C C . THR G 1 30 ? -7.500 112.142 38.175 1.00 24.08 30 THR G C 1
ATOM 5507 O O . THR G 1 30 ? -7.845 113.305 38.350 1.00 21.49 30 THR G O 1
ATOM 5511 N N . GLU G 1 31 ? -8.271 111.200 37.657 1.00 21.78 31 GLU G N 1
ATOM 5512 C CA . GLU G 1 31 ? -9.679 111.423 37.396 1.00 22.88 31 GLU G CA 1
ATOM 5513 C C . GLU G 1 31 ? -10.443 111.942 38.577 1.00 22.85 31 GLU G C 1
ATOM 5514 O O . GLU G 1 31 ? -11.317 112.827 38.415 1.00 22.24 31 GLU G O 1
ATOM 5520 N N . GLU G 1 32 ? -10.190 111.378 39.749 1.00 22.12 32 GLU G N 1
ATOM 5521 C CA . GLU G 1 32 ? -10.815 111.910 40.982 1.00 23.71 32 GLU G CA 1
ATOM 5522 C C . GLU G 1 32 ? -10.529 113.393 41.215 1.00 21.75 32 GLU G C 1
ATOM 5523 O O . GLU G 1 32 ? -11.447 114.152 41.592 1.00 19.65 32 GLU G O 1
ATOM 5529 N N . SER G 1 33 ? -9.286 113.840 40.987 1.00 20.31 33 SER G N 1
ATOM 5530 C CA . SER G 1 33 ? -9.023 115.257 41.167 1.00 21.26 33 SER G CA 1
ATOM 5531 C C . SER G 1 33 ? -9.763 116.083 40.140 1.00 21.00 33 SER G C 1
ATOM 5532 O O . SER G 1 33 ? -10.136 117.211 40.433 1.00 18.99 33 SER G O 1
ATOM 5535 N N . HIS G 1 34 ? -9.924 115.555 38.923 1.00 19.24 34 HIS G N 1
ATOM 5536 C CA . HIS G 1 34 ? -10.616 116.283 37.875 1.00 19.54 34 HIS G CA 1
ATOM 5537 C C . HIS G 1 34 ? -12.136 116.434 38.211 1.00 18.12 34 HIS G C 1
ATOM 5538 O O . HIS G 1 34 ? -12.697 117.526 38.112 1.00 18.12 34 HIS G O 1
ATOM 5545 N N . ILE G 1 35 ? -12.769 115.350 38.630 1.00 18.48 35 ILE G N 1
ATOM 5546 C CA . ILE G 1 35 ? -14.120 115.437 39.122 1.00 19.21 35 ILE G CA 1
ATOM 5547 C C . ILE G 1 35 ? -14.285 116.512 40.197 1.00 19.88 35 ILE G C 1
ATOM 5548 O O . ILE G 1 35 ? -15.258 117.312 40.187 1.00 18.36 35 ILE G O 1
ATOM 5553 N N . GLN G 1 36 ? -13.364 116.541 41.162 1.00 20.78 36 GLN G N 1
ATOM 5554 C CA . GLN G 1 36 ? -13.392 117.520 42.201 1.00 21.94 36 GLN G CA 1
ATOM 5555 C C . GLN G 1 36 ? -13.334 118.924 41.640 1.00 19.99 36 GLN G C 1
ATOM 5556 O O . GLN G 1 36 ? -14.119 119.800 42.072 1.00 19.80 36 GLN G O 1
ATOM 5562 N N . ALA G 1 37 ? -12.480 119.123 40.658 1.00 18.73 37 ALA G N 1
ATOM 5563 C CA . ALA G 1 37 ? -12.374 120.458 39.981 1.00 17.63 37 ALA G CA 1
ATOM 5564 C C . ALA G 1 37 ? -13.665 120.876 39.314 1.00 18.01 37 ALA G C 1
ATOM 5565 O O . ALA G 1 37 ? -14.109 122.047 39.454 1.00 17.44 37 ALA G O 1
ATOM 5567 N N . VAL G 1 38 ? -14.330 119.934 38.662 1.00 16.74 38 VAL G N 1
ATOM 5568 C CA . VAL G 1 38 ? -15.628 120.211 38.004 1.00 18.19 38 VAL G CA 1
ATOM 5569 C C . VAL G 1 38 ? -16.703 120.537 39.014 1.00 19.78 38 VAL G C 1
ATOM 5570 O O . VAL G 1 38 ? -17.469 121.525 38.873 1.00 19.05 38 VAL G O 1
ATOM 5574 N N . LEU G 1 39 ? -16.741 119.773 40.109 1.00 21.54 39 LEU G N 1
ATOM 5575 C CA . LEU G 1 39 ? -17.619 120.166 41.242 1.00 23.25 39 LEU G CA 1
ATOM 5576 C C . LEU G 1 39 ? -17.332 121.529 41.862 1.00 25.94 39 LEU G C 1
ATOM 5577 O O . LEU G 1 39 ? -18.301 122.272 42.181 1.00 26.37 39 LEU G O 1
ATOM 5582 N N . GLU G 1 40 ? -16.044 121.898 41.970 1.00 26.11 40 GLU G N 1
ATOM 5583 C CA . GLU G 1 40 ? -15.647 123.203 42.443 1.00 28.46 40 GLU G CA 1
ATOM 5584 C C . GLU G 1 40 ? -16.064 124.257 41.472 1.00 25.85 40 GLU G C 1
ATOM 5585 O O . GLU G 1 40 ? -16.572 125.305 41.871 1.00 23.98 40 GLU G O 1
ATOM 5591 N N . PHE G 1 41 ? -15.875 123.980 40.194 1.00 22.44 41 PHE G N 1
ATOM 5592 C CA . PHE G 1 41 ? -16.277 124.936 39.147 1.00 22.30 41 PHE G CA 1
ATOM 5593 C C . PHE G 1 41 ? -17.765 125.257 39.280 1.00 23.78 41 PHE G C 1
ATOM 5594 O O . PHE G 1 41 ? -18.193 126.426 39.242 1.00 23.39 41 PHE G O 1
ATOM 5602 N N . LYS G 1 42 ? -18.548 124.199 39.376 1.00 23.32 42 LYS G N 1
ATOM 5603 C CA . LYS G 1 42 ? -20.014 124.294 39.583 1.00 25.04 42 LYS G CA 1
ATOM 5604 C C . LYS G 1 42 ? -20.338 125.215 40.740 1.00 26.66 42 LYS G C 1
ATOM 5605 O O . LYS G 1 42 ? -21.127 126.157 40.544 1.00 24.62 42 LYS G O 1
ATOM 5611 N N . LYS G 1 43 ? -19.715 124.964 41.897 1.00 27.24 43 LYS G N 1
ATOM 5612 C CA . LYS G 1 43 ? -20.020 125.680 43.140 1.00 30.22 43 LYS G CA 1
ATOM 5613 C C . LYS G 1 43 ? -19.599 127.151 43.009 1.00 31.68 43 LYS G C 1
ATOM 5614 O O . LYS G 1 43 ? -20.365 128.043 43.334 1.00 28.73 43 LYS G O 1
ATOM 5620 N N . LEU G 1 44 ? -18.358 127.384 42.575 1.00 28.96 44 LEU G N 1
ATOM 5621 C CA . LEU G 1 44 ? -17.837 128.746 42.396 1.00 29.16 44 LEU G CA 1
ATOM 5622 C C . LEU G 1 44 ? -18.678 129.601 41.500 1.00 27.80 44 LEU G C 1
ATOM 5623 O O . LEU G 1 44 ? -18.993 130.750 41.844 1.00 31.77 44 LEU G O 1
ATOM 5628 N N . THR G 1 45 ? -19.035 129.105 40.338 1.00 23.77 45 THR G N 1
ATOM 5629 C CA . THR G 1 45 ? -19.710 129.974 39.379 1.00 25.04 45 THR G CA 1
ATOM 5630 C C . THR G 1 45 ? -21.147 130.337 39.797 1.00 26.66 45 THR G C 1
ATOM 5631 O O . THR G 1 45 ? -21.671 131.406 39.447 1.00 27.06 45 THR G O 1
ATOM 5635 N N . GLU G 1 46 ? -21.796 129.402 40.477 1.00 27.25 46 GLU G N 1
ATOM 5636 C CA . GLU G 1 46 ? -23.243 129.421 40.738 1.00 29.08 46 GLU G CA 1
ATOM 5637 C C . GLU G 1 46 ? -24.113 129.379 39.482 1.00 29.88 46 GLU G C 1
ATOM 5638 O O . GLU G 1 46 ? -25.345 129.533 39.530 1.00 30.11 46 GLU G O 1
ATOM 5644 N N . HIS G 1 47 ? -23.542 129.035 38.341 1.00 28.89 47 HIS G N 1
ATOM 5645 C CA . HIS G 1 47 ? -24.277 129.123 37.080 1.00 29.19 47 HIS G CA 1
ATOM 5646 C C . HIS G 1 47 ? -25.229 127.943 36.824 1.00 32.74 47 HIS G C 1
ATOM 5647 O O . HIS G 1 47 ? -24.835 126.774 37.031 1.00 28.94 47 HIS G O 1
ATOM 5654 N N . PRO G 1 48 ? -26.468 128.213 36.350 1.00 33.94 48 PRO G N 1
ATOM 5655 C CA . PRO G 1 48 ? -27.410 127.100 36.233 1.00 34.21 48 PRO G CA 1
ATOM 5656 C C . PRO G 1 48 ? -27.027 125.940 35.295 1.00 34.15 48 PRO G C 1
ATOM 5657 O O . PRO G 1 48 ? -27.478 124.841 35.491 1.00 31.69 48 PRO G O 1
ATOM 5661 N N . SER G 1 49 ? -26.359 126.215 34.197 1.00 31.93 49 SER G N 1
ATOM 5662 C CA . SER G 1 49 ? -25.847 125.205 33.335 1.00 31.90 49 SER G CA 1
ATOM 5663 C C . SER G 1 49 ? -24.732 124.326 33.984 1.00 28.06 49 SER G C 1
ATOM 5664 O O . SER G 1 49 ? -24.368 123.270 33.404 1.00 26.20 49 SER G O 1
ATOM 5667 N N . GLY G 1 50 ? -24.133 124.776 35.099 1.00 26.66 50 GLY G N 1
ATOM 5668 C CA . GLY G 1 50 ? -23.049 123.996 35.742 1.00 25.53 50 GLY G CA 1
ATOM 5669 C C . GLY G 1 50 ? -22.063 123.442 34.732 1.00 23.18 5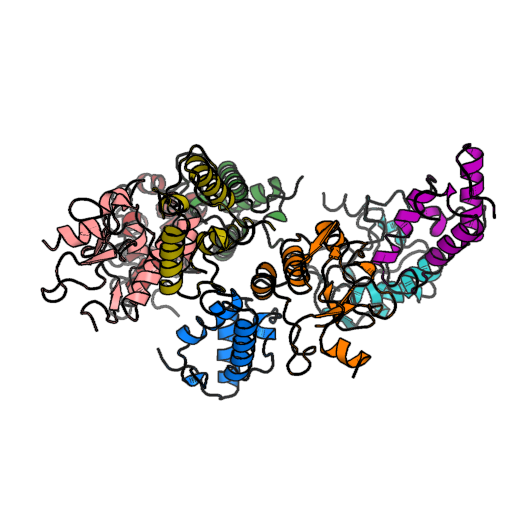0 GLY G C 1
ATOM 5670 O O . GLY G 1 50 ? -21.576 124.167 33.853 1.00 23.09 50 GLY G O 1
ATOM 5671 N N . SER G 1 51 ? -21.805 122.131 34.765 1.00 21.52 51 SER G N 1
ATOM 5672 C CA . SER G 1 51 ? -20.770 121.541 33.933 1.00 19.95 51 SER G CA 1
ATOM 5673 C C . SER G 1 51 ? -21.133 121.484 32.439 1.00 20.32 51 SER G C 1
ATOM 5674 O O . SER G 1 51 ? -20.261 121.224 31.595 1.00 19.26 51 SER G O 1
ATOM 5677 N N . ASP G 1 52 ? -22.412 121.709 32.088 1.00 21.40 52 ASP G N 1
ATOM 5678 C CA . ASP G 1 52 ? -22.796 121.795 30.689 1.00 23.58 52 ASP G CA 1
ATOM 5679 C C . ASP G 1 52 ? -22.064 122.983 30.009 1.00 24.04 52 ASP G C 1
ATOM 5680 O O . ASP G 1 52 ? -21.752 122.917 28.834 1.00 24.37 52 ASP G O 1
ATOM 5685 N N . LEU G 1 53 ? -21.635 123.981 30.780 1.00 23.14 53 LEU G N 1
ATOM 5686 C CA . LEU G 1 53 ? -20.846 125.079 30.166 1.00 23.98 53 LEU G CA 1
ATOM 5687 C C . LEU G 1 53 ? -19.601 124.521 29.562 1.00 25.12 53 LEU G C 1
ATOM 5688 O O . LEU G 1 53 ? -19.155 125.012 28.556 1.00 26.24 53 LEU G O 1
ATOM 5693 N N . LEU G 1 54 ? -19.038 123.458 30.165 1.00 23.35 54 LEU G N 1
ATOM 5694 C CA . LEU G 1 54 ? -17.814 122.919 29.645 1.00 21.65 54 LEU G CA 1
ATOM 5695 C C . LEU G 1 54 ? -18.053 121.908 28.553 1.00 21.50 54 LEU G C 1
ATOM 5696 O O . LEU G 1 54 ? -17.276 121.851 27.593 1.00 23.82 54 LEU G O 1
ATOM 5701 N N . TYR G 1 55 ? -19.039 121.029 28.732 1.00 22.19 55 TYR G N 1
ATOM 5702 C CA . TYR G 1 55 ? -19.122 119.818 27.921 1.00 21.38 55 TYR G CA 1
ATOM 5703 C C . TYR G 1 55 ? -20.264 119.803 26.919 1.00 24.70 55 TYR G C 1
ATOM 5704 O O . TYR G 1 55 ? -20.189 119.058 25.920 1.00 24.82 55 TYR G O 1
ATOM 5713 N N . TYR G 1 56 ? -21.316 120.572 27.215 1.00 24.39 56 TYR G N 1
ATOM 5714 C CA . TYR G 1 56 ? -22.536 120.658 26.418 1.00 26.83 56 TYR G CA 1
ATOM 5715 C C . TYR G 1 56 ? -22.884 122.127 26.199 1.00 27.75 56 TYR G C 1
ATOM 5716 O O . TYR G 1 56 ? -23.942 122.563 26.635 1.00 28.28 56 TYR G O 1
ATOM 5725 N N . PRO G 1 57 ? -21.970 122.900 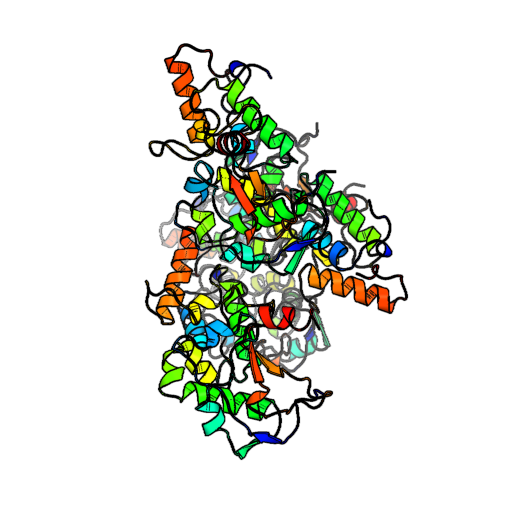25.594 1.00 30.34 57 PRO G N 1
ATOM 5726 C CA . PRO G 1 57 ? -22.163 124.361 25.625 1.00 31.80 57 PRO G CA 1
ATOM 5727 C C . PRO G 1 57 ? -23.226 124.818 24.634 1.00 34.62 57 PRO G C 1
ATOM 5728 O O . PRO G 1 57 ? -23.481 124.126 23.655 1.00 37.39 57 PRO G O 1
ATOM 5732 N N . ASN G 1 58 ? -23.803 125.970 24.875 1.00 34.85 58 ASN G N 1
ATOM 5733 C CA . ASN G 1 58 ? -24.704 126.614 23.882 1.00 41.58 58 ASN G CA 1
ATOM 5734 C C . ASN G 1 58 ? -23.930 126.851 22.576 1.00 41.30 58 ASN G C 1
ATOM 5735 O O . ASN G 1 58 ? -22.789 127.321 22.592 1.00 40.93 58 ASN G O 1
ATOM 5740 N N . GLU G 1 59 ? -24.531 126.457 21.456 1.00 45.13 59 GLU G N 1
ATOM 5741 C CA . GLU G 1 59 ? -23.905 126.677 20.129 1.00 50.11 59 GLU G CA 1
ATOM 5742 C C . GLU G 1 59 ? -23.917 128.159 19.697 1.00 46.10 59 GLU G C 1
ATOM 5743 O O . GLU G 1 59 ? -23.218 128.533 18.767 1.00 47.09 59 GLU G O 1
ATOM 5749 N N . ASN G 1 60 ? -24.676 128.999 20.398 1.00 44.41 60 ASN G N 1
ATOM 5750 C CA . ASN G 1 60 ? -24.660 130.446 20.138 1.00 45.32 60 ASN G CA 1
ATOM 5751 C C . ASN G 1 60 ? -23.424 131.180 20.682 1.00 43.74 60 ASN G C 1
ATOM 5752 O O . ASN G 1 60 ? -23.378 132.427 20.643 1.00 43.50 60 ASN G O 1
ATOM 5757 N N . ARG G 1 61 ? -22.433 130.456 21.208 1.00 39.35 61 ARG G N 1
ATOM 5758 C CA . ARG G 1 61 ? -21.186 131.085 21.647 1.00 37.23 61 ARG G CA 1
ATOM 5759 C C . ARG G 1 61 ? -20.015 130.160 21.443 1.00 37.97 61 ARG G C 1
ATOM 5760 O O . ARG G 1 61 ? -20.180 129.024 21.042 1.00 37.02 61 ARG G O 1
ATOM 5768 N N . GLU G 1 62 ? -18.825 130.641 21.713 1.00 37.65 62 GLU G N 1
ATOM 5769 C CA . GLU G 1 62 ? -17.674 129.843 21.378 1.00 40.76 62 GLU G CA 1
ATOM 5770 C C . GLU G 1 62 ? -17.437 128.694 22.392 1.00 34.39 62 GLU G C 1
ATOM 5771 O O . GLU G 1 62 ? -17.414 128.960 23.602 1.00 27.94 62 GLU G O 1
ATOM 5777 N N . ASP G 1 63 ? -17.135 127.497 21.854 1.00 32.62 63 ASP G N 1
ATOM 5778 C CA . ASP G 1 63 ? -16.740 126.311 22.666 1.00 31.07 63 ASP G CA 1
ATOM 5779 C C . ASP G 1 63 ? -15.272 126.309 23.031 1.00 31.03 63 ASP G C 1
ATOM 5780 O O . ASP G 1 63 ? -14.441 125.679 22.365 1.00 31.47 63 ASP G O 1
ATOM 5785 N N . SER G 1 64 ? -14.946 127.024 24.098 1.00 29.01 64 SER G N 1
ATOM 5786 C CA . SER G 1 64 ? -13.571 127.223 24.489 1.00 29.38 64 SER G CA 1
ATOM 5787 C C . SER G 1 64 ? -13.602 127.720 25.920 1.00 27.21 64 SER G C 1
ATOM 5788 O O . SER G 1 64 ? -14.657 128.200 26.373 1.00 26.76 64 SER G O 1
ATOM 5791 N N . PRO G 1 65 ? -12.467 127.614 26.633 1.00 26.01 65 PRO G N 1
ATOM 5792 C CA . PRO G 1 65 ? -12.357 128.270 27.908 1.00 26.60 65 PRO G CA 1
ATOM 5793 C C . PRO G 1 65 ? -12.800 129.759 27.903 1.00 27.82 65 PRO G C 1
ATOM 5794 O O . PRO G 1 65 ? -13.506 130.164 28.816 1.00 25.80 65 PRO G O 1
ATOM 5798 N N . ALA G 1 66 ? -12.443 130.563 26.907 1.00 26.70 66 ALA G N 1
ATOM 5799 C CA . ALA G 1 66 ? -12.805 131.979 26.961 1.00 28.00 66 ALA G CA 1
ATOM 5800 C C . ALA G 1 66 ? -14.302 132.113 26.827 1.00 26.95 66 ALA G C 1
ATOM 5801 O O . ALA G 1 66 ? -14.907 132.922 27.481 1.00 28.31 66 ALA G O 1
ATOM 5803 N N . GLY G 1 67 ? -14.908 131.278 26.001 1.00 30.01 67 GLY G N 1
ATOM 5804 C CA . GLY G 1 67 ? -16.369 131.236 25.874 1.00 29.56 67 GLY G CA 1
ATOM 5805 C C . GLY G 1 67 ? -17.054 130.967 27.210 1.00 27.19 67 GLY G C 1
ATOM 5806 O O . GLY G 1 67 ? -18.030 131.601 27.545 1.00 26.35 67 GLY G O 1
ATOM 5807 N N . VAL G 1 68 ? -16.534 130.008 27.959 1.00 25.84 68 VAL G N 1
ATOM 5808 C CA . VAL G 1 68 ? -17.105 129.644 29.295 1.00 24.29 68 VAL G CA 1
ATOM 5809 C C . VAL G 1 68 ? -16.983 130.843 30.236 1.00 24.55 68 VAL G C 1
ATOM 5810 O O . VAL G 1 68 ? -17.939 131.218 30.966 1.00 24.08 68 VAL G O 1
ATOM 5814 N N . VAL G 1 69 ? -15.821 131.476 30.252 1.00 23.06 69 VAL G N 1
ATOM 5815 C CA . VAL G 1 69 ? -15.608 132.526 31.212 1.00 25.10 69 VAL G CA 1
ATOM 5816 C C . VAL G 1 69 ? -16.502 133.715 30.887 1.00 25.68 69 VAL G C 1
ATOM 5817 O O . VAL G 1 69 ? -17.053 134.332 31.793 1.00 23.82 69 VAL G O 1
ATOM 5821 N N . LYS G 1 70 ? -16.691 133.987 29.592 1.00 26.32 70 LYS G N 1
ATOM 5822 C CA . LYS G 1 70 ? -17.514 135.111 29.206 1.00 28.24 70 LYS G CA 1
ATOM 5823 C C . LYS G 1 70 ? -18.963 134.815 29.603 1.00 27.54 70 LYS G C 1
ATOM 5824 O O . LYS G 1 70 ? -19.668 135.664 30.107 1.00 26.70 70 LYS G O 1
ATOM 5830 N N . GLU G 1 71 ? -19.393 133.571 29.434 1.00 28.24 71 GLU G N 1
ATOM 5831 C CA . GLU G 1 71 ? -20.789 133.260 29.757 1.00 28.87 71 GLU G CA 1
ATOM 5832 C C . GLU G 1 71 ? -21.040 133.437 31.275 1.00 27.53 71 GLU G C 1
ATOM 5833 O O . GLU G 1 71 ? -22.034 134.031 31.690 1.00 24.51 71 GLU G O 1
ATOM 5839 N N . VAL G 1 72 ? -20.131 132.903 32.089 1.00 24.05 72 VAL G N 1
ATOM 5840 C CA . VAL G 1 72 ? -20.187 133.065 33.528 1.00 24.35 72 VAL G CA 1
ATOM 5841 C C . VAL G 1 72 ? -20.136 134.547 33.959 1.00 25.31 72 VAL G C 1
ATOM 5842 O O . VAL G 1 72 ? -20.924 135.002 34.785 1.00 24.80 72 VAL G O 1
ATOM 5846 N N . LYS G 1 73 ? -19.183 135.298 33.398 1.00 23.62 73 LYS G N 1
ATOM 5847 C CA . LYS G 1 73 ? -19.020 136.689 33.760 1.00 25.04 73 LYS G CA 1
ATOM 5848 C C . LYS G 1 73 ? -20.243 137.534 33.525 1.00 24.77 73 LYS G C 1
ATOM 5849 O O . LYS G 1 73 ? -20.667 138.338 34.382 1.00 26.86 73 LYS G O 1
ATOM 5855 N N . GLU G 1 74 ? -20.820 137.343 32.369 1.00 24.99 74 GLU G N 1
ATOM 5856 C CA . GLU G 1 74 ? -22.032 138.097 32.016 1.00 28.77 74 GLU G CA 1
ATOM 5857 C C . GLU G 1 74 ? -23.248 137.677 32.844 1.00 28.53 74 GLU G C 1
ATOM 5858 O O . GLU G 1 74 ? -24.058 138.499 33.223 1.00 28.32 74 GLU G O 1
ATOM 5864 N N . TRP G 1 75 ? -23.396 136.374 33.044 1.00 26.77 75 TRP G N 1
ATOM 5865 C CA . TRP G 1 75 ? -24.518 135.814 33.792 1.00 28.71 75 TRP G CA 1
ATOM 5866 C C . TRP G 1 75 ? -24.487 136.396 35.202 1.00 29.39 75 TRP G C 1
ATOM 5867 O O . TRP G 1 75 ? -25.497 136.981 35.662 1.00 34.47 75 TRP G O 1
ATOM 5878 N N . ARG G 1 76 ? -23.334 136.344 35.849 1.00 27.40 76 ARG G N 1
ATOM 5879 C CA . ARG G 1 76 ? -23.200 136.881 37.189 1.00 29.20 76 ARG G CA 1
ATOM 5880 C C . ARG G 1 76 ? -23.468 138.386 37.242 1.00 30.95 76 ARG G C 1
ATOM 5881 O O . ARG G 1 76 ? -24.184 138.864 38.144 1.00 30.78 76 ARG G O 1
ATOM 5889 N N . ALA G 1 77 ? -22.936 139.109 36.268 1.00 29.56 77 ALA G N 1
ATOM 5890 C CA . ALA G 1 77 ? -23.200 140.553 36.142 1.00 31.70 77 ALA G CA 1
ATOM 5891 C C . ALA G 1 77 ? -24.684 140.868 36.059 1.00 34.21 77 ALA G C 1
ATOM 5892 O O . ALA G 1 77 ? -25.137 141.825 36.681 1.00 34.24 77 ALA G O 1
ATOM 5894 N N . SER G 1 78 ? -25.391 140.093 35.245 1.00 34.53 78 SER G N 1
ATOM 5895 C CA . SER G 1 78 ? -26.823 140.246 35.048 1.00 38.44 78 SER G CA 1
ATOM 5896 C C . SER G 1 78 ? -27.627 140.050 36.318 1.00 40.70 78 SER G C 1
ATOM 5897 O O . SER G 1 78 ? -28.716 140.578 36.392 1.00 39.82 78 SER G O 1
ATOM 5900 N N . LYS G 1 79 ? -27.118 139.274 37.284 1.00 39.60 79 LYS G N 1
ATOM 5901 C CA . LYS G 1 79 ? -27.757 139.074 38.571 1.00 39.04 79 LYS G CA 1
ATOM 5902 C C . LYS G 1 79 ? -27.304 139.983 39.695 1.00 40.98 79 LYS G C 1
ATOM 5903 O O . LYS G 1 79 ? -27.800 139.819 40.774 1.00 42.03 79 LYS G O 1
ATOM 5909 N N . GLY G 1 80 ? -26.322 140.869 39.506 1.00 39.90 80 GLY G N 1
ATOM 5910 C CA . GLY G 1 80 ? -25.773 141.685 40.611 1.00 39.51 80 GLY G CA 1
ATOM 5911 C C . GLY G 1 80 ? -24.740 141.029 41.533 1.00 42.35 80 GLY G C 1
ATOM 5912 O O . GLY G 1 80 ? -24.251 141.666 42.502 1.00 42.00 80 GLY G O 1
ATOM 5913 N N . LEU G 1 81 ? -24.367 139.778 41.211 1.00 41.36 81 LEU G N 1
ATOM 5914 C CA . LEU G 1 81 ? -23.474 139.008 42.030 1.00 40.76 81 LEU G CA 1
ATOM 5915 C C . LEU G 1 81 ? -22.069 139.542 41.909 1.00 40.89 81 LEU G C 1
ATOM 5916 O O . LEU G 1 81 ? -21.667 140.087 40.876 1.00 39.00 81 LEU G O 1
ATOM 5921 N N . PRO G 1 82 ? -21.290 139.398 42.976 1.00 41.34 82 PRO G N 1
ATOM 5922 C CA . PRO G 1 82 ? -19.941 139.863 42.913 1.00 38.12 82 PRO G CA 1
ATOM 5923 C C . PRO G 1 82 ? -19.197 139.212 41.769 1.00 38.31 82 PRO G C 1
ATOM 5924 O O . PRO G 1 82 ? -19.326 138.021 41.564 1.00 35.29 82 PRO G O 1
ATOM 5928 N N . GLY G 1 83 ? -18.469 139.999 40.995 1.00 37.05 83 GLY G N 1
ATOM 5929 C CA . GLY G 1 83 ? -17.639 139.476 39.886 1.00 35.79 83 GLY G CA 1
ATOM 5930 C C . GLY G 1 83 ? -16.204 139.240 40.273 1.00 35.97 83 GLY G C 1
ATOM 5931 O O . GLY G 1 83 ? -15.858 139.127 41.437 1.00 36.08 83 GLY G O 1
ATOM 5932 N N . PHE G 1 84 ? -15.336 139.143 39.281 1.00 36.60 84 PHE G N 1
ATOM 5933 C CA . PHE G 1 84 ? -13.966 138.842 39.527 1.00 33.30 84 PHE G CA 1
ATOM 5934 C C . PHE G 1 84 ? -13.202 139.954 40.211 1.00 37.36 84 PHE G C 1
ATOM 5935 O O . PHE G 1 84 ? -13.512 141.112 40.074 1.00 39.02 84 PHE G O 1
ATOM 5943 N N . LYS G 1 85 ? -12.145 139.573 40.897 1.00 38.59 85 LYS G N 1
ATOM 5944 C CA . LYS G 1 85 ? -11.188 140.487 41.485 1.00 41.10 85 LYS G CA 1
ATOM 5945 C C . LYS G 1 85 ? -10.413 141.270 40.420 1.00 42.87 85 LYS G C 1
ATOM 5946 O O . LYS G 1 85 ? -10.105 140.751 39.363 1.00 44.52 85 LYS G O 1
ATOM 5952 N N . ALA G 1 86 ? -10.100 142.529 40.696 1.00 43.90 86 ALA G N 1
ATOM 5953 C CA . ALA G 1 86 ? -9.303 143.342 39.808 1.00 42.26 86 ALA G CA 1
ATOM 5954 C C . ALA G 1 86 ? -7.914 142.777 39.727 1.00 46.46 86 ALA G C 1
ATOM 5955 O O . ALA G 1 86 ? -7.357 142.312 40.763 1.00 43.82 86 ALA G O 1
ATOM 5957 N N . GLY G 1 87 ? -7.340 142.812 38.514 1.00 47.43 87 GLY G N 1
ATOM 5958 C CA . GLY G 1 87 ? -5.963 142.306 38.247 1.00 50.73 87 GLY G CA 1
ATOM 5959 C C . GLY G 1 87 ? -4.848 143.037 38.975 1.00 49.37 87 GLY G C 1
ATOM 5960 O O . GLY G 1 87 ? -5.094 144.129 39.511 1.00 50.01 87 GLY G O 1
ATOM 5961 N N . ARG H 2 1 ? -13.216 94.351 47.359 1.00 62.65 556 ARG H N 1
ATOM 5962 C CA . ARG H 2 1 ? -13.051 94.136 45.891 1.00 57.75 556 ARG H CA 1
ATOM 5963 C C . ARG H 2 1 ? -14.404 93.693 45.267 1.00 55.00 556 ARG H C 1
ATOM 5964 O O . ARG H 2 1 ? -14.882 92.582 45.488 1.00 56.33 556 ARG H O 1
ATOM 5972 N N . ASP H 2 2 ? -15.008 94.604 44.499 1.00 49.92 557 ASP H N 1
ATOM 5973 C CA . ASP H 2 2 ? -16.226 94.342 43.713 1.00 43.81 557 ASP H CA 1
ATOM 5974 C C . ASP H 2 2 ? -16.077 93.123 42.815 1.00 36.27 557 ASP H C 1
ATOM 5975 O O . ASP H 2 2 ? -14.971 92.808 42.437 1.00 37.03 557 ASP H O 1
ATOM 5980 N N . PRO H 2 3 ? -17.186 92.425 42.482 1.00 36.16 558 PRO H N 1
ATOM 5981 C CA . PRO H 2 3 ? -17.137 91.256 41.597 1.00 34.72 558 PRO H CA 1
ATOM 5982 C C . PRO H 2 3 ? -16.587 91.512 40.193 1.00 30.81 558 PRO H C 1
ATOM 5983 O O . PRO H 2 3 ? -15.942 90.619 39.632 1.00 28.11 558 PRO H O 1
ATOM 5987 N N . ARG H 2 4 ? -16.781 92.721 39.678 1.00 26.38 559 ARG H N 1
ATOM 5988 C CA . ARG H 2 4 ? -16.181 93.098 38.389 1.00 24.70 559 ARG H CA 1
ATOM 5989 C C . ARG H 2 4 ? -14.714 93.461 38.441 1.00 23.89 559 ARG H C 1
ATOM 5990 O O . ARG H 2 4 ? -14.104 93.574 37.390 1.00 21.53 559 ARG H O 1
ATOM 5998 N N . ASP H 2 5 ? -14.134 93.640 39.631 1.00 24.73 560 ASP H N 1
ATOM 5999 C CA . ASP H 2 5 ? -12.791 94.190 39.745 1.00 25.56 560 ASP H CA 1
ATOM 6000 C C . ASP H 2 5 ? -11.759 93.089 39.806 1.00 26.53 560 ASP H C 1
ATOM 6001 O O . ASP H 2 5 ? -11.069 92.857 40.841 1.00 27.80 560 ASP H O 1
ATOM 6006 N N . VAL H 2 6 ? -11.623 92.439 38.651 1.00 26.79 561 VAL H N 1
ATOM 6007 C CA . VAL H 2 6 ? -10.949 91.153 38.532 1.00 30.05 561 VAL H CA 1
ATOM 6008 C C . VAL H 2 6 ? -10.135 91.096 37.212 1.00 28.83 561 VAL H C 1
ATOM 6009 O O . VAL H 2 6 ? -10.475 91.760 36.198 1.00 27.25 561 VAL H O 1
ATOM 6013 N N . PRO H 2 7 ? -9.069 90.301 37.173 1.00 28.86 562 PRO H N 1
ATOM 6014 C CA . PRO H 2 7 ? -8.378 90.140 35.866 1.00 28.87 562 PRO H CA 1
ATOM 6015 C C . PRO H 2 7 ? -9.210 89.363 34.910 1.00 26.98 562 PRO H C 1
ATOM 6016 O O . PRO H 2 7 ? -9.972 88.473 35.328 1.00 27.05 562 PRO H O 1
ATOM 6020 N N . GLY H 2 8 ? -9.069 89.650 33.623 1.00 28.73 563 GLY H N 1
ATOM 6021 C CA . GLY H 2 8 ? -9.708 88.798 32.604 1.00 28.93 563 GLY H CA 1
ATOM 6022 C C . GLY H 2 8 ? -9.498 89.354 31.219 1.00 28.35 563 GLY H C 1
ATOM 6023 O O . GLY H 2 8 ? -8.608 90.140 31.032 1.00 29.37 563 GLY H O 1
ATOM 6024 N N . ALA H 2 9 ? -10.331 88.954 30.268 1.00 24.83 564 ALA H N 1
ATOM 6025 C CA . ALA H 2 9 ? -10.093 89.289 28.860 1.00 26.21 564 ALA H CA 1
ATOM 6026 C C . ALA H 2 9 ? -11.374 89.602 28.172 1.00 24.51 564 ALA H C 1
ATOM 6027 O O . ALA H 2 9 ? -12.357 88.923 28.391 1.00 27.76 564 ALA H O 1
ATOM 6029 N N . ALA H 2 10 ? -11.360 90.547 27.251 1.00 23.76 565 ALA H N 1
ATOM 6030 C CA . ALA H 2 10 ? -12.578 90.887 26.523 1.00 22.92 565 ALA H CA 1
ATOM 6031 C C . ALA H 2 10 ? -13.013 89.793 25.596 1.00 24.08 565 ALA H C 1
ATOM 6032 O O . ALA H 2 10 ? -12.186 89.123 24.960 1.00 26.28 565 ALA H O 1
ATOM 6034 N N . THR H 2 11 ? -14.308 89.596 25.508 1.00 23.87 566 THR H N 1
ATOM 6035 C CA . THR H 2 11 ? -14.905 88.599 24.677 1.00 28.85 566 THR H CA 1
ATOM 6036 C C . THR H 2 11 ? -16.196 89.188 24.172 1.00 29.29 566 THR H C 1
ATOM 6037 O O . THR H 2 11 ? -16.673 90.188 24.721 1.00 27.86 566 THR H O 1
ATOM 6041 N N . GLY H 2 12 ? -16.728 88.599 23.096 1.00 31.86 567 GLY H N 1
ATOM 6042 C CA . GLY H 2 12 ? -18.052 88.968 22.609 1.00 32.41 567 GLY H CA 1
ATOM 6043 C C . GLY H 2 12 ? -18.039 90.175 21.701 1.00 31.26 567 GLY H C 1
ATOM 6044 O O . GLY H 2 12 ? -16.986 90.748 21.380 1.00 31.13 567 GLY H O 1
ATOM 6045 N N . LYS H 2 13 ? -19.245 90.520 21.265 1.00 33.11 568 LYS H N 1
ATOM 6046 C CA . LYS H 2 13 ? -19.492 91.483 20.228 1.00 33.52 568 LYS H CA 1
ATOM 6047 C C . LYS H 2 13 ? -20.308 92.601 20.798 1.00 32.81 568 LYS H C 1
ATOM 6048 O O . LYS H 2 13 ? -21.079 92.427 21.751 1.00 32.53 568 LYS H O 1
ATOM 6054 N N . GLY H 2 14 ? -20.176 93.759 20.200 1.00 35.62 569 GLY H N 1
ATOM 6055 C CA . GLY H 2 14 ? -21.055 94.852 20.551 1.00 34.15 569 GLY H CA 1
ATOM 6056 C C . GLY H 2 14 ? -22.120 94.981 19.465 1.00 34.27 569 GLY H C 1
ATOM 6057 O O . GLY H 2 14 ? -22.572 93.990 18.886 1.00 31.07 569 GLY H O 1
ATOM 6058 N N . GLN H 2 15 ? -22.536 96.215 19.207 1.00 35.11 570 GLN H N 1
ATOM 6059 C CA . GLN H 2 15 ? -23.603 96.486 18.240 1.00 34.84 570 GLN H CA 1
ATOM 6060 C C . GLN H 2 15 ? -23.245 97.690 17.438 1.00 36.12 570 GLN H C 1
ATOM 6061 O O . GLN H 2 15 ? -22.514 98.550 17.949 1.00 30.18 570 GLN H O 1
ATOM 6067 N N . PRO H 2 16 ? -23.803 97.802 16.212 1.00 39.54 571 PRO H N 1
ATOM 6068 C CA . PRO H 2 16 ? -23.628 99.061 15.497 1.00 40.79 571 PRO H CA 1
ATOM 6069 C C . PRO H 2 16 ? -24.397 100.193 16.198 1.00 37.41 571 PRO H C 1
ATOM 6070 O O . PRO H 2 16 ? -25.476 99.987 16.716 1.00 37.25 571 PRO H O 1
ATOM 6074 N N . VAL H 2 17 ? -23.824 101.375 16.214 1.00 38.55 572 VAL H N 1
ATOM 6075 C CA . VAL H 2 17 ? -24.460 102.517 16.860 1.00 36.67 572 VAL H CA 1
ATOM 6076 C C . VAL H 2 17 ? -24.550 103.728 15.957 1.00 39.30 572 VAL H C 1
ATOM 6077 O O . VAL H 2 17 ? -23.751 103.872 15.033 1.00 40.32 572 VAL H O 1
ATOM 6081 N N . SER H 2 18 ? -25.456 104.629 16.334 1.00 37.61 573 SER H N 1
ATOM 6082 C CA . SER H 2 18 ? -25.836 105.781 15.541 1.00 41.27 573 SER H CA 1
ATOM 6083 C C . SER H 2 18 ? -24.859 106.936 15.737 1.00 39.19 573 SER H C 1
ATOM 6084 O O . SER H 2 18 ? -23.803 106.782 16.350 1.00 36.49 573 SER H O 1
ATOM 6087 N N . GLY H 2 19 ? -25.240 108.113 15.262 1.00 39.84 574 GLY H N 1
ATOM 6088 C CA . GLY H 2 19 ? -24.448 109.332 15.493 1.00 40.42 574 GLY H CA 1
ATOM 6089 C C . GLY H 2 19 ? -24.769 110.079 16.779 1.00 40.56 574 GLY H C 1
ATOM 6090 O O . GLY H 2 19 ? -24.450 111.246 16.891 1.00 45.20 574 GLY H O 1
ATOM 6091 N N . ASN H 2 20 ? -25.484 109.445 17.704 1.00 38.09 575 ASN H N 1
ATOM 6092 C CA . ASN H 2 20 ? -25.714 109.975 19.040 1.00 36.26 575 ASN H CA 1
ATOM 6093 C C . ASN H 2 20 ? -25.719 108.789 20.027 1.00 31.61 575 ASN H C 1
ATOM 6094 O O . ASN H 2 20 ? -26.735 108.460 20.655 1.00 32.31 575 ASN H O 1
ATOM 6099 N N . TRP H 2 21 ? -24.600 108.078 20.052 1.00 30.31 576 TRP H N 1
ATOM 6100 C CA . TRP H 2 21 ? -24.512 106.783 20.738 1.00 26.97 576 TRP H CA 1
ATOM 6101 C C . TRP H 2 21 ? -25.010 106.878 22.158 1.00 26.93 576 TRP H C 1
ATOM 6102 O O . TRP H 2 21 ? -25.881 106.102 22.596 1.00 26.87 576 TRP H O 1
ATOM 6113 N N . LEU H 2 22 ? -24.430 107.820 22.914 1.00 28.18 577 LEU H N 1
ATOM 6114 C CA . LEU H 2 22 ? -24.791 107.994 24.347 1.00 27.56 577 LEU H CA 1
ATOM 6115 C C . LEU H 2 22 ? -26.134 108.672 24.627 1.00 29.22 577 LEU H C 1
ATOM 6116 O O . LEU H 2 22 ? -26.594 108.680 25.753 1.00 26.07 577 LEU H O 1
ATOM 6121 N N . GLY H 2 23 ? -26.804 109.164 23.595 1.00 31.02 578 GLY H N 1
ATOM 6122 C CA . GLY H 2 23 ? -28.228 109.470 23.741 1.00 32.46 578 GLY H CA 1
ATOM 6123 C C . GLY H 2 23 ? -28.974 108.357 24.423 1.00 33.69 578 GLY H C 1
ATOM 6124 O O . GLY H 2 23 ? -29.852 108.610 25.274 1.00 34.52 578 GLY H O 1
ATOM 6125 N N . ALA H 2 24 ? -28.610 107.116 24.083 1.00 31.64 579 ALA H N 1
ATOM 6126 C CA . ALA H 2 24 ? -29.279 105.930 24.662 1.00 32.18 579 ALA H CA 1
ATOM 6127 C C . ALA H 2 24 ? -28.949 105.610 26.137 1.00 28.89 579 ALA H C 1
ATOM 6128 O O . ALA H 2 24 ? -29.682 104.867 26.784 1.00 28.34 579 ALA H O 1
ATOM 6130 N N . ALA H 2 25 ? -27.843 106.159 26.655 1.00 25.72 580 ALA H N 1
ATOM 6131 C CA . ALA H 2 25 ? -27.415 105.913 28.059 1.00 23.64 580 ALA H CA 1
ATOM 6132 C C . ALA H 2 25 ? -28.414 106.409 29.104 1.00 24.14 580 ALA H C 1
ATOM 6133 O O . ALA H 2 25 ? -28.371 105.950 30.232 1.00 23.63 580 ALA H O 1
ATOM 6135 N N . SER H 2 26 ? -29.352 107.303 28.736 1.00 24.06 581 SER H N 1
ATOM 6136 C CA . SER H 2 26 ? -30.280 107.824 29.726 1.00 24.61 581 SER H CA 1
ATOM 6137 C C . SER H 2 26 ? -31.630 107.192 29.696 1.00 28.02 581 SER H C 1
ATOM 6138 O O . SER H 2 26 ? -32.532 107.653 30.408 1.00 26.02 581 SER H O 1
ATOM 6141 N N . GLN H 2 27 ? -31.795 106.157 28.890 1.00 29.65 582 GLN H N 1
ATOM 6142 C CA . GLN H 2 27 ? -33.117 105.552 28.730 1.00 33.12 582 GLN H CA 1
ATOM 6143 C C . GLN H 2 27 ? -32.974 104.039 28.632 1.00 33.17 582 GLN H C 1
ATOM 6144 O O . GLN H 2 27 ? -31.921 103.536 28.277 1.00 33.20 582 GLN H O 1
ATOM 6150 N N . GLY H 2 28 ? -34.010 103.323 29.043 1.00 33.39 583 GLY H N 1
ATOM 6151 C CA . GLY H 2 28 ? -34.151 101.895 28.771 1.00 33.14 583 GLY H CA 1
ATOM 6152 C C . GLY H 2 28 ? -33.013 101.108 29.371 1.00 33.73 583 GLY H C 1
ATOM 6153 O O . GLY H 2 28 ? -32.650 101.313 30.524 1.00 32.96 583 GLY H O 1
ATOM 6154 N N . GLU H 2 29 ? -32.433 100.226 28.573 1.00 37.74 584 GLU H N 1
ATOM 6155 C CA . GLU H 2 29 ? -31.332 99.381 29.046 1.00 41.32 584 GLU H CA 1
ATOM 6156 C C . GLU H 2 29 ? -30.000 100.115 29.073 1.00 36.46 584 GLU H C 1
ATOM 6157 O O . GLU H 2 29 ? -29.067 99.642 29.767 1.00 39.75 584 GLU H O 1
ATOM 6163 N N . GLY H 2 30 ? -29.885 101.242 28.355 1.00 31.75 585 GLY H N 1
ATOM 6164 C CA . GLY H 2 30 ? -28.600 101.942 28.208 1.00 30.28 585 GLY H CA 1
ATOM 6165 C C . GLY H 2 30 ? -28.016 101.837 26.815 1.00 28.68 585 GLY H C 1
ATOM 6166 O O . GLY H 2 30 ? -28.629 101.296 25.920 1.00 32.44 585 GLY H O 1
ATOM 6167 N N . ALA H 2 31 ? -26.835 102.378 26.595 1.00 25.54 586 ALA H N 1
ATOM 6168 C CA . ALA H 2 31 ? -26.250 102.286 25.256 1.00 24.79 586 ALA H CA 1
ATOM 6169 C C . ALA H 2 31 ? -25.361 101.052 25.131 1.00 27.24 586 ALA H C 1
ATOM 6170 O O . ALA H 2 31 ? -24.619 100.776 26.034 1.00 23.73 586 ALA H O 1
ATOM 6172 N N . PRO H 2 32 ? -25.455 100.328 24.017 1.00 27.22 587 PRO H N 1
ATOM 6173 C CA . PRO H 2 32 ? -24.612 99.149 23.900 1.00 28.94 587 PRO H CA 1
ATOM 6174 C C . PRO H 2 32 ? -23.148 99.504 23.689 1.00 25.87 587 PRO H C 1
ATOM 6175 O O . PRO H 2 32 ? -22.799 100.646 23.350 1.00 26.19 587 PRO H O 1
ATOM 6179 N N . ILE H 2 33 ? -22.294 98.511 23.857 1.00 22.63 588 ILE H N 1
ATOM 6180 C CA . ILE H 2 33 ? -20.937 98.705 23.428 1.00 22.59 588 ILE H CA 1
ATOM 6181 C C . ILE H 2 33 ? -20.858 98.763 21.866 1.00 24.14 588 ILE H C 1
ATOM 6182 O O . ILE H 2 33 ? -21.294 97.858 21.201 1.00 24.24 588 ILE H O 1
ATOM 6187 N N . PRO H 2 34 ? -20.230 99.815 21.292 1.00 25.97 589 PRO H N 1
ATOM 6188 C CA . PRO H 2 34 ? -20.125 99.836 19.826 1.00 28.54 589 PRO H CA 1
ATOM 6189 C C . PRO H 2 34 ? -19.330 98.660 19.231 1.00 29.60 589 PRO H C 1
ATOM 6190 O O . PRO H 2 34 ? -18.249 98.334 19.745 1.00 27.81 589 PRO H O 1
ATOM 6194 N N . SER H 2 35 ? -19.814 98.096 18.121 1.00 29.48 590 SER H N 1
ATOM 6195 C CA . SER H 2 35 ? -19.194 96.868 17.588 1.00 31.69 590 SER H CA 1
ATOM 6196 C C . SER H 2 35 ? -17.711 97.077 17.211 1.00 30.58 590 SER H C 1
ATOM 6197 O O . SER H 2 35 ? -16.871 96.201 17.451 1.00 34.25 590 SER H O 1
ATOM 6200 N N . GLN H 2 36 ? -17.355 98.258 16.766 1.00 30.46 591 GLN H N 1
ATOM 6201 C CA . GLN H 2 36 ? -15.950 98.561 16.513 1.00 33.01 591 GLN H CA 1
ATOM 6202 C C . GLN H 2 36 ? -15.052 98.588 17.754 1.00 31.61 591 GLN H C 1
ATOM 6203 O O . GLN H 2 36 ? -13.873 98.247 17.699 1.00 32.29 591 GLN H O 1
ATOM 6209 N N . ILE H 2 37 ? -15.595 98.952 18.895 1.00 29.00 592 ILE H N 1
ATOM 6210 C CA . ILE H 2 37 ? -14.819 98.992 20.126 1.00 27.43 592 ILE H CA 1
ATOM 6211 C C . ILE H 2 37 ? -14.682 97.576 20.686 1.00 26.89 592 ILE H C 1
ATOM 6212 O O . ILE H 2 37 ? -13.593 97.168 21.119 1.00 29.37 592 ILE H O 1
ATOM 6217 N N . ALA H 2 38 ? -15.766 96.813 20.651 1.00 25.55 593 ALA H N 1
ATOM 6218 C CA . ALA H 2 38 ? -15.684 95.423 21.029 1.00 27.01 593 ALA H CA 1
ATOM 6219 C C . ALA H 2 38 ? -14.630 94.695 20.174 1.00 30.37 593 ALA H C 1
ATOM 6220 O O . ALA H 2 38 ? -13.879 93.893 20.723 1.00 28.62 593 ALA H O 1
ATOM 6222 N N . ASP H 2 39 ? -14.559 94.976 18.869 1.00 27.93 594 ASP H N 1
ATOM 6223 C CA . ASP H 2 39 ? -13.601 94.273 18.049 1.00 33.36 594 ASP H CA 1
ATOM 6224 C C . ASP H 2 39 ? -12.172 94.663 18.403 1.00 33.41 594 ASP H C 1
ATOM 6225 O O . ASP H 2 39 ? -11.289 93.814 18.534 1.00 33.13 594 ASP H O 1
ATOM 6230 N N . LYS H 2 40 ? -11.963 95.956 18.568 1.00 31.90 595 LYS H N 1
ATOM 6231 C CA . LYS H 2 40 ? -10.662 96.504 18.935 1.00 37.01 595 LYS H CA 1
ATOM 6232 C C . LYS H 2 40 ? -10.149 95.979 20.282 1.00 32.30 595 LYS H C 1
ATOM 6233 O O . LYS H 2 40 ? -8.935 95.851 20.482 1.00 32.14 595 LYS H O 1
ATOM 6239 N N . LEU H 2 41 ? -11.049 95.694 21.219 1.00 29.36 596 LEU H N 1
ATOM 6240 C CA . LEU H 2 41 ? -10.644 95.133 22.529 1.00 27.78 596 LEU H CA 1
ATOM 6241 C C . LEU H 2 41 ? -10.607 93.603 22.593 1.00 29.18 596 LEU H C 1
ATOM 6242 O O . LEU H 2 41 ? -10.035 93.035 23.564 1.00 30.48 596 LEU H O 1
ATOM 6247 N N . ARG H 2 42 ? -11.145 92.923 21.575 1.00 26.38 597 ARG H N 1
ATOM 6248 C CA . ARG H 2 42 ? -11.340 91.488 21.675 1.00 28.02 597 ARG H CA 1
ATOM 6249 C C . ARG H 2 42 ? -10.024 90.767 21.980 1.00 29.41 597 ARG H C 1
ATOM 6250 O O . ARG H 2 42 ? -9.031 91.005 21.317 1.00 29.95 597 ARG H O 1
ATOM 6258 N N . GLY H 2 43 ? -10.033 89.874 22.974 1.00 31.06 598 GLY H N 1
ATOM 6259 C CA . GLY H 2 43 ? -8.808 89.110 23.284 1.00 33.22 598 GLY H CA 1
ATOM 6260 C C . GLY H 2 43 ? -7.834 89.825 24.199 1.00 32.18 598 GLY H C 1
ATOM 6261 O O . GLY H 2 43 ? -6.961 89.149 24.827 1.00 34.32 598 GLY H O 1
ATOM 6262 N N . LYS H 2 44 ? -7.948 91.154 24.327 1.00 32.66 599 LYS H N 1
ATOM 6263 C CA . LYS H 2 44 ? -7.069 91.907 25.249 1.00 32.36 599 LYS H CA 1
ATOM 6264 C C . LYS H 2 44 ? -7.322 91.570 26.688 1.00 30.83 599 LYS H C 1
ATOM 6265 O O . LYS H 2 44 ? -8.442 91.338 27.087 1.00 28.73 599 LYS H O 1
ATOM 6271 N N . THR H 2 45 ? -6.252 91.562 27.474 1.00 32.86 600 THR H N 1
ATOM 6272 C CA . THR H 2 45 ? -6.327 91.272 28.880 1.00 31.89 600 THR H CA 1
ATOM 6273 C C . THR H 2 45 ? -6.364 92.525 29.754 1.00 31.67 600 THR H C 1
ATOM 6274 O O . THR H 2 45 ? -5.720 93.521 29.490 1.00 30.48 600 THR H O 1
ATOM 6278 N N . PHE H 2 46 ? -7.136 92.452 30.823 1.00 29.99 601 PHE H N 1
ATOM 6279 C CA . PHE H 2 46 ? -7.202 93.519 31.772 1.00 28.80 601 PHE H CA 1
ATOM 6280 C C . PHE H 2 46 ? -6.775 93.044 33.134 1.00 30.63 601 PHE H C 1
ATOM 6281 O O . PHE H 2 46 ? -7.118 91.914 33.546 1.00 30.46 601 PHE H O 1
ATOM 6289 N N . LYS H 2 47 ? -6.070 93.927 33.844 1.00 32.69 602 LYS H N 1
ATOM 6290 C CA . LYS H 2 47 ? -5.632 93.612 35.202 1.00 35.49 602 LYS H CA 1
ATOM 6291 C C . LYS H 2 47 ? -6.763 93.721 36.195 1.00 32.82 602 LYS H C 1
ATOM 6292 O O . LYS H 2 47 ? -6.774 93.008 37.191 1.00 30.02 602 LYS H O 1
ATOM 6298 N N . ASN H 2 48 ? -7.691 94.638 35.951 1.00 25.06 603 ASN H N 1
ATOM 6299 C CA . ASN H 2 48 ? -8.757 94.912 36.887 1.00 25.99 603 ASN H CA 1
ATOM 6300 C C . ASN H 2 48 ? -9.680 95.847 36.171 1.00 22.12 603 ASN H C 1
ATOM 6301 O O . ASN H 2 48 ? -9.373 96.241 35.063 1.00 20.28 603 ASN H O 1
ATOM 6306 N N . TRP H 2 49 ? -10.741 96.283 36.824 1.00 22.35 604 TRP H N 1
ATOM 6307 C CA . TRP H 2 49 ? -11.745 97.056 36.149 1.00 20.27 604 TRP H CA 1
ATOM 6308 C C . TRP H 2 49 ? -11.264 98.431 35.666 1.00 20.08 604 TRP H C 1
ATOM 6309 O O . TRP H 2 49 ? -11.648 98.846 34.613 1.00 18.89 604 TRP H O 1
ATOM 6320 N N . ARG H 2 50 ? -10.560 99.182 36.503 1.00 22.28 605 ARG H N 1
ATOM 6321 C CA . ARG H 2 50 ? -9.983 100.479 36.096 1.00 25.57 605 ARG H CA 1
ATOM 6322 C C . ARG H 2 50 ? -9.174 100.345 34.828 1.00 24.45 605 ARG H C 1
ATOM 6323 O O . ARG H 2 50 ? -9.264 101.217 33.954 1.00 23.76 605 ARG H O 1
ATOM 6331 N N . ASP H 2 51 ? -8.383 99.250 34.711 1.00 23.61 606 ASP H N 1
ATOM 6332 C CA . ASP H 2 51 ? -7.592 99.030 33.531 1.00 25.07 606 ASP H CA 1
ATOM 6333 C C . ASP H 2 51 ? -8.506 98.877 32.327 1.00 22.87 606 ASP H C 1
ATOM 6334 O O . ASP H 2 51 ? -8.331 99.495 31.328 1.00 22.42 606 ASP H O 1
ATOM 6339 N N . PHE H 2 52 ? -9.569 98.106 32.436 1.00 22.72 607 PHE H N 1
ATOM 6340 C CA . PHE H 2 52 ? -10.516 98.007 31.340 1.00 19.80 607 PHE H CA 1
ATOM 6341 C C . PHE H 2 52 ? -11.192 99.307 30.937 1.00 19.75 607 PHE H C 1
ATOM 6342 O O . PHE H 2 52 ? -11.258 99.666 29.751 1.00 17.60 607 PHE H O 1
ATOM 6350 N N . ARG H 2 53 ? -11.659 99.996 31.954 1.00 20.41 608 ARG H N 1
ATOM 6351 C CA . ARG H 2 53 ? -12.389 101.225 31.764 1.00 19.84 608 ARG H CA 1
ATOM 6352 C C . ARG H 2 53 ? -11.512 102.263 31.045 1.00 18.93 608 ARG H C 1
ATOM 6353 O O . ARG H 2 53 ? -11.996 102.974 30.110 1.00 17.54 608 ARG H O 1
ATOM 6361 N N . GLU H 2 54 ? -10.239 102.329 31.448 1.00 21.20 609 GLU H N 1
ATOM 6362 C CA . GLU H 2 54 ? -9.255 103.240 30.791 1.00 22.88 609 GLU H CA 1
ATOM 6363 C C . GLU H 2 54 ? -9.054 102.874 29.319 1.00 22.75 609 GLU H C 1
ATOM 6364 O O . GLU H 2 54 ? -9.156 103.741 28.456 1.00 23.19 609 GLU H O 1
ATOM 6370 N N . GLN H 2 55 ? -8.817 101.608 29.049 1.00 22.05 610 GLN H N 1
ATOM 6371 C CA . GLN H 2 55 ? -8.634 101.132 27.693 1.00 25.59 610 GLN H CA 1
ATOM 6372 C C . GLN H 2 55 ? -9.849 101.360 26.852 1.00 23.80 610 GLN H C 1
ATOM 6373 O O . GLN H 2 55 ? -9.729 101.747 25.700 1.00 23.26 610 GLN H O 1
ATOM 6379 N N . PHE H 2 56 ? -11.011 101.156 27.445 1.00 21.72 611 PHE H N 1
ATOM 6380 C CA . PHE H 2 56 ? -12.259 101.349 26.757 1.00 20.78 611 PHE H CA 1
ATOM 6381 C C . PHE H 2 56 ? -12.398 102.812 26.301 1.00 21.19 611 PHE H C 1
ATOM 6382 O O . PHE H 2 56 ? -12.713 103.084 25.137 1.00 19.72 611 PHE H O 1
ATOM 6390 N N . TRP H 2 57 ? -12.213 103.779 27.227 1.00 21.66 612 TRP H N 1
ATOM 6391 C CA . TRP H 2 57 ? -12.470 105.196 26.867 1.00 20.25 612 TRP H CA 1
ATOM 6392 C C . TRP H 2 57 ? -11.401 105.785 25.910 1.00 21.39 612 TRP H C 1
ATOM 6393 O O . TRP H 2 57 ? -11.725 106.613 25.065 1.00 22.21 612 TRP H O 1
ATOM 6404 N N . ILE H 2 58 ? -10.172 105.292 26.006 1.00 24.44 613 ILE H N 1
ATOM 6405 C CA . ILE H 2 58 ? -9.104 105.647 25.065 1.00 25.11 613 ILE H CA 1
ATOM 6406 C C . ILE H 2 58 ? -9.485 105.131 23.669 1.00 27.93 613 ILE H C 1
ATOM 6407 O O . ILE H 2 58 ? -9.371 105.860 22.673 1.00 28.28 613 ILE H O 1
ATOM 6412 N N . ALA H 2 59 ? -10.035 103.926 23.599 1.00 25.84 614 ALA H N 1
ATOM 6413 C CA . ALA H 2 59 ? -10.411 103.389 22.329 1.00 27.35 614 ALA H CA 1
ATOM 6414 C C . ALA H 2 59 ? -11.594 104.189 21.735 1.00 27.32 614 ALA H C 1
ATOM 6415 O O . ALA H 2 59 ? -11.603 104.448 20.524 1.00 27.46 614 ALA H O 1
ATOM 6417 N N . VAL H 2 60 ? -12.566 104.626 22.573 1.00 25.06 615 VAL H N 1
ATOM 6418 C CA . VAL H 2 60 ? -13.614 105.513 22.093 1.00 25.38 615 VAL H CA 1
ATOM 6419 C C . VAL H 2 60 ? -13.000 106.846 21.594 1.00 26.50 615 VAL H C 1
ATOM 6420 O O . VAL H 2 60 ? -13.372 107.329 20.536 1.00 32.69 615 VAL H O 1
ATOM 6424 N N . ALA H 2 61 ? -12.099 107.457 22.353 1.00 29.25 616 ALA H N 1
ATOM 6425 C CA . ALA H 2 61 ? -11.522 108.751 21.963 1.00 30.32 616 ALA H CA 1
ATOM 6426 C C . ALA H 2 61 ? -10.703 108.634 20.672 1.00 33.90 616 ALA H C 1
ATOM 6427 O O . ALA H 2 61 ? -10.658 109.558 19.865 1.00 33.59 616 ALA H O 1
ATOM 6429 N N . ASN H 2 62 ? -10.083 107.489 20.466 1.00 34.44 617 ASN H N 1
ATOM 6430 C CA . ASN H 2 62 ? -9.320 107.242 19.238 1.00 40.87 617 ASN H CA 1
ATOM 6431 C C . ASN H 2 62 ? -10.130 106.771 18.033 1.00 39.75 617 ASN H C 1
ATOM 6432 O O . ASN H 2 62 ? -9.573 106.628 16.967 1.00 42.89 617 ASN H O 1
ATOM 6437 N N . ASP H 2 63 ? -11.421 106.521 18.183 1.00 34.79 618 ASP H N 1
ATOM 6438 C CA . ASP H 2 63 ? -12.251 106.119 17.057 1.00 38.79 618 ASP H CA 1
ATOM 6439 C C . ASP H 2 63 ? -12.731 107.311 16.225 1.00 40.55 618 ASP H C 1
ATOM 6440 O O . ASP H 2 63 ? -13.375 108.202 16.762 1.00 38.16 618 ASP H O 1
ATOM 6445 N N . PRO H 2 64 ? -12.486 107.303 14.899 1.00 39.68 619 PRO H N 1
ATOM 6446 C CA . PRO H 2 64 ? -12.914 108.480 14.111 1.00 42.42 619 PRO H CA 1
ATOM 6447 C C . PRO H 2 64 ? -14.411 108.811 14.136 1.00 40.88 619 PRO H C 1
ATOM 6448 O O . PRO H 2 64 ? -14.753 109.983 14.206 1.00 43.00 619 PRO H O 1
ATOM 6452 N N . GLU H 2 65 ? -15.289 107.819 14.048 1.00 39.18 620 GLU H N 1
ATOM 6453 C CA . GLU H 2 65 ? -16.731 108.082 14.089 1.00 40.92 620 GLU H CA 1
ATOM 6454 C C . GLU H 2 65 ? -17.271 108.510 15.468 1.00 38.71 620 GLU H C 1
ATOM 6455 O O . GLU H 2 65 ? -18.017 109.500 15.581 1.00 35.97 620 GLU H O 1
ATOM 6461 N N . LEU H 2 66 ? -16.898 107.744 16.504 1.00 34.86 621 LEU H N 1
ATOM 6462 C CA . LEU H 2 66 ? -17.370 108.025 17.865 1.00 32.94 621 LEU H CA 1
ATOM 6463 C C . LEU H 2 66 ? -16.780 109.339 18.324 1.00 32.00 621 LEU H C 1
ATOM 6464 O O . LEU H 2 66 ? -17.496 110.165 18.877 1.00 30.50 621 LEU H O 1
ATOM 6469 N N . SER H 2 67 ? -15.493 109.556 18.040 1.00 33.73 622 SER H N 1
ATOM 6470 C CA . SER H 2 67 ? -14.782 110.740 18.539 1.00 35.49 622 SER H CA 1
ATOM 6471 C C . SER H 2 67 ? -15.453 112.024 18.115 1.00 36.21 622 SER H C 1
ATOM 6472 O O . SER H 2 67 ? -15.369 113.055 18.830 1.00 38.25 622 SER H O 1
ATOM 6475 N N . LYS H 2 68 ? -16.124 111.979 16.968 1.00 38.33 623 LYS H N 1
ATOM 6476 C CA . LYS H 2 68 ? -16.872 113.144 16.464 1.00 40.67 623 LYS H CA 1
ATOM 6477 C C . LYS H 2 68 ? -18.038 113.578 17.350 1.00 38.02 623 LYS H C 1
ATOM 6478 O O . LYS H 2 68 ? -18.567 114.677 17.158 1.00 38.64 623 LYS H O 1
ATOM 6484 N N . GLN H 2 69 ? -18.464 112.735 18.295 1.00 33.30 624 GLN H N 1
ATOM 6485 C CA . GLN H 2 69 ? -19.693 113.002 19.102 1.00 30.43 624 GLN H CA 1
ATOM 6486 C C . GLN H 2 69 ? -19.399 113.673 20.442 1.00 29.91 624 GLN H C 1
ATOM 6487 O O . GLN H 2 69 ? -20.282 113.854 21.247 1.00 33.03 624 GLN H O 1
ATOM 6493 N N . PHE H 2 70 ? -18.154 114.062 20.663 1.00 29.94 625 PHE H N 1
ATOM 6494 C CA . PHE H 2 70 ? -17.684 114.590 21.923 1.00 30.92 625 PHE H CA 1
ATOM 6495 C C . PHE H 2 70 ? -17.002 115.910 21.626 1.00 30.70 625 PHE H C 1
ATOM 6496 O O . PHE H 2 70 ? -16.284 116.000 20.637 1.00 33.41 625 PHE H O 1
ATOM 6504 N N . ASN H 2 71 ? -17.165 116.908 22.504 1.00 31.73 626 ASN H N 1
ATOM 6505 C CA . ASN H 2 71 ? -16.467 118.179 22.329 1.00 29.51 626 ASN H CA 1
ATOM 6506 C C . ASN H 2 71 ? -15.021 118.060 22.788 1.00 28.12 626 ASN H C 1
ATOM 6507 O O . ASN H 2 71 ? -14.654 117.045 23.364 1.00 28.50 626 ASN H O 1
ATOM 6512 N N . PRO H 2 72 ? -14.178 119.061 22.524 1.00 26.21 627 PRO H N 1
ATOM 6513 C CA . PRO H 2 72 ? -12.765 118.907 22.888 1.00 28.73 627 PRO H CA 1
ATOM 6514 C C . PRO H 2 72 ? -12.520 118.671 24.373 1.00 27.62 627 PRO H C 1
ATOM 6515 O O . PRO H 2 72 ? -11.523 118.035 24.743 1.00 28.46 627 PRO H O 1
ATOM 6519 N N . GLY H 2 73 ? -13.432 119.199 25.186 1.00 26.04 628 GLY H N 1
ATOM 6520 C CA . GLY H 2 73 ? -13.361 119.097 26.649 1.00 25.45 628 GLY H CA 1
ATOM 6521 C C . GLY H 2 73 ? -13.488 117.651 27.097 1.00 22.48 628 GLY H C 1
ATOM 6522 O O . GLY H 2 73 ? -12.619 117.126 27.787 1.00 25.36 628 GLY H O 1
ATOM 6523 N N . SER H 2 74 ? -14.500 117.018 26.535 1.00 24.69 629 SER H N 1
ATOM 6524 C CA . SER H 2 74 ? -14.791 115.601 26.750 1.00 23.43 629 SER H CA 1
ATOM 6525 C C . SER H 2 74 ? -13.638 114.757 26.266 1.00 22.94 629 SER H C 1
ATOM 6526 O O . SER H 2 74 ? -13.145 113.903 27.000 1.00 20.94 629 SER H O 1
ATOM 6529 N N . LEU H 2 75 ? -13.142 115.001 25.070 1.00 24.49 630 LEU H N 1
ATOM 6530 C CA . LEU H 2 75 ? -12.048 114.162 24.511 1.00 26.69 630 LEU H CA 1
ATOM 6531 C C . LEU H 2 75 ? -10.768 114.300 25.291 1.00 26.39 630 LEU H C 1
ATOM 6532 O O . LEU H 2 75 ? -9.962 113.377 25.314 1.00 27.04 630 LEU H O 1
ATOM 6537 N N . ALA H 2 76 ? -10.530 115.464 25.901 1.00 23.42 631 ALA H N 1
ATOM 6538 C CA . ALA H 2 76 ? -9.325 115.633 26.725 1.00 24.68 631 ALA H CA 1
ATOM 6539 C C . ALA H 2 76 ? -9.357 114.683 27.929 1.00 25.74 631 ALA H C 1
ATOM 6540 O O . ALA H 2 76 ? -8.298 114.214 28.410 1.00 26.82 631 ALA H O 1
ATOM 6542 N N . VAL H 2 77 ? -10.571 114.455 28.434 1.00 23.70 632 VAL H N 1
ATOM 6543 C CA . VAL H 2 77 ? -10.790 113.508 29.532 1.00 23.83 632 VAL H CA 1
ATOM 6544 C C . VAL H 2 77 ? -10.662 112.075 29.022 1.00 21.26 632 VAL H C 1
ATOM 6545 O O . VAL H 2 77 ? -9.985 111.228 29.626 1.00 23.08 632 VAL H O 1
ATOM 6549 N N . MET H 2 78 ? -11.342 111.772 27.934 1.00 23.72 633 MET H N 1
ATOM 6550 C CA . MET H 2 78 ? -11.385 110.404 27.471 1.00 23.57 633 MET H CA 1
ATOM 6551 C C . MET H 2 78 ? -10.050 109.876 26.954 1.00 27.14 633 MET H C 1
ATOM 6552 O O . MET H 2 78 ? -9.777 108.642 27.049 1.00 21.51 633 MET H O 1
ATOM 6557 N N . ARG H 2 79 ? -9.253 110.760 26.362 1.00 26.21 634 ARG H N 1
ATOM 6558 C CA . ARG H 2 79 ? -7.960 110.334 25.775 1.00 28.62 634 ARG H CA 1
ATOM 6559 C C . ARG H 2 79 ? -7.046 109.834 26.848 1.00 26.75 634 ARG H C 1
ATOM 6560 O O . ARG H 2 79 ? -6.113 109.114 26.588 1.00 27.24 634 ARG H O 1
ATOM 6568 N N . ASP H 2 80 ? -7.322 110.239 28.058 1.00 26.43 635 ASP H N 1
ATOM 6569 C CA . ASP H 2 80 ? -6.569 109.853 29.211 1.00 32.79 635 ASP H CA 1
ATOM 6570 C C . ASP H 2 80 ? -7.182 108.680 30.007 1.00 29.38 635 ASP H C 1
ATOM 6571 O O . ASP H 2 80 ? -6.674 108.358 31.092 1.00 27.60 635 ASP H O 1
ATOM 6576 N N . GLY H 2 81 ? -8.260 108.107 29.493 1.00 26.11 636 GLY H N 1
ATOM 6577 C CA . GLY H 2 81 ? -8.918 106.940 30.117 1.00 24.61 636 GLY H CA 1
ATOM 6578 C C . GLY H 2 81 ? -10.110 107.268 31.004 1.00 27.01 636 GLY H C 1
ATOM 6579 O O . GLY H 2 81 ? -10.662 106.384 31.650 1.00 25.86 636 GLY H O 1
ATOM 6580 N N . GLY H 2 82 ? -10.502 108.544 31.061 1.00 21.76 637 GLY H N 1
ATOM 6581 C CA . GLY H 2 82 ? -11.656 108.890 31.786 1.00 22.17 637 GLY H CA 1
ATOM 6582 C C . GLY H 2 82 ? -12.949 108.772 31.023 1.00 18.65 637 GLY H C 1
ATOM 6583 O O . GLY H 2 82 ? -13.006 109.095 29.856 1.00 20.11 637 GLY H O 1
ATOM 6584 N N . ALA H 2 83 ? -14.032 108.516 31.771 1.00 17.94 638 ALA H N 1
ATOM 6585 C CA . ALA H 2 83 ? -15.372 108.546 31.257 1.00 18.55 638 ALA H CA 1
ATOM 6586 C C . ALA H 2 83 ? -15.851 109.985 31.005 1.00 18.05 638 ALA H C 1
ATOM 6587 O O . ALA H 2 83 ? -15.417 110.899 31.700 1.00 19.05 638 ALA H O 1
ATOM 6589 N N . PRO H 2 84 ? -16.683 110.200 29.961 1.00 17.50 639 PRO H N 1
ATOM 6590 C CA . PRO H 2 84 ? -17.264 111.524 29.760 1.00 20.08 639 PRO H CA 1
ATOM 6591 C C . PRO H 2 84 ? -18.228 111.918 30.846 1.00 20.24 639 PRO H C 1
ATOM 6592 O O . PRO H 2 84 ? -18.883 111.062 31.512 1.00 18.40 639 PRO H O 1
ATOM 6596 N N . TYR H 2 85 ? -18.309 113.226 31.028 1.00 17.97 640 TYR H N 1
ATOM 6597 C CA . TYR H 2 85 ? -19.237 113.839 31.963 1.00 18.87 640 TYR H CA 1
ATOM 6598 C C . TYR H 2 85 ? -20.577 113.826 31.302 1.00 20.22 640 TYR H C 1
ATOM 6599 O O . TYR H 2 85 ? -20.633 113.953 30.078 1.00 21.62 640 TYR H O 1
ATOM 6608 N N . VAL H 2 86 ? -21.629 113.566 32.089 1.00 19.54 641 VAL H N 1
ATOM 6609 C CA . VAL H 2 86 ? -22.981 113.565 31.588 1.00 20.80 641 VAL H CA 1
ATOM 6610 C C . VAL H 2 86 ? -23.538 114.937 31.717 1.00 22.33 641 VAL H C 1
ATOM 6611 O O . VAL H 2 86 ? -23.022 115.783 32.462 1.00 23.41 641 VAL H O 1
ATOM 6615 N N . ARG H 2 87 ? -24.655 115.160 31.024 1.00 24.03 642 ARG H N 1
ATOM 6616 C CA . ARG H 2 87 ? -25.419 116.413 31.199 1.00 25.53 642 ARG H CA 1
ATOM 6617 C C . ARG H 2 87 ? -25.845 116.610 32.640 1.00 24.61 642 ARG H C 1
ATOM 6618 O O . ARG H 2 87 ? -26.150 115.652 33.313 1.00 23.49 642 ARG H O 1
ATOM 6626 N N . GLU H 2 88 ? -25.966 117.854 33.089 1.00 23.35 643 GLU H N 1
ATOM 6627 C CA . GLU H 2 88 ? -26.452 118.154 34.421 1.00 24.97 643 GLU H CA 1
ATOM 6628 C C . GLU H 2 88 ? -27.757 117.431 34.726 1.00 25.15 643 GLU H C 1
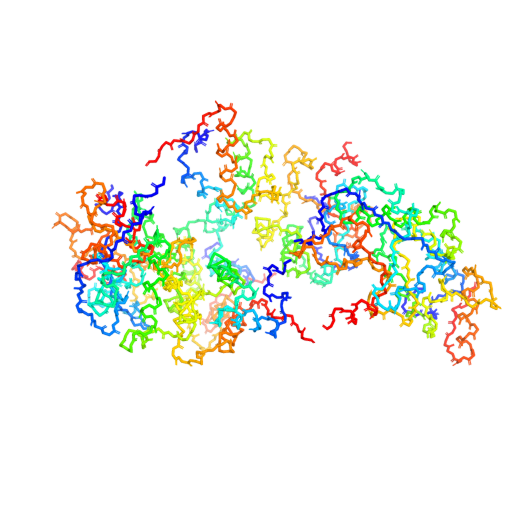ATOM 6629 O O . GLU H 2 88 ? -27.936 116.900 35.838 1.00 25.16 643 GLU H O 1
ATOM 6635 N N . SER H 2 89 ? -28.610 117.315 33.727 1.00 26.18 644 SER H N 1
ATOM 6636 C CA . SER H 2 89 ? -29.928 116.642 33.893 1.00 26.79 644 SER H CA 1
ATOM 6637 C C . SER H 2 89 ? -29.863 115.136 34.156 1.00 27.65 644 SER H C 1
ATOM 6638 O O . SER H 2 89 ? -30.866 114.505 34.557 1.00 27.53 644 SER H O 1
ATOM 6641 N N . GLU H 2 90 ? -28.694 114.553 33.917 1.00 24.46 645 GLU H N 1
ATOM 6642 C CA . GLU H 2 90 ? -28.473 113.103 34.190 1.00 24.54 645 GLU H CA 1
ATOM 6643 C C . GLU H 2 90 ? -27.507 112.792 35.352 1.00 26.01 645 GLU H C 1
ATOM 6644 O O . GLU H 2 90 ? -27.267 111.621 35.667 1.00 22.79 645 GLU H O 1
ATOM 6650 N N . GLN H 2 91 ? -26.998 113.833 36.025 1.00 25.41 646 GLN H N 1
ATOM 6651 C CA . GLN H 2 91 ? -26.151 113.681 37.218 1.00 25.66 646 GLN H CA 1
ATOM 6652 C C . GLN H 2 91 ? -26.955 113.258 38.436 1.00 28.61 646 GLN H C 1
ATOM 6653 O O . GLN H 2 91 ? -28.124 113.604 38.556 1.00 30.23 646 GLN H O 1
ATOM 6659 N N . ALA H 2 92 ? -26.360 112.467 39.314 1.00 28.61 647 ALA H N 1
ATOM 6660 C CA . ALA H 2 92 ? -26.872 112.251 40.672 1.00 33.68 647 ALA H CA 1
ATOM 6661 C C . ALA H 2 92 ? -25.817 112.590 41.756 1.00 34.40 647 ALA H C 1
ATOM 6662 O O . ALA H 2 92 ? -25.031 111.734 42.159 1.00 37.91 647 ALA H O 1
ATOM 6664 N N . GLY H 2 93 ? -25.821 113.843 42.213 1.00 33.61 648 GLY H N 1
ATOM 6665 C CA . GLY H 2 93 ? -24.978 114.266 43.295 1.00 37.36 648 GLY H CA 1
ATOM 6666 C C . GLY H 2 93 ? -23.535 114.253 42.834 1.00 38.69 648 GLY H C 1
ATOM 6667 O O . GLY H 2 93 ? -23.201 114.873 41.804 1.00 40.13 648 GLY H O 1
ATOM 6668 N N . GLY H 2 94 ? -22.701 113.478 43.527 1.00 41.34 649 GLY H N 1
ATOM 6669 C CA . GLY H 2 94 ? -21.279 113.352 43.155 1.00 39.21 649 GLY H CA 1
ATOM 6670 C C . GLY H 2 94 ? -21.011 112.434 41.968 1.00 36.15 649 GLY H C 1
ATOM 6671 O O . GLY H 2 94 ? -19.873 112.451 41.436 1.00 36.63 649 GLY H O 1
ATOM 6672 N N . ARG H 2 95 ? -22.031 111.650 41.554 1.00 30.61 650 ARG H N 1
ATOM 6673 C CA . ARG H 2 95 ? -21.927 110.780 40.365 1.00 26.81 650 ARG H CA 1
ATOM 6674 C C . ARG H 2 95 ? -22.311 111.568 39.113 1.00 24.56 650 ARG H C 1
ATOM 6675 O O . ARG H 2 95 ? -23.478 111.883 38.845 1.00 21.71 650 ARG H O 1
ATOM 6683 N N . ILE H 2 96 ? -21.286 111.963 38.411 1.00 21.25 651 ILE H N 1
ATOM 6684 C CA . ILE H 2 96 ? -21.473 112.828 37.294 1.00 20.47 651 ILE H CA 1
ATOM 6685 C C . ILE H 2 96 ? -20.872 112.370 35.977 1.00 19.70 651 ILE H C 1
ATOM 6686 O O . ILE H 2 96 ? -20.795 113.194 35.033 1.00 19.18 651 ILE H O 1
ATOM 6691 N N . LYS H 2 97 ? -20.445 111.102 35.897 1.00 17.96 652 LYS H N 1
ATOM 6692 C CA . LYS H 2 97 ? -19.897 110.517 34.704 1.00 18.50 652 LYS H CA 1
ATOM 6693 C C . LYS H 2 97 ? -20.665 109.301 34.189 1.00 19.24 652 LYS H C 1
ATOM 6694 O O . LYS H 2 97 ? -21.331 108.639 34.925 1.00 19.12 652 LYS H O 1
ATOM 6700 N N . ILE H 2 98 ? -20.539 109.012 32.908 1.00 17.72 653 ILE H N 1
ATOM 6701 C CA . ILE H 2 98 ? -21.041 107.752 32.343 1.00 18.12 653 ILE H CA 1
ATOM 6702 C C . ILE H 2 98 ? -20.431 106.571 33.157 1.00 18.61 653 ILE H C 1
ATOM 6703 O O . ILE H 2 98 ? -19.237 106.526 33.442 1.00 18.88 653 ILE H O 1
ATOM 6708 N N . GLU H 2 99 ? -21.303 105.610 33.452 1.00 18.53 654 GLU H N 1
ATOM 6709 C CA . GLU H 2 99 ? -20.942 104.362 34.072 1.00 18.78 654 GLU H CA 1
ATOM 6710 C C . GLU H 2 99 ? -21.229 103.160 33.208 1.00 18.65 654 GLU H C 1
ATOM 6711 O O . GLU H 2 99 ? -22.114 103.170 32.346 1.00 20.34 654 GLU H O 1
ATOM 6717 N N . ILE H 2 100 ? -20.466 102.080 33.418 1.00 18.05 655 ILE H N 1
ATOM 6718 C CA . ILE H 2 100 ? -20.703 100.842 32.703 1.00 20.09 655 ILE H CA 1
ATOM 6719 C C . ILE H 2 100 ? -21.379 99.863 33.634 1.00 22.01 655 ILE H C 1
ATOM 6720 O O . ILE H 2 100 ? -20.871 99.640 34.756 1.00 25.31 655 ILE H O 1
ATOM 6725 N N . HIS H 2 101 ? -22.508 99.306 33.197 1.00 22.53 656 HIS H N 1
ATOM 6726 C CA . HIS H 2 101 ? -23.413 98.444 34.006 1.00 24.53 656 HIS H CA 1
ATOM 6727 C C . HIS H 2 101 ? -23.369 97.029 33.433 1.00 24.04 656 HIS H C 1
ATOM 6728 O O . HIS H 2 101 ? -23.230 96.898 32.224 1.00 21.72 656 HIS H O 1
ATOM 6735 N N . HIS H 2 102 ? -23.426 95.987 34.276 1.00 22.05 657 HIS H N 1
ATOM 6736 C CA . HIS H 2 102 ? -23.563 94.590 33.789 1.00 22.64 657 HIS H CA 1
ATOM 6737 C C . HIS H 2 102 ? -25.006 94.192 33.732 1.00 24.07 657 HIS H C 1
ATOM 6738 O O . HIS H 2 102 ? -25.722 94.304 34.728 1.00 26.78 657 HIS H O 1
ATOM 6745 N N . LYS H 2 103 ? -25.429 93.792 32.557 1.00 24.60 658 LYS H N 1
ATOM 6746 C CA . LYS H 2 103 ? -26.858 93.470 32.373 1.00 28.61 658 LYS H CA 1
ATOM 6747 C C . LYS H 2 103 ? -27.305 92.273 33.210 1.00 27.93 658 LYS H C 1
ATOM 6748 O O . LYS H 2 103 ? -28.348 92.265 33.840 1.00 27.52 658 LYS H O 1
ATOM 6754 N N . VAL H 2 104 ? -26.482 91.256 33.178 1.00 28.24 659 VAL H N 1
ATOM 6755 C CA . VAL H 2 104 ? -26.684 90.057 33.990 1.00 29.04 659 VAL H CA 1
ATOM 6756 C C . VAL H 2 104 ? -25.640 90.153 35.078 1.00 30.03 659 VAL H C 1
ATOM 6757 O O . VAL H 2 104 ? -24.453 90.330 34.786 1.00 25.68 659 VAL H O 1
ATOM 6761 N N . ARG H 2 105 ? -26.061 90.057 36.337 1.00 30.26 660 ARG H N 1
ATOM 6762 C CA . ARG H 2 105 ? -25.111 90.188 37.433 1.00 30.24 660 ARG H CA 1
ATOM 6763 C C . ARG H 2 105 ? -24.052 89.126 37.343 1.00 29.55 660 ARG H C 1
ATOM 6764 O O . ARG H 2 105 ? -24.339 87.958 37.012 1.00 28.23 660 ARG H O 1
ATOM 6772 N N . ILE H 2 106 ? -22.836 89.510 37.697 1.00 26.46 661 ILE H N 1
ATOM 6773 C CA . ILE H 2 106 ? -21.731 88.578 37.660 1.00 25.85 661 ILE H CA 1
ATOM 6774 C C . ILE H 2 106 ? -22.058 87.362 38.569 1.00 27.17 661 ILE H C 1
ATOM 6775 O O . ILE H 2 106 ? -21.840 86.211 38.171 1.00 26.34 661 ILE H O 1
ATOM 6780 N N . ALA H 2 107 ? -22.643 87.615 39.735 1.00 28.46 662 ALA H N 1
ATOM 6781 C CA . ALA H 2 107 ? -22.984 86.548 40.665 1.00 31.57 662 ALA H CA 1
ATOM 6782 C C . ALA H 2 107 ? -23.994 85.559 40.022 1.00 32.20 662 ALA H C 1
ATOM 6783 O O . ALA H 2 107 ? -24.005 84.377 40.344 1.00 32.77 662 ALA H O 1
ATOM 6785 N N . ASP H 2 108 ? -24.804 86.026 39.075 1.00 29.52 663 ASP H N 1
ATOM 6786 C CA . ASP H 2 108 ? -25.722 85.175 38.339 1.00 32.03 663 ASP H CA 1
ATOM 6787 C C . ASP H 2 108 ? -25.125 84.585 37.104 1.00 29.77 663 ASP H C 1
ATOM 6788 O O . ASP H 2 108 ? -25.844 84.045 36.293 1.00 34.37 663 ASP H O 1
ATOM 6793 N N . GLY H 2 109 ? -23.821 84.685 36.901 1.00 30.06 664 GLY H N 1
ATOM 6794 C CA . GLY H 2 109 ? -23.205 84.104 35.712 1.00 28.68 664 GLY H CA 1
ATOM 6795 C C . GLY H 2 109 ? -22.762 85.065 34.613 1.00 28.53 664 GLY H C 1
ATOM 6796 O O . GLY H 2 109 ? -22.199 84.649 33.623 1.00 25.21 664 GLY H O 1
ATOM 6797 N N . GLY H 2 110 ? -23.027 86.354 34.762 1.00 27.11 665 GLY H N 1
ATOM 6798 C CA . GLY H 2 110 ? -22.718 87.282 33.673 1.00 25.89 665 GLY H CA 1
ATOM 6799 C C . GLY H 2 110 ? -21.238 87.465 33.558 1.00 23.05 665 GLY H C 1
ATOM 6800 O O . GLY H 2 110 ? -20.525 87.386 34.531 1.00 25.69 665 GLY H O 1
ATOM 6801 N N . GLY H 2 111 ? -20.803 87.743 32.355 1.00 23.89 666 GLY H N 1
ATOM 6802 C CA . GLY H 2 111 ? -19.427 87.915 32.043 1.00 23.46 666 GLY H CA 1
ATOM 6803 C C . GLY H 2 111 ? -18.988 89.298 32.450 1.00 22.96 666 GLY H C 1
ATOM 6804 O O . GLY H 2 111 ? -19.706 90.260 32.131 1.00 23.16 666 GLY H O 1
ATOM 6805 N N . VAL H 2 112 ? -17.815 89.364 33.098 1.00 19.97 667 VAL H N 1
ATOM 6806 C CA . VAL H 2 112 ? -17.242 90.600 33.543 1.00 19.96 667 VAL H CA 1
ATOM 6807 C C . VAL H 2 112 ? -16.821 91.475 32.318 1.00 20.25 667 VAL H C 1
ATOM 6808 O O . VAL H 2 112 ? -17.082 92.695 32.328 1.00 19.74 667 VAL H O 1
ATOM 6812 N N . TYR H 2 113 ? -16.125 90.888 31.344 1.00 18.53 668 TYR H N 1
ATOM 6813 C CA . TYR H 2 113 ? -15.664 91.604 30.175 1.00 19.38 668 TYR H CA 1
ATOM 6814 C C . TYR H 2 113 ? -16.243 91.011 28.885 1.00 21.40 668 TYR H C 1
ATOM 6815 O O . TYR H 2 113 ? -15.687 91.118 27.789 1.00 21.36 668 TYR H O 1
ATOM 6824 N N . ASN H 2 114 ? -17.423 90.459 28.993 1.00 20.48 669 ASN H N 1
ATOM 6825 C CA . ASN H 2 114 ? -18.172 90.047 27.805 1.00 22.48 669 ASN H CA 1
ATOM 6826 C C . ASN H 2 114 ? -18.936 91.279 27.250 1.00 22.45 669 ASN H C 1
ATOM 6827 O O . ASN H 2 114 ? -19.856 91.775 27.851 1.00 24.50 669 ASN H O 1
ATOM 6832 N N . MET H 2 115 ? -18.567 91.736 26.093 1.00 24.05 670 MET H N 1
ATOM 6833 C CA . MET H 2 115 ? -19.117 93.020 25.617 1.00 24.94 670 MET H CA 1
ATOM 6834 C C . MET H 2 115 ? -20.635 92.926 25.453 1.00 26.30 670 MET H C 1
ATOM 6835 O O . MET H 2 115 ? -21.334 93.924 25.565 1.00 28.36 670 MET H O 1
ATOM 6840 N N . GLY H 2 116 ? -21.158 91.724 25.213 1.00 28.02 671 GLY H N 1
ATOM 6841 C CA . GLY H 2 116 ? -22.581 91.507 25.130 1.00 28.83 671 GLY H CA 1
ATOM 6842 C C . GLY H 2 116 ? -23.276 91.696 26.457 1.00 29.94 671 GLY H C 1
ATOM 6843 O O . GLY H 2 116 ? -24.522 91.776 26.493 1.00 31.94 671 GLY H O 1
ATOM 6844 N N . ASN H 2 117 ? -22.525 91.751 27.557 1.00 25.33 672 ASN H N 1
ATOM 6845 C CA . ASN H 2 117 ? -23.139 91.946 28.852 1.00 25.12 672 ASN H CA 1
ATOM 6846 C C . ASN H 2 117 ? -23.059 93.395 29.380 1.00 21.75 672 ASN H C 1
ATOM 6847 O O . ASN H 2 117 ? -23.373 93.617 30.527 1.00 25.84 672 ASN H O 1
ATOM 6852 N N . LEU H 2 118 ? -22.470 94.305 28.627 1.00 22.39 673 LEU H N 1
ATOM 6853 C CA . LEU H 2 118 ? -22.148 95.638 29.101 1.00 20.68 673 LEU H CA 1
ATOM 6854 C C . LEU H 2 118 ? -23.019 96.701 28.416 1.00 21.90 673 LEU H C 1
ATOM 6855 O O . LEU H 2 118 ? -23.309 96.636 27.251 1.00 21.37 673 LEU H O 1
ATOM 6860 N N . VAL H 2 119 ? -23.453 97.652 29.228 1.00 23.23 674 VAL H N 1
ATOM 6861 C CA . VAL H 2 119 ? -24.053 98.905 28.740 1.00 22.78 674 VAL H CA 1
ATOM 6862 C C . VAL H 2 119 ? -23.442 100.127 29.402 1.00 20.26 674 VAL H C 1
ATOM 6863 O O . VAL H 2 119 ? -22.902 100.068 30.567 1.00 20.39 674 VAL H O 1
ATOM 6867 N N . ALA H 2 120 ? -23.566 101.283 28.702 1.00 20.56 675 ALA H N 1
ATOM 6868 C CA . ALA H 2 120 ? -23.117 102.553 29.204 1.00 20.23 675 ALA H CA 1
ATOM 6869 C C . ALA H 2 120 ? -24.392 103.261 29.659 1.00 21.17 675 ALA H C 1
ATOM 6870 O O . ALA H 2 120 ? -25.361 103.282 28.939 1.00 22.81 675 ALA H O 1
ATOM 6872 N N . VAL H 2 121 ? -24.432 103.743 30.880 1.00 21.31 676 VAL H N 1
ATOM 6873 C CA . VAL H 2 121 ? -25.628 104.422 31.402 1.00 21.98 676 VAL H CA 1
ATOM 6874 C C . VAL H 2 121 ? -25.297 105.644 32.199 1.00 22.27 676 VAL H C 1
ATOM 6875 O O . VAL H 2 121 ? -24.225 105.776 32.717 1.00 19.34 676 VAL H O 1
ATOM 6879 N N . THR H 2 122 ? -26.253 106.560 32.302 1.00 20.46 677 THR H N 1
ATOM 6880 C CA . THR H 2 122 ? -26.031 107.716 33.105 1.00 20.59 677 THR H CA 1
ATOM 6881 C C . THR H 2 122 ? -26.313 107.370 34.555 1.00 21.36 677 THR H C 1
ATOM 6882 O O . THR H 2 122 ? -26.993 106.385 34.847 1.00 21.47 677 THR H O 1
ATOM 6886 N N . PRO H 2 123 ? -25.772 108.162 35.472 1.00 22.14 678 PRO H N 1
ATOM 6887 C CA . PRO H 2 123 ? -26.015 107.874 36.890 1.00 23.38 678 PRO H CA 1
ATOM 6888 C C . PRO H 2 123 ? -27.502 107.886 37.232 1.00 23.11 678 PRO H C 1
ATOM 6889 O O . PRO H 2 123 ? -27.986 106.972 37.903 1.00 24.30 678 PRO H O 1
ATOM 6893 N N . LYS H 2 124 ? -28.244 108.850 36.711 1.00 24.88 679 LYS H N 1
ATOM 6894 C CA . LYS H 2 124 ? -29.641 108.921 37.048 1.00 26.31 679 LYS H CA 1
ATOM 6895 C C . LYS H 2 124 ? -30.381 107.704 36.437 1.00 25.50 679 LYS H C 1
ATOM 6896 O O . LYS H 2 124 ? -31.279 107.173 37.057 1.00 29.42 679 LYS H O 1
ATOM 6902 N N . ARG H 2 125 ? -29.992 107.247 35.258 1.00 23.45 680 ARG H N 1
ATOM 6903 C CA . ARG H 2 125 ? -30.629 106.065 34.715 1.00 27.63 680 ARG H CA 1
ATOM 6904 C C . ARG H 2 125 ? -30.195 104.811 35.490 1.00 28.85 680 ARG H C 1
ATOM 6905 O O . ARG H 2 125 ? -31.032 103.870 35.732 1.00 30.60 680 ARG H O 1
ATOM 6913 N N . HIS H 2 126 ? -28.915 104.761 35.843 1.00 28.60 681 HIS H N 1
ATOM 6914 C CA . HIS H 2 126 ? -28.354 103.593 36.568 1.00 28.66 681 HIS H CA 1
ATOM 6915 C C . HIS H 2 126 ? -29.140 103.370 37.871 1.00 33.92 681 HIS H C 1
ATOM 6916 O O . HIS H 2 126 ? -29.458 102.211 38.235 1.00 37.77 681 HIS H O 1
ATOM 6923 N N . ILE H 2 127 ? -29.474 104.462 38.544 1.00 33.52 682 ILE H N 1
ATOM 6924 C CA . ILE H 2 127 ? -30.155 104.416 39.800 1.00 36.57 682 ILE H CA 1
ATOM 6925 C C . ILE H 2 127 ? -31.549 103.894 39.622 1.00 38.80 682 ILE H C 1
ATOM 6926 O O . ILE H 2 127 ? -31.962 103.042 40.385 1.00 45.26 682 ILE H O 1
ATOM 6931 N N . GLU H 2 128 ? -32.241 104.378 38.601 1.00 39.03 683 GLU H N 1
ATOM 6932 C CA . GLU H 2 128 ? -33.561 103.904 38.258 1.00 42.73 683 GLU H CA 1
ATOM 6933 C C . GLU H 2 128 ? -33.585 102.413 37.931 1.00 42.77 683 GLU H C 1
ATOM 6934 O O . GLU H 2 128 ? -34.444 101.682 38.421 1.00 49.64 683 GLU H O 1
ATOM 6940 N N . ILE H 2 129 ? -32.650 101.950 37.115 1.00 43.09 684 ILE H N 1
ATOM 6941 C CA . ILE H 2 129 ? -32.611 100.557 36.712 1.00 44.43 684 ILE H CA 1
ATOM 6942 C C . ILE H 2 129 ? -32.587 99.670 37.953 1.00 52.29 684 ILE H C 1
ATOM 6943 O O . ILE H 2 129 ? -33.231 98.618 37.992 1.00 48.82 684 ILE H O 1
ATOM 6948 N N . HIS H 2 130 ? -31.823 100.079 38.961 1.00 52.78 685 HIS H N 1
ATOM 6949 C CA . HIS H 2 130 ? -31.752 99.327 40.208 1.00 59.38 685 HIS H CA 1
ATOM 6950 C C . HIS H 2 130 ? -32.861 99.757 41.132 1.00 59.51 685 HIS H C 1
ATOM 6951 O O . HIS H 2 130 ? -32.628 100.115 42.252 1.00 64.31 685 HIS H O 1
ATOM 6958 N N . LYS H 2 131 ? -34.087 99.723 40.634 1.00 67.05 686 LYS H N 1
ATOM 6959 C CA . LYS H 2 131 ? -35.204 100.319 41.325 1.00 65.38 686 LYS H CA 1
ATOM 6960 C C . LYS H 2 131 ? -34.756 101.411 42.263 1.00 60.52 686 LYS H C 1
ATOM 6961 O O . LYS H 2 131 ? -35.225 102.529 42.162 1.00 58.86 686 LYS H O 1
#

Radius of gyration: 33.51 Å; Cα contacts (8 Å, |Δi|>4): 1474; chains: 8; bounding box: 84×98×66 Å

Foldseek 3Di:
DDDEQQAAALVRQLVLLQCLLVVPCVQVVDPVSSVVSLVVQQNHLVDPCRCCLQVVNDPVFDNHSVRSSVVSQVVCVVVVHRHYHDD/DFPLFAKDAAAAAWDDDDLQQQVQQADDPAGADHRQLSVVRHGPMAHTDLRVQLSSLLSQCPDPRNVVNDDPVQSVQSVRSHFGFDDPVLADPPFGGWDKDFQAGVVRVGDSNYRVRIHIHGNNNVVVPPD/DDQEQQAAALVRQLVLLQCLLVVPCVQPVDPVSSVVSQVSQCRHLVDVCRCCLQVVNDPVFDNDSVRSSVVSQVVCVVVVHRHYHHD/DALLFAKDAAAAFWDDADQQQQVQQADDPAGAQHRVLSVVRHGPIAHTDLRVQLSSLLSQCPDPRNVVNDDPVQSVQSVRRDFGFDDPVQADVPQGGKDKDFQQDVVNPTDSNHSRRIHIHGPNNVVVVVVVD/DDQAQQAAALVRQLVLLQCLLVVPCVQPVDPVSSVVSLVSQCVRLVDPCRCCLQVVNDPVFDNDSVRSSVVSQVVCVVVVHRHYHDD/DDPLFAKDAAAAAWDADDLAQQVQQADDPAGAQHRVLSVVRHGPIAGTDLRVQQSSLCSQCPDPRNVVSDDPVQSVQSVRRHFGFDDPVLADVPQGGWDKDFQDDVVRVTDSNHSVGIHTHGPNNVVVVVD/DQEQQAAALVRVLVLLQCLLVVPCVQQVDPVSSVVSQVSQCRHLVDPCRCCVQVVNDPVFDNDSVRSSVVSQVVCVVVVHRHYYDD/DDPLFAKDAAAAFWDDADLQQQVQQADDPAGAQHRVLSVVRHGPIAHTVLRVQQSSLLSLCPDPRSVVNDDPVQSVQSVRRHFGFDPPVLDDDPQGGWDKDFQQDVVRPGDSNYSVRIHIHGPNNVVVVVD

Organism: Pseudomonas aeruginosa (strain ATCC 15692 / DSM 22644 / CIP 104116 / JCM 14847 / LMG 12228 / 1C / PRS 101 / PAO1) (NCBI:txid208964)

Sequence (873 aa):
MKSKISEYTEKEFLEEFVKDIYTNNKKKKFPTEESHIQAVLEFKKLTEHPSGSDLLYYPNENREDSPAGVVKEVKEWRASKGLPGFKAGRDPRDVPGAATGKGQPVSGNWLGAASQGEGAPIPSSQIADKLRGKTFKNWRRDFREQFWIAVANDPELSKQFNPGSLAVMRDGGAPYVRESEQAGGRIKIEIHHKVRIADGGGVYNMGNLVAVTPKRHIEIHKMKSKISEYTEKEFLEFVKDIYTNNKKKFPTEESHIQAVLEFKKLTEHPSGSDLLYYPNENREDSPAGVVKEVKEWRASKGLPGFKAGRDPRDVPGAATGKGQPVSGNWLGAASQQGEEGAPIPSSQIADKL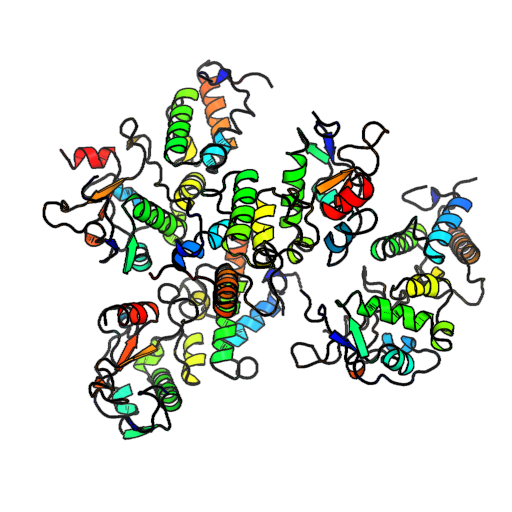RGKTFKNWRDFREQFWIAVANDPELSKQFNPGSLAVMRDGGAPYVRESEQAGGRIKIEIHHKVRIADGGGVYNMGNLVAVTPKRHIEIHHKGGMKSKISEYTEKEFLEFVKDIYTNNKKKFPTEESHIQQAVLEFKKLTEHPSGSDLLYYPNENREDSPAGVVKEVKEWRASKGLPGFKAGRDPRDVPGAATGKGQPVSGNWLGAASQGEGAPIPSQIADKLRGKTFKNWRRDFREQFWIAVANDPELSKQFNPGSLAVMRDGGAPYVRESEQAGGRIKIEIHHHKVRIADGGGVYNMGNLVAVVTPKRHHIEIHKKSKISEYTEKEFLEEFVKDIYTNNKKKFPTEESHIQAVLEFKKLTEHPSGSDLLYYPNENREDSPAGVVKEVKEWRASKGLPGFKAGRDPRDVPGAATGKGQPVSGNWLGAASQGEGAPIPSQIADKLRGKTFKNWRDFREQFWIAVANDPELSKQFNPGSLAVMRDGGAPYVRESEQAGGRIKIEIHHKVRIADGGGVYNMGNLVAVTPKRHIEIHK